Protein 9EF7 (pdb70)

Secondary structure (DSSP, 8-state):
--SSGGGSSS--TT---SSEEEEES---SS-S--SPPPPPTTEEEEE--TTSTTSHHHHHHHHHHHHHS-B-TTSSEEEE--HHHHHHHHS-TT--GGGEEEEEETTT--EEEEEEEEEEEEEETTEEEEEEEEEEEEE-GGGTTSSHHHHHHHHHHHHHHTTT---EEEEESS--S--SEEEEEEEEE--HHHHHHTTSS---TT--HHHHHHHHPPP-SS----EEE--GGGHHHHHHHHHHHHHHTBSS-HHHHTT-EEGGGTTT-TTGGGGG-EEES-GGGGTTSB-EEEE--HHHHHHHSS-BTTTEEEEEEE-TTS-EEEEEEEEEEEEEETT-SSS-EEEEEEE---B-SSS-HHHHHHHHHHHHHHTT-SEEEEES-TTHHHHHTTS--EEEEEEEEEEEETEE-----GGGEE----/--SSGGGSSS--TT----SSSBEES---SSSS--SPPPPPTTEEEEE---SSTTSHHHHHHHHHHHHHS-B-TTS-EEE---HHHHHHHHS-TT--GGGEEEEEETTT--EEEEEEEEEEEEEETTEEEEEEEEEEEEE-GGGTTSSHHHHHHHHHHHHHHTTT---EEEEESS-SS--SEEEEEEEEES-HHHHHHTTSS---TT--HHHHHHHH----SS----EEE--GGGHHHHHHHHHHHHHHTBSS-HHHHTT-EEGGGTTT-HHHHGGG-B--S-GGGGTTSB-EEEE--HHHHHHHSS-BTTTEEEEEEE-TTS-EEEEEEEEEEEEEETT-SSS-EEEEEEE---B-SSS-HHHHHHHHHHHHHHTT-SEEEEES-TTTHHHHTTSS-EEEEEEEEEEEETEE-----GGGEE----

Solvent-accessible surface area: 38436 Å² total; per-residue (Å²): 172,71,161,13,28,82,60,32,17,10,36,43,73,124,64,113,73,117,114,100,24,2,0,0,51,60,16,56,27,52,81,24,40,30,4,45,40,142,21,59,146,38,48,41,36,16,33,1,59,0,112,71,37,156,17,122,21,0,56,28,0,40,69,6,2,69,60,22,23,72,44,55,131,89,52,64,24,28,47,11,10,37,47,79,1,0,100,6,1,2,22,6,34,50,24,58,131,26,0,0,1,0,4,55,32,71,161,67,136,135,14,13,2,0,0,1,0,12,21,11,61,0,1,2,11,9,1,50,4,70,2,0,7,26,27,2,62,5,16,40,90,174,37,102,115,128,142,18,37,24,32,2,29,58,0,2,19,21,11,8,38,6,48,45,16,19,4,9,1,23,38,23,47,140,71,29,0,59,5,7,4,72,0,20,59,53,27,6,0,17,50,7,117,58,2,25,67,10,55,66,33,51,80,59,252,136,55,75,70,80,41,9,86,168,113,14,52,20,68,81,112,80,135,28,152,38,31,65,61,8,86,96,98,5,5,117,71,2,9,45,12,3,101,101,13,11,58,128,40,47,12,21,62,81,130,39,22,109,99,35,48,49,4,52,117,18,16,95,24,109,115,77,0,106,99,0,86,73,78,21,115,112,46,111,59,3,119,109,81,0,0,0,3,11,24,14,67,47,101,10,1,109,43,6,6,28,55,64,105,131,1,1,8,0,49,0,49,42,54,212,109,152,85,14,21,0,0,0,0,0,6,5,4,54,10,23,7,63,82,43,137,191,105,67,46,8,28,15,0,39,8,2,1,12,1,21,83,69,19,56,21,85,72,0,1,23,13,0,11,20,12,0,108,117,48,101,3,0,2,0,22,6,31,21,0,8,23,7,76,107,6,11,105,99,42,73,17,58,92,10,100,36,85,27,49,0,3,12,13,4,1,68,13,13,103,16,55,22,35,7,0,0,3,18,27,25,178,74,143,13,30,84,88,36,16,12,43,39,71,129,40,100,104,54,138,80,31,2,0,0,52,55,17,55,22,120,87,28,112,127,128,81,39,176,15,67,138,38,45,43,40,23,72,1,60,0,104,66,39,155,15,121,24,0,57,32,0,44,63,6,2,55,53,24,22,77,43,42,79,80,57,85,26,28,47,18,8,38,49,78,1,0,103,5,1,2,23,7,30,56,24,52,138,46,0,0,0,0,3,56,29,62,155,75,132,140,12,12,2,0,0,1,0,13,24,11,65,1,1,2,13,9,1,58,6,71,1,0,3,26,25,2,64,5,16,40,92,170,30,105,116,130,121,13,38,22,32,2,28,77,0,2,20,33,14,8,41,54,67,158,15,19,5,9,1,24,35,34,47,147,71,36,1,64,6,7,5,56,0,7,57,32,18,11,0,18,56,11,112,59,0,37,98,8,53,40,16,53,68,15,204,113,21,86,74,80,30,0,66,123,32,1,128,29,48,61,124,81,121,29,149,43,33,65,66,8,84,97,101,10,6,100,64,2,6,112,9,3,92,98,12,10,78,140,50,31,12,18,62,101,135,39,26,114,98,40,53,47,3,56,118,19,15,110,26,112,120,81,0,108,105,0,51,73,132,35,140,120,76,89,46,2,114,101,76,0,0,0,4,12,36,14,63,43,106,10,1,111,41,5,5,26,55,62,127,152,1,0,8,0,46,0,48,49,59,104,116,149,82,7,16,0,0,1,0,0,6,6,5,54,5,30,7,38,156,39,106,85,62,75,41,0,41,6,0,17,9,3,1,12,3,31,87,74,19,57,22,88,76,0,5,38,8,0,10,12,13,0,104,108,52,110,1,2,0,0,8,2,15,14,0,8,26,9,69,109,6,10,52,88,24,60,14,6,1,3,66,40,56,24,51,0,5,12,13,3,1,50,13,29,110,15,52,21,27,8,0,0,1,11,25,26

Structure (mmCIF, N/CA/C/O backbone):
data_9EF7
#
_entry.id   9EF7
#
_cell.length_a   53.812
_cell.length_b   88.162
_cell.length_c   97.985
_cell.angle_alpha   90.000
_cell.angle_beta   97.620
_cell.angle_gamma   90.000
#
_symmetry.space_group_name_H-M   'P 1 21 1'
#
loop_
_entity.id
_entity.type
_entity.pdbx_description
1 polymer 'Glycylpeptide N-tetradecanoyltransferase'
2 non-polymer TETRADECANOYL-COA
3 non-polymer (2M)-2-[5-chloro-2-(piperazin-1-yl)phenyl]-N-(5-methyl-1,3-thiazol-2-yl)-1H-1,3-benzimidazole-4-carboxamide
4 non-polymer 'CHLORIDE ION'
5 non-polymer 'PENTAETHYLENE GLYCOL'
6 non-polymer 'TETRAETHYLENE GLYCOL'
7 water water
#
loop_
_atom_site.group_PDB
_atom_site.id
_atom_site.type_symbol
_atom_site.label_atom_id
_atom_site.label_alt_id
_atom_site.label_comp_id
_atom_site.label_asym_id
_atom_site.label_entity_id
_atom_site.label_seq_id
_atom_site.pdbx_PDB_ins_code
_atom_site.Cartn_x
_atom_site.Cartn_y
_atom_site.Cartn_z
_atom_site.occupancy
_atom_site.B_iso_or_equiv
_atom_site.auth_seq_id
_atom_site.auth_comp_id
_atom_site.auth_asym_id
_atom_site.auth_atom_id
_atom_site.pdbx_PDB_model_num
ATOM 1 N N . PRO A 1 6 ? 32.90417 0.62035 50.48955 1.000 67.90708 41 PRO A N 1
ATOM 2 C CA . PRO A 1 6 ? 33.27471 -0.26292 49.37881 1.000 64.58114 41 PRO A CA 1
ATOM 3 C C . PRO A 1 6 ? 32.10629 -1.11351 48.86914 1.000 66.98201 41 PRO A C 1
ATOM 4 O O . PRO A 1 6 ? 31.53730 -1.91106 49.61299 1.000 61.44991 41 PRO A O 1
ATOM 15 N N . HIS A 1 7 ? 31.76378 -0.93954 47.59810 1.000 56.44736 42 HIS A N 1
ATOM 16 C CA . HIS A 1 7 ? 30.70288 -1.73540 46.99970 1.000 46.88365 42 HIS A CA 1
ATOM 17 C C . HIS A 1 7 ? 31.18128 -3.15468 46.72337 1.000 48.19742 42 HIS A C 1
ATOM 18 O O . HIS A 1 7 ? 32.36319 -3.40473 46.46656 1.000 53.84504 42 HIS A O 1
ATOM 33 N N . LYS A 1 8 ? 30.24468 -4.09590 46.79685 1.000 43.25999 43 LYS A N 1
ATOM 34 C CA . LYS A 1 8 ? 30.47458 -5.43988 46.29028 1.000 48.07670 43 LYS A CA 1
ATOM 35 C C . LYS A 1 8 ? 29.58931 -5.76454 45.09977 1.000 39.35629 43 LYS A C 1
ATOM 36 O O . LYS A 1 8 ? 29.89043 -6.69876 44.36018 1.000 41.97279 43 LYS A O 1
ATOM 55 N N . PHE A 1 9 ? 28.51230 -5.01946 44.90428 1.000 34.38700 44 PHE A N 1
ATOM 56 C CA . PHE A 1 9 ? 27.65342 -5.17259 43.74264 1.000 29.65683 44 PHE A CA 1
ATOM 57 C C . PHE A 1 9 ? 27.84719 -4.05502 42.73214 1.000 33.10328 44 PHE A C 1
ATOM 58 O O . PHE A 1 9 ? 28.12230 -4.32564 41.56409 1.000 32.33961 44 PHE A O 1
ATOM 75 N N . TRP A 1 10 ? 27.72134 -2.79902 43.16049 1.000 33.11584 45 TRP A N 1
ATOM 76 C CA . TRP A 1 10 ? 27.71047 -1.69352 42.21114 1.000 32.82203 45 TRP A CA 1
ATOM 77 C C . TRP A 1 10 ? 29.05291 -1.49476 41.51783 1.000 35.34220 45 TRP A C 1
ATOM 78 O O . TRP A 1 10 ? 29.08581 -0.95709 40.40646 1.000 34.83570 45 TRP A O 1
ATOM 99 N N . ASN A 1 11 ? 30.14666 -1.92489 42.12429 1.000 34.59876 46 ASN A N 1
ATOM 100 C CA . ASN A 1 11 ? 31.44423 -1.82707 41.46534 1.000 41.49878 46 ASN A CA 1
ATOM 101 C C . ASN A 1 11 ? 31.55158 -2.73621 40.24795 1.000 36.26991 46 ASN A C 1
ATOM 102 O O . ASN A 1 11 ? 32.46887 -2.55852 39.45207 1.000 37.03532 46 ASN A O 1
ATOM 113 N N . THR A 1 12 ? 30.64137 -3.68923 40.07195 1.000 34.71743 47 THR A N 1
ATOM 114 C CA . THR A 1 12 ? 30.67291 -4.56243 38.90547 1.000 34.96510 47 THR A CA 1
ATOM 115 C C . THR A 1 12 ? 29.71863 -4.10455 37.80775 1.000 33.98341 47 THR A C 1
ATOM 116 O O . THR A 1 12 ? 29.64226 -4.75656 36.75703 1.000 35.49926 47 THR A O 1
ATOM 127 N N . GLN A 1 13 ? 28.99175 -3.02963 38.02383 1.000 34.05226 48 GLN A N 1
ATOM 128 C CA . GLN A 1 13 ? 27.90835 -2.65929 37.11118 1.000 31.57441 48 GLN A CA 1
ATOM 129 C C . GLN A 1 13 ? 28.33961 -1.55100 36.15790 1.000 29.80230 48 GLN A C 1
ATOM 130 O O . GLN A 1 13 ? 29.20445 -0.71447 36.49074 1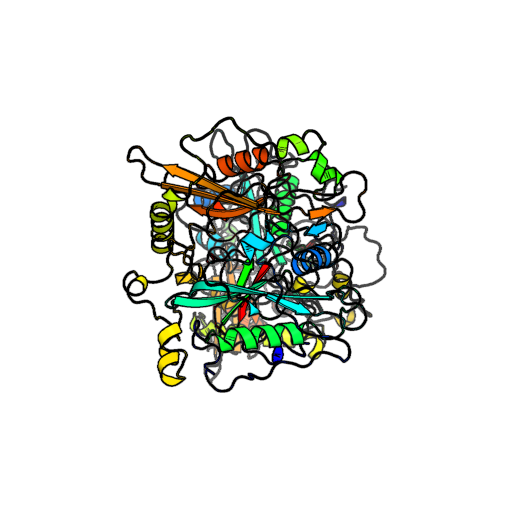.000 30.76951 48 GLN A O 1
ATOM 144 N N . PRO A 1 14 ? 27.75266 -1.52081 34.96243 1.000 32.26685 49 PRO A N 1
ATOM 145 C CA . PRO A 1 14 ? 28.07438 -0.44343 34.00700 1.000 36.76862 49 PRO A CA 1
ATOM 146 C C . PRO A 1 14 ? 27.42681 0.87807 34.38900 1.000 31.45175 49 PRO A C 1
ATOM 147 O O . PRO A 1 14 ? 26.45930 1.31812 33.76156 1.000 29.90939 49 PRO A O 1
ATOM 158 N N . VAL A 1 15 ? 27.93171 1.50942 35.45334 1.000 28.39383 50 VAL A N 1
ATOM 159 C CA . VAL A 1 15 ? 27.52437 2.85862 35.82285 1.000 32.80261 50 VAL A CA 1
ATOM 160 C C . VAL A 1 15 ? 28.79524 3.61743 36.16646 1.000 33.00032 50 VAL A C 1
ATOM 161 O O . VAL A 1 15 ? 29.83368 3.02913 36.48920 1.000 31.92586 50 VAL A O 1
ATOM 174 N N . VAL A 1 16 ? 28.72363 4.94514 36.09329 1.000 33.46819 51 VAL A N 1
ATOM 175 C CA . VAL A 1 16 ? 29.89412 5.73613 36.43213 1.000 32.60507 51 VAL A CA 1
ATOM 176 C C . VAL A 1 16 ? 30.16052 5.60218 37.92772 1.000 36.34240 51 VAL A C 1
ATOM 177 O O . VAL A 1 16 ? 29.25975 5.81038 38.75883 1.000 32.90240 51 VAL A O 1
ATOM 190 N N . GLN A 1 17 ? 31.37865 5.20915 38.27202 1.000 37.39979 52 GLN A N 1
ATOM 191 C CA . GLN A 1 17 ? 31.76354 5.00006 39.66255 1.000 38.14585 52 GLN A CA 1
ATOM 192 C C . GLN A 1 17 ? 32.16049 6.32255 40.30816 1.000 39.39323 52 GLN A C 1
ATOM 193 O O . GLN A 1 17 ? 32.59679 7.25539 39.63433 1.000 40.45843 52 GLN A O 1
ATOM 207 N N . ASN A 1 18 ? 31.99125 6.39549 41.63359 1.000 39.86930 53 ASN A N 1
ATOM 208 C CA . ASN A 1 18 ? 32.28894 7.63100 42.35060 1.000 47.48308 53 ASN A CA 1
ATOM 209 C C . ASN A 1 18 ? 33.71613 8.10406 42.10574 1.000 49.18142 53 ASN A C 1
ATOM 210 O O . ASN A 1 18 ? 33.96938 9.31364 42.08983 1.000 52.05767 53 ASN A O 1
ATOM 221 N N . ASP A 1 19 ? 34.65911 7.17510 41.91943 1.000 52.82665 54 ASP A N 1
ATOM 222 C CA . ASP A 1 19 ? 36.05561 7.51607 41.67888 1.000 60.75607 54 ASP A CA 1
ATOM 223 C C . ASP A 1 19 ? 36.38890 7.59784 40.19400 1.000 67.56802 54 ASP A C 1
ATOM 224 O O . ASP A 1 19 ? 37.56848 7.49957 39.82720 1.000 67.87479 54 ASP A O 1
ATOM 233 N N . ASP A 1 20 ? 35.38089 7.76534 39.33947 1.000 60.71883 55 ASP A N 1
ATOM 234 C CA . ASP A 1 20 ? 35.61653 7.82576 37.90429 1.000 69.56728 55 ASP A CA 1
ATOM 235 C C . ASP A 1 20 ? 36.56196 8.97264 37.58567 1.000 78.43567 55 ASP A C 1
ATOM 236 O O . ASP A 1 20 ? 36.37029 10.10016 38.05038 1.000 71.03796 55 ASP A O 1
ATOM 245 N N . SER A 1 21 ? 37.58508 8.67978 36.78996 1.000 96.76494 56 SER A N 1
ATOM 246 C CA . SER A 1 21 ? 38.63541 9.63634 36.45371 1.000 101.68295 56 SER A CA 1
ATOM 247 C C . SER A 1 21 ? 38.60037 9.87777 34.94857 1.000 103.88625 56 SER A C 1
ATOM 248 O O . SER A 1 21 ? 39.41204 9.33463 34.19730 1.000 119.56085 56 SER A O 1
ATOM 256 N N . SER A 1 22 ? 37.64467 10.69297 34.51027 1.000 88.90179 57 SER A N 1
ATOM 257 C CA . SER A 1 22 ? 37.56158 11.14219 33.12653 1.000 94.02463 57 SER A CA 1
ATOM 258 C C . SER A 1 22 ? 37.70098 12.65862 33.10962 1.000 92.58686 57 SER A C 1
ATOM 259 O O . SER A 1 22 ? 37.02672 13.35638 33.87543 1.000 89.39627 57 SER A O 1
ATOM 267 N N . SER A 1 23 ? 38.58331 13.16268 32.25173 1.000 84.34965 58 SER A N 1
ATOM 268 C CA . SER A 1 23 ? 38.81995 14.59448 32.13792 1.000 86.30548 58 SER A CA 1
ATOM 269 C C . SER A 1 23 ? 37.97111 15.24923 31.05694 1.000 91.75660 58 SER A C 1
ATOM 270 O O . SER A 1 23 ? 38.14457 16.44421 30.79263 1.000 91.57885 58 SER A O 1
ATOM 274 N N . GLU A 1 24 ? 37.06589 14.49927 30.43268 1.000 92.76882 59 GLU A N 1
ATOM 275 C CA . GLU A 1 24 ? 36.21610 14.99169 29.36029 1.000 89.60184 59 GLU A CA 1
ATOM 276 C C . GLU A 1 24 ? 34.75143 14.79628 29.73208 1.000 84.13630 59 GLU A C 1
ATOM 277 O O . GLU A 1 24 ? 34.39754 13.85944 30.45417 1.000 81.86983 59 GLU A O 1
ATOM 289 N N . TYR A 1 25 ? 33.90189 15.69750 29.24385 1.000 78.07062 60 TYR A N 1
ATOM 290 C CA . TYR A 1 25 ? 32.45629 15.54640 29.36622 1.000 65.98304 60 TYR A CA 1
ATOM 291 C C . TYR A 1 25 ? 31.94458 14.84297 28.11218 1.000 57.30019 60 TYR A C 1
ATOM 292 O O . TYR A 1 25 ? 32.16123 15.32411 26.99396 1.000 59.90760 60 TYR A O 1
ATOM 310 N N . SER A 1 26 ? 31.28198 13.70548 28.28802 1.000 48.55196 61 SER A N 1
ATOM 311 C CA . SER A 1 26 ? 30.77144 12.98495 27.13930 1.000 41.59777 61 SER A CA 1
ATOM 312 C C . SER A 1 26 ? 29.47436 12.28490 27.50388 1.000 38.96357 61 SER A C 1
ATOM 313 O O . SER A 1 26 ? 29.07730 12.18466 28.66767 1.000 37.00502 61 SER A O 1
ATOM 321 N N . PHE A 1 27 ? 28.78592 11.85012 26.46312 1.000 36.82176 62 PHE A N 1
ATOM 322 C CA . PHE A 1 27 ? 27.55304 11.10468 26.55770 1.000 32.13831 62 PHE A CA 1
ATOM 323 C C . PHE A 1 27 ? 27.70286 9.79866 25.79755 1.000 31.27620 62 PHE A C 1
ATOM 324 O O . PHE A 1 27 ? 28.54965 9.67460 24.92033 1.000 36.62447 62 PHE A O 1
ATOM 341 N N . GLY A 1 28 ? 26.85085 8.84476 26.11983 1.000 33.02943 63 GLY A N 1
ATOM 342 C CA . GLY A 1 28 ? 26.80468 7.61393 25.36620 1.000 31.90352 63 GLY A CA 1
ATOM 343 C C . GLY A 1 28 ? 26.73892 6.40244 26.26619 1.000 32.07462 63 GLY A C 1
ATOM 344 O O . GLY A 1 28 ? 26.84585 6.49760 27.48761 1.000 30.08891 63 GLY A O 1
ATOM 348 N N . PRO A 1 29 ? 26.55855 5.23477 25.66696 1.000 32.79411 64 PRO A N 1
ATOM 349 C CA . PRO A 1 29 ? 26.46418 4.01169 26.46244 1.000 32.02624 64 PRO A CA 1
ATOM 350 C C . PRO A 1 29 ? 27.80216 3.69484 27.09647 1.000 33.03493 64 PRO A C 1
ATOM 351 O O . PRO A 1 29 ? 28.85642 3.95386 26.52195 1.000 32.82958 64 PRO A O 1
ATOM 362 N N . ILE A 1 30 ? 27.75334 3.14289 28.31025 1.000 31.20315 65 ILE A N 1
ATOM 363 C CA . ILE A 1 30 ? 28.98850 2.68939 28.94571 1.000 33.19650 65 ILE A CA 1
ATOM 364 C C . ILE A 1 30 ? 29.47587 1.39202 28.32132 1.000 34.00368 65 ILE A C 1
ATOM 365 O O . ILE A 1 30 ? 30.68177 1.21952 28.07870 1.000 32.91115 65 ILE A O 1
ATOM 381 N N . GLU A 1 31 ? 28.55950 0.48269 28.01867 1.000 33.05694 66 GLU A N 1
ATOM 382 C CA . GLU A 1 31 ? 28.88860 -0.74409 27.31390 1.000 36.28794 66 GLU A CA 1
ATOM 383 C C . GLU A 1 31 ? 27.80021 -1.02455 26.28672 1.000 33.50824 66 GLU A C 1
ATOM 384 O O . GLU A 1 31 ? 26.64323 -0.62093 26.44444 1.000 30.62940 66 GLU A O 1
ATOM 396 N N . ILE A 1 32 ? 28.19002 -1.71415 25.22578 1.000 35.38612 67 ILE A N 1
ATOM 397 C CA . ILE A 1 32 ? 27.26039 -2.22355 24.22725 1.000 36.12208 67 ILE A CA 1
ATOM 398 C C . ILE A 1 32 ? 27.42855 -3.73564 24.25632 1.000 38.62685 67 ILE A C 1
ATOM 399 O O . ILE A 1 32 ? 28.38021 -4.26685 23.68973 1.000 38.58232 67 ILE A O 1
ATOM 415 N N . GLU A 1 33 ? 26.51866 -4.42251 24.94758 1.000 36.44480 68 GLU A N 1
ATOM 416 C CA . GLU A 1 33 ? 26.63282 -5.86580 25.19399 1.000 39.65251 68 GLU A CA 1
ATOM 417 C C . GLU A 1 33 ? 25.27200 -6.48435 24.94099 1.000 37.23298 68 GLU A C 1
ATOM 418 O O . GLU A 1 33 ? 24.57121 -6.91011 25.86873 1.000 37.20828 68 GLU A O 1
ATOM 430 N N . PRO A 1 34 ? 24.85838 -6.55130 23.67137 1.000 39.01362 69 PRO A N 1
ATOM 431 C CA . PRO A 1 34 ? 23.46393 -6.89102 23.37189 1.000 41.17736 69 PRO A CA 1
ATOM 432 C C . PRO A 1 34 ? 23.10240 -8.35172 23.59148 1.000 42.18610 69 PRO A C 1
ATOM 433 O O . PRO A 1 34 ? 21.90707 -8.64874 23.69497 1.000 39.35689 69 PRO A O 1
ATOM 444 N N A ASP A 1 35 ? 24.07149 -9.27158 23.65870 0.520 40.93944 70 ASP A N 1
ATOM 445 N N B ASP A 1 35 ? 24.07714 -9.25949 23.68502 0.480 40.97858 70 ASP A N 1
ATOM 446 C CA A ASP A 1 35 ? 23.75177 -10.67949 23.85310 0.520 42.19506 70 ASP A CA 1
ATOM 447 C CA B ASP A 1 35 ? 23.74572 -10.66726 23.85611 0.480 42.20844 70 ASP A CA 1
ATOM 448 C C A ASP A 1 35 ? 24.59173 -11.38478 24.90919 0.520 42.98711 70 ASP A C 1
ATOM 449 C C B ASP A 1 35 ? 24.62257 -11.38596 24.87405 0.480 42.97560 70 ASP A C 1
ATOM 450 O O A ASP A 1 35 ? 24.42772 -12.59337 25.09346 0.520 44.41094 70 ASP A O 1
ATOM 451 O O B ASP A 1 35 ? 24.52476 -12.61090 24.99050 0.480 44.46319 70 ASP A O 1
ATOM 468 N N . SER A 1 36 ? 25.46181 -10.67941 25.62376 1.000 40.60865 71 SER A N 1
ATOM 469 C CA . SER A 1 36 ? 26.35523 -11.32577 26.57101 1.000 41.31255 71 SER A CA 1
ATOM 470 C C . SER A 1 36 ? 25.82136 -11.33957 27.99774 1.000 40.82635 71 SER A C 1
ATOM 471 O O . SER A 1 36 ? 26.46996 -11.91523 28.87217 1.000 42.93936 71 SER A O 1
ATOM 479 N N . PHE A 1 37 ? 24.65107 -10.75345 28.24486 1.000 35.38784 72 PHE A N 1
ATOM 480 C CA . PHE A 1 37 ? 24.11902 -10.68364 29.60168 1.000 34.86641 72 PHE A CA 1
ATOM 481 C C . PHE A 1 37 ? 23.56068 -12.03628 30.05078 1.000 35.06255 72 PHE A C 1
ATOM 482 O O . PHE A 1 37 ? 23.20964 -12.90891 29.24286 1.000 34.29295 72 PHE A O 1
ATOM 499 N N . ARG A 1 38 ? 23.49622 -12.20501 31.36449 1.000 31.49049 73 ARG A N 1
ATOM 500 C CA . ARG A 1 38 ? 22.93934 -13.41555 31.93181 1.000 33.44976 73 ARG A CA 1
ATOM 501 C C . ARG A 1 38 ? 21.45934 -13.49663 31.61362 1.000 28.88357 73 ARG A C 1
ATOM 502 O O . ARG A 1 38 ? 20.70170 -12.55933 31.86947 1.000 29.56117 73 ARG A O 1
ATOM 523 N N . LYS A 1 39 ? 21.03903 -14.62742 31.05426 1.000 31.91592 74 LYS A N 1
ATOM 524 C CA . LYS A 1 39 ? 19.64612 -14.81549 30.69245 1.000 32.79996 74 LYS A CA 1
ATOM 525 C C . LYS A 1 39 ? 18.89587 -15.74659 31.62462 1.000 35.92435 74 LYS A C 1
ATOM 526 O O . LYS A 1 39 ? 17.66285 -15.75903 31.59030 1.000 28.51382 74 LYS A O 1
ATOM 545 N N . GLU A 1 40 ? 19.60061 -16.51983 32.45050 1.000 29.80276 75 GLU A N 1
ATOM 546 C CA . GLU A 1 40 ? 18.95214 -17.44008 33.37413 1.000 30.09015 75 GLU A CA 1
ATOM 547 C C . GLU A 1 40 ? 18.39427 -16.68574 34.57834 1.000 28.59490 75 GLU A C 1
ATOM 548 O O . GLU A 1 40 ? 19.01819 -15.76131 35.10426 1.000 27.42472 75 GLU A O 1
ATOM 560 N N . ILE A 1 41 ? 17.19776 -17.09461 35.01439 1.000 28.85992 76 ILE A N 1
ATOM 561 C CA . ILE A 1 41 ? 16.57808 -16.44653 36.17019 1.000 27.39115 76 ILE A CA 1
ATOM 562 C C . ILE A 1 41 ? 17.51800 -16.55995 37.37256 1.000 27.56039 76 ILE A C 1
ATOM 563 O O . ILE A 1 41 ? 18.15665 -17.60717 37.58412 1.000 29.61452 76 ILE A O 1
ATOM 579 N N . TYR A 1 42 ? 17.56861 -15.51092 38.17987 1.000 30.23743 77 TYR A N 1
ATOM 580 C CA . TYR A 1 42 ? 18.39735 -15.52284 39.38787 1.000 29.30001 77 TYR A CA 1
ATOM 581 C C . TYR A 1 42 ? 17.72625 -16.31849 40.50149 1.000 32.32435 77 TYR A C 1
ATOM 582 O O . TYR A 1 42 ? 16.50043 -16.31512 40.65302 1.000 31.29295 77 TYR A O 1
ATOM 600 N N . LYS A 1 43 ? 18.54586 -17.03718 41.26212 1.000 30.82022 78 LYS A N 1
ATOM 601 C CA . LYS A 1 43 ? 18.05029 -17.85530 42.35503 1.000 31.22258 78 LYS A CA 1
ATOM 602 C C . LYS A 1 43 ? 17.72780 -16.98540 43.56160 1.000 30.41345 78 LYS A C 1
ATOM 603 O O . LYS A 1 43 ? 18.49603 -16.07896 43.92394 1.000 31.36010 78 LYS A O 1
ATOM 622 N N . LEU A 1 44 ? 16.58074 -17.22337 44.15131 1.000 33.55757 79 LEU A N 1
ATOM 623 C CA . LEU A 1 44 ? 16.23894 -16.65052 45.43567 1.000 33.39616 79 LEU A CA 1
ATOM 624 C C . LEU A 1 44 ? 16.58319 -17.63157 46.53139 1.000 30.98359 79 LEU A C 1
ATOM 625 O O . LEU A 1 44 ? 16.74758 -18.82125 46.27401 1.000 33.74887 79 LEU A O 1
ATOM 641 N N . PRO A 1 45 ? 16.66334 -17.18526 47.78162 1.000 34.50267 80 PRO A N 1
ATOM 642 C CA . PRO A 1 45 ? 16.81396 -18.14344 48.88124 1.000 38.07347 80 PRO A CA 1
ATOM 643 C C . PRO A 1 45 ? 15.72886 -19.21033 48.81019 1.000 39.44420 80 PRO A C 1
ATOM 644 O O . PRO A 1 45 ? 14.60056 -18.95102 48.38965 1.000 38.76663 80 PRO A O 1
ATOM 655 N N . ASP A 1 46 ? 16.09068 -20.43106 49.18943 1.000 39.28706 81 ASP A N 1
ATOM 656 C CA . ASP A 1 46 ? 15.14220 -21.53654 49.16766 1.000 41.13659 81 ASP A CA 1
ATOM 657 C C . ASP A 1 46 ? 13.88808 -21.18468 49.95806 1.000 42.69010 81 ASP A C 1
ATOM 658 O O . ASP A 1 46 ? 13.95582 -20.59540 51.03715 1.000 42.00459 81 ASP A O 1
ATOM 667 N N . GLY A 1 47 ? 12.73284 -21.56117 49.40939 1.000 47.39179 82 GLY A N 1
ATOM 668 C CA . GLY A 1 47 ? 11.46128 -21.24665 50.01908 1.000 46.82277 82 GLY A CA 1
ATOM 669 C C . GLY A 1 47 ? 10.80577 -19.99077 49.49449 1.000 41.69331 82 GLY A C 1
ATOM 670 O O . GLY A 1 47 ? 9.65775 -19.71646 49.86224 1.000 42.37354 82 GLY A O 1
ATOM 674 N N . PHE A 1 48 ? 11.50482 -19.21412 48.67099 1.000 34.27038 83 PHE A N 1
ATOM 675 C CA . PHE A 1 48 ? 10.96662 -18.00158 48.06957 1.000 35.71371 83 PHE A CA 1
ATOM 676 C C . PHE A 1 48 ? 10.86186 -18.18701 46.56181 1.000 33.47490 83 PHE A C 1
ATOM 677 O O . PHE A 1 48 ? 11.55746 -19.00656 45.96324 1.000 38.22745 83 PHE A O 1
ATOM 694 N N A SER A 1 49 ? 9.97367 -17.41418 45.94537 0.570 34.23533 84 SER A N 1
ATOM 695 N N B SER A 1 49 ? 9.96665 -17.41169 45.95249 0.430 34.36171 84 SER A N 1
ATOM 696 C CA A SER A 1 49 ? 9.76121 -17.54244 44.51186 0.570 34.45291 84 SER A CA 1
ATOM 697 C CA B SER A 1 49 ? 9.69550 -17.53876 44.52875 0.430 34.50820 84 SER A CA 1
ATOM 698 C C A SER A 1 49 ? 9.36033 -16.19338 43.94265 0.570 33.60775 84 SER A C 1
ATOM 699 C C B SER A 1 49 ? 9.38500 -16.16511 43.95733 0.430 33.59971 84 SER A C 1
ATOM 700 O O A SER A 1 49 ? 8.74125 -15.37148 44.62392 0.570 32.21028 84 SER A O 1
ATOM 701 O O B SER A 1 49 ? 8.82967 -15.30402 44.64560 0.430 32.26125 84 SER A O 1
ATOM 716 N N . TRP A 1 50 ? 9.78495 -15.95910 42.70575 1.000 30.90942 85 TRP A N 1
ATOM 717 C CA . TRP A 1 50 ? 9.36119 -14.79355 41.95310 1.000 29.72361 85 TRP A CA 1
ATOM 718 C C . TRP A 1 50 ? 7.91230 -14.95693 41.49578 1.000 33.76086 85 TRP A C 1
ATOM 719 O O . TRP A 1 50 ? 7.44702 -16.07007 41.24836 1.000 31.68899 85 TRP A O 1
ATOM 740 N N . PHE A 1 51 ? 7.21934 -13.83896 41.32921 1.000 30.96477 86 PHE A N 1
ATOM 741 C CA . PHE A 1 51 ? 5.95189 -13.88593 40.62026 1.000 34.32707 86 PHE A CA 1
ATOM 742 C C . PHE A 1 51 ? 5.75721 -12.56398 39.90165 1.000 32.06486 86 PHE A C 1
ATOM 743 O O . PHE A 1 51 ? 6.32606 -11.54076 40.27901 1.000 30.96686 86 PHE A O 1
ATOM 760 N N . ASP A 1 52 ? 5.02102 -12.62911 38.80238 1.000 32.16962 87 ASP A N 1
ATOM 761 C CA . ASP A 1 52 ? 4.59428 -11.42484 38.10873 1.000 32.84476 87 ASP A CA 1
ATOM 762 C C . ASP A 1 52 ? 3.41339 -10.85973 38.89050 1.000 32.36620 87 ASP A C 1
ATOM 763 O O . ASP A 1 52 ? 2.37786 -11.52130 39.02157 1.000 34.47298 87 ASP A O 1
ATOM 772 N N A CYS A 1 53 ? 3.56938 -9.66369 39.41160 0.700 31.82790 88 CYS A N 1
ATOM 773 N N B CYS A 1 53 ? 3.58722 -9.66729 39.45776 0.300 31.88479 88 CYS A N 1
ATOM 774 C CA A CYS A 1 53 ? 2.56286 -9.08134 40.27949 0.700 32.11131 88 CYS A CA 1
ATOM 775 C CA B CYS A 1 53 ? 2.55187 -9.06369 40.29007 0.300 32.31563 88 CYS A CA 1
ATOM 776 C C A CYS A 1 53 ? 1.37669 -8.57765 39.46291 0.700 33.53106 88 CYS A C 1
ATOM 777 C C B CYS A 1 53 ? 1.37953 -8.61517 39.42675 0.300 33.50530 88 CYS A C 1
ATOM 778 O O A CYS A 1 53 ? 1.53217 -7.69865 38.61264 0.700 33.54644 88 CYS A O 1
ATOM 779 O O B CYS A 1 53 ? 1.55046 -7.82421 38.49419 0.300 33.51042 88 CYS A O 1
ATOM 794 N N . ASN A 1 54 ? 0.18890 -9.11901 39.73671 1.000 34.56733 89 ASN A N 1
ATOM 795 C CA . ASN A 1 54 ? -1.02108 -8.74229 39.01039 1.000 36.19507 89 ASN A CA 1
ATOM 796 C C . ASN A 1 54 ? -1.57421 -7.43688 39.57719 1.000 35.75485 89 ASN A C 1
ATOM 797 O O . ASN A 1 54 ? -2.51798 -7.40947 40.37738 1.000 39.39842 89 ASN A O 1
ATOM 808 N N . LEU A 1 55 ? -0.97876 -6.33653 39.13972 1.000 34.28431 90 LEU A N 1
ATOM 809 C CA . LEU A 1 55 ? -1.52508 -5.01240 39.40364 1.000 36.38308 90 LEU A CA 1
ATOM 810 C C . LEU A 1 55 ? -2.50989 -4.57240 38.31688 1.000 37.32814 90 LEU A C 1
ATOM 811 O O . LEU A 1 55 ? -2.89234 -3.40169 38.28699 1.000 37.85143 90 LEU A O 1
ATOM 827 N N . TRP A 1 56 ? -2.92108 -5.48738 37.43785 1.000 39.99634 91 TRP A N 1
ATOM 828 C CA . TRP A 1 56 ? -3.86264 -5.20724 36.34940 1.000 42.97156 91 TRP A CA 1
ATOM 829 C C . TRP A 1 56 ? -5.31074 -5.28489 36.80278 1.000 49.47701 91 TRP A C 1
ATOM 830 O O . TRP A 1 56 ? -6.20460 -4.89595 36.04738 1.000 46.66704 91 TRP A O 1
ATOM 851 N N A ASP A 1 57 ? -5.55873 -5.80534 37.99931 0.630 46.00212 92 ASP A N 1
ATOM 852 N N B ASP A 1 57 ? -5.55157 -5.77250 38.01572 0.370 45.87778 92 ASP A N 1
ATOM 853 C CA A ASP A 1 57 ? -6.87325 -5.78486 38.62992 0.630 44.59116 92 ASP A CA 1
ATOM 854 C CA B ASP A 1 57 ? -6.87382 -5.79846 38.63218 0.370 44.67601 92 ASP A CA 1
ATOM 855 C C A ASP A 1 57 ? -6.66440 -5.20310 40.02173 0.630 43.44727 92 ASP A C 1
ATOM 856 C C B ASP A 1 57 ? -6.70512 -5.22593 40.03547 0.370 43.30642 92 ASP A C 1
ATOM 857 O O A ASP A 1 57 ? -6.01216 -5.82756 40.87042 0.630 40.56951 92 ASP A O 1
ATOM 858 O O B ASP A 1 57 ? -6.12610 -5.88117 40.91100 0.370 40.69388 92 ASP A O 1
ATOM 875 N N . ILE A 1 58 ? -7.19647 -3.99997 40.24565 1.000 43.79452 93 ILE A N 1
ATOM 876 C CA . ILE A 1 58 ? -6.97553 -3.30060 41.51061 1.000 39.06375 93 ILE A CA 1
ATOM 877 C C . ILE A 1 58 ? -7.58709 -4.05307 42.68374 1.000 34.88906 93 ILE A C 1
ATOM 878 O O . ILE A 1 58 ? -7.21871 -3.80573 43.83462 1.000 41.05713 93 ILE A O 1
ATOM 894 N N . GLU A 1 59 ? -8.47401 -4.99551 42.42222 1.000 36.90573 94 GLU A N 1
ATOM 895 C CA . GLU A 1 59 ? -9.03344 -5.82267 43.48017 1.000 40.01732 94 GLU A CA 1
ATOM 896 C C . GLU A 1 59 ? -8.24035 -7.10743 43.72815 1.000 40.07431 94 GLU A C 1
ATOM 897 O O . GLU A 1 59 ? -8.64705 -7.90952 44.57245 1.000 42.70464 94 GLU A O 1
ATOM 909 N N . SER A 1 60 ? -7.11785 -7.31195 43.05203 1.000 39.38477 95 SER A N 1
ATOM 910 C CA . SER A 1 60 ? -6.45717 -8.61294 43.12055 1.000 40.64684 95 SER A CA 1
ATOM 911 C C . SER A 1 60 ? -5.73382 -8.80804 44.45191 1.000 42.94593 95 SER A C 1
ATOM 912 O O . SER A 1 60 ? -5.39507 -7.85813 45.17206 1.000 37.48405 95 SER A O 1
ATOM 920 N N . GLN A 1 61 ? -5.48010 -10.07510 44.77203 1.000 42.13589 96 GLN A N 1
ATOM 921 C CA . GLN A 1 61 ? -4.70339 -10.37034 45.97042 1.000 39.75303 96 GLN A CA 1
ATOM 922 C C . GLN A 1 61 ? -3.28749 -9.82735 45.85340 1.000 37.80697 96 GLN A C 1
ATOM 923 O O . GLN A 1 61 ? -2.74070 -9.29800 46.82509 1.000 41.67183 96 GLN A O 1
ATOM 937 N N . ASP A 1 62 ? -2.66096 -9.96088 44.67884 1.000 36.49909 97 ASP A N 1
ATOM 938 C CA . ASP A 1 62 ? -1.33608 -9.38803 44.49234 1.000 39.43983 97 ASP A CA 1
ATOM 939 C C . ASP A 1 62 ? -1.33547 -7.90517 44.85054 1.000 34.30549 97 ASP A C 1
ATOM 940 O O . ASP A 1 62 ? -0.46265 -7.42909 45.57245 1.000 31.99608 97 ASP A O 1
ATOM 949 N N . PHE A 1 63 ? -2.32853 -7.16240 44.36251 1.000 35.89522 98 PHE A N 1
ATOM 950 C CA . PHE A 1 63 ? -2.34984 -5.72856 44.61764 1.000 34.44298 98 PHE A CA 1
ATOM 951 C C . PHE A 1 63 ? -2.49257 -5.44332 46.10261 1.000 33.28483 98 PHE A C 1
ATOM 952 O O . PHE A 1 63 ? -1.85552 -4.52694 46.63157 1.000 31.37080 98 PHE A O 1
ATOM 969 N N . GLU A 1 64 ? -3.32632 -6.21615 46.79527 1.000 32.54773 99 GLU A N 1
ATOM 970 C CA . GLU A 1 64 ? -3.43495 -6.06668 48.24013 1.000 34.92015 99 GLU A CA 1
ATOM 971 C C . GLU A 1 64 ? -2.11065 -6.37335 48.92195 1.000 33.07976 99 GLU A C 1
ATOM 972 O O . GLU A 1 64 ? -1.65313 -5.59913 49.77540 1.000 31.24691 99 GLU A O 1
ATOM 984 N N . ASP A 1 65 ? -1.46920 -7.49757 48.55720 1.000 34.34612 100 ASP A N 1
ATOM 985 C CA . ASP A 1 65 ? -0.16822 -7.82681 49.14465 1.000 33.52524 100 ASP A CA 1
ATOM 986 C C . ASP A 1 65 ? 0.87610 -6.74420 48.86011 1.000 31.80087 100 ASP A C 1
ATOM 987 O O . ASP A 1 65 ? 1.63807 -6.35688 49.74971 1.000 28.56942 100 ASP A O 1
ATOM 996 N N . THR A 1 66 ? 0.95317 -6.26939 47.61491 1.000 27.94048 101 THR A N 1
ATOM 997 C CA . THR A 1 66 ? 1.93499 -5.23587 47.28616 1.000 28.84598 101 THR A CA 1
ATOM 998 C C . THR A 1 66 ? 1.66005 -3.95421 48.07081 1.000 28.43741 101 THR A C 1
ATOM 999 O O . THR A 1 66 ? 2.57912 -3.34822 48.63719 1.000 25.71489 101 THR A O 1
ATOM 1010 N N . TYR A 1 67 ? 0.39464 -3.50670 48.08869 1.000 27.28682 102 TYR A N 1
ATOM 1011 C CA . TYR A 1 67 ? 0.02774 -2.34545 48.89219 1.000 29.64286 102 TYR A CA 1
ATOM 1012 C C . TYR A 1 67 ? 0.46844 -2.50361 50.34375 1.000 27.84862 102 TYR A C 1
ATOM 1013 O O . TYR A 1 67 ? 0.99386 -1.54921 50.94969 1.000 27.43643 102 TYR A O 1
ATOM 1031 N N . GLN A 1 68 ? 0.24826 -3.68641 50.91992 1.000 27.81705 103 GLN A N 1
ATOM 1032 C CA . GLN A 1 68 ? 0.57484 -3.91170 52.32657 1.000 30.95211 103 GLN A CA 1
ATOM 1033 C C . GLN A 1 68 ? 2.08229 -3.95792 52.53942 1.000 29.91175 103 GLN A C 1
ATOM 1034 O O . GLN A 1 68 ? 2.59243 -3.45329 53.54802 1.000 29.98283 103 GLN A O 1
ATOM 1048 N N . LEU A 1 69 ? 2.80968 -4.57090 51.60684 1.000 27.89286 104 LEU A N 1
ATOM 1049 C CA . LEU A 1 69 ? 4.25820 -4.60742 51.72967 1.000 26.91385 104 LEU A CA 1
ATOM 1050 C C . LEU A 1 69 ? 4.81659 -3.19149 51.73490 1.000 27.65693 104 LEU A C 1
ATOM 1051 O O . LEU A 1 69 ? 5.60251 -2.83239 52.60845 1.000 26.99033 104 LEU A O 1
ATOM 1067 N N . LEU A 1 70 ? 4.40443 -2.36838 50.76904 1.000 26.70390 105 LEU A N 1
ATOM 1068 C CA . LEU A 1 70 ? 4.96300 -1.01635 50.69056 1.000 24.17505 105 LEU A CA 1
ATOM 1069 C C . LEU A 1 70 ? 4.51574 -0.16623 51.87214 1.000 27.58953 105 LEU A C 1
ATOM 1070 O O . LEU A 1 70 ? 5.29440 0.63547 52.39936 1.000 25.65400 105 LEU A O 1
ATOM 1086 N N A LYS A 1 71 ? 3.26055 -0.32577 52.30042 0.400 28.71461 106 LYS A N 1
ATOM 1087 N N B LYS A 1 71 ? 3.26254 -0.33240 52.30154 0.340 32.04916 106 LYS A N 1
ATOM 1088 N N C LYS A 1 71 ? 3.26062 -0.32936 52.29945 0.260 31.57760 106 LYS A N 1
ATOM 1089 C CA A LYS A 1 71 ? 2.74993 0.46438 53.41398 0.400 32.24943 106 LYS A CA 1
ATOM 1090 C CA B LYS A 1 71 ? 2.74296 0.45560 53.41189 0.340 29.50862 106 LYS A CA 1
ATOM 1091 C CA C LYS A 1 71 ? 2.74418 0.45748 53.41271 0.260 32.40479 106 LYS A CA 1
ATOM 1092 C C A LYS A 1 71 ? 3.58410 0.25758 54.66826 0.400 30.04726 106 LYS A C 1
ATOM 1093 C C B LYS A 1 71 ? 3.57152 0.25340 54.67071 0.340 30.98377 106 LYS A C 1
ATOM 1094 C C C LYS A 1 71 ? 3.58045 0.25641 54.66674 0.260 30.38072 106 LYS A C 1
ATOM 1095 O O A LYS A 1 71 ? 3.78978 1.19566 55.44508 0.400 29.99713 106 LYS A O 1
ATOM 1096 O O B LYS A 1 71 ? 3.76376 1.19157 55.45171 0.340 31.10854 106 LYS A O 1
ATOM 1097 O O C LYS A 1 71 ? 3.78884 1.19891 55.43896 0.260 30.96469 106 LYS A O 1
ATOM 1152 N N . ASP A 1 72 ? 4.06376 -0.96438 54.89218 1.000 28.35863 107 ASP A N 1
ATOM 1153 C CA . ASP A 1 72 ? 4.76299 -1.27866 56.12938 1.000 30.69160 107 ASP A CA 1
ATOM 1154 C C . ASP A 1 72 ? 6.28139 -1.31731 55.99969 1.000 29.11931 107 ASP A C 1
ATOM 1155 O O . ASP A 1 72 ? 6.96362 -1.28304 57.03771 1.000 29.83487 107 ASP A O 1
ATOM 1164 N N . HIS A 1 73 ? 6.82222 -1.36861 54.77788 1.000 27.25719 108 HIS A N 1
ATOM 1165 C CA . HIS A 1 73 ? 8.25178 -1.53326 54.58635 1.000 27.68555 108 HIS A CA 1
ATOM 1166 C C . HIS A 1 73 ? 8.88890 -0.66291 53.53303 1.000 24.99323 108 HIS A C 1
ATOM 1167 O O . HIS A 1 73 ? 10.06515 -0.87427 53.23477 1.000 25.35186 108 HIS A O 1
ATOM 1181 N N . TYR A 1 74 ? 8.17139 0.27115 52.92277 1.000 25.66514 109 TYR A N 1
ATOM 1182 C CA . TYR A 1 74 ? 8.80868 1.06573 51.88076 1.000 23.63435 109 TYR A CA 1
ATOM 1183 C C . TYR A 1 74 ? 9.51173 2.26460 52.52557 1.000 22.88521 109 TYR A C 1
ATOM 1184 O O . TYR A 1 74 ? 9.82884 2.24325 53.71057 1.000 25.27430 109 TYR A O 1
ATOM 1202 N N . VAL A 1 75 ? 9.75090 3.32532 51.74483 1.000 23.64789 110 VAL A N 1
ATOM 1203 C CA . VAL A 1 75 ? 10.70923 4.36119 52.14336 1.000 25.05908 110 VAL A CA 1
ATOM 1204 C C . VAL A 1 75 ? 10.24117 5.08868 53.38579 1.000 25.80684 110 VAL A C 1
ATOM 1205 O O . VAL A 1 75 ? 9.07763 5.51169 53.48597 1.000 26.39348 110 VAL A O 1
ATOM 1218 N N . GLU A 1 76 ? 11.16398 5.27473 54.34000 1.000 26.64694 111 GLU A N 1
ATOM 1219 C CA . GLU A 1 76 ? 10.94433 6.07358 55.52838 1.000 29.50477 111 GLU A CA 1
ATOM 1220 C C . GLU A 1 76 ? 11.86875 7.28183 55.46907 1.000 28.74768 111 GLU A C 1
ATOM 1221 O O . GLU A 1 76 ? 12.87685 7.28362 54.75254 1.000 28.40267 111 GLU A O 1
ATOM 1233 N N . ASP A 1 77 ? 11.50765 8.31703 56.19808 1.000 35.35873 112 ASP A N 1
ATOM 1234 C CA . ASP A 1 77 ? 12.39431 9.46881 56.25150 1.000 41.90224 112 ASP A CA 1
ATOM 1235 C C . ASP A 1 77 ? 13.57726 9.16434 57.17108 1.000 43.78723 112 ASP A C 1
ATOM 1236 O O . ASP A 1 77 ? 13.67285 8.09101 57.76956 1.000 43.06705 112 ASP A O 1
ATOM 1245 N N . ASP A 1 78 ? 14.49782 10.13345 57.26549 1.000 63.29863 113 ASP A N 1
ATOM 1246 C CA . ASP A 1 78 ? 15.76772 9.94638 57.96871 1.000 64.89342 113 ASP A CA 1
ATOM 1247 C C . ASP A 1 78 ? 15.57175 9.41413 59.38374 1.000 50.98992 113 ASP A C 1
ATOM 1248 O O . ASP A 1 78 ? 16.24481 8.46815 59.80810 1.000 55.07493 113 ASP A O 1
ATOM 1257 N N A ASP A 1 79 ? 14.65011 10.02134 60.12895 0.700 48.24419 114 ASP A N 1
ATOM 1258 N N B ASP A 1 79 ? 14.65283 10.01306 60.13505 0.300 48.08289 114 ASP A N 1
ATOM 1259 C CA A ASP A 1 79 ? 14.44026 9.70225 61.53271 0.700 44.51071 114 ASP A CA 1
ATOM 1260 C CA B ASP A 1 79 ? 14.45660 9.67477 61.53799 0.300 44.66601 114 ASP A CA 1
ATOM 1261 C C A ASP A 1 79 ? 13.28647 8.73515 61.75503 0.700 43.89249 114 ASP A C 1
ATOM 1262 C C B ASP A 1 79 ? 13.29693 8.71867 61.75949 0.300 44.13795 114 ASP A C 1
ATOM 1263 O O A ASP A 1 79 ? 12.83846 8.57026 62.89243 0.700 43.13679 114 ASP A O 1
ATOM 1264 O O B ASP A 1 79 ? 12.85452 8.54923 62.89952 0.300 43.32288 114 ASP A O 1
ATOM 1281 N N . SER A 1 80 ? 12.80119 8.08455 60.70152 1.000 45.88072 115 SER A N 1
ATOM 1282 C CA . SER A 1 80 ? 11.73915 7.09112 60.83061 1.000 43.16505 115 SER A CA 1
ATOM 1283 C C . SER A 1 80 ? 10.51718 7.63679 61.56858 1.000 40.03999 115 SER A C 1
ATOM 1284 O O . SER A 1 80 ? 9.93306 6.97930 62.42658 1.000 40.63936 115 SER A O 1
ATOM 1292 N N A GLN A 1 81 ? 10.10590 8.85225 61.22506 0.420 40.45165 116 GLN A N 1
ATOM 1293 N N B GLN A 1 81 ? 10.14475 8.87625 61.23456 0.580 40.31670 116 GLN A N 1
ATOM 1294 C CA A GLN A 1 81 ? 8.83002 9.35059 61.71864 0.420 39.63719 116 GLN A CA 1
ATOM 1295 C CA B GLN A 1 81 ? 8.88507 9.46321 61.67784 0.580 39.58654 116 GLN A CA 1
ATOM 1296 C C A GLN A 1 81 ? 7.72324 9.26232 60.67258 0.420 36.69383 116 GLN A C 1
ATOM 1297 C C B GLN A 1 81 ? 7.75492 9.21066 60.68077 0.580 36.60097 116 GLN A C 1
ATOM 1298 O O A GLN A 1 81 ? 6.54398 9.24615 61.04502 0.420 36.50189 116 GLN A O 1
ATOM 1299 O O B GLN A 1 81 ? 6.60069 9.03480 61.09283 0.580 36.40825 116 GLN A O 1
ATOM 1326 N N . PHE A 1 82 ? 8.07369 9.20253 59.39387 1.000 34.69857 117 PHE A N 1
ATOM 1327 C CA . PHE A 1 82 ? 7.10722 9.05288 58.30887 1.000 32.35158 117 PHE A CA 1
ATOM 1328 C C . PHE A 1 82 ? 7.49923 7.92748 57.37483 1.000 31.30785 117 PHE A C 1
ATOM 1329 O O . PHE A 1 82 ? 8.67439 7.68717 57.10360 1.000 33.75679 117 PHE A O 1
ATOM 1346 N N . ARG A 1 83 ? 6.47804 7.25020 56.84589 1.000 28.22767 118 ARG A N 1
ATOM 1347 C CA . ARG A 1 83 ? 6.67954 6.24159 55.83008 1.000 27.69752 118 ARG A CA 1
ATOM 1348 C C . ARG A 1 83 ? 5.61777 6.45501 54.75567 1.000 27.47847 118 ARG A C 1
ATOM 1349 O O . ARG A 1 83 ? 4.47421 6.82099 55.07124 1.000 26.79098 118 ARG A O 1
ATOM 1370 N N . PHE A 1 84 ? 6.00982 6.25742 53.51652 1.000 23.67376 119 PHE A N 1
ATOM 1371 C CA . PHE A 1 84 ? 5.07752 6.42882 52.41487 1.000 28.00906 119 PHE A CA 1
ATOM 1372 C C . PHE A 1 84 ? 3.97349 5.38923 52.48385 1.000 26.47350 119 PHE A C 1
ATOM 1373 O O . PHE A 1 84 ? 4.18342 4.24825 52.91786 1.000 26.27108 119 PHE A O 1
ATOM 1390 N N . ASN A 1 85 ? 2.77357 5.81063 52.07385 1.000 26.69280 120 ASN A N 1
ATOM 1391 C CA . ASN A 1 85 ? 1.58621 4.96241 52.05549 1.000 28.63557 120 ASN A CA 1
ATOM 1392 C C . ASN A 1 85 ? 0.93171 5.13913 50.67427 1.000 25.45731 120 ASN A C 1
ATOM 1393 O O . ASN A 1 85 ? -0.15051 5.71445 50.56379 1.000 29.58435 120 ASN A O 1
ATOM 1404 N N . TYR A 1 86 ? 1.63470 4.70834 49.62750 1.000 26.46009 121 TYR A N 1
ATOM 1405 C CA . TYR A 1 86 ? 1.09959 4.79465 48.27052 1.000 26.32990 121 TYR A CA 1
ATOM 1406 C C . TYR A 1 86 ? -0.23900 4.06872 48.19246 1.000 28.21497 121 TYR A C 1
ATOM 1407 O O . TYR A 1 86 ? -0.34893 2.93051 48.62703 1.000 27.09706 121 TYR A O 1
ATOM 1425 N N . SER A 1 87 ? -1.24551 4.71119 47.60299 1.000 26.76967 122 SER A N 1
ATOM 1426 C CA . SER A 1 87 ? -2.54853 4.06870 47.44260 1.000 27.81000 122 SER A CA 1
ATOM 1427 C C . SER A 1 87 ? -2.53375 3.10926 46.25767 1.000 26.92325 122 SER A C 1
ATOM 1428 O O . SER A 1 87 ? -1.67082 3.17444 45.37026 1.000 26.30261 122 SER A O 1
ATOM 1436 N N . LYS A 1 88 ? -3.49572 2.18211 46.25478 1.000 29.06348 123 LYS A N 1
ATOM 1437 C CA . LYS A 1 88 ? -3.62020 1.27848 45.11702 1.000 29.77046 123 LYS A CA 1
ATOM 1438 C C . LYS A 1 88 ? -3.90056 2.05651 43.84403 1.000 29.37061 123 LYS A C 1
ATOM 1439 O O . LYS A 1 88 ? -3.33449 1.76332 42.78463 1.000 29.11598 123 LYS A O 1
ATOM 1458 N N A GLU A 1 89 ? -4.73638 3.08177 43.93666 1.000 31.28881 124 GLU A N 1
ATOM 1459 C CA A GLU A 1 89 ? -5.01482 3.89621 42.75854 1.000 34.51280 124 GLU A CA 1
ATOM 1460 C C A GLU A 1 89 ? -3.74855 4.57492 42.26479 1.000 30.46663 124 GLU A C 1
ATOM 1461 O O A GLU A 1 89 ? -3.52381 4.67827 41.05523 1.000 27.23969 124 GLU A O 1
ATOM 1473 N N . PHE A 1 90 ? -2.90258 5.04654 43.18645 1.000 26.75921 125 PHE A N 1
ATOM 1474 C CA . PHE A 1 90 ? -1.65424 5.66532 42.76407 1.000 23.72368 125 PHE A CA 1
ATOM 1475 C C . PHE A 1 90 ? -0.74432 4.64176 42.07945 1.000 24.67584 125 PHE A C 1
ATOM 1476 O O . PHE A 1 90 ? -0.20143 4.89778 40.99198 1.000 24.94850 125 PHE A O 1
ATOM 1493 N N . LEU A 1 91 ? -0.56605 3.48362 42.70936 1.000 21.99663 126 LEU A N 1
ATOM 1494 C CA . LEU A 1 91 ? 0.31219 2.46699 42.15481 1.000 25.81170 126 LEU A CA 1
ATOM 1495 C C . LEU A 1 91 ? -0.16301 2.02890 40.77291 1.000 27.85736 126 LEU A C 1
ATOM 1496 O O . LEU A 1 91 ? 0.65265 1.79371 39.87232 1.000 24.51411 126 LEU A O 1
ATOM 1512 N N . ARG A 1 92 ? -1.47320 1.92162 40.59324 1.000 26.48186 127 ARG A N 1
ATOM 1513 C CA . ARG A 1 92 ? -2.00921 1.55864 39.28313 1.000 29.53979 127 ARG A CA 1
ATOM 1514 C C . ARG A 1 92 ? -1.63383 2.61737 38.26077 1.000 30.48098 127 ARG A C 1
ATOM 1515 O O . ARG A 1 92 ? -1.17062 2.29520 37.16210 1.000 30.37735 127 ARG A O 1
ATOM 1536 N N . TRP A 1 93 ? -1.80420 3.89946 38.62734 1.000 27.43890 128 TRP A N 1
ATOM 1537 C CA . TRP A 1 93 ? -1.43538 4.98648 37.72915 1.000 29.95768 128 TRP A CA 1
ATOM 1538 C C . TRP A 1 93 ? 0.06339 5.02232 37.48289 1.000 29.08117 128 TRP A C 1
ATOM 1539 O O . TRP A 1 93 ? 0.50948 5.29890 36.35932 1.000 30.13213 128 TRP A O 1
ATOM 1560 N N . ALA A 1 94 ? 0.86235 4.72786 38.51223 1.000 26.16313 129 ALA A N 1
ATOM 1561 C CA . ALA A 1 94 ? 2.30812 4.84513 38.40556 1.000 26.16588 129 ALA A CA 1
ATOM 1562 C C . ALA A 1 94 ? 2.96721 3.66246 37.71458 1.000 26.14107 129 ALA A C 1
ATOM 1563 O O . ALA A 1 94 ? 4.06790 3.81577 37.19063 1.000 25.61812 129 ALA A O 1
ATOM 1570 N N . LEU A 1 95 ? 2.34342 2.50238 37.71381 1.000 24.16738 130 LEU A N 1
ATOM 1571 C CA . LEU A 1 95 ? 2.96937 1.28681 37.22618 1.000 24.63697 130 LEU A CA 1
ATOM 1572 C C . LEU A 1 95 ? 2.26845 0.66850 36.01880 1.000 27.84104 130 LEU A C 1
ATOM 1573 O O . LEU A 1 95 ? 2.93254 0.03349 35.20254 1.000 29.11643 130 LEU A O 1
ATOM 1589 N N . CYS A 1 96 ? 0.96738 0.85729 35.87063 1.000 27.75429 131 CYS A N 1
ATOM 1590 C CA . CYS A 1 96 ? 0.24832 0.31554 34.71199 1.000 30.03511 131 CYS A CA 1
ATOM 1591 C C . CYS A 1 96 ? 0.17507 1.40969 33.64777 1.000 31.52887 131 CYS A C 1
ATOM 1592 O O . CYS A 1 96 ? -0.87749 1.95647 33.32149 1.000 33.45501 131 CYS A O 1
ATOM 1600 N N . VAL A 1 97 ? 1.34625 1.73164 33.11232 1.000 29.74596 132 VAL A N 1
ATOM 1601 C CA . VAL A 1 97 ? 1.47356 2.82482 32.15516 1.000 32.73870 132 VAL A CA 1
ATOM 1602 C C . VAL A 1 97 ? 1.40114 2.27146 30.73804 1.000 32.26364 132 VAL A C 1
ATOM 1603 O O . VAL A 1 97 ? 1.53889 1.05715 30.54042 1.000 30.23324 132 VAL A O 1
ATOM 1616 N N . PRO A 1 98 ? 1.18973 3.11263 29.73337 1.000 36.57268 133 PRO A N 1
ATOM 1617 C CA . PRO A 1 98 ? 1.13743 2.60168 28.35365 1.000 37.50776 133 PRO A CA 1
ATOM 1618 C C . PRO A 1 98 ? 2.42908 1.88011 28.01122 1.000 36.63179 133 PRO A C 1
ATOM 1619 O O . PRO A 1 98 ? 3.52133 2.38945 28.25082 1.000 35.80001 133 PRO A O 1
ATOM 1630 N N . GLY A 1 99 ? 2.29128 0.66097 27.48240 1.000 32.47881 134 GLY A N 1
ATOM 1631 C CA . GLY A 1 99 ? 3.44687 -0.11061 27.07324 1.000 35.34970 134 GLY A CA 1
ATOM 1632 C C . GLY A 1 99 ? 4.05543 -0.96405 28.16060 1.000 33.23159 134 GLY A C 1
ATOM 1633 O O . GLY A 1 99 ? 5.03977 -1.66372 27.89996 1.000 34.77610 134 GLY A O 1
ATOM 1637 N N . GLN A 1 100 ? 3.49605 -0.94017 29.36332 1.000 32.21410 135 GLN A N 1
ATOM 1638 C CA . GLN A 1 100 ? 4.02327 -1.75320 30.44730 1.000 30.81768 135 GLN A CA 1
ATOM 1639 C C . GLN A 1 100 ? 3.96428 -3.23559 30.10519 1.000 31.01065 135 GLN A C 1
ATOM 1640 O O . GLN A 1 100 ? 3.04344 -3.71439 29.43456 1.000 33.00803 135 GLN A O 1
ATOM 1654 N N . LYS A 1 101 ? 4.95403 -3.96658 30.61364 1.000 30.06084 136 LYS A N 1
ATOM 1655 C CA . LYS A 1 101 ? 5.06141 -5.41270 30.47191 1.000 32.64159 136 LYS A CA 1
ATOM 1656 C C . LYS A 1 101 ? 4.64422 -6.08627 31.77618 1.000 32.01232 136 LYS A C 1
ATOM 1657 O O . LYS A 1 101 ? 4.95788 -5.59640 32.87220 1.000 29.24347 136 LYS A O 1
ATOM 1676 N N . LYS A 1 102 ? 3.97768 -7.23297 31.64564 1.000 31.37036 137 LYS A N 1
ATOM 1677 C CA . LYS A 1 102 ? 3.51641 -7.95750 32.82384 1.000 36.46725 137 LYS A CA 1
ATOM 1678 C C . LYS A 1 102 ? 4.67959 -8.37346 33.71721 1.000 35.50670 137 LYS A C 1
ATOM 1679 O O . LYS A 1 102 ? 4.55886 -8.35661 34.94957 1.000 34.89118 137 LYS A O 1
ATOM 1698 N N . ASN A 1 103 ? 5.80962 -8.74856 33.13104 1.000 33.23292 138 ASN A N 1
ATOM 1699 C CA . ASN A 1 103 ? 6.88559 -9.27183 33.94791 1.000 32.72602 138 ASN A CA 1
ATOM 1700 C C . ASN A 1 103 ? 7.84202 -8.17207 34.44974 1.000 29.11741 138 ASN A C 1
ATOM 1701 O O . ASN A 1 103 ? 8.84621 -8.49037 35.07236 1.000 29.82608 138 ASN A O 1
ATOM 1712 N N . TRP A 1 104 ? 7.52178 -6.89331 34.23016 1.000 28.16950 139 TRP A N 1
ATOM 1713 C CA . TRP A 1 104 ? 8.29187 -5.81192 34.84046 1.000 25.04339 139 TRP A CA 1
ATOM 1714 C C . TRP A 1 104 ? 7.75114 -5.41046 36.20314 1.000 23.98348 139 TRP A C 1
ATOM 1715 O O . TRP A 1 104 ? 8.26099 -4.46870 36.82119 1.000 25.53220 139 TRP A O 1
ATOM 1736 N N . LEU A 1 105 ? 6.73769 -6.11393 36.69356 1.000 24.59665 140 LEU A N 1
ATOM 1737 C CA . LEU A 1 105 ? 6.20084 -5.91489 38.03698 1.000 27.67448 140 LEU A CA 1
ATOM 1738 C C . LEU A 1 105 ? 6.54343 -7.19237 38.79304 1.000 26.57260 140 LEU A C 1
ATOM 1739 O O . LEU A 1 105 ? 5.89312 -8.21890 38.60471 1.000 29.46736 140 LEU A O 1
ATOM 1755 N N . VAL A 1 106 ? 7.56784 -7.13183 39.63738 1.000 26.97754 141 VAL A N 1
ATOM 1756 C CA . VAL A 1 106 ? 8.20969 -8.34728 40.12976 1.000 28.74598 141 VAL A CA 1
ATOM 1757 C C . VAL A 1 106 ? 8.01571 -8.46494 41.62689 1.000 28.36049 141 VAL A C 1
ATOM 1758 O O . VAL A 1 106 ? 8.49006 -7.60428 42.38615 1.000 26.53388 141 VAL A O 1
ATOM 1771 N N . GLY A 1 107 ? 7.37090 -9.53704 42.05264 1.000 28.44793 142 GLY A N 1
ATOM 1772 C CA . GLY A 1 107 ? 7.25204 -9.79835 43.46354 1.000 27.57614 142 GLY A CA 1
ATOM 1773 C C . GLY A 1 107 ? 8.11042 -10.95308 43.92374 1.000 28.80610 142 GLY A C 1
ATOM 1774 O O . GLY A 1 107 ? 8.51105 -11.79832 43.12571 1.000 29.19796 142 GLY A O 1
ATOM 1778 N N . VAL A 1 108 ? 8.36201 -11.00746 45.22778 1.000 27.22605 143 VAL A N 1
ATOM 1779 C CA . VAL A 1 108 ? 8.94934 -12.16905 45.89125 1.000 28.76408 143 VAL A CA 1
ATOM 1780 C C . VAL A 1 108 ? 7.97962 -12.62916 46.96529 1.000 30.45438 143 VAL A C 1
ATOM 1781 O O . VAL A 1 108 ? 7.53811 -11.82317 47.78771 1.000 30.79301 143 VAL A O 1
ATOM 1794 N N A ARG A 1 109 ? 7.69152 -13.93184 46.97865 0.640 31.74747 144 ARG A N 1
ATOM 1795 N N B ARG A 1 109 ? 7.62106 -13.91031 46.95120 0.360 31.89406 144 ARG A N 1
ATOM 1796 C CA A ARG A 1 109 ? 6.70147 -14.52751 47.86741 0.640 34.51565 144 ARG A CA 1
ATOM 1797 C CA B ARG A 1 109 ? 6.71885 -14.41978 47.97207 0.360 34.55995 144 ARG A CA 1
ATOM 1798 C C A ARG A 1 109 ? 7.32292 -15.67474 48.64583 0.640 35.89519 144 ARG A C 1
ATOM 1799 C C B ARG A 1 109 ? 7.31248 -15.64150 48.65509 0.360 35.90446 144 ARG A C 1
ATOM 1800 O O A ARG A 1 109 ? 8.15063 -16.41639 48.11330 0.640 35.34423 144 ARG A O 1
ATOM 1801 O O B ARG A 1 109 ? 8.09184 -16.39574 48.06765 0.360 35.54646 144 ARG A O 1
ATOM 1842 N N . VAL A 1 110 ? 6.92515 -15.81511 49.90962 1.000 36.63936 145 VAL A N 1
ATOM 1843 C CA . VAL A 1 110 ? 7.30231 -16.98677 50.69037 1.000 38.24954 145 VAL A CA 1
ATOM 1844 C C . VAL A 1 110 ? 6.40468 -18.13390 50.26057 1.000 41.72338 145 VAL A C 1
ATOM 1845 O O . VAL A 1 110 ? 5.17518 -18.00395 50.25471 1.000 42.43281 145 VAL A O 1
ATOM 1858 N N . ASN A 1 111 ? 7.00971 -19.25908 49.88630 1.000 38.99032 146 ASN A N 1
ATOM 1859 C CA . ASN A 1 111 ? 6.22206 -20.36159 49.34460 1.000 42.53162 146 ASN A CA 1
ATOM 1860 C C . ASN A 1 111 ? 5.26416 -20.92120 50.38492 1.000 48.96828 146 ASN A C 1
ATOM 1861 O O . ASN A 1 111 ? 4.09771 -21.18904 50.07893 1.000 49.88391 146 ASN A O 1
ATOM 1872 N N . GLU A 1 112 ? 5.74232 -21.10319 51.62055 1.000 47.13689 147 GLU A N 1
ATOM 1873 C CA . GLU A 1 112 ? 4.94757 -21.79586 52.63285 1.000 54.15962 147 GLU A CA 1
ATOM 1874 C C . GLU A 1 112 ? 3.76198 -20.96643 53.10278 1.000 56.58237 147 GLU A C 1
ATOM 1875 O O . GLU A 1 112 ? 2.71605 -21.52807 53.44602 1.000 57.84821 147 GLU A O 1
ATOM 1887 N N . THR A 1 113 ? 3.90864 -19.64950 53.15598 1.000 48.58161 148 THR A N 1
ATOM 1888 C CA . THR A 1 113 ? 2.87002 -18.77124 53.66740 1.000 51.47052 148 THR A CA 1
ATOM 1889 C C . THR A 1 113 ? 2.20103 -17.91349 52.59844 1.000 46.20693 148 THR A C 1
ATOM 1890 O O . THR A 1 113 ? 1.17680 -17.29359 52.89041 1.000 44.40221 148 THR A O 1
ATOM 1901 N N A LYS A 1 114 ? 2.73852 -17.85966 51.38160 0.910 41.93325 149 LYS A N 1
ATOM 1902 C CA A LYS A 1 114 ? 2.26189 -16.98439 50.31170 0.910 41.81437 149 LYS A CA 1
ATOM 1903 C C A LYS A 1 114 ? 2.44121 -15.50443 50.63842 0.910 41.67914 149 LYS A C 1
ATOM 1904 O O A LYS A 1 114 ? 1.91322 -14.64686 49.92989 0.910 41.87638 149 LYS A O 1
ATOM 1923 N N A LYS A 1 115 ? 3.18780 -15.17736 51.68207 0.510 41.34588 150 LYS A N 1
ATOM 1924 N N B LYS A 1 115 ? 3.12952 -15.18612 51.64668 0.490 41.30990 150 LYS A N 1
ATOM 1925 C CA A LYS A 1 115 ? 3.35596 -13.78374 52.06456 0.510 42.83182 150 LYS A CA 1
ATOM 1926 C CA B LYS A 1 115 ? 3.38482 -13.80939 52.04794 0.490 42.81788 150 LYS A CA 1
ATOM 1927 C C A LYS A 1 115 ? 4.38981 -13.11591 51.16594 0.510 39.76567 150 LYS A C 1
ATOM 1928 C C B LYS A 1 115 ? 4.36746 -13.14803 51.09675 0.490 39.72954 150 LYS A C 1
ATOM 1929 O O A LYS A 1 115 ? 5.47059 -13.66061 50.92639 0.510 38.68102 150 LYS A O 1
ATOM 1930 O O B LYS A 1 115 ? 5.40119 -13.72142 50.75562 0.490 38.60691 150 LYS A O 1
ATOM 1967 N N . MET A 1 116 ? 4.03880 -11.94223 50.64954 1.000 38.95207 151 MET A N 1
ATOM 1968 C CA . MET A 1 116 ? 4.91842 -11.17676 49.78590 1.000 35.62952 151 MET A CA 1
ATOM 1969 C C . MET A 1 116 ? 5.93702 -10.43253 50.63035 1.000 37.45625 151 MET A C 1
ATOM 1970 O O . MET A 1 116 ? 5.56728 -9.71416 51.56336 1.000 37.04107 151 MET A O 1
ATOM 1984 N N . VAL A 1 117 ? 7.22198 -10.60694 50.29844 1.000 30.88643 152 VAL A N 1
ATOM 1985 C CA . VAL A 1 117 ? 8.30478 -10.03426 51.09243 1.000 32.57872 152 VAL A CA 1
ATOM 1986 C C . VAL A 1 117 ? 9.24648 -9.17658 50.26775 1.000 28.94843 152 VAL A C 1
ATOM 1987 O O . VAL A 1 117 ? 10.16550 -8.57574 50.81849 1.000 26.99791 152 VAL A O 1
ATOM 2000 N N . GLY A 1 118 ? 9.01645 -9.07349 48.96547 1.000 26.41628 153 GLY A N 1
ATOM 2001 C CA . GLY A 1 118 ? 9.86895 -8.29440 48.09501 1.000 25.77994 153 GLY A CA 1
ATOM 2002 C C . GLY A 1 118 ? 9.09154 -7.80376 46.89747 1.000 25.87784 153 GLY A C 1
ATOM 2003 O O . GLY A 1 118 ? 8.12281 -8.42884 46.44865 1.000 26.41014 153 GLY A O 1
ATOM 2007 N N . PHE A 1 119 ? 9.51717 -6.65783 46.39011 1.000 22.08211 154 PHE A N 1
ATOM 2008 C CA . PHE A 1 119 ? 8.95301 -6.07057 45.18937 1.000 25.33311 154 PHE A CA 1
ATOM 2009 C C . PHE A 1 119 ? 10.03560 -5.22961 44.53573 1.000 23.48074 154 PHE A C 1
ATOM 2010 O O . PHE A 1 119 ? 10.87909 -4.61613 45.20571 1.000 24.51043 154 PHE A O 1
ATOM 2027 N N . ILE A 1 120 ? 10.00090 -5.20729 43.21071 1.000 22.75902 155 ILE A N 1
ATOM 2028 C CA . ILE A 1 120 ? 10.73587 -4.22299 42.42907 1.000 21.66408 155 ILE A CA 1
ATOM 2029 C C . ILE A 1 120 ? 9.96617 -4.07716 41.13072 1.000 23.77239 155 ILE A C 1
ATOM 2030 O O . ILE A 1 120 ? 9.34932 -5.02994 40.65270 1.000 21.94903 155 ILE A O 1
ATOM 2046 N N . SER A 1 121 ? 9.97202 -2.86555 40.57836 1.000 23.75638 156 SER A N 1
ATOM 2047 C CA . SER A 1 121 ? 9.23336 -2.56867 39.37279 1.000 23.60641 156 SER A CA 1
ATOM 2048 C C . SER A 1 121 ? 10.11015 -1.83611 38.37674 1.000 20.50124 156 SER A C 1
ATOM 2049 O O . SER A 1 121 ? 11.04975 -1.11204 38.75508 1.000 21.52806 156 SER A O 1
ATOM 2057 N N . ALA A 1 122 ? 9.75345 -1.97558 37.10294 1.000 22.87302 157 ALA A N 1
ATOM 2058 C CA . ALA A 1 122 ? 10.25134 -1.08352 36.06646 1.000 24.91483 157 ALA A CA 1
ATOM 2059 C C . ALA A 1 122 ? 9.06917 -0.62644 35.22854 1.000 25.20562 157 ALA A C 1
ATOM 2060 O O . ALA A 1 122 ? 8.11467 -1.38871 35.03463 1.000 23.43217 157 ALA A O 1
ATOM 2067 N N . ILE A 1 123 ? 9.10730 0.61363 34.77740 1.000 25.34553 158 ILE A N 1
ATOM 2068 C CA . ILE A 1 123 ? 8.11848 1.07254 33.81297 1.000 23.34534 158 ILE A CA 1
ATOM 2069 C C . ILE A 1 123 ? 8.86763 1.50468 32.56445 1.000 26.08749 158 ILE A C 1
ATOM 2070 O O . ILE A 1 123 ? 9.99985 1.98766 32.65367 1.000 24.54498 158 ILE A O 1
ATOM 2086 N N . PRO A 1 124 ? 8.26549 1.36292 31.40004 1.000 25.55531 159 PRO A N 1
ATOM 2087 C CA . PRO A 1 124 ? 8.88589 1.88719 30.18544 1.000 28.06646 159 PRO A CA 1
ATOM 2088 C C . PRO A 1 124 ? 8.65533 3.37774 30.07359 1.000 28.04937 159 PRO A C 1
ATOM 2089 O O . PRO A 1 124 ? 7.58190 3.88987 30.39457 1.000 29.66705 159 PRO A O 1
ATOM 2100 N N . ILE A 1 125 ? 9.68712 4.09215 29.63238 1.000 26.23166 160 ILE A N 1
ATOM 2101 C CA . ILE A 1 125 ? 9.52874 5.49017 29.26594 1.000 28.54719 160 ILE A CA 1
ATOM 2102 C C . ILE A 1 125 ? 10.40578 5.75628 28.05374 1.000 31.27275 160 ILE A C 1
ATOM 2103 O O . ILE A 1 125 ? 11.30993 4.98408 27.73370 1.000 31.47635 160 ILE A O 1
ATOM 2119 N N . LYS A 1 126 ? 10.13180 6.87285 27.39438 1.000 27.86173 161 LYS A N 1
ATOM 2120 C CA . LYS A 1 126 ? 10.95992 7.39432 26.32788 1.000 28.82406 161 LYS A CA 1
ATOM 2121 C C . LYS A 1 126 ? 11.71289 8.59353 26.87725 1.000 29.84136 161 LYS A C 1
ATOM 2122 O O . LYS A 1 126 ? 11.13038 9.42831 27.57550 1.000 30.82521 161 LYS A O 1
ATOM 2141 N N A VAL A 1 127 ? 13.00550 8.67644 26.57624 0.690 30.68300 162 VAL A N 1
ATOM 2142 N N B VAL A 1 127 ? 12.99949 8.69043 26.56280 0.310 30.62542 162 VAL A N 1
ATOM 2143 C CA A VAL A 1 127 ? 13.83073 9.77813 27.06535 0.690 29.64980 162 VAL A CA 1
ATOM 2144 C CA B VAL A 1 127 ? 13.83019 9.77511 27.07377 0.310 29.79772 162 VAL A CA 1
ATOM 2145 C C A VAL A 1 127 ? 14.70750 10.29115 25.93622 0.690 30.47210 162 VAL A C 1
ATOM 2146 C C B VAL A 1 127 ? 14.72990 10.28422 25.95977 0.310 30.46461 162 VAL A C 1
ATOM 2147 O O A VAL A 1 127 ? 15.14799 9.52547 25.07185 0.690 30.53548 162 VAL A O 1
ATOM 2148 O O B VAL A 1 127 ? 15.21441 9.51002 25.12807 0.310 30.82812 162 VAL A O 1
ATOM 2173 N N . ARG A 1 128 ? 14.93756 11.59378 25.94438 1.000 29.31261 163 ARG A N 1
ATOM 2174 C CA . ARG A 1 128 ? 15.98042 12.22202 25.15890 1.000 29.38698 163 ARG A CA 1
ATOM 2175 C C . ARG A 1 128 ? 17.13919 12.43802 26.12756 1.000 28.81620 163 ARG A C 1
ATOM 2176 O O . ARG A 1 128 ? 16.93837 12.93300 27.24305 1.000 28.30405 163 ARG A O 1
ATOM 2197 N N . ILE A 1 129 ? 18.33026 12.04907 25.71269 1.000 30.30579 164 ILE A N 1
ATOM 2198 C CA . ILE A 1 129 ? 19.55065 12.34048 26.45164 1.000 28.86448 164 ILE A CA 1
ATOM 2199 C C . ILE A 1 129 ? 20.43777 13.03795 25.43864 1.000 29.41480 164 ILE A C 1
ATOM 2200 O O . ILE A 1 129 ? 21.01772 12.37820 24.57134 1.000 31.06658 164 ILE A O 1
ATOM 2216 N N . HIS A 1 130 ? 20.51673 14.37065 25.52660 1.000 29.76679 165 HIS A N 1
ATOM 2217 C CA . HIS A 1 130 ? 21.31740 15.16968 24.61742 1.000 31.90661 165 HIS A CA 1
ATOM 2218 C C . HIS A 1 130 ? 20.87741 14.84162 23.18327 1.000 34.71959 165 HIS A C 1
ATOM 2219 O O . HIS A 1 130 ? 19.70233 15.01693 22.85965 1.000 33.42373 165 HIS A O 1
ATOM 2233 N N . ASN A 1 131 ? 21.78462 14.36796 22.32941 1.000 34.02451 166 ASN A N 1
ATOM 2234 C CA . ASN A 1 131 ? 21.46856 14.15038 20.92048 1.000 35.44867 166 ASN A CA 1
ATOM 2235 C C . ASN A 1 131 ? 20.86268 12.78100 20.64438 1.000 37.90093 166 ASN A C 1
ATOM 2236 O O . ASN A 1 131 ? 20.65739 12.43639 19.47208 1.000 38.98352 166 ASN A O 1
ATOM 2247 N N A CYS A 1 132 ? 20.58625 11.98835 21.68049 0.780 34.43686 167 CYS A N 1
ATOM 2248 N N B CYS A 1 132 ? 20.53956 12.02086 21.68278 0.220 34.50831 167 CYS A N 1
ATOM 2249 C CA A CYS A 1 132 ? 20.03768 10.65471 21.51158 0.780 33.33096 167 CYS A CA 1
ATOM 2250 C CA B CYS A 1 132 ? 20.05572 10.66141 21.53697 0.220 33.90990 167 CYS A CA 1
ATOM 2251 C C A CYS A 1 132 ? 18.62977 10.56712 22.08556 0.780 34.06097 167 CYS A C 1
ATOM 2252 C C B CYS A 1 132 ? 18.66106 10.53044 22.12977 0.220 33.84032 167 CYS A C 1
ATOM 2253 O O A CYS A 1 132 ? 18.24429 11.29914 22.99961 0.780 32.44237 167 CYS A O 1
ATOM 2254 O O B CYS A 1 132 ? 18.29954 11.22649 23.08080 0.220 32.84621 167 CYS A O 1
ATOM 2269 N N . ILE A 1 133 ? 17.88692 9.61179 21.57176 1.000 32.51359 168 ILE A N 1
ATOM 2270 C CA . ILE A 1 133 ? 16.55944 9.29946 22.06979 1.000 34.19727 168 ILE A CA 1
ATOM 2271 C C . ILE A 1 133 ? 16.49136 7.78427 22.16648 1.000 35.14992 168 ILE A C 1
ATOM 2272 O O . ILE A 1 133 ? 17.09691 7.07056 21.36285 1.000 35.12929 168 ILE A O 1
ATOM 2288 N N . MET A 1 134 ? 15.76369 7.28960 23.16070 1.000 31.40136 169 MET A N 1
ATOM 2289 C CA . MET A 1 134 ? 15.71517 5.85123 23.34357 1.000 33.16301 169 MET A CA 1
ATOM 2290 C C . MET A 1 134 ? 14.48738 5.47054 24.15768 1.000 31.51026 169 MET A C 1
ATOM 2291 O O . MET A 1 134 ? 13.95347 6.27926 24.92661 1.000 31.32820 169 MET A O 1
ATOM 2305 N N . ASN A 1 135 ? 14.03453 4.24072 23.95927 1.000 34.43272 170 ASN A N 1
ATOM 2306 C CA . ASN A 1 135 ? 13.16031 3.58314 24.92342 1.000 33.85849 170 ASN A CA 1
ATOM 2307 C C . ASN A 1 135 ? 14.02644 3.10553 26.07657 1.000 32.54919 170 ASN A C 1
ATOM 2308 O O . ASN A 1 135 ? 15.11762 2.55701 25.87079 1.000 34.28490 170 ASN A O 1
ATOM 2319 N N . THR A 1 136 ? 13.58814 3.38404 27.29128 1.000 29.58875 171 THR A N 1
ATOM 2320 C CA . THR A 1 136 ? 14.37486 3.01111 28.44124 1.000 27.88179 171 THR A CA 1
ATOM 2321 C C . THR A 1 136 ? 13.40035 2.55632 29.51268 1.000 28.45442 171 THR A C 1
ATOM 2322 O O . THR A 1 136 ? 12.22128 2.27071 29.23644 1.000 27.70098 171 THR A O 1
ATOM 2333 N N . SER A 1 137 ? 13.93159 2.44097 30.71341 1.000 26.74399 172 SER A N 1
ATOM 2334 C CA . SER A 1 137 ? 13.20251 1.95023 31.86611 1.000 28.00547 172 SER A CA 1
ATOM 2335 C C . SER A 1 137 ? 13.48008 2.86543 33.05014 1.000 26.18252 172 SER A C 1
ATOM 2336 O O . SER A 1 137 ? 14.51876 3.52853 33.13342 1.000 24.29017 172 SER A O 1
ATOM 2344 N N . VAL A 1 138 ? 12.51893 2.89394 33.96756 1.000 23.77650 173 VAL A N 1
ATOM 2345 C CA . VAL A 1 138 ? 12.67268 3.51454 35.27415 1.000 23.98008 173 VAL A CA 1
ATOM 2346 C C . VAL A 1 138 ? 12.43316 2.43572 36.30811 1.000 25.04309 173 VAL A C 1
ATOM 2347 O O . VAL A 1 138 ? 11.36552 1.81871 36.31460 1.000 23.88860 173 VAL A O 1
ATOM 2360 N N . VAL A 1 139 ? 13.39730 2.20578 37.16957 1.000 21.95354 174 VAL A N 1
ATOM 2361 C CA . VAL A 1 139 ? 13.22890 1.21870 38.23357 1.000 23.01862 174 VAL A CA 1
ATOM 2362 C C . VAL A 1 139 ? 12.80332 1.95947 39.47969 1.000 21.13677 174 VAL A C 1
ATOM 2363 O O . VAL A 1 139 ? 13.37902 3.00540 39.82568 1.000 21.90836 174 VAL A O 1
ATOM 2376 N N . ASN A 1 140 ? 11.82579 1.40851 40.18091 1.000 23.15281 175 ASN A N 1
ATOM 2377 C CA . ASN A 1 140 ? 11.23310 2.10476 41.31949 1.000 20.80066 175 ASN A CA 1
ATOM 2378 C C . ASN A 1 140 ? 10.55334 1.07153 42.19399 1.000 20.82531 175 ASN A C 1
ATOM 2379 O O . ASN A 1 140 ? 10.34099 -0.06708 41.78966 1.000 20.53432 175 ASN A O 1
ATOM 2390 N N . PHE A 1 141 ? 10.23377 1.48642 43.41650 1.000 20.12767 176 PHE A N 1
ATOM 2391 C CA . PHE A 1 141 ? 9.49445 0.65942 44.37435 1.000 22.96871 176 PHE A CA 1
ATOM 2392 C C . PHE A 1 141 ? 10.25153 -0.60621 44.75212 1.000 24.62329 176 PHE A C 1
ATOM 2393 O O . PHE A 1 141 ? 9.65355 -1.61111 45.10612 1.000 22.95138 176 PHE A O 1
ATOM 2410 N N . LEU A 1 142 ? 11.57972 -0.55078 44.71487 1.000 22.96205 177 LEU A N 1
ATOM 2411 C CA . LEU A 1 142 ? 12.38325 -1.60791 45.31374 1.000 23.27195 177 LEU A CA 1
ATOM 2412 C C . LEU A 1 142 ? 12.08531 -1.68594 46.80907 1.000 22.05295 177 LEU A C 1
ATOM 2413 O O . LEU A 1 142 ? 12.19186 -0.69735 47.53224 1.000 22.05156 177 LEU A O 1
ATOM 2429 N N . CYS A 1 143 ? 11.68230 -2.86076 47.27915 1.000 22.12706 178 CYS A N 1
ATOM 2430 C CA . CYS A 1 143 ? 11.29307 -2.96393 48.67174 1.000 22.08186 178 CYS A CA 1
ATOM 2431 C C . CYS A 1 143 ? 11.52552 -4.38540 49.14775 1.000 24.49280 178 CYS A C 1
ATOM 2432 O O . CYS A 1 143 ? 11.11603 -5.32853 48.47429 1.000 23.83710 178 CYS A O 1
ATOM 2440 N N . VAL A 1 144 ? 12.19658 -4.52239 50.28318 1.000 24.77074 179 VAL A N 1
ATOM 2441 C CA . VAL A 1 144 ? 12.37212 -5.80151 50.95516 1.000 26.59137 179 VAL A CA 1
ATOM 2442 C C . VAL A 1 144 ? 11.79238 -5.67471 52.35064 1.000 27.68269 179 VAL A C 1
ATOM 2443 O O . VAL A 1 144 ? 12.02807 -4.68096 53.04641 1.000 24.85175 179 VAL A O 1
ATOM 2456 N N . HIS A 1 145 ? 11.04070 -6.69804 52.75503 1.000 26.33323 180 HIS A N 1
ATOM 2457 C CA . HIS A 1 145 ? 10.50531 -6.79624 54.09642 1.000 28.78455 180 HIS A CA 1
ATOM 2458 C C . HIS A 1 145 ? 11.59502 -6.54076 55.12073 1.000 30.75029 180 HIS A C 1
ATOM 2459 O O . HIS A 1 145 ? 12.70717 -7.04813 55.00238 1.000 29.40725 180 HIS A O 1
ATOM 2473 N N . LYS A 1 146 ? 11.24753 -5.76861 56.16049 1.000 29.59278 181 LYS A N 1
ATOM 2474 C CA . LYS A 1 146 ? 12.23563 -5.36796 57.16037 1.000 31.22665 181 LYS A CA 1
ATOM 2475 C C . LYS A 1 146 ? 12.93535 -6.56458 57.79949 1.000 32.82016 181 LYS A C 1
ATOM 2476 O O . LYS A 1 146 ? 14.12680 -6.49345 58.12540 1.000 35.69930 181 LYS A O 1
ATOM 2495 N N . LYS A 1 147 ? 12.21146 -7.65430 58.01849 1.000 33.01668 182 LYS A N 1
ATOM 2496 C CA . LYS A 1 147 ? 12.85133 -8.82446 58.60954 1.000 35.96609 182 LYS A CA 1
ATOM 2497 C C . LYS A 1 147 ? 13.88748 -9.47244 57.69801 1.000 37.42832 182 LYS A C 1
ATOM 2498 O O . LYS A 1 147 ? 14.65978 -10.31509 58.17425 1.000 36.99301 182 LYS A O 1
ATOM 2517 N N . LEU A 1 148 ? 13.92704 -9.12657 56.41596 1.000 34.49505 183 LEU A N 1
ATOM 2518 C CA . LEU A 1 148 ? 14.88927 -9.70969 55.49023 1.000 37.18943 183 LEU A CA 1
ATOM 2519 C C . LEU A 1 148 ? 15.97503 -8.73271 55.06282 1.000 33.64305 183 LEU A C 1
ATOM 2520 O O . LEU A 1 148 ? 16.71390 -9.02104 54.11051 1.000 34.33319 183 LEU A O 1
ATOM 2536 N N . ARG A 1 149 ? 16.10575 -7.60821 55.74868 1.000 34.84261 184 ARG A N 1
ATOM 2537 C CA . ARG A 1 149 ? 17.09093 -6.60534 55.38055 1.000 35.96235 184 ARG A CA 1
ATOM 2538 C C . ARG A 1 149 ? 18.50088 -7.08048 55.73554 1.000 30.63678 184 ARG A C 1
ATOM 2539 O O . ARG A 1 149 ? 18.69014 -7.93232 56.58479 1.000 32.89150 184 ARG A O 1
ATOM 2560 N N . SER A 1 150 ? 19.48031 -6.51537 55.02796 1.000 28.98169 185 SER A N 1
ATOM 2561 C CA . SER A 1 150 ? 20.90298 -6.76493 55.25889 1.000 34.63895 185 SER A CA 1
ATOM 2562 C C . SER A 1 150 ? 21.29041 -8.20371 54.95400 1.000 36.57454 185 SER A C 1
ATOM 2563 O O . SER A 1 150 ? 22.27334 -8.71205 55.49117 1.000 36.63329 185 SER A O 1
ATOM 2571 N N A LYS A 1 151 ? 20.51759 -8.86684 54.09207 0.410 35.95595 186 LYS A N 1
ATOM 2572 N N B LYS A 1 151 ? 20.52817 -8.87111 54.08852 0.590 36.02509 186 LYS A N 1
ATOM 2573 C CA A LYS A 1 151 ? 20.80907 -10.22361 53.64797 0.410 37.76368 186 LYS A CA 1
ATOM 2574 C CA B LYS A 1 151 ? 20.85021 -10.22540 53.65243 0.590 37.77940 186 LYS A CA 1
ATOM 2575 C C A LYS A 1 151 ? 21.21759 -10.26562 52.18289 0.410 36.59658 186 LYS A C 1
ATOM 2576 C C B LYS A 1 151 ? 21.19886 -10.26681 52.17253 0.590 36.60932 186 LYS A C 1
ATOM 2577 O O A LYS A 1 151 ? 21.28372 -11.34947 51.59844 0.410 35.62920 186 LYS A O 1
ATOM 2578 O O B LYS A 1 151 ? 21.21178 -11.34256 51.57219 0.590 35.65007 186 LYS A O 1
ATOM 2615 N N . ARG A 1 152 ? 21.49421 -9.11210 51.58264 1.000 33.58365 187 ARG A N 1
ATOM 2616 C CA . ARG A 1 152 ? 21.91440 -9.02403 50.18464 1.000 34.40210 187 ARG A CA 1
ATOM 2617 C C . ARG A 1 152 ? 20.84405 -9.54987 49.23686 1.000 31.78993 187 ARG A C 1
ATOM 2618 O O . ARG A 1 152 ? 21.15242 -10.11804 48.18698 1.000 34.83768 187 ARG A O 1
ATOM 2639 N N . LEU A 1 153 ? 19.57038 -9.36664 49.58347 1.000 31.56725 188 LEU A N 1
ATOM 2640 C CA . LEU A 1 153 ? 18.51992 -9.68754 48.62368 1.000 31.39491 188 LEU A CA 1
ATOM 2641 C C . LEU A 1 153 ? 18.36326 -8.59570 47.57773 1.000 30.66584 188 LEU A C 1
ATOM 2642 O O . LEU A 1 153 ? 17.98034 -8.88934 46.44300 1.000 29.27829 188 LEU A O 1
ATOM 2658 N N . ALA A 1 154 ? 18.64374 -7.34332 47.94260 1.000 28.69237 189 ALA A N 1
ATOM 2659 C CA . ALA A 1 154 ? 18.43974 -6.25023 47.00513 1.000 28.26906 189 ALA A CA 1
ATOM 2660 C C . ALA A 1 154 ? 19.23702 -6.42720 45.72487 1.000 26.21776 189 ALA A C 1
ATOM 2661 O O . ALA A 1 154 ? 18.65993 -6.19629 44.64953 1.000 26.00445 189 ALA A O 1
ATOM 2668 N N . PRO A 1 155 ? 20.51109 -6.81701 45.74628 1.000 28.12062 190 PRO A N 1
ATOM 2669 C CA . PRO A 1 155 ? 21.19029 -7.07421 44.47080 1.000 28.05453 190 PRO A CA 1
ATOM 2670 C C . PRO A 1 155 ? 20.50117 -8.15380 43.66778 1.000 25.34594 190 PRO A C 1
ATOM 2671 O O . PRO A 1 155 ? 20.48784 -8.07716 42.43915 1.000 26.01893 190 PRO A O 1
ATOM 2682 N N . VAL A 1 156 ? 19.88613 -9.13578 44.33542 1.000 26.56077 191 VAL A N 1
ATOM 2683 C CA . VAL A 1 156 ? 19.18896 -10.18805 43.60186 1.000 26.97541 191 VAL A CA 1
ATOM 2684 C C . VAL A 1 156 ? 18.00051 -9.59581 42.85378 1.000 27.35543 191 VAL A C 1
ATOM 2685 O O . VAL A 1 156 ? 17.80781 -9.83757 41.65494 1.000 25.05670 191 VAL A O 1
ATOM 2698 N N . LEU A 1 157 ? 17.18706 -8.79951 43.55113 1.000 25.71986 192 LEU A N 1
ATOM 2699 C CA . LEU A 1 157 ? 16.06817 -8.13932 42.88525 1.000 24.11976 192 LEU A CA 1
ATOM 2700 C C . LEU A 1 157 ? 16.53810 -7.22038 41.76226 1.000 26.23919 192 LEU A C 1
ATOM 2701 O O . LEU A 1 157 ? 15.90335 -7.14938 40.69999 1.000 22.46786 192 LEU A O 1
ATOM 2717 N N . ILE A 1 158 ? 17.63273 -6.49517 41.98828 1.000 22.74462 193 ILE A N 1
ATOM 2718 C CA . ILE A 1 158 ? 18.12097 -5.56222 40.96883 1.000 23.83311 193 ILE A CA 1
ATOM 2719 C C . ILE A 1 158 ? 18.61632 -6.32255 39.74732 1.000 23.63934 193 ILE A C 1
ATOM 2720 O O . ILE A 1 158 ? 18.31314 -5.95686 38.60994 1.000 23.92657 193 ILE A O 1
ATOM 2736 N N . LYS A 1 159 ? 19.36474 -7.39692 39.96525 1.000 24.70748 194 LYS A N 1
ATOM 2737 C CA . LYS A 1 159 ? 19.83214 -8.18459 38.83068 1.000 25.07544 194 LYS A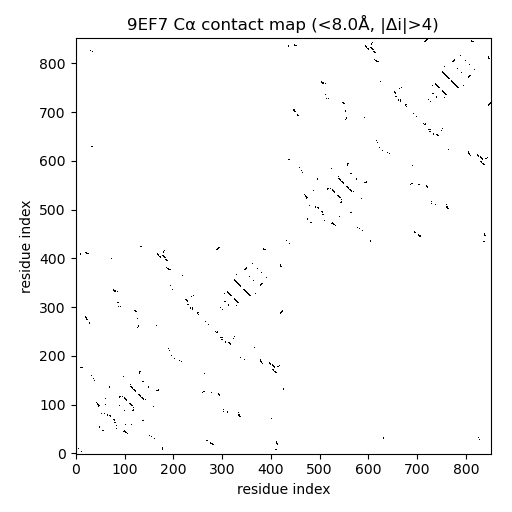 CA 1
ATOM 2738 C C . LYS A 1 159 ? 18.67249 -8.80253 38.06547 1.000 22.63668 194 LYS A C 1
ATOM 2739 O O . LYS A 1 159 ? 18.73643 -8.92868 36.84295 1.000 22.94711 194 LYS A O 1
ATOM 2758 N N . GLU A 1 160 ? 17.62862 -9.23939 38.77929 1.000 22.01902 195 GLU A N 1
ATOM 2759 C CA . GLU A 1 160 ? 16.51523 -9.90632 38.11024 1.000 24.32551 195 GLU A CA 1
ATOM 2760 C C . GLU A 1 160 ? 15.68288 -8.90877 37.31536 1.000 24.75062 195 GLU A C 1
ATOM 2761 O O . GLU A 1 160 ? 15.25212 -9.21969 36.19409 1.000 25.01769 195 GLU A O 1
ATOM 2773 N N . ILE A 1 161 ? 15.47448 -7.70021 37.83539 1.000 22.29077 196 ILE A N 1
ATOM 2774 C CA . ILE A 1 161 ? 14.76536 -6.70330 37.03259 1.000 23.95688 196 ILE A CA 1
ATOM 2775 C C . ILE A 1 161 ? 15.63047 -6.29789 35.83993 1.000 24.99784 196 ILE A C 1
ATOM 2776 O O . ILE A 1 161 ? 15.12621 -6.11096 34.72914 1.000 21.81310 196 ILE A O 1
ATOM 2792 N N . THR A 1 162 ? 16.94835 -6.23772 36.03190 1.000 21.18418 197 THR A N 1
ATOM 2793 C CA . THR A 1 162 ? 17.85473 -5.93655 34.92601 1.000 23.92463 197 THR A CA 1
ATOM 2794 C C . THR A 1 162 ? 17.71301 -6.97958 33.82685 1.000 24.01233 197 THR A C 1
ATOM 2795 O O . THR A 1 162 ? 17.60843 -6.64653 32.64567 1.000 24.43703 197 THR A O 1
ATOM 2806 N N . ARG A 1 163 ? 17.69369 -8.25523 34.21156 1.000 23.68454 198 ARG A N 1
ATOM 2807 C CA . ARG A 1 163 ? 17.52659 -9.32495 33.23720 1.000 25.86762 198 ARG A CA 1
ATOM 2808 C C . ARG A 1 163 ? 16.21002 -9.18355 32.49219 1.000 26.07129 198 ARG A C 1
ATOM 2809 O O . ARG A 1 163 ? 16.15421 -9.34755 31.27507 1.000 25.55749 198 ARG A O 1
ATOM 2830 N N . ARG A 1 164 ? 15.14957 -8.84149 33.20773 1.000 25.01163 199 ARG A N 1
ATOM 2831 C CA . ARG A 1 164 ? 13.84245 -8.73041 32.58088 1.000 26.19309 199 ARG A CA 1
ATOM 2832 C C . ARG A 1 164 ? 13.76074 -7.53350 31.64192 1.000 26.50652 199 ARG A C 1
ATOM 2833 O O . ARG A 1 164 ? 13.06620 -7.60024 30.61428 1.000 23.62976 199 ARG A O 1
ATOM 2854 N N . ILE A 1 165 ? 14.45082 -6.45355 31.97473 1.000 23.26208 200 ILE A N 1
ATOM 2855 C CA . ILE A 1 165 ? 14.49702 -5.28271 31.09914 1.000 24.22475 200 ILE A CA 1
ATOM 2856 C C . ILE A 1 165 ? 15.32416 -5.57612 29.85126 1.000 27.88106 200 ILE A C 1
ATOM 2857 O O . ILE A 1 165 ? 14.91956 -5.25144 28.73224 1.000 26.92169 200 ILE A O 1
ATOM 2873 N N . ARG A 1 166 ? 16.46395 -6.24234 30.02084 1.000 24.67607 201 ARG A N 1
ATOM 2874 C CA . ARG A 1 166 ? 17.29910 -6.58464 28.87910 1.000 27.44464 201 ARG A CA 1
ATOM 2875 C C . ARG A 1 166 ? 16.61092 -7.56434 27.94123 1.000 26.93246 201 ARG A C 1
ATOM 2876 O O . ARG A 1 166 ? 16.85298 -7.53548 26.73252 1.000 30.88764 201 ARG A O 1
ATOM 2897 N N . CYS A 1 167 ? 15.78200 -8.46061 28.47473 1.000 29.16513 202 CYS A N 1
ATOM 2898 C CA . CYS A 1 167 ? 15.02856 -9.36772 27.60626 1.000 27.42806 202 CYS A CA 1
ATOM 2899 C C . CYS A 1 167 ? 14.07313 -8.61934 26.69740 1.000 32.05696 202 CYS A C 1
ATOM 2900 O O . CYS A 1 167 ? 13.56153 -9.20257 25.73745 1.000 32.31026 202 CYS A O 1
ATOM 2908 N N . GLU A 1 168 ? 13.80066 -7.35657 26.99516 1.000 31.62243 203 GLU A N 1
ATOM 2909 C CA . GLU A 1 168 ? 12.99843 -6.49323 26.14689 1.000 33.94777 203 GLU A CA 1
ATOM 2910 C C . GLU A 1 168 ? 13.86160 -5.59027 25.26923 1.000 32.26070 203 GLU A C 1
ATOM 2911 O O . GLU A 1 168 ? 13.36273 -4.60024 24.72584 1.000 33.49094 203 GLU A O 1
ATOM 2923 N N A LYS A 1 169 ? 15.14318 -5.91275 25.11657 0.900 31.60742 204 LYS A N 1
ATOM 2924 C CA A LYS A 1 169 ? 16.07365 -5.19230 24.25212 0.900 31.63861 204 LYS A CA 1
ATOM 2925 C C A LYS A 1 169 ? 16.37109 -3.79594 24.75789 0.900 31.13063 204 LYS A C 1
ATOM 2926 O O A LYS A 1 169 ? 16.73292 -2.90787 23.97780 0.900 30.19714 204 LYS A O 1
ATOM 2944 N N . ILE A 1 170 ? 16.21016 -3.57615 26.05481 1.000 31.79546 205 ILE A N 1
ATOM 2945 C CA . ILE A 1 170 ? 16.46231 -2.29160 26.70156 1.000 27.67997 205 ILE A CA 1
ATOM 2946 C C . ILE A 1 170 ? 17.64750 -2.46417 27.64539 1.000 30.22413 205 ILE A C 1
ATOM 2947 O O . ILE A 1 170 ? 17.64684 -3.35455 28.49928 1.000 26.55189 205 ILE A O 1
ATOM 2963 N N . PHE A 1 171 ? 18.65943 -1.60455 27.49505 1.000 27.50012 206 PHE A N 1
ATOM 2964 C CA . PHE A 1 171 ? 19.92513 -1.79254 28.19637 1.000 23.17596 206 PHE A CA 1
ATOM 2965 C C . PHE A 1 171 ? 20.30214 -0.61631 29.07154 1.000 27.52216 206 PHE A C 1
ATOM 2966 O O . PHE A 1 171 ? 21.40674 -0.59133 29.62224 1.000 25.91683 206 PHE A O 1
ATOM 2983 N N . GLN A 1 172 ? 19.40594 0.34267 29.22276 1.000 24.96075 207 GLN A N 1
ATOM 2984 C CA . GLN A 1 172 ? 19.59802 1.46420 30.10158 1.000 23.94939 207 GLN A CA 1
ATOM 2985 C C . GLN A 1 172 ? 18.42190 1.54087 31.07264 1.000 22.76496 207 GLN A C 1
ATOM 2986 O O . GLN A 1 172 ? 17.34393 0.94832 30.85469 1.000 23.40466 207 GLN A O 1
ATOM 3000 N N . SER A 1 173 ? 18.64359 2.28631 32.14411 1.000 23.80975 208 SER A N 1
ATOM 3001 C CA . SER A 1 173 ? 17.60646 2.53278 33.12024 1.000 23.83036 208 SER A CA 1
ATOM 3002 C C . SER A 1 173 ? 17.88603 3.85180 33.82039 1.000 24.76005 208 SER A C 1
ATOM 3003 O O . SER A 1 173 ? 19.02557 4.31908 33.88976 1.000 24.42909 208 SER A O 1
ATOM 3011 N N . ILE A 1 174 ? 16.83509 4.42069 34.37862 1.000 24.94272 209 ILE A N 1
ATOM 3012 C CA . ILE A 1 174 ? 16.97179 5.59137 35.23139 1.000 23.42735 209 ILE A CA 1
ATOM 3013 C C . ILE A 1 174 ? 16.38525 5.25675 36.58844 1.000 21.29329 209 ILE A C 1
ATOM 3014 O O . ILE A 1 174 ? 15.37541 4.55354 36.68779 1.000 23.63102 209 ILE A O 1
ATOM 3030 N N . TYR A 1 175 ? 17.04514 5.72328 37.63429 1.000 22.89942 210 TYR A N 1
ATOM 3031 C CA . TYR A 1 175 ? 16.56842 5.46905 38.98726 1.000 22.50639 210 TYR A CA 1
ATOM 3032 C C . TYR A 1 175 ? 17.11844 6.56501 39.87226 1.000 24.91672 210 TYR A C 1
ATOM 3033 O O . TYR A 1 175 ? 18.13683 7.18731 39.55556 1.000 22.65372 210 TYR A O 1
ATOM 3051 N N . THR A 1 176 ? 16.42821 6.79273 40.98549 1.000 23.11391 211 THR A N 1
ATOM 3052 C CA . THR A 1 176 ? 16.88637 7.72715 41.98972 1.000 26.60340 211 THR A CA 1
ATOM 3053 C C . THR A 1 176 ? 17.04216 7.01388 43.32300 1.000 26.79460 211 THR A C 1
ATOM 3054 O O . THR A 1 176 ? 16.47181 5.94478 43.56339 1.000 29.40168 211 THR A O 1
ATOM 3065 N N A CYS A 1 177 ? 17.80586 7.64264 44.20922 0.760 27.55221 212 CYS A N 1
ATOM 3066 N N B CYS A 1 177 ? 17.81300 7.63582 44.20752 0.240 27.54328 212 CYS A N 1
ATOM 3067 C CA A CYS A 1 177 ? 18.04511 7.10069 45.53513 0.760 28.61391 212 CYS A CA 1
ATOM 3068 C CA B CYS A 1 177 ? 18.02579 7.09702 45.54095 0.240 28.73585 212 CYS A CA 1
ATOM 3069 C C A CYS A 1 177 ? 18.29904 8.27162 46.46737 0.760 29.37789 212 CYS A C 1
ATOM 3070 C C B CYS A 1 177 ? 18.32250 8.25478 46.47861 0.240 29.24537 212 CYS A C 1
ATOM 3071 O O A CYS A 1 177 ? 18.90948 9.26598 46.06738 0.760 26.94316 212 CYS A O 1
ATOM 3072 O O B CYS A 1 177 ? 18.99085 9.21869 46.09395 0.240 27.33379 212 CYS A O 1
ATOM 3087 N N . GLY A 1 178 ? 17.81750 8.15214 47.70950 1.000 28.43351 213 GLY A N 1
ATOM 3088 C CA . GLY A 1 178 ? 17.99970 9.17661 48.70060 1.000 30.89937 213 GLY A CA 1
ATOM 3089 C C . GLY A 1 178 ? 19.35326 9.17005 49.34364 1.000 32.42221 213 GLY A C 1
ATOM 3090 O O . GLY A 1 178 ? 19.59735 9.93395 50.28430 1.000 34.01416 213 GLY A O 1
ATOM 3094 N N . LYS A 1 179 ? 20.25472 8.31687 48.86261 1.000 35.16888 214 LYS A N 1
ATOM 3095 C CA . LYS A 1 179 ? 21.62495 8.24986 49.34912 1.000 40.91081 214 LYS A CA 1
ATOM 3096 C C . LYS A 1 179 ? 22.56261 8.06992 48.16179 1.000 36.51313 214 LYS A C 1
ATOM 3097 O O . LYS A 1 179 ? 22.15126 7.68159 47.06226 1.000 33.64849 214 LYS A O 1
ATOM 3116 N N . ASN A 1 180 ? 23.82717 8.39124 48.38347 1.000 37.45146 215 ASN A N 1
ATOM 3117 C CA . ASN A 1 180 ? 24.83464 8.18346 47.35347 1.000 37.77040 215 ASN A CA 1
ATOM 3118 C C . ASN A 1 180 ? 25.15371 6.69817 47.23433 1.000 41.64829 215 ASN A C 1
ATOM 3119 O O . ASN A 1 180 ? 25.40534 6.02422 48.23502 1.000 37.00712 215 ASN A O 1
ATOM 3130 N N . ILE A 1 181 ? 25.11554 6.18886 46.00986 1.000 37.01721 216 ILE A N 1
ATOM 3131 C CA . ILE A 1 181 ? 25.51676 4.81390 45.72315 1.000 36.05076 216 ILE A CA 1
ATOM 3132 C C . ILE A 1 181 ? 26.79332 4.86468 44.90157 1.000 35.78604 216 ILE A C 1
ATOM 3133 O O . ILE A 1 181 ? 27.89645 4.71870 45.44106 1.000 39.60361 216 ILE A O 1
ATOM 3149 N N . THR A 1 182 ? 26.64766 5.10280 43.60511 1.000 33.70342 217 THR A N 1
ATOM 3150 C CA . THR A 1 182 ? 27.74181 5.38958 42.68692 1.000 32.80827 217 THR A CA 1
ATOM 3151 C C . THR A 1 182 ? 27.70955 6.89427 42.37966 1.000 35.27372 217 THR A C 1
ATOM 3152 O O . THR A 1 182 ? 27.15244 7.68075 43.14858 1.000 32.41395 217 THR A O 1
ATOM 3163 N N . LYS A 1 183 ? 28.30486 7.31421 41.26510 1.000 36.02272 218 LYS A N 1
ATOM 3164 C CA . LYS A 1 183 ? 28.34338 8.74655 40.97185 1.000 34.80331 218 LYS A CA 1
ATOM 3165 C C . LYS A 1 183 ? 27.02092 9.18335 40.34238 1.000 30.89749 218 LYS A C 1
ATOM 3166 O O . LYS A 1 183 ? 26.65492 8.68200 39.26685 1.000 32.37588 218 LYS A O 1
ATOM 3185 N N . PRO A 1 184 ? 26.26302 10.07399 40.98046 1.000 29.07475 219 PRO A N 1
ATOM 3186 C CA . PRO A 1 184 ? 25.00166 10.52987 40.38687 1.000 26.46858 219 PRO A CA 1
ATOM 3187 C C . PRO A 1 184 ? 25.27380 11.54772 39.30229 1.000 26.89140 219 PRO A C 1
ATOM 3188 O O . PRO A 1 184 ? 26.25620 12.27717 39.36174 1.000 28.18069 219 PRO A O 1
ATOM 3199 N N . PHE A 1 185 ? 24.41238 11.56913 38.27252 1.000 27.49117 220 PHE A N 1
ATOM 3200 C CA . PHE A 1 185 ? 24.57150 12.59846 37.25549 1.000 27.81524 220 PHE A CA 1
ATOM 3201 C C . PHE A 1 185 ? 23.92819 13.92154 37.65877 1.000 25.59562 220 PHE A C 1
ATOM 3202 O O . PHE A 1 185 ? 24.33622 14.96827 37.14596 1.000 30.33961 220 PHE A O 1
ATOM 3219 N N . THR A 1 186 ? 22.99300 13.91062 38.59882 1.000 22.99263 221 THR A N 1
ATOM 3220 C CA . THR A 1 186 ? 22.56045 15.14366 39.23415 1.000 23.84256 221 THR A CA 1
ATOM 3221 C C . THR A 1 186 ? 22.07009 14.83673 40.63512 1.000 26.15094 221 THR A C 1
ATOM 3222 O O . THR A 1 186 ? 21.79042 13.69055 41.00525 1.000 24.31807 221 THR A O 1
ATOM 3233 N N . ILE A 1 187 ? 21.96832 15.89391 41.42063 1.000 25.40125 222 ILE A N 1
ATOM 3234 C CA . ILE A 1 187 ? 21.47918 15.79194 42.78598 1.000 28.28293 222 ILE A CA 1
ATOM 3235 C C . ILE A 1 187 ? 20.34475 16.78174 42.92452 1.000 25.50594 222 ILE A C 1
ATOM 3236 O O . ILE A 1 187 ? 20.50439 17.96579 42.61687 1.000 28.75149 222 ILE A O 1
ATOM 3252 N N . GLY A 1 188 ? 19.19540 16.28549 43.37508 1.000 25.33071 223 GLY A N 1
ATOM 3253 C CA . GLY A 1 188 ? 18.03122 17.11111 43.59085 1.000 25.37772 223 GLY A CA 1
ATOM 3254 C C . GLY A 1 188 ? 17.92903 17.47006 45.06638 1.000 27.19958 223 GLY A C 1
ATOM 3255 O O . GLY A 1 188 ? 18.26412 16.66496 45.93446 1.000 25.98680 223 GLY A O 1
ATOM 3259 N N . THR A 1 189 ? 17.46708 18.67949 45.32467 1.000 24.52940 224 THR A N 1
ATOM 3260 C CA . THR A 1 189 ? 17.16607 19.14487 46.67261 1.000 25.06821 224 THR A CA 1
ATOM 3261 C C . THR A 1 189 ? 15.65475 19.19103 46.89542 1.000 25.60529 224 THR A C 1
ATOM 3262 O O . THR A 1 189 ? 14.89724 19.64998 46.02275 1.000 24.02303 224 THR A O 1
ATOM 3273 N N . TYR A 1 190 ? 15.23610 18.67940 48.05495 1.000 22.98749 225 TYR A N 1
ATOM 3274 C CA . TYR A 1 190 ? 13.85090 18.67197 48.48465 1.000 23.10157 225 TYR A CA 1
ATOM 3275 C C . TYR A 1 190 ? 13.46247 20.02520 49.05933 1.000 24.71398 225 TYR A C 1
ATOM 3276 O O . TYR A 1 190 ? 14.20469 20.61099 49.86053 1.000 25.12564 225 TYR A O 1
ATOM 3294 N N . TRP A 1 191 ? 12.29408 20.51306 48.65712 1.000 23.56325 226 TRP A N 1
ATOM 3295 C CA . TRP A 1 191 ? 11.74283 21.77805 49.14279 1.000 22.75604 226 TRP A CA 1
ATOM 3296 C C . TRP A 1 191 ? 10.27447 21.55107 49.48143 1.000 24.19430 226 TRP A C 1
ATOM 3297 O O . TRP A 1 191 ? 9.54650 20.93948 48.70396 1.000 24.23786 226 TRP A O 1
ATOM 3318 N N . HIS A 1 192 ? 9.86577 22.00446 50.65456 1.000 22.69954 227 HIS A N 1
ATOM 3319 C CA . HIS A 1 192 ? 8.55622 21.73671 51.21026 1.000 23.66492 227 HIS A CA 1
ATOM 3320 C C . HIS A 1 192 ? 7.81066 23.05239 51.37898 1.000 23.27566 227 HIS A C 1
ATOM 3321 O O . HIS A 1 192 ? 8.32335 23.97169 52.01742 1.000 25.94545 227 HIS A O 1
ATOM 3335 N N . ARG A 1 193 ? 6.58884 23.13340 50.87440 1.000 25.13732 228 ARG A N 1
ATOM 3336 C CA . ARG A 1 193 ? 5.71882 24.27763 51.11660 1.000 24.09927 228 ARG A CA 1
ATOM 3337 C C . ARG A 1 193 ? 4.64592 23.82711 52.10565 1.000 25.70673 228 ARG A C 1
ATOM 3338 O O . ARG A 1 193 ? 3.88073 22.89956 51.82824 1.000 24.91401 228 ARG A O 1
ATOM 3359 N N . ILE A 1 194 ? 4.64093 24.44470 53.28602 1.000 26.68716 229 ILE A N 1
ATOM 3360 C CA . ILE A 1 194 ? 3.72003 24.06402 54.35009 1.000 28.85282 229 ILE A CA 1
ATOM 3361 C C . ILE A 1 194 ? 2.34742 24.60880 54.01692 1.000 29.28380 229 ILE A C 1
ATOM 3362 O O . ILE A 1 194 ? 2.18617 25.81905 53.82242 1.000 30.21253 229 ILE A O 1
ATOM 3378 N N . ILE A 1 195 ? 1.34369 23.73382 53.97937 1.000 28.50995 230 ILE A N 1
ATOM 3379 C CA . ILE A 1 195 ? -0.03594 24.13782 53.67730 1.000 27.96991 230 ILE A CA 1
ATOM 3380 C C . ILE A 1 195 ? -0.94148 24.08222 54.91646 1.000 30.68111 230 ILE A C 1
ATOM 3381 O O . ILE A 1 195 ? -1.55942 25.07389 55.28072 1.000 30.36194 230 ILE A O 1
ATOM 3397 N N A ASN A 1 196 ? -1.03745 22.92053 55.54698 0.620 28.71842 231 ASN A N 1
ATOM 3398 N N B ASN A 1 196 ? -1.06077 22.91369 55.53244 0.380 29.11422 231 ASN A N 1
ATOM 3399 C CA A ASN A 1 196 ? -1.86516 22.72621 56.73869 0.620 30.18072 231 ASN A CA 1
ATOM 3400 C CA B ASN A 1 196 ? -1.87792 22.74798 56.73571 0.380 30.29433 231 ASN A CA 1
ATOM 3401 C C A ASN A 1 196 ? -0.92994 22.70933 57.94681 0.620 31.07760 231 ASN A C 1
ATOM 3402 C C B ASN A 1 196 ? -0.92979 22.71696 57.93457 0.380 31.08834 231 ASN A C 1
ATOM 3403 O O A ASN A 1 196 ? -0.33508 21.67971 58.27391 0.620 30.81520 231 ASN A O 1
ATOM 3404 O O B ASN A 1 196 ? -0.32879 21.68467 58.24277 0.380 31.01567 231 ASN A O 1
ATOM 3425 N N . VAL A 1 197 ? -0.79769 23.86452 58.60509 1.000 30.83378 232 VAL A N 1
ATOM 3426 C CA . VAL A 1 197 ? 0.17993 23.99948 59.68063 1.000 29.99213 232 VAL A CA 1
ATOM 3427 C C . VAL A 1 197 ? -0.18247 23.13071 60.88263 1.000 31.49522 232 VAL A C 1
ATOM 3428 O O . VAL A 1 197 ? 0.65501 22.37309 61.38802 1.000 30.79377 232 VAL A O 1
ATOM 3441 N N A LYS A 1 198 ? -1.41955 23.23490 61.36311 0.600 34.72690 233 LYS A N 1
ATOM 3442 N N B LYS A 1 198 ? -1.42264 23.23411 61.36124 0.400 34.69652 233 LYS A N 1
ATOM 3443 C CA A LYS A 1 198 ? -1.81640 22.48408 62.55241 0.600 36.09517 233 LYS A CA 1
ATOM 3444 C CA B LYS A 1 198 ? -1.82325 22.48201 62.54757 0.400 36.12021 233 LYS A CA 1
ATOM 3445 C C A LYS A 1 198 ? -1.60834 20.98402 62.35990 0.600 36.97508 233 LYS A C 1
ATOM 3446 C C B LYS A 1 198 ? -1.59117 20.98662 62.35361 0.400 37.06207 233 LYS A C 1
ATOM 3447 O O A LYS A 1 198 ? -1.09592 20.30258 63.25473 0.600 36.99335 233 LYS A O 1
ATOM 3448 O O B LYS A 1 198 ? -1.05132 20.30990 63.23580 0.400 37.22749 233 LYS A O 1
ATOM 3485 N N . LYS A 1 199 ? -1.98913 20.45402 61.19780 1.000 35.68418 234 LYS A N 1
ATOM 3486 C CA . LYS A 1 199 ? -1.82065 19.02666 60.95608 1.000 37.49769 234 LYS A CA 1
ATOM 3487 C C . LYS A 1 199 ? -0.34418 18.64312 60.95529 1.000 34.08928 234 LYS A C 1
ATOM 3488 O O . LYS A 1 199 ? 0.03574 17.61170 61.52258 1.000 33.35181 234 LYS A O 1
ATOM 3507 N N . LEU A 1 200 ? 0.51078 19.46947 60.33253 1.000 31.25624 235 LEU A N 1
ATOM 3508 C CA . LEU A 1 200 ? 1.92117 19.12516 60.24946 1.000 28.61262 235 LEU A CA 1
ATOM 3509 C C . LEU A 1 200 ? 2.63563 19.33235 61.58078 1.000 31.00134 235 LEU A C 1
ATOM 3510 O O . LEU A 1 200 ? 3.62961 18.65651 61.85322 1.000 30.22084 235 LEU A O 1
ATOM 3526 N N . LEU A 1 201 ? 2.15299 20.25250 62.42628 1.000 28.66808 236 LEU A N 1
ATOM 3527 C CA . LEU A 1 201 ? 2.66444 20.32447 63.79206 1.000 30.06872 236 LEU A CA 1
ATOM 3528 C C . LEU A 1 201 ? 2.27659 19.07486 64.58091 1.000 33.87918 236 LEU A C 1
ATOM 3529 O O . LEU A 1 201 ? 3.09585 18.51977 65.31766 1.000 36.21707 236 LEU A O 1
ATOM 3545 N N . GLU A 1 202 ? 1.02678 18.63359 64.44556 1.000 34.67866 237 GLU A N 1
ATOM 3546 C CA . GLU A 1 202 ? 0.55605 17.49484 65.22499 1.000 37.88445 237 GLU A CA 1
ATOM 3547 C C . GLU A 1 202 ? 1.24295 16.21140 64.78629 1.000 38.58812 237 GLU A C 1
ATOM 3548 O O . GLU A 1 202 ? 1.38748 15.28167 65.58087 1.000 40.96823 237 GLU A O 1
ATOM 3560 N N . ALA A 1 203 ? 1.66828 16.15420 63.53149 1.000 34.98303 238 ALA A N 1
ATOM 3561 C CA . ALA A 1 203 ? 2.41580 15.02614 62.99998 1.000 38.53380 238 ALA A CA 1
ATOM 3562 C C . ALA A 1 203 ? 3.89322 15.05933 63.35256 1.000 37.98151 238 ALA A C 1
ATOM 3563 O O . ALA A 1 203 ? 4.57702 14.05637 63.13392 1.000 34.70392 238 ALA A O 1
ATOM 3570 N N . GLY A 1 204 ? 4.40096 16.18666 63.84032 1.000 30.89300 239 GLY A N 1
ATOM 3571 C CA . GLY A 1 204 ? 5.81870 16.29968 64.13903 1.000 32.35248 239 GLY A CA 1
ATOM 3572 C C . GLY A 1 204 ? 6.71811 16.60375 62.97372 1.000 27.98026 239 GLY A C 1
ATOM 3573 O O . GLY A 1 204 ? 7.92646 16.44950 63.08327 1.000 26.06159 239 GLY A O 1
ATOM 3577 N N . PHE A 1 205 ? 6.16319 17.05398 61.84392 1.000 27.59055 240 PHE A N 1
ATOM 3578 C CA . PHE A 1 205 ? 6.99474 17.37551 60.69449 1.000 23.69958 240 PHE A CA 1
ATOM 3579 C C . PHE A 1 205 ? 7.73626 18.68353 60.91058 1.000 25.12897 240 PHE A C 1
ATOM 3580 O O . PHE A 1 205 ? 8.91107 18.82246 60.52848 1.000 24.99260 240 PHE A O 1
ATOM 3597 N N . ILE A 1 206 ? 7.05445 19.66510 61.49786 1.000 27.87423 241 ILE A N 1
ATOM 3598 C CA . ILE A 1 206 ? 7.65291 20.91447 61.93482 1.000 27.80573 241 ILE A CA 1
ATOM 3599 C C . ILE A 1 206 ? 7.30459 21.11254 63.40088 1.000 27.26447 241 ILE A C 1
ATOM 3600 O O . ILE A 1 206 ? 6.52685 20.36232 63.98623 1.000 27.96980 241 ILE A O 1
ATOM 3616 N N . GLY A 1 207 ? 7.92225 22.13374 64.01012 1.000 29.81299 242 GLY A N 1
ATOM 3617 C CA . GLY A 1 207 ? 7.57196 22.54777 65.34620 1.000 30.87396 242 GLY A CA 1
ATOM 3618 C C . GLY A 1 207 ? 7.32020 24.04282 65.37351 1.000 32.85911 242 GLY A C 1
ATOM 3619 O O . GLY A 1 207 ? 7.55426 24.74029 64.39593 1.000 35.74621 242 GLY A O 1
ATOM 3623 N N . ILE A 1 208 ? 6.81841 24.52760 66.50738 1.000 34.07622 243 ILE A N 1
ATOM 3624 C CA . ILE A 1 208 ? 6.49178 25.93416 66.68619 1.000 36.39495 243 ILE A CA 1
ATOM 3625 C C . ILE A 1 208 ? 7.75036 26.65614 67.17641 1.000 38.21865 243 ILE A C 1
ATOM 3626 O O . ILE A 1 208 ? 8.16013 26.42786 68.32536 1.000 35.50422 243 ILE A O 1
ATOM 3642 N N . PRO A 1 209 ? 8.34694 27.54328 66.38653 1.000 40.05457 244 PRO A N 1
ATOM 3643 C CA . PRO A 1 209 ? 9.53701 28.26246 66.86966 1.000 38.31217 244 PRO A CA 1
ATOM 3644 C C . PRO A 1 209 ? 9.25245 29.10152 68.10333 1.000 41.69088 244 PRO A C 1
ATOM 3645 O O . PRO A 1 209 ? 8.14354 29.59180 68.31565 1.000 44.25271 244 PRO A O 1
ATOM 3656 N N . ARG A 1 210 ? 10.29491 29.28602 68.92151 1.000 45.06974 245 ARG A N 1
ATOM 3657 C CA . ARG A 1 210 ? 10.11600 30.02240 70.17035 1.000 50.83927 245 ARG A CA 1
ATOM 3658 C C . ARG A 1 210 ? 9.70079 31.46650 69.92507 1.000 50.41122 245 ARG A C 1
ATOM 3659 O O . ARG A 1 210 ? 9.05205 32.07558 70.77878 1.000 51.80940 245 ARG A O 1
ATOM 3680 N N . ASN A 1 211 ? 10.08439 32.03687 68.78233 1.000 49.82962 246 ASN A N 1
ATOM 3681 C CA . ASN A 1 211 ? 9.70865 33.40497 68.44603 1.000 64.23929 246 ASN A CA 1
ATOM 3682 C C . ASN A 1 211 ? 8.40332 33.46972 67.65906 1.000 67.33565 246 ASN A C 1
ATOM 3683 O O . ASN A 1 211 ? 8.07543 34.53011 67.11293 1.000 68.25896 246 ASN A O 1
ATOM 3694 N N . MET A 1 212 ? 7.64788 32.37142 67.60559 1.000 63.17988 247 MET A N 1
ATOM 3695 C CA . MET A 1 212 ? 6.39205 32.32096 66.87897 1.000 56.39027 247 MET A CA 1
ATOM 3696 C C . MET A 1 212 ? 5.29159 31.78043 67.78722 1.000 58.88116 247 MET A C 1
ATOM 3697 O O . MET A 1 212 ? 5.50149 31.48497 68.97000 1.000 54.57018 247 MET A O 1
ATOM 3711 N N . THR A 1 213 ? 4.10121 31.66836 67.20473 1.000 62.45743 248 THR A N 1
ATOM 3712 C CA . THR A 1 213 ? 2.95714 31.00812 67.80921 1.000 58.81533 248 THR A CA 1
ATOM 3713 C C . THR A 1 213 ? 2.27220 30.21107 66.71181 1.000 58.21622 248 THR A C 1
ATOM 3714 O O . THR A 1 213 ? 2.59851 30.34695 65.52783 1.000 49.92161 248 THR A O 1
ATOM 3725 N N . MET A 1 214 ? 1.30334 29.38038 67.09280 1.000 49.78371 249 MET A N 1
ATOM 3726 C CA . MET A 1 214 ? 0.61028 28.61634 66.06671 1.000 54.84674 249 MET A CA 1
ATOM 3727 C C . MET A 1 214 ? -0.13418 29.56110 65.12907 1.000 51.36483 249 MET A C 1
ATOM 3728 O O . MET A 1 214 ? -0.18625 29.33524 63.91673 1.000 48.86925 249 MET A O 1
ATOM 3742 N N . SER A 1 215 ? -0.68200 30.65623 65.67409 1.000 50.67172 250 SER A N 1
ATOM 3743 C CA . SER A 1 215 ? -1.41491 31.60713 64.84374 1.000 49.43712 250 SER A CA 1
ATOM 3744 C C . SER A 1 215 ? -0.47965 32.36623 63.90919 1.000 51.52372 250 SER A C 1
ATOM 3745 O O . SER A 1 215 ? -0.80772 32.58086 62.73705 1.000 47.91534 250 SER A O 1
ATOM 3753 N N . SER A 1 216 ? 0.68622 32.78821 64.40515 1.000 49.10926 251 SER A N 1
ATOM 3754 C CA . SER A 1 216 ? 1.63107 33.47637 63.53159 1.000 49.48049 251 SER A CA 1
ATOM 3755 C C . SER A 1 216 ? 2.25591 32.51011 62.52898 1.000 44.36114 251 SER A C 1
ATOM 3756 O O . SER A 1 216 ? 2.53131 32.89457 61.38688 1.000 43.54105 251 SER A O 1
ATOM 3764 N N . LEU A 1 217 ? 2.45804 31.24839 62.91719 1.000 47.85712 252 LEU A N 1
ATOM 3765 C CA . LEU A 1 217 ? 2.90898 30.25026 61.95571 1.000 44.35941 252 LEU A CA 1
ATOM 3766 C C . LEU A 1 217 ? 1.87830 30.06741 60.84889 1.000 43.39614 252 LEU A C 1
ATOM 3767 O O . LEU A 1 217 ? 2.21257 30.01629 59.65992 1.000 39.47624 252 LEU A O 1
ATOM 3783 N N . ILE A 1 218 ? 0.61280 29.92678 61.22635 1.000 40.90711 253 ILE A N 1
ATOM 3784 C CA . ILE A 1 218 ? -0.43875 29.82901 60.22426 1.000 39.78348 253 ILE A CA 1
ATOM 3785 C C . ILE A 1 218 ? -0.38175 31.04384 59.30452 1.000 40.28309 253 ILE A C 1
ATOM 3786 O O . ILE A 1 218 ? -0.44939 30.92079 58.07406 1.000 41.85871 253 ILE A O 1
ATOM 3802 N N A LYS A 1 219 ? -0.23028 32.23519 59.88711 0.570 42.68180 254 LYS A N 1
ATOM 3803 N N B LYS A 1 219 ? -0.25152 32.23738 59.89171 0.430 42.69444 254 LYS A N 1
ATOM 3804 C CA A LYS A 1 219 ? -0.20245 33.44500 59.07299 0.570 43.34881 254 LYS A CA 1
ATOM 3805 C CA B LYS A 1 219 ? -0.19606 33.45264 59.08389 0.430 43.36954 254 LYS A CA 1
ATOM 3806 C C A LYS A 1 219 ? 0.98978 33.44130 58.12265 0.570 44.40396 254 LYS A C 1
ATOM 3807 C C B LYS A 1 219 ? 0.98170 33.41117 58.11495 0.430 44.35916 254 LYS A C 1
ATOM 3808 O O A LYS A 1 219 ? 0.84965 33.77301 56.93886 0.570 45.86010 254 LYS A O 1
ATOM 3809 O O B LYS A 1 219 ? 0.82874 33.68921 56.91900 0.430 45.79566 254 LYS A O 1
ATOM 3846 N N . TYR A 1 220 ? 2.16151 33.02675 58.60383 1.000 42.74943 255 TYR A N 1
ATOM 3847 C CA . TYR A 1 220 ? 3.34217 33.09807 57.75467 1.000 45.39462 255 TYR A CA 1
ATOM 3848 C C . TYR A 1 220 ? 3.28709 32.10068 56.60018 1.000 44.10558 255 TYR A C 1
ATOM 3849 O O . TYR A 1 220 ? 3.75196 32.41061 55.49586 1.000 41.43891 255 TYR A O 1
ATOM 3867 N N . HIS A 1 221 ? 2.75958 30.89207 56.83307 1.000 38.99529 256 HIS A N 1
ATOM 3868 C CA . HIS A 1 221 ? 2.75963 29.84392 55.82544 1.000 38.16587 256 HIS A CA 1
ATOM 3869 C C . HIS A 1 221 ? 1.56612 29.90444 54.88746 1.000 37.32313 256 HIS A C 1
ATOM 3870 O O . HIS A 1 221 ? 1.45710 29.05431 53.99484 1.000 36.26467 256 HIS A O 1
ATOM 3884 N N A ARG A 1 222 ? 0.68071 30.88301 55.05697 0.350 39.11463 257 ARG A N 1
ATOM 3885 N N B ARG A 1 222 ? 0.68805 30.89013 55.05506 0.650 38.89671 257 ARG A N 1
ATOM 3886 C CA A ARG A 1 222 ? -0.52756 30.94116 54.24716 0.350 39.90620 257 ARG A CA 1
ATOM 3887 C CA B ARG A 1 222 ? -0.51191 30.96656 54.23587 0.650 39.64444 257 ARG A CA 1
ATOM 3888 C C A ARG A 1 222 ? -0.18067 31.01797 52.76734 0.350 40.34588 257 ARG A C 1
ATOM 3889 C C B ARG A 1 222 ? -0.15519 31.00002 52.75880 0.650 40.27524 257 ARG A C 1
ATOM 3890 O O A ARG A 1 222 ? 0.77792 31.68551 52.36929 0.350 40.25534 257 ARG A O 1
ATOM 3891 O O B ARG A 1 222 ? 0.83310 31.62045 52.35432 0.650 40.27752 257 ARG A O 1
ATOM 3915 N N . ILE A 1 223 ? -0.96911 30.32290 51.95253 1.000 40.47991 258 ILE A N 1
ATOM 3916 C CA . ILE A 1 223 ? -0.84969 30.39730 50.49912 1.000 43.54331 258 ILE A CA 1
ATOM 3917 C C . ILE A 1 223 ? -1.39037 31.77214 50.11965 1.000 46.79425 258 ILE A C 1
ATOM 3918 O O . ILE A 1 223 ? -2.51963 32.10709 50.49859 1.000 43.66165 258 ILE A O 1
ATOM 3934 N N . PRO A 1 224 ? -0.63502 32.60746 49.41225 1.000 48.17648 259 PRO A N 1
ATOM 3935 C CA . PRO A 1 224 ? -1.14700 33.94320 49.09599 1.000 48.66949 259 PRO A CA 1
ATOM 3936 C C . PRO A 1 224 ? -2.42665 33.83475 48.28434 1.000 57.36080 259 PRO A C 1
ATOM 3937 O O . PRO A 1 224 ? -2.56670 32.96037 47.42138 1.000 49.27998 259 PRO A O 1
ATOM 3948 N N . ALA A 1 225 ? -3.36978 34.71427 48.59392 1.000 55.02555 260 ALA A N 1
ATOM 3949 C CA . ALA A 1 225 ? -4.71137 34.65664 48.03648 1.000 62.49059 260 ALA A CA 1
ATOM 3950 C C . ALA A 1 225 ? -4.87719 35.54248 46.80924 1.000 67.30133 260 ALA A C 1
ATOM 3951 O O . ALA A 1 225 ? -5.53692 35.14547 45.84175 1.000 68.17141 260 ALA A O 1
ATOM 3958 N N . ASP A 1 226 ? -4.30571 36.73896 46.83369 1.000 76.89026 261 ASP A N 1
ATOM 3959 C CA . ASP A 1 226 ? -4.51808 37.69430 45.76023 1.000 84.89201 261 ASP A CA 1
ATOM 3960 C C . ASP A 1 226 ? -3.70424 37.30791 44.52639 1.000 99.24093 261 ASP A C 1
ATOM 3961 O O . ASP A 1 226 ? -2.91114 36.36160 44.53618 1.000 101.03671 261 ASP A O 1
ATOM 3970 N N . LYS A 1 227 ? -3.91850 38.06092 43.44564 1.000 98.29059 262 LYS A N 1
ATOM 3971 C CA . LYS A 1 227 ? -3.16679 37.89372 42.20154 1.000 103.28059 262 LYS A CA 1
ATOM 3972 C C . LYS A 1 227 ? -3.49544 36.56569 41.52165 1.000 101.42730 262 LYS A C 1
ATOM 3973 O O . LYS A 1 227 ? -2.61567 35.89715 40.97707 1.000 98.31075 262 LYS A O 1
ATOM 3977 N N . ARG A 1 228 ? -4.76826 36.18209 41.54802 1.000 98.70844 263 ARG A N 1
ATOM 3978 C CA . ARG A 1 228 ? -5.20380 34.97589 40.86156 1.000 93.26966 263 ARG A CA 1
ATOM 3979 C C . ARG A 1 228 ? -5.26804 35.21844 39.36040 1.000 94.66551 263 ARG A C 1
ATOM 3980 O O . ARG A 1 228 ? -5.68443 36.28826 38.90454 1.000 92.35747 263 ARG A O 1
ATOM 4001 N N . ILE A 1 229 ? -4.85463 34.21422 38.59359 1.000 88.55907 264 ILE A N 1
ATOM 4002 C CA . ILE A 1 229 ? -4.90827 34.25512 37.13781 1.000 93.40069 264 ILE A CA 1
ATOM 4003 C C . ILE A 1 229 ? -5.93988 33.23374 36.68347 1.000 70.17046 264 ILE A C 1
ATOM 4004 O O . ILE A 1 229 ? -5.83942 32.04584 37.01320 1.000 79.14643 264 ILE A O 1
ATOM 4020 N N . GLU A 1 230 ? -6.93425 33.70164 35.93784 1.000 75.71125 265 GLU A N 1
ATOM 4021 C CA . GLU A 1 230 ? -8.05327 32.87968 35.51508 1.000 83.94496 265 GLU A CA 1
ATOM 4022 C C . GLU A 1 230 ? -7.70695 32.14170 34.22285 1.000 71.15571 265 GLU A C 1
ATOM 4023 O O . GLU A 1 230 ? -6.62709 32.30499 33.64822 1.000 66.04520 265 GLU A O 1
ATOM 4035 N N . GLY A 1 231 ? -8.64023 31.31249 33.76207 1.000 62.22420 266 GLY A N 1
ATOM 4036 C CA . GLY A 1 231 ? -8.44735 30.51488 32.57777 1.000 57.61205 266 GLY A CA 1
ATOM 4037 C C . GLY A 1 231 ? -7.94047 29.11510 32.83544 1.000 51.59398 266 GLY A C 1
ATOM 4038 O O . GLY A 1 231 ? -7.82336 28.33152 31.88447 1.000 48.89486 266 GLY A O 1
ATOM 4042 N N . PHE A 1 232 ? -7.61801 28.77946 34.08363 1.000 48.37339 267 PHE A N 1
ATOM 4043 C CA . PHE A 1 232 ? -7.18779 27.43833 34.43166 1.000 46.37543 267 PHE A CA 1
ATOM 4044 C C . PHE A 1 232 ? -8.38303 26.52847 34.66217 1.000 49.01276 267 PHE A C 1
ATOM 4045 O O . PHE A 1 232 ? -9.44904 26.95867 35.10744 1.000 52.49759 267 PHE A O 1
ATOM 4062 N N . ARG A 1 233 ? -8.19736 25.25638 34.32569 1.000 45.62884 268 ARG A N 1
ATOM 4063 C CA . ARG A 1 233 ? -9.24210 24.25188 34.47453 1.000 44.15014 268 ARG A CA 1
ATOM 4064 C C . ARG A 1 233 ? -8.58485 22.89010 34.43223 1.000 44.50436 268 ARG A C 1
ATOM 4065 O O . ARG A 1 233 ? -7.50497 22.74297 33.85196 1.000 39.65097 268 ARG A O 1
ATOM 4086 N N . PRO A 1 234 ? -9.21651 21.87392 35.00753 1.000 41.82633 269 PRO A N 1
ATOM 4087 C CA . PRO A 1 234 ? -8.63088 20.53255 34.93332 1.000 43.02375 269 PRO A CA 1
ATOM 4088 C C . PRO A 1 234 ? -8.54186 20.11884 33.47356 1.000 41.89703 269 PRO A C 1
ATOM 4089 O O . PRO A 1 234 ? -9.36190 20.51562 32.64696 1.000 41.25845 269 PRO A O 1
ATOM 4100 N N . SER A 1 235 ? -7.49472 19.35946 33.15157 1.000 41.03947 270 SER A N 1
ATOM 4101 C CA . SER A 1 235 ? -7.42267 18.77901 31.81677 1.000 39.55931 270 SER A CA 1
ATOM 4102 C C . SER A 1 235 ? -8.46438 17.67279 31.68331 1.000 45.44076 270 SER A C 1
ATOM 4103 O O . SER A 1 235 ? -8.97065 17.13618 32.67070 1.000 41.27800 270 SER A O 1
ATOM 4111 N N . VAL A 1 236 ? -8.78907 17.35417 30.43239 1.000 45.02600 271 VAL A N 1
ATOM 4112 C CA . VAL A 1 236 ? -9.67293 16.25372 30.08091 1.000 49.37440 271 VAL A CA 1
ATOM 4113 C C . VAL A 1 236 ? -9.01238 15.48272 28.94613 1.000 53.34105 271 VAL A C 1
ATOM 4114 O O . VAL A 1 236 ? -8.00545 15.91254 28.37828 1.000 48.73005 271 VAL A O 1
ATOM 4127 N N . ASP A 1 237 ? -9.59712 14.32662 28.62178 1.000 55.87775 272 ASP A N 1
ATOM 4128 C CA . ASP A 1 237 ? -8.98490 13.43226 27.64379 1.000 63.12159 272 ASP A CA 1
ATOM 4129 C C . ASP A 1 237 ? -8.72583 14.14007 26.31933 1.000 55.29673 272 ASP A C 1
ATOM 4130 O O . ASP A 1 237 ? -7.66246 13.96210 25.71188 1.000 55.66153 272 ASP A O 1
ATOM 4139 N N . SER A 1 238 ? -9.67603 14.95788 25.86234 1.000 47.90189 273 SER A N 1
ATOM 4140 C CA . SER A 1 238 ? -9.57107 15.59208 24.55217 1.000 51.50375 273 SER A CA 1
ATOM 4141 C C . SER A 1 238 ? -8.45460 16.62210 24.47555 1.000 49.92866 273 SER A C 1
ATOM 4142 O O . SER A 1 238 ? -8.12607 17.07559 23.36880 1.000 48.31665 273 SER A O 1
ATOM 4150 N N . ASP A 1 239 ? -7.87648 17.00270 25.61902 1.000 47.85004 274 ASP A N 1
ATOM 4151 C CA . ASP A 1 239 ? -6.73088 17.90047 25.64657 1.000 49.48031 274 ASP A CA 1
ATOM 4152 C C . ASP A 1 239 ? -5.44094 17.22231 25.20861 1.000 46.98591 274 ASP A C 1
ATOM 4153 O O . ASP A 1 239 ? -4.45058 17.92309 24.99433 1.000 47.09547 274 ASP A O 1
ATOM 4162 N N . ALA A 1 240 ? -5.42383 15.89410 25.07379 1.000 44.63410 275 ALA A N 1
ATOM 4163 C CA . ALA A 1 240 ? -4.15212 15.17880 24.97742 1.000 41.99588 275 ALA A CA 1
ATOM 4164 C C . ALA A 1 240 ? -3.28878 15.70974 23.83719 1.000 44.24535 275 ALA A C 1
ATOM 4165 O O . ALA A 1 240 ? -2.08930 15.94408 24.01508 1.000 45.23963 275 ALA A O 1
ATOM 4172 N N A GLU A 1 241 ? -3.88447 15.91734 22.66112 1.000 48.89682 276 GLU A N 1
ATOM 4173 C CA A GLU A 1 241 ? -3.10935 16.38965 21.51650 1.000 51.51011 276 GLU A CA 1
ATOM 4174 C C A GLU A 1 241 ? -2.49362 17.76009 21.79372 1.000 50.54499 276 GLU A C 1
ATOM 4175 O O A GLU A 1 241 ? -1.31642 18.00001 21.48735 1.000 43.59018 276 GLU A O 1
ATOM 4187 N N . GLN A 1 242 ? -3.27428 18.67060 22.37736 1.000 46.01655 277 GLN A N 1
ATOM 4188 C CA . GLN A 1 242 ? -2.76196 20.00216 22.67377 1.000 47.57516 277 GLN A CA 1
ATOM 4189 C C . GLN A 1 242 ? -1.68370 19.95957 23.74479 1.000 44.88681 277 GLN A C 1
ATOM 4190 O O . GLN A 1 242 ? -0.70356 20.71488 23.68700 1.000 44.16000 277 GLN A O 1
ATOM 4204 N N . ILE A 1 243 ? -1.87075 19.11010 24.75350 1.000 39.80079 278 ILE A N 1
ATOM 4205 C CA . ILE A 1 243 ? -0.87706 18.94776 25.79877 1.000 40.28830 278 ILE A CA 1
ATOM 4206 C C . ILE A 1 243 ? 0.39264 18.35367 25.22020 1.000 42.02806 278 ILE A C 1
ATOM 4207 O O . ILE A 1 243 ? 1.49763 18.82356 25.50406 1.000 39.17793 278 ILE A O 1
ATOM 4223 N N . CYS A 1 244 ? 0.25941 17.32871 24.37527 1.000 41.25958 279 CYS A N 1
ATOM 4224 C CA . CYS A 1 244 ? 1.43688 16.73090 23.75132 1.000 41.27007 279 CYS A CA 1
ATOM 4225 C C . CYS A 1 244 ? 2.23381 17.79021 22.99575 1.000 44.45110 279 CYS A C 1
ATOM 4226 O O . CYS A 1 244 ? 3.45675 17.88956 23.14500 1.000 41.69390 279 CYS A O 1
ATOM 4234 N N . LYS A 1 245 ? 1.54296 18.62855 22.21903 1.000 42.06555 280 LYS A N 1
ATOM 4235 C CA . LYS A 1 245 ? 2.21276 19.72473 21.51581 1.000 44.95276 280 LYS A CA 1
ATOM 4236 C C . LYS A 1 245 ? 2.83252 20.71241 22.50617 1.000 43.88416 280 LYS A C 1
ATOM 4237 O O . LYS A 1 245 ? 3.94611 21.19893 22.29089 1.000 41.66320 280 LYS A O 1
ATOM 4241 N N . LEU A 1 246 ? 2.12731 21.01942 23.59890 1.000 41.17313 281 LEU A N 1
ATOM 4242 C CA . LEU A 1 246 ? 2.66806 21.94405 24.58937 1.000 40.45223 281 LEU A CA 1
ATOM 4243 C C . LEU A 1 246 ? 4.02415 21.45924 25.10000 1.000 41.00132 281 LEU A C 1
ATOM 4244 O O . LEU A 1 246 ? 4.97824 22.23852 25.22019 1.000 38.21529 281 LEU A O 1
ATOM 4260 N N . PHE A 1 247 ? 4.12159 20.17102 25.42707 1.000 37.51627 282 PHE A N 1
ATOM 4261 C CA . PHE A 1 247 ? 5.38178 19.62020 25.92102 1.000 36.13357 282 PHE A CA 1
ATOM 4262 C C . PHE A 1 247 ? 6.46333 19.65095 24.84694 1.000 37.07954 282 PHE A C 1
ATOM 4263 O O . PHE A 1 247 ? 7.63093 19.93637 25.14897 1.000 40.00833 282 PHE A O 1
ATOM 4280 N N . GLU A 1 248 ? 6.10957 19.35016 23.60079 1.000 35.62711 283 GLU A N 1
ATOM 4281 C CA . GLU A 1 248 ? 7.09303 19.40412 22.53043 1.000 39.32455 283 GLU A CA 1
ATOM 4282 C C . GLU A 1 248 ? 7.71671 20.79154 22.43924 1.000 40.43629 283 GLU A C 1
ATOM 4283 O O . GLU A 1 248 ? 8.94223 20.92799 22.36777 1.000 43.55859 283 GLU A O 1
ATOM 4295 N N . ASN A 1 249 ? 6.88075 21.83488 22.43400 1.000 41.19116 284 ASN A N 1
ATOM 4296 C CA . ASN A 1 249 ? 7.39426 23.19849 22.35503 1.000 41.72060 284 ASN A CA 1
ATOM 4297 C C . ASN A 1 249 ? 8.22429 23.54865 23.58364 1.000 41.39210 284 ASN A C 1
ATOM 4298 O O . ASN A 1 249 ? 9.23057 24.26316 23.47822 1.000 40.59086 284 ASN A O 1
ATOM 4309 N N . TYR A 1 250 ? 7.81128 23.05194 24.75392 1.000 39.99908 285 TYR A N 1
ATOM 4310 C CA . TYR A 1 250 ? 8.55258 23.28630 25.98719 1.000 38.94870 285 TYR A CA 1
ATOM 4311 C C . TYR A 1 250 ? 9.94331 22.68122 25.91436 1.000 37.38071 285 TYR A C 1
ATOM 4312 O O . TYR A 1 250 ? 10.93851 23.35399 26.20803 1.000 39.10337 285 TYR A O 1
ATOM 4330 N N . PHE A 1 251 ? 10.03445 21.40184 25.53992 1.000 36.53662 286 PHE A N 1
ATOM 4331 C CA . PHE A 1 251 ? 11.34026 20.76442 25.41784 1.000 39.37149 286 PHE A CA 1
ATOM 4332 C C . PHE A 1 251 ? 12.14024 21.36430 24.26353 1.000 39.29973 286 PHE A C 1
ATOM 4333 O O . PHE A 1 251 ? 13.36369 21.50445 24.37057 1.000 39.01235 286 PHE A O 1
ATOM 4350 N N . MET A 1 252 ? 11.47027 21.75678 23.17002 1.000 40.89080 287 MET A N 1
ATOM 4351 C CA . MET A 1 252 ? 12.15613 22.47730 22.10739 1.000 41.47458 287 MET A CA 1
ATOM 4352 C C . MET A 1 252 ? 12.70879 23.81020 22.61409 1.000 42.55016 287 MET A C 1
ATOM 4353 O O . MET A 1 252 ? 13.81434 24.22063 22.24113 1.000 45.57456 287 MET A O 1
ATOM 4367 N N . LYS A 1 253 ? 11.95180 24.50286 23.45794 1.000 40.54260 288 LYS A N 1
ATOM 4368 C CA . LYS A 1 253 ? 12.41147 25.77302 24.00325 1.000 44.72908 288 LYS A CA 1
ATOM 4369 C C . LYS A 1 253 ? 13.69843 25.60650 24.80917 1.000 39.66779 288 LYS A C 1
ATOM 4370 O O . LYS A 1 253 ? 14.60121 26.45525 24.72968 1.000 40.89986 288 LYS A O 1
ATOM 4389 N N . TYR A 1 254 ? 13.80093 24.52384 25.58413 1.000 37.70609 289 TYR A N 1
ATOM 4390 C CA . TYR A 1 254 ? 14.89739 24.32762 26.52381 1.000 37.44862 289 TYR A CA 1
ATOM 4391 C C . TYR A 1 254 ? 15.91955 23.31525 26.02850 1.000 39.29401 289 TYR A C 1
ATOM 4392 O O . TYR A 1 254 ? 16.78223 22.89515 26.80332 1.000 37.41542 289 TYR A O 1
ATOM 4410 N N . LYS A 1 255 ? 15.87690 22.95905 24.75227 1.000 38.44085 290 LYS A N 1
ATOM 4411 C CA . LYS A 1 255 ? 16.78998 21.96451 24.21573 1.000 44.14176 290 LYS A CA 1
ATOM 4412 C C . LYS A 1 255 ? 18.23578 22.39683 24.42534 1.000 39.86867 290 LYS A C 1
ATOM 4413 O O . LYS A 1 255 ? 18.56206 23.58445 24.41549 1.000 42.00925 290 LYS A O 1
ATOM 4432 N N . ASP A 1 256 ? 19.10802 21.40717 24.61832 1.000 39.21097 291 ASP A N 1
ATOM 4433 C CA . ASP A 1 256 ? 20.54903 21.61811 24.71654 1.000 41.48615 291 ASP A CA 1
ATOM 4434 C C . ASP A 1 256 ? 21.26087 21.15831 23.45391 1.000 44.29691 291 ASP A C 1
ATOM 4435 O O . ASP A 1 256 ? 22.47607 20.93124 23.47437 1.000 41.89746 291 ASP A O 1
ATOM 4444 N N . VAL A 1 257 ? 20.51601 20.98749 22.36006 1.000 46.00996 292 VAL A N 1
ATOM 4445 C CA . VAL A 1 257 ? 21.06646 20.65843 21.05372 1.000 41.40066 292 VAL A CA 1
ATOM 4446 C C . VAL A 1 257 ? 20.38580 21.55190 20.02523 1.000 42.89499 292 VAL A C 1
ATOM 4447 O O . VAL A 1 257 ? 19.38183 22.20189 20.30166 1.000 42.77741 292 VAL A O 1
ATOM 4460 N N . SER A 1 258 ? 20.94440 21.55917 18.82106 1.000 45.14460 293 SER A N 1
ATOM 4461 C CA . SER A 1 258 ? 20.40101 22.37647 17.74468 1.000 47.71626 293 SER A CA 1
ATOM 4462 C C . SER A 1 258 ? 18.99244 21.92363 17.35616 1.000 48.06730 293 SER A C 1
ATOM 4463 O O . SER A 1 258 ? 18.55457 20.81175 17.66028 1.000 45.40615 293 SER A O 1
ATOM 4471 N N . ASN A 1 259 ? 18.28681 22.80349 16.64172 1.000 51.54185 294 ASN A N 1
ATOM 4472 C CA . ASN A 1 259 ? 16.96900 22.45170 16.12098 1.000 56.80321 294 ASN A CA 1
ATOM 4473 C C . ASN A 1 259 ? 17.04326 21.22832 15.21580 1.000 55.85334 294 ASN A C 1
ATOM 4474 O O . ASN A 1 259 ? 16.21248 20.31647 15.31137 1.000 54.33077 294 ASN A O 1
ATOM 4485 N N . GLU A 1 260 ? 18.02968 21.20049 14.32298 1.000 51.93085 295 GLU A N 1
ATOM 4486 C CA . GLU A 1 260 ? 18.18063 20.07205 13.41259 1.000 53.07823 295 GLU A CA 1
ATOM 4487 C C . GLU A 1 260 ? 18.47444 18.78776 14.17126 1.000 49.75071 295 GLU A C 1
ATOM 4488 O O . GLU A 1 260 ? 17.96183 17.71864 13.82112 1.000 49.41653 295 GLU A O 1
ATOM 4500 N N . THR A 1 261 ? 19.30081 18.86925 15.21069 1.000 48.07512 296 THR A N 1
ATOM 4501 C CA . THR A 1 261 ? 19.56550 17.68946 16.02542 1.000 45.50590 296 THR A CA 1
ATOM 4502 C C . THR A 1 261 ? 18.30006 17.21845 16.72346 1.000 44.66107 296 THR A C 1
ATOM 4503 O O . THR A 1 261 ? 18.03180 16.01545 16.79059 1.000 46.09036 296 THR A O 1
ATOM 4514 N N . MET A 1 262 ? 17.51360 18.15427 17.26839 1.000 43.44767 297 MET A N 1
ATOM 4515 C CA . MET A 1 262 ? 16.29411 17.77500 17.97287 1.000 44.97641 297 MET A CA 1
ATOM 4516 C C . MET A 1 262 ? 15.30898 17.06585 17.04365 1.000 50.39531 297 MET A C 1
ATOM 4517 O O . MET A 1 262 ? 14.56105 16.18881 17.48969 1.000 52.83037 297 MET A O 1
ATOM 4531 N N . ASN A 1 263 ? 15.28834 17.43484 15.76588 1.000 51.68769 298 ASN A N 1
ATOM 4532 C CA . ASN A 1 263 ? 14.45394 16.77623 14.76972 1.000 52.75895 298 ASN A CA 1
ATOM 4533 C C . ASN A 1 263 ? 15.11922 15.54813 14.16390 1.000 53.50112 298 ASN A C 1
ATOM 4534 O O . ASN A 1 263 ? 14.52257 14.90242 13.29375 1.000 54.64709 298 ASN A O 1
ATOM 4545 N N . ASN A 1 264 ? 16.34072 15.22628 14.57632 1.000 51.43947 299 ASN A N 1
ATOM 4546 C CA . ASN A 1 264 ? 17.08259 14.10788 14.00342 1.000 47.55740 299 ASN A CA 1
ATOM 4547 C C . ASN A 1 264 ? 17.88750 13.39129 15.08594 1.000 43.80409 299 ASN A C 1
ATOM 4548 O O . ASN A 1 264 ? 19.05012 13.05432 14.90404 1.000 46.72916 299 ASN A O 1
ATOM 4559 N N . LEU A 1 265 ? 17.24769 13.14424 16.22144 1.000 42.78877 300 LEU A N 1
ATOM 4560 C CA . LEU A 1 265 ? 17.93562 12.51227 17.33928 1.000 40.12935 300 LEU A CA 1
ATOM 4561 C C . LEU A 1 265 ? 18.40724 11.12432 16.92337 1.000 42.67606 300 LEU A C 1
ATOM 4562 O O . LEU A 1 265 ? 17.81933 10.47994 16.05346 1.000 43.59379 300 LEU A O 1
ATOM 4578 N N . ILE A 1 266 ? 19.51265 10.68443 17.51282 1.000 39.77593 301 ILE A N 1
ATOM 4579 C CA . ILE A 1 266 ? 19.97504 9.32169 17.27449 1.000 43.20402 301 ILE A CA 1
ATOM 4580 C C . ILE A 1 266 ? 19.06464 8.37937 18.04811 1.000 40.53863 301 ILE A C 1
ATOM 4581 O O . ILE A 1 266 ? 18.95944 8.47323 19.27107 1.000 36.96004 301 ILE A O 1
ATOM 4597 N N . ASN A 1 267 ? 18.37940 7.48982 17.33459 1.000 44.27796 302 ASN A N 1
ATOM 4598 C CA . ASN A 1 267 ? 17.46081 6.55656 17.97846 1.000 42.34256 302 ASN A CA 1
ATOM 4599 C C . ASN A 1 267 ? 18.25840 5.35203 18.45333 1.000 36.99788 302 ASN A C 1
ATOM 4600 O O . ASN A 1 267 ? 18.58939 4.46555 17.66075 1.000 42.37693 302 ASN A O 1
ATOM 4611 N N . TYR A 1 268 ? 18.58110 5.31216 19.74367 1.000 36.25727 303 TYR A N 1
ATOM 4612 C CA . TYR A 1 268 ? 19.45927 4.24893 20.22328 1.000 34.68235 303 TYR A CA 1
ATOM 4613 C C . TYR A 1 268 ? 18.80122 2.87537 20.07503 1.000 38.18505 303 TYR A C 1
ATOM 4614 O O . TYR A 1 268 ? 19.50091 1.87393 19.90186 1.000 38.81840 303 TYR A O 1
ATOM 4632 N N . ASP A 1 269 ? 17.46761 2.80946 20.12517 1.000 37.49304 304 ASP A N 1
ATOM 4633 C CA . ASP A 1 269 ? 16.78076 1.53433 19.88262 1.000 43.55688 304 ASP A CA 1
ATOM 4634 C C . ASP A 1 269 ? 17.23803 0.86541 18.58529 1.000 44.89350 304 ASP A C 1
ATOM 4635 O O . ASP A 1 269 ? 17.28925 -0.36411 18.49607 1.000 43.58638 304 ASP A O 1
ATOM 4644 N N . GLU A 1 270 ? 17.53064 1.65561 17.55553 1.000 43.30481 305 GLU A N 1
ATOM 4645 C CA . GLU A 1 270 ? 17.85210 1.08559 16.25342 1.000 50.28099 305 GLU A CA 1
ATOM 4646 C C . GLU A 1 270 ? 19.30005 0.62491 16.12892 1.000 47.56364 305 GLU A C 1
ATOM 4647 O O . GLU A 1 270 ? 19.62423 -0.06873 15.16083 1.000 48.21737 305 GLU A O 1
ATOM 4659 N N . ILE A 1 271 ? 20.17692 0.96752 17.07162 1.000 42.86991 306 ILE A N 1
ATOM 4660 C CA . ILE A 1 271 ? 21.59124 0.63776 16.95440 1.000 40.40771 306 ILE A CA 1
ATOM 4661 C C . ILE A 1 271 ? 22.13450 -0.09902 18.17141 1.000 42.47171 306 ILE A C 1
ATOM 4662 O O . ILE A 1 271 ? 23.29766 -0.49960 18.16454 1.000 46.94219 306 ILE A O 1
ATOM 4678 N N . ASN A 1 272 ? 21.33586 -0.30938 19.21875 1.000 38.93414 307 ASN A N 1
ATOM 4679 C CA . ASN A 1 272 ? 21.90230 -0.92396 20.41680 1.000 37.67861 307 ASN A CA 1
ATOM 4680 C C . ASN A 1 272 ? 22.18576 -2.42270 20.25504 1.000 42.81920 307 ASN A C 1
ATOM 4681 O O . ASN A 1 272 ? 22.70075 -3.04748 21.19542 1.000 38.91835 307 ASN A O 1
ATOM 4692 N N . HIS A 1 273 ? 21.88592 -3.00235 19.10219 1.000 41.36992 308 HIS A N 1
ATOM 4693 C CA . HIS A 1 273 ? 22.11445 -4.41812 18.84344 1.000 44.22705 308 HIS A CA 1
ATOM 4694 C C . HIS A 1 273 ? 23.49815 -4.70291 18.29515 1.000 44.72716 308 HIS A C 1
ATOM 4695 O O . HIS A 1 273 ? 23.82732 -5.87321 18.06411 1.000 47.59197 308 HIS A O 1
ATOM 4710 N N . SER A 1 274 ? 24.30438 -3.66902 18.05634 1.000 47.86609 309 SER A N 1
ATOM 4711 C CA . SER A 1 274 ? 25.59146 -3.81335 17.38006 1.000 51.01776 309 SER A CA 1
ATOM 4712 C C . SER A 1 274 ? 26.63548 -2.96549 18.08627 1.000 50.12734 309 SER A C 1
ATOM 4713 O O . SER A 1 274 ? 26.45995 -1.75012 18.22278 1.000 45.73342 309 SER A O 1
ATOM 4721 N N . LYS A 1 275 ? 27.73464 -3.60170 18.49693 1.000 51.03824 310 LYS A N 1
ATOM 4722 C CA . LYS A 1 275 ? 28.84631 -2.87159 19.08663 1.000 53.03758 310 LYS A CA 1
ATOM 4723 C C . LYS A 1 275 ? 29.40867 -1.81656 18.14428 1.000 56.31171 310 LYS A C 1
ATOM 4724 O O . LYS A 1 275 ? 30.03651 -0.85905 18.60937 1.000 55.10109 310 LYS A O 1
ATOM 4743 N N . GLU A 1 276 ? 29.19317 -1.95985 16.83664 1.000 50.51853 311 GLU A N 1
ATOM 4744 C CA . GLU A 1 276 ? 29.73440 -1.01180 15.87311 1.000 51.95028 311 GLU A CA 1
ATOM 4745 C C . GLU A 1 276 ? 28.79173 0.16386 15.64201 1.000 52.91859 311 GLU A C 1
ATOM 4746 O O . GLU A 1 276 ? 29.20575 1.32127 15.74269 1.000 59.99189 311 GLU A O 1
ATOM 4758 N N . LEU A 1 277 ? 27.52114 -0.11153 15.34260 1.000 51.17944 312 LEU A N 1
ATOM 4759 C CA . LEU A 1 277 ? 26.57863 0.97478 15.09700 1.000 53.34434 312 LEU A CA 1
ATOM 4760 C C . LEU A 1 277 ? 26.28995 1.76139 16.36852 1.000 48.69074 312 LEU A C 1
ATOM 4761 O O . LEU A 1 277 ? 26.09942 2.98066 16.31845 1.000 46.86101 312 LEU A O 1
ATOM 4777 N N . GLY A 1 278 ? 26.24550 1.07977 17.52503 1.000 45.55425 313 GLY A N 1
ATOM 4778 C CA . GLY A 1 278 ? 25.96366 1.76435 18.77079 1.000 43.91285 313 GLY A CA 1
ATOM 4779 C C . GLY A 1 278 ? 26.98419 2.82896 19.11540 1.000 46.18187 313 GLY A C 1
ATOM 4780 O O . GLY A 1 278 ? 26.66641 3.77716 19.83455 1.000 41.71198 313 GLY A O 1
ATOM 4784 N N . LYS A 1 279 ? 28.21355 2.69139 18.60771 1.000 47.91574 314 LYS A N 1
ATOM 4785 C CA . LYS A 1 279 ? 29.23749 3.71171 18.82213 1.000 48.29691 314 LYS A CA 1
ATOM 4786 C C . LYS A 1 279 ? 28.77708 5.07977 18.33793 1.000 48.78052 314 LYS A C 1
ATOM 4787 O O . LYS A 1 279 ? 29.28144 6.10458 18.80703 1.000 47.35035 314 LYS A O 1
ATOM 4806 N N . GLN A 1 280 ? 27.84721 5.11795 17.38242 1.000 46.75354 315 GLN A N 1
ATOM 4807 C CA . GLN A 1 280 ? 27.34020 6.39455 16.89430 1.000 48.23790 315 GLN A CA 1
ATOM 4808 C C . GLN A 1 280 ? 26.72002 7.23537 17.99933 1.000 43.87463 315 GLN A C 1
ATOM 4809 O O . GLN A 1 280 ? 26.59831 8.45398 17.83375 1.000 41.69520 315 GLN A O 1
ATOM 4823 N N . ALA A 1 281 ? 26.34435 6.62310 19.11862 1.000 41.48539 316 ALA A N 1
ATOM 4824 C CA . ALA A 1 281 ? 25.72935 7.35003 20.22237 1.000 37.95064 316 ALA A CA 1
ATOM 4825 C C . ALA A 1 281 ? 26.73321 8.12846 21.07187 1.000 37.35331 316 ALA A C 1
ATOM 4826 O O . ALA A 1 281 ? 26.31352 8.93078 21.91338 1.000 39.02362 316 ALA A O 1
ATOM 4833 N N A TYR A 1 282 ? 28.03565 7.91393 20.89190 0.570 39.92928 317 TYR A N 1
ATOM 4834 N N B TYR A 1 282 ? 28.03415 7.91164 20.88003 0.430 39.85948 317 TYR A N 1
ATOM 4835 C CA A TYR A 1 282 ? 29.01454 8.63342 21.70076 0.570 40.56838 317 TYR A CA 1
ATOM 4836 C CA B TYR A 1 282 ? 29.03897 8.63630 21.65097 0.430 40.52464 317 TYR A CA 1
ATOM 4837 C C A TYR A 1 282 ? 29.11177 10.07644 21.22027 0.570 39.94675 317 TYR A C 1
ATOM 4838 C C B TYR A 1 282 ? 29.08452 10.09138 21.20239 0.430 40.04442 317 TYR A C 1
ATOM 4839 O O A TYR A 1 282 ? 29.18195 10.33908 20.01279 0.570 39.33969 317 TYR A O 1
ATOM 4840 O O B TYR A 1 282 ? 29.09361 10.37889 19.99946 0.430 39.30367 317 TYR A O 1
ATOM 4875 N N . MET A 1 283 ? 29.09487 11.01763 22.16075 1.000 41.78857 318 MET A N 1
ATOM 4876 C CA . MET A 1 283 ? 29.17090 12.43802 21.84214 1.000 43.89659 318 MET A CA 1
ATOM 4877 C C . MET A 1 283 ? 30.05721 13.11736 22.86968 1.000 42.74568 318 MET A C 1
ATOM 4878 O O . MET A 1 283 ? 29.78246 13.05753 24.07080 1.000 40.04280 318 MET A O 1
ATOM 4892 N N . LYS A 1 284 ? 31.12507 13.73639 22.38866 1.000 44.10625 319 LYS A N 1
ATOM 4893 C CA . LYS A 1 284 ? 32.00781 14.53851 23.22038 1.000 47.83767 319 LYS A CA 1
ATOM 4894 C C . LYS A 1 284 ? 31.44336 15.94957 23.30460 1.000 48.79405 319 LYS A C 1
ATOM 4895 O O . LYS A 1 284 ? 31.11082 16.55623 22.28256 1.000 57.91832 319 LYS A O 1
ATOM 4899 N N . LEU A 1 285 ? 31.34686 16.47182 24.51449 1.000 45.83371 320 LEU A N 1
ATOM 4900 C CA . LEU A 1 285 ? 30.87390 17.83109 24.73516 1.000 52.56684 320 LEU A CA 1
ATOM 4901 C C . LEU A 1 285 ? 32.07635 18.74267 24.92894 1.000 62.81151 320 LEU A C 1
ATOM 4902 O O . LEU A 1 285 ? 32.89423 18.51518 25.82575 1.000 62.15343 320 LEU A O 1
ATOM 4918 N N . ASP A 1 286 ? 32.18070 19.76976 24.08320 1.000 65.01833 321 ASP A N 1
ATOM 4919 C CA . ASP A 1 286 ? 33.31400 20.68372 24.15243 1.000 73.67900 321 ASP A CA 1
ATOM 4920 C C . ASP A 1 286 ? 33.35791 21.39443 25.49966 1.000 71.27614 321 ASP A C 1
ATOM 4921 O O . ASP A 1 286 ? 34.35711 21.32153 26.22606 1.000 72.56987 321 ASP A O 1
ATOM 4930 N N . LYS A 1 287 ? 32.27395 22.07863 25.85728 1.000 58.01588 322 LYS A N 1
ATOM 4931 C CA . LYS A 1 287 ? 32.21559 22.84851 27.09055 1.000 61.75351 322 LYS A CA 1
ATOM 4932 C C . LYS A 1 287 ? 30.94874 22.49983 27.84634 1.000 58.87448 322 LYS A C 1
ATOM 4933 O O . LYS A 1 287 ? 29.87296 22.39457 27.25171 1.000 59.96051 322 LYS A O 1
ATOM 4952 N N . ILE A 1 288 ? 31.08040 22.31850 29.16293 1.000 59.68848 323 ILE A N 1
ATOM 4953 C CA . ILE A 1 288 ? 29.91326 22.07936 30.00072 1.000 67.20776 323 ILE A CA 1
ATOM 4954 C C . ILE A 1 288 ? 28.99330 23.29215 30.01979 1.000 55.32294 323 ILE A C 1
ATOM 4955 O O . ILE A 1 288 ? 27.79072 23.15251 30.26952 1.000 49.00819 323 ILE A O 1
ATOM 4971 N N . GLU A 1 289 ? 29.53048 24.48493 29.75842 1.000 55.71008 324 GLU A N 1
ATOM 4972 C CA . GLU A 1 289 ? 28.70070 25.68244 29.71910 1.000 57.63181 324 GLU A CA 1
ATOM 4973 C C . GLU A 1 289 ? 27.70711 25.64877 28.56636 1.000 53.17010 324 GLU A C 1
ATOM 4974 O O . GLU A 1 289 ? 26.69811 26.36027 28.61352 1.000 52.84565 324 GLU A O 1
ATOM 4986 N N . ASP A 1 290 ? 27.95887 24.82930 27.54341 1.000 51.05027 325 ASP A N 1
ATOM 4987 C CA . ASP A 1 290 ? 26.99645 24.69526 26.45844 1.000 56.74143 325 ASP A CA 1
ATOM 4988 C C . ASP A 1 290 ? 25.65350 24.16553 26.94660 1.000 48.98654 325 ASP A C 1
ATOM 4989 O O . ASP A 1 290 ? 24.65877 24.27622 26.22226 1.000 51.78563 325 ASP A O 1
ATOM 4998 N N . LEU A 1 291 ? 25.59411 23.59919 28.15217 1.000 43.97023 326 LEU A N 1
ATOM 4999 C CA . LEU A 1 291 ? 24.35830 23.05928 28.68326 1.000 40.84096 326 LEU A CA 1
ATOM 5000 C C . LEU A 1 291 ? 23.66352 23.99160 29.66734 1.000 39.34941 326 LEU A C 1
ATOM 5001 O O . LEU A 1 291 ? 22.57069 23.66011 30.14079 1.000 41.22817 326 LEU A O 1
ATOM 5017 N N . GLN A 1 292 ? 24.25599 25.13867 29.98192 1.000 46.40039 327 GLN A N 1
ATOM 5018 C CA . GLN A 1 292 ? 23.72948 25.96967 31.06006 1.000 50.73848 327 GLN A CA 1
ATOM 5019 C C . GLN A 1 292 ? 22.33542 26.48641 30.72142 1.000 49.62522 327 GLN A C 1
ATOM 5020 O O . GLN A 1 292 ? 22.09788 26.99912 29.62029 1.000 52.15315 327 GLN A O 1
ATOM 5034 N N . ASP A 1 293 ? 21.41379 26.33027 31.67118 1.000 47.73981 328 ASP A N 1
ATOM 5035 C CA . ASP A 1 293 ? 20.03818 26.81527 31.61680 1.000 51.60093 328 ASP A CA 1
ATOM 5036 C C . ASP A 1 293 ? 19.16961 26.06032 30.61925 1.000 48.39561 328 ASP A C 1
ATOM 5037 O O . ASP A 1 293 ? 18.03966 26.48096 30.34773 1.000 49.42483 328 ASP A O 1
ATOM 5046 N N . LYS A 1 294 ? 19.65617 24.95419 30.08228 1.000 39.13365 329 LYS A N 1
ATOM 5047 C CA . LYS A 1 294 ? 18.91962 24.12322 29.13609 1.000 34.80501 329 LYS A CA 1
ATOM 5048 C C . LYS A 1 294 ? 18.62756 22.77790 29.77890 1.000 36.47542 329 LYS A C 1
ATOM 5049 O O . LYS A 1 294 ? 19.14648 22.44609 30.84534 1.000 37.10034 329 LYS A O 1
ATOM 5068 N N . ILE A 1 295 ? 17.78401 22.00265 29.11653 1.000 33.21647 330 ILE A N 1
ATOM 5069 C CA . ILE A 1 295 ? 17.44063 20.65841 29.56260 1.000 32.69272 330 ILE A CA 1
ATOM 5070 C C . ILE A 1 295 ? 18.22764 19.66723 28.72519 1.000 32.73235 330 ILE A C 1
ATOM 5071 O O . ILE A 1 295 ? 18.23607 19.75169 27.49853 1.000 31.98132 330 ILE A O 1
ATOM 5087 N N . THR A 1 296 ? 18.87886 18.71959 29.40233 1.000 32.49475 331 THR A N 1
ATOM 5088 C CA . THR A 1 296 ? 19.75282 17.74674 28.76919 1.000 32.69993 331 THR A CA 1
ATOM 5089 C C . THR A 1 296 ? 19.17033 16.34513 28.71705 1.000 31.79281 331 THR A C 1
ATOM 5090 O O . THR A 1 296 ? 19.48538 15.59112 27.78971 1.000 31.23043 331 THR A O 1
ATOM 5101 N N . ILE A 1 297 ? 18.36479 15.98067 29.69778 1.000 28.62108 332 ILE A N 1
ATOM 5102 C CA . ILE A 1 297 ? 17.72352 14.67524 29.76265 1.000 28.61287 332 ILE A CA 1
ATOM 5103 C C . ILE A 1 297 ? 16.30399 14.88872 30.25717 1.000 27.31573 332 ILE A C 1
ATOM 5104 O O . ILE A 1 297 ? 16.09293 15.57489 31.25419 1.000 28.22273 332 ILE A O 1
ATOM 5120 N N . HIS A 1 298 ? 15.33044 14.32901 29.53935 1.000 29.53438 333 HIS A N 1
ATOM 5121 C CA . HIS A 1 298 ? 13.93986 14.48983 29.93006 1.000 27.64009 333 HIS A CA 1
ATOM 5122 C C . HIS A 1 298 ? 13.11117 13.38561 29.30688 1.000 28.14101 333 HIS A C 1
ATOM 5123 O O . HIS A 1 298 ? 13.46931 12.80575 28.28834 1.000 27.59683 333 HIS A O 1
ATOM 5137 N N . GLN A 1 299 ? 11.98975 13.11538 29.94306 1.000 28.07531 334 GLN A N 1
ATOM 5138 C CA . GLN A 1 299 ? 11.03410 12.18502 29.39280 1.000 28.19450 334 GLN A CA 1
ATOM 5139 C C . GLN A 1 299 ? 10.33864 12.79740 28.18658 1.000 29.13099 334 GLN A C 1
ATOM 5140 O O . GLN A 1 299 ? 10.11515 14.01235 28.09962 1.000 30.60483 334 GLN A O 1
ATOM 5154 N N . CYS A 1 300 ? 9.99618 11.93594 27.24446 1.000 29.87496 335 CYS A N 1
ATOM 5155 C CA . CYS A 1 300 ? 9.24086 12.29655 26.05629 1.000 30.56717 335 CYS A CA 1
ATOM 5156 C C . CYS A 1 300 ? 7.86784 11.64911 26.10833 1.000 35.94193 335 CYS A C 1
ATOM 5157 O O . CYS A 1 300 ? 7.74314 10.47578 26.44310 1.000 35.58481 335 CYS A O 1
ATOM 5165 N N . PHE A 1 301 ? 6.83995 12.41336 25.76452 1.000 34.86612 336 PHE A N 1
ATOM 5166 C CA . PHE A 1 301 ? 5.46809 11.95420 25.88202 1.000 35.79752 336 PHE A CA 1
ATOM 5167 C C . PHE A 1 301 ? 4.81529 11.98713 24.51067 1.000 35.42025 336 PHE A C 1
ATOM 5168 O O . PHE A 1 301 ? 4.83444 13.02431 23.83794 1.000 39.37868 336 PHE A O 1
ATOM 5185 N N . ASN A 1 302 ? 4.27142 10.85989 24.07912 1.000 40.95649 337 ASN A N 1
ATOM 5186 C CA . ASN A 1 302 ? 3.36411 10.87450 22.93513 1.000 41.51266 337 ASN A CA 1
ATOM 5187 C C . ASN A 1 302 ? 1.94567 11.09357 23.46349 1.000 39.39664 337 ASN A C 1
ATOM 5188 O O . ASN A 1 302 ? 1.72729 11.24827 24.66844 1.000 38.39265 337 ASN A O 1
ATOM 5199 N N . VAL A 1 303 ? 0.96752 11.10958 22.55637 1.000 39.77318 338 VAL A N 1
ATOM 5200 C CA . VAL A 1 303 ? -0.40153 11.43067 22.95271 1.000 43.62547 338 VAL A CA 1
ATOM 5201 C C . VAL A 1 303 ? -0.93291 10.39335 23.93389 1.000 40.99648 338 VAL A C 1
ATOM 5202 O O . VAL A 1 303 ? -1.61070 10.73121 24.91726 1.000 38.45880 338 VAL A O 1
ATOM 5215 N N . GLU A 1 304 ? -0.64094 9.11692 23.68491 1.000 42.25023 339 GLU A N 1
ATOM 5216 C CA . GLU A 1 304 ? -1.06726 8.07652 24.61632 1.000 42.15256 339 GLU A CA 1
ATOM 5217 C C . GLU A 1 304 ? -0.47039 8.30451 25.99951 1.000 39.47383 339 GLU A C 1
ATOM 5218 O O . GLU A 1 304 ? -1.15914 8.17273 27.01853 1.000 36.21915 339 GLU A O 1
ATOM 5230 N N . ASP A 1 305 ? 0.80926 8.65347 26.05743 1.000 36.89469 340 ASP A N 1
ATOM 5231 C CA . ASP A 1 305 ? 1.43412 8.94698 27.34199 1.000 37.34244 340 ASP A CA 1
ATOM 5232 C C . ASP A 1 305 ? 0.76402 10.13497 28.01325 1.000 36.60458 340 ASP A C 1
ATOM 5233 O O . ASP A 1 305 ? 0.49924 10.11525 29.21347 1.000 33.44614 340 ASP A O 1
ATOM 5242 N N . VAL A 1 306 ? 0.52619 11.20417 27.25616 1.000 37.60188 341 VAL A N 1
ATOM 5243 C CA . VAL A 1 306 ? -0.09375 12.39065 27.84181 1.000 35.92032 341 VAL A CA 1
ATOM 5244 C C . VAL A 1 306 ? -1.44370 12.02516 28.44932 1.000 34.32806 341 VAL A C 1
ATOM 5245 O O . VAL A 1 306 ? -1.76744 12.42181 29.57233 1.000 34.11806 341 VAL A O 1
ATOM 5258 N N . LYS A 1 307 ? -2.25324 11.25273 27.71214 1.000 40.17923 342 LYS A N 1
ATOM 5259 C CA . LYS A 1 307 ? -3.56965 10.89102 28.21747 1.000 46.10348 342 LYS A CA 1
ATOM 5260 C C . LYS A 1 307 ? -3.47142 10.15415 29.54597 1.000 42.05470 342 LYS A C 1
ATOM 5261 O O . LYS A 1 307 ? -4.32417 10.33829 30.42504 1.000 42.29638 342 LYS A O 1
ATOM 5280 N N . HIS A 1 308 ? -2.43097 9.34330 29.72313 1.000 39.35405 343 HIS A N 1
ATOM 5281 C CA . HIS A 1 308 ? -2.31663 8.57649 30.94970 1.000 35.65802 343 HIS A CA 1
ATOM 5282 C C . HIS A 1 308 ? -1.76625 9.42596 32.09330 1.000 32.96336 343 HIS A C 1
ATOM 5283 O O . HIS A 1 308 ? -2.31938 9.43126 33.19566 1.000 35.47801 343 HIS A O 1
ATOM 5297 N N . TYR A 1 309 ? -0.67533 10.15099 31.84555 1.000 31.77151 344 TYR A N 1
ATOM 5298 C CA . TYR A 1 309 ? 0.01711 10.80783 32.93982 1.000 31.57987 344 TYR A CA 1
ATOM 5299 C C . TYR A 1 309 ? -0.62479 12.13250 33.32719 1.000 34.30715 344 TYR A C 1
ATOM 5300 O O . TYR A 1 309 ? -0.70667 12.46497 34.50744 1.000 31.55947 344 TYR A O 1
ATOM 5318 N N . PHE A 1 310 ? -1.04588 12.92751 32.35308 1.000 32.48412 345 PHE A N 1
ATOM 5319 C CA . PHE A 1 310 ? -1.49152 14.29326 32.65499 1.000 30.99440 345 PHE A CA 1
ATOM 5320 C C . PHE A 1 310 ? -3.00927 14.35021 32.71480 1.000 35.49604 345 PHE A C 1
ATOM 5321 O O . PHE A 1 310 ? -3.69613 15.07928 31.99931 1.000 35.21865 345 PHE A O 1
ATOM 5338 N N . THR A 1 311 ? -3.51425 13.55723 33.64298 1.000 32.69764 346 THR A N 1
ATOM 5339 C CA . THR A 1 311 ? -4.93757 13.35538 33.83476 1.000 34.94872 346 THR A CA 1
ATOM 5340 C C . THR A 1 311 ? -5.31524 13.85239 35.22329 1.000 33.87513 346 THR A C 1
ATOM 5341 O O . THR A 1 311 ? -4.53448 14.53799 35.91285 1.000 30.28888 346 THR A O 1
ATOM 5352 N N . ASN A 1 312 ? -6.52239 13.49847 35.64252 1.000 33.54573 347 ASN A N 1
ATOM 5353 C CA . ASN A 1 312 ? -7.04197 13.90304 36.94387 1.000 33.50933 347 ASN A CA 1
ATOM 5354 C C . ASN A 1 312 ? -7.73031 12.70039 37.56042 1.000 36.28105 347 ASN A C 1
ATOM 5355 O O . ASN A 1 312 ? -8.79325 12.29160 37.09047 1.000 33.18835 347 ASN A O 1
ATOM 5366 N N . ILE A 1 313 ? -7.09537 12.12426 38.57556 1.000 36.02479 348 ILE A N 1
ATOM 5367 C CA . ILE A 1 313 ? -7.63347 11.02636 39.36512 1.000 37.43979 348 ILE A CA 1
ATOM 5368 C C . ILE A 1 313 ? -7.62053 11.49292 40.81402 1.000 36.92588 348 ILE A C 1
ATOM 5369 O O . ILE A 1 313 ? -6.56218 11.86002 41.34236 1.000 37.76298 348 ILE A O 1
ATOM 5385 N N . ASP A 1 314 ? -8.78177 11.46196 41.45739 1.000 39.64060 349 ASP A N 1
ATOM 5386 C CA . ASP A 1 314 ? -8.89774 11.96462 42.82148 1.000 43.56024 349 ASP A CA 1
ATOM 5387 C C . ASP A 1 314 ? -7.86228 11.35529 43.75696 1.000 41.76722 349 ASP A C 1
ATOM 5388 O O . ASP A 1 314 ? -7.69853 10.12931 43.81504 1.000 40.75411 349 ASP A O 1
ATOM 5397 N N A LYS A 1 315 ? -7.15001 12.21482 44.48686 0.440 42.02229 350 LYS A N 1
ATOM 5398 N N B LYS A 1 315 ? -7.15170 12.22301 44.48403 0.350 42.05823 350 LYS A N 1
ATOM 5399 N N C LYS A 1 315 ? -7.15371 12.22727 44.48250 0.210 42.07993 350 LYS A N 1
ATOM 5400 C CA A LYS A 1 315 ? -6.16080 11.80121 45.47701 0.440 41.50196 350 LYS A CA 1
ATOM 5401 C CA B LYS A 1 315 ? -6.14607 11.83787 45.47078 0.350 41.53405 350 LYS A CA 1
ATOM 5402 C CA C LYS A 1 315 ? -6.14789 11.83441 45.47185 0.210 41.57871 350 LYS A CA 1
ATOM 5403 C C A LYS A 1 315 ? -4.95489 11.10678 44.85429 0.440 37.94775 350 LYS A C 1
ATOM 5404 C C B LYS A 1 315 ? -4.97478 11.08497 44.84495 0.350 37.91424 350 LYS A C 1
ATOM 5405 C C C LYS A 1 315 ? -4.98687 11.06464 44.84190 0.210 37.86519 350 LYS A C 1
ATOM 5406 O O A LYS A 1 315 ? -4.20164 10.42280 45.55507 0.440 36.61076 350 LYS A O 1
ATOM 5407 O O B LYS A 1 315 ? -4.27021 10.33554 45.53260 0.350 36.78460 350 LYS A O 1
ATOM 5408 O O C LYS A 1 315 ? -4.31262 10.27967 45.51187 0.210 36.90184 350 LYS A O 1
ATOM 5463 N N . VAL A 1 316 ? -4.73707 11.28217 43.55042 1.000 33.92305 351 VAL A N 1
ATOM 5464 C CA . VAL A 1 316 ? -3.61266 10.65508 42.87079 1.000 32.70942 351 VAL A CA 1
ATOM 5465 C C . VAL A 1 316 ? -2.86320 11.64850 41.98735 1.000 27.70907 351 VAL A C 1
ATOM 5466 O O . VAL A 1 316 ? -1.65520 11.86241 42.17111 1.000 26.73990 351 VAL A O 1
ATOM 5479 N N . ILE A 1 317 ? -3.56673 12.24897 41.02299 1.000 27.19699 352 ILE A N 1
ATOM 5480 C CA . ILE A 1 317 ? -2.91730 13.12870 40.05939 1.000 26.04574 352 ILE A CA 1
ATOM 5481 C C . ILE A 1 317 ? -3.90211 14.23283 39.68625 1.000 26.04353 352 ILE A C 1
ATOM 5482 O O . ILE A 1 317 ? -5.08888 13.99550 39.44449 1.000 29.85850 352 ILE A O 1
ATOM 5498 N N . VAL A 1 318 ? -3.36779 15.43694 39.64524 1.000 26.43642 353 VAL A N 1
ATOM 5499 C CA . VAL A 1 318 ? -4.10467 16.65333 39.34367 1.000 28.56626 353 VAL A CA 1
ATOM 5500 C C . VAL A 1 318 ? -3.37390 17.35767 38.21829 1.000 29.76223 353 VAL A C 1
ATOM 5501 O O . VAL A 1 318 ? -2.17250 17.65270 38.33867 1.000 26.03475 353 VAL A O 1
ATOM 5514 N N . THR A 1 319 ? -4.09591 17.66060 37.14426 1.000 29.92302 354 THR A N 1
ATOM 5515 C CA . THR A 1 319 ? -3.51888 18.32909 35.98496 1.000 33.50990 354 THR A CA 1
ATOM 5516 C C . THR A 1 319 ? -4.47155 19.43711 35.57125 1.000 31.02476 354 THR A C 1
ATOM 5517 O O . THR A 1 319 ? -5.62011 19.16073 35.21297 1.000 32.43509 354 THR A O 1
ATOM 5528 N N . TYR A 1 320 ? -3.99755 20.68565 35.61149 1.000 31.23704 355 TYR A N 1
ATOM 5529 C CA . TYR A 1 320 ? -4.79263 21.79797 35.08061 1.000 33.71825 355 TYR A CA 1
ATOM 5530 C C . TYR A 1 320 ? -4.08262 22.42033 33.88643 1.000 36.65414 355 TYR A C 1
ATOM 5531 O O . TYR A 1 320 ? -2.84515 22.41480 33.79265 1.000 32.76613 355 TYR A O 1
ATOM 5549 N N . VAL A 1 321 ? -4.86349 22.98018 32.99324 1.000 36.00615 356 VAL A N 1
ATOM 5550 C CA . VAL A 1 321 ? -4.32873 23.68966 31.84095 1.000 37.83868 356 VAL A CA 1
ATOM 5551 C C . VAL A 1 321 ? -4.94005 25.07761 31.82284 1.000 40.18829 356 VAL A C 1
ATOM 5552 O O . VAL A 1 321 ? -6.05839 25.28700 32.30255 1.000 41.75305 356 VAL A O 1
ATOM 5565 N N . ARG A 1 322 ? -4.19571 26.02805 31.26525 1.000 42.65046 357 ARG A N 1
ATOM 5566 C CA . ARG A 1 322 ? -4.71275 27.36008 31.00786 1.000 41.98604 357 ARG A CA 1
ATOM 5567 C C . ARG A 1 322 ? -5.01871 27.47871 29.52780 1.000 44.68621 357 ARG A C 1
ATOM 5568 O O . ARG A 1 322 ? -4.19994 27.07727 28.69101 1.000 43.88089 357 ARG A O 1
ATOM 5589 N N . GLU A 1 323 ? -6.18552 28.01420 29.21994 1.000 46.41283 358 GLU A N 1
ATOM 5590 C CA . GLU A 1 323 ? -6.57716 28.35741 27.85820 1.000 49.92558 358 GLU A CA 1
ATOM 5591 C C . GLU A 1 323 ? -6.42632 29.86023 27.65638 1.000 50.90566 358 GLU A C 1
ATOM 5592 O O . GLU A 1 323 ? -6.48591 30.64252 28.60497 1.000 50.70272 358 GLU A O 1
ATOM 5604 N N . ASN A 1 324 ? -6.16925 30.25593 26.42696 1.000 52.83214 359 ASN A N 1
ATOM 5605 C CA . ASN A 1 324 ? -6.13932 31.66837 26.08770 1.000 55.17747 359 ASN A CA 1
ATOM 5606 C C . ASN A 1 324 ? -7.50510 32.07465 25.53805 1.000 58.13971 359 ASN A C 1
ATOM 5607 O O . ASN A 1 324 ? -8.46937 31.30739 25.58832 1.000 58.20062 359 ASN A O 1
ATOM 5618 N N . LYS A 1 325 ? -7.58853 33.29429 24.99375 1.000 60.82819 360 LYS A N 1
ATOM 5619 C CA . LYS A 1 325 ? -8.85891 33.77905 24.46818 1.000 63.94578 360 LYS A CA 1
ATOM 5620 C C . LYS A 1 325 ? -9.31059 33.00064 23.23797 1.000 65.40030 360 LYS A C 1
ATOM 5621 O O . LYS A 1 325 ? -10.49896 33.03812 22.90339 1.000 67.62313 360 LYS A O 1
ATOM 5640 N N . ASN A 1 326 ? -8.39362 32.31538 22.55582 1.000 64.38307 361 ASN A N 1
ATOM 5641 C CA . ASN A 1 326 ? -8.72606 31.44051 21.44011 1.000 65.50863 361 ASN A CA 1
ATOM 5642 C C . ASN A 1 326 ? -9.06609 30.03066 21.89472 1.000 63.25830 361 ASN A C 1
ATOM 5643 O O . ASN A 1 326 ? -9.23443 29.13965 21.05757 1.000 63.80316 361 ASN A O 1
ATOM 5654 N N . LYS A 1 327 ? -9.15183 29.80705 23.20703 1.000 60.87593 362 LYS A N 1
ATOM 5655 C CA . LYS A 1 327 ? -9.44302 28.48768 23.74643 1.000 58.77251 362 LYS A CA 1
ATOM 5656 C C . LYS A 1 327 ? -8.33751 27.49587 23.39595 1.000 59.42877 362 LYS A C 1
ATOM 5657 O O . LYS A 1 327 ? -8.58902 26.29947 23.23020 1.000 60.43432 362 LYS A O 1
ATOM 5676 N N . GLU A 1 328 ? -7.10516 27.99147 23.26488 1.000 55.93535 363 GLU A N 1
ATOM 5677 C CA . GLU A 1 328 ? -5.93033 27.15456 23.05187 1.000 53.90260 363 GLU A CA 1
ATOM 5678 C C . GLU A 1 328 ? -5.19911 26.96107 24.37529 1.000 50.78730 363 GLU A C 1
ATOM 5679 O O . GLU A 1 328 ? -5.02649 27.91127 25.13546 1.000 50.55598 363 GLU A O 1
ATOM 5691 N N . ILE A 1 329 ? -4.76030 25.72919 24.63614 1.000 48.56369 364 ILE A N 1
ATOM 5692 C CA . ILE A 1 329 ? -4.01144 25.45946 25.86598 1.000 45.79637 364 ILE A CA 1
ATOM 5693 C C . ILE A 1 329 ? -2.62278 26.06124 25.74959 1.000 45.12872 364 ILE A C 1
ATOM 5694 O O . ILE A 1 329 ? -1.89672 25.81440 24.77275 1.000 47.42533 364 ILE A O 1
ATOM 5710 N N . THR A 1 330 ? -2.25833 26.87778 26.72992 1.000 44.33523 365 THR A N 1
ATOM 5711 C CA . THR A 1 330 ? -1.01675 27.62704 26.68268 1.000 44.18509 365 THR A CA 1
ATOM 5712 C C . THR A 1 330 ? -0.13900 27.39769 27.88980 1.000 41.97644 365 THR A C 1
ATOM 5713 O O . THR A 1 330 ? 1.02679 27.80396 27.85266 1.000 41.96558 365 THR A O 1
ATOM 5724 N N . ASP A 1 331 ? -0.66960 26.81296 28.96624 1.000 40.02069 366 ASP A N 1
ATOM 5725 C CA . ASP A 1 331 ? 0.05703 26.58214 30.20328 1.000 39.70257 366 ASP A CA 1
ATOM 5726 C C . ASP A 1 331 ? -0.46279 25.29316 30.82344 1.000 39.04634 366 ASP A C 1
ATOM 5727 O O . ASP A 1 331 ? -1.57235 24.83831 30.52505 1.000 39.31752 366 ASP A O 1
ATOM 5736 N N . LEU A 1 332 ? 0.35078 24.70371 31.68372 1.000 36.13100 367 LEU A N 1
ATOM 5737 C CA . LEU A 1 332 ? -0.04380 23.48132 32.36855 1.000 32.50316 367 LEU A CA 1
ATOM 5738 C C . LEU A 1 332 ? 0.69639 23.38065 33.68570 1.000 32.57900 367 LEU A C 1
ATOM 5739 O O . LEU A 1 332 ? 1.90120 23.63255 33.74572 1.000 30.77095 367 LEU A O 1
ATOM 5755 N N . PHE A 1 333 ? -0.02767 23.00358 34.73257 1.000 29.99116 368 PHE A N 1
ATOM 5756 C CA . PHE A 1 333 ? 0.59014 22.59861 35.98226 1.000 28.67075 368 PHE A CA 1
ATOM 5757 C C . PHE A 1 333 ? 0.05101 21.22815 36.38630 1.000 29.63720 368 PHE A C 1
ATOM 5758 O O . PHE A 1 333 ? -1.09520 20.87861 36.08665 1.000 29.66334 368 PHE A O 1
ATOM 5775 N N . SER A 1 334 ? 0.89078 20.44810 37.05385 1.000 28.89603 369 SER A N 1
ATOM 5776 C CA . SER A 1 334 ? 0.46124 19.11638 37.46182 1.000 24.99461 369 SER A CA 1
ATOM 5777 C C . SER A 1 334 ? 1.21589 18.70948 38.71844 1.000 27.81185 369 SER A C 1
ATOM 5778 O O . SER A 1 334 ? 2.37649 19.09075 38.93039 1.000 25.31715 369 SER A O 1
ATOM 5786 N N . PHE A 1 335 ? 0.53960 17.94885 39.57102 1.000 23.93863 370 PHE A N 1
ATOM 5787 C CA . PHE A 1 335 ? 1.18386 17.39720 40.75539 1.000 23.07930 370 PHE A CA 1
ATOM 5788 C C . PHE A 1 335 ? 0.50066 16.09651 41.10382 1.000 22.66278 370 PHE A C 1
ATOM 5789 O O . PHE A 1 335 ? -0.70304 15.94023 40.87223 1.000 23.71922 370 PHE A O 1
ATOM 5806 N N . PHE A 1 336 ? 1.26959 15.14974 41.65316 1.000 24.28328 371 PHE A N 1
ATOM 5807 C CA . PHE A 1 336 ? 0.65983 13.93321 42.16990 1.000 24.39809 371 PHE A CA 1
ATOM 5808 C C . PHE A 1 336 ? 0.61576 13.98069 43.69513 1.000 25.15440 371 PHE A C 1
ATOM 5809 O O . PHE A 1 336 ? 1.19788 14.85328 44.34754 1.000 24.05954 371 PHE A O 1
ATOM 5826 N N . ILE A 1 337 ? -0.14484 13.05149 44.25557 1.000 26.42792 372 ILE A N 1
ATOM 5827 C CA . ILE A 1 337 ? -0.49895 13.06668 45.66845 1.000 25.65196 372 ILE A CA 1
ATOM 5828 C C . ILE A 1 337 ? -0.13671 11.70416 46.25256 1.000 26.02299 372 ILE A C 1
ATOM 5829 O O . ILE A 1 337 ? -0.56279 10.67222 45.72920 1.000 26.28513 372 ILE A O 1
ATOM 5845 N N . ILE A 1 338 ? 0.64649 11.70928 47.33308 1.000 24.64654 373 ILE A N 1
ATOM 5846 C CA . ILE A 1 338 ? 0.98717 10.48819 48.05106 1.000 24.86584 373 ILE A CA 1
ATOM 5847 C C . ILE A 1 338 ? 0.71366 10.71782 49.52827 1.000 27.56242 373 ILE A C 1
ATOM 5848 O O . ILE A 1 338 ? 1.12076 11.74468 50.09430 1.000 25.14688 373 ILE A O 1
ATOM 5864 N N . GLU A 1 339 ? 0.03532 9.76929 50.15233 1.000 28.42681 374 GLU A N 1
ATOM 5865 C CA . GLU A 1 339 ? -0.13059 9.78611 51.58852 1.000 29.42916 374 GLU A CA 1
ATOM 5866 C C . GLU A 1 339 ? 1.10479 9.22129 52.26940 1.000 29.13118 374 GLU A C 1
ATOM 5867 O O . GLU A 1 339 ? 1.76151 8.32488 51.75568 1.000 24.99897 374 GLU A O 1
ATOM 5879 N N . SER A 1 340 ? 1.40919 9.76250 53.43741 1.000 28.67237 375 SER A N 1
ATOM 5880 C CA . SER A 1 340 ? 2.44478 9.23493 54.30283 1.000 25.89833 375 SER A CA 1
ATOM 5881 C C . SER A 1 340 ? 1.84100 8.89250 55.65224 1.000 30.66945 375 SER A C 1
ATOM 5882 O O . SER A 1 340 ? 0.97247 9.61227 56.14794 1.000 32.64870 375 SER A O 1
ATOM 5890 N N . THR A 1 341 ? 2.29631 7.77099 56.22478 1.000 29.28063 376 THR A N 1
ATOM 5891 C CA . THR A 1 341 ? 1.93102 7.38327 57.57419 1.000 34.83961 376 THR A CA 1
ATOM 5892 C C . THR A 1 341 ? 2.83245 8.08533 58.58165 1.000 30.09207 376 THR A C 1
ATOM 5893 O O . THR A 1 341 ? 4.03084 8.23046 58.34607 1.000 30.78326 376 THR A O 1
ATOM 5904 N N . VAL A 1 342 ? 2.25689 8.50100 59.70450 1.000 32.22207 377 VAL A N 1
ATOM 5905 C CA . VAL A 1 342 ? 3.02391 8.90745 60.87798 1.000 33.85693 377 VAL A CA 1
ATOM 5906 C C . VAL A 1 342 ? 3.32246 7.64615 61.67555 1.000 37.22054 377 VAL A C 1
ATOM 5907 O O . VAL A 1 342 ? 2.42748 7.05923 62.29085 1.000 40.78721 377 VAL A O 1
ATOM 5920 N N A ILE A 1 343 ? 4.58836 7.22115 61.64990 0.650 37.25418 378 ILE A N 1
ATOM 5921 N N B ILE A 1 343 ? 4.58959 7.22351 61.66631 0.350 37.61491 378 ILE A N 1
ATOM 5922 C CA A ILE A 1 343 ? 4.96653 5.94469 62.24067 0.650 39.05066 378 ILE A CA 1
ATOM 5923 C CA B ILE A 1 343 ? 4.94055 5.87761 62.11179 0.350 39.32599 378 ILE A CA 1
ATOM 5924 C C A ILE A 1 343 ? 4.69990 5.94833 63.73578 0.650 44.40772 378 ILE A C 1
ATOM 5925 C C B ILE A 1 343 ? 4.51117 5.64815 63.55460 0.350 44.13484 378 ILE A C 1
ATOM 5926 O O A ILE A 1 343 ? 4.15240 4.98777 64.28662 0.650 44.61144 378 ILE A O 1
ATOM 5927 O O B ILE A 1 343 ? 3.92745 4.61084 63.88615 0.350 43.85802 378 ILE A O 1
ATOM 5958 N N A ASN A 1 344 ? 5.11395 7.01543 64.41685 0.650 45.23218 379 ASN A N 1
ATOM 5959 N N B ASN A 1 344 ? 4.80716 6.59955 64.43456 0.350 45.94096 379 ASN A N 1
ATOM 5960 C CA A ASN A 1 344 ? 5.00999 7.10545 65.87583 0.650 55.38422 379 ASN A CA 1
ATOM 5961 C CA B ASN A 1 344 ? 4.61439 6.40806 65.86689 0.350 54.04039 379 ASN A CA 1
ATOM 5962 C C A ASN A 1 344 ? 3.71430 7.76424 66.32606 0.650 58.86418 379 ASN A C 1
ATOM 5963 C C B ASN A 1 344 ? 3.20093 6.73924 66.33571 0.350 56.66323 379 ASN A C 1
ATOM 5964 O O A ASN A 1 344 ? 3.71406 8.57513 67.25989 0.650 63.02295 379 ASN A O 1
ATOM 5965 O O B ASN A 1 344 ? 2.96833 6.81706 67.54769 0.350 57.08103 379 ASN A O 1
ATOM 5972 N N A ASN A 1 345 ? 2.59201 7.42865 65.68873 0.650 55.49226 380 ASN A N 1
ATOM 5973 N N B ASN A 1 345 ? 2.24942 6.92715 65.41013 0.350 54.85709 380 ASN A N 1
ATOM 5974 C CA A ASN A 1 345 ? 1.32021 8.05751 66.01925 0.650 56.32966 380 ASN A CA 1
ATOM 5975 C CA B ASN A 1 345 ? 0.88472 7.29779 65.78804 0.350 56.76995 380 ASN A CA 1
ATOM 5976 C C A ASN A 1 345 ? 0.18792 7.11624 65.63859 0.650 57.90474 380 ASN A C 1
ATOM 5977 C C B ASN A 1 345 ? -0.08005 6.69208 64.76239 0.350 56.48638 380 ASN A C 1
ATOM 5978 O O A ASN A 1 345 ? 0.12242 6.64768 64.49688 0.650 56.27715 380 ASN A O 1
ATOM 5979 O O B ASN A 1 345 ? -0.55259 7.35281 63.83395 0.350 53.63718 380 ASN A O 1
ATOM 6000 N N A GLU A 1 346 ? -0.70329 6.84893 66.59039 0.650 60.18870 381 GLU A N 1
ATOM 6001 N N B GLU A 1 346 ? -0.39155 5.40830 64.95583 0.350 55.47663 381 GLU A N 1
ATOM 6002 C CA A GLU A 1 346 ? -1.83110 5.96049 66.34905 0.650 57.45821 381 GLU A CA 1
ATOM 6003 C CA B GLU A 1 346 ? -1.34476 4.72575 64.08904 0.350 53.65744 381 GLU A CA 1
ATOM 6004 C C A GLU A 1 346 ? -3.12266 6.70481 66.04149 0.650 57.71304 381 GLU A C 1
ATOM 6005 C C B GLU A 1 346 ? -2.72428 5.36915 64.12077 0.350 55.95967 381 GLU A C 1
ATOM 6006 O O A GLU A 1 346 ? -3.95763 6.18844 65.28945 0.650 57.82008 381 GLU A O 1
ATOM 6007 O O B GLU A 1 346 ? -3.54099 5.10862 63.23147 0.350 51.95768 381 GLU A O 1
ATOM 6030 N N A ARG A 1 347 ? -3.29575 7.91712 66.57101 0.650 58.26114 382 ARG A N 1
ATOM 6031 N N B ARG A 1 347 ? -3.00245 6.19763 65.12376 0.350 57.19298 382 ARG A N 1
ATOM 6032 C CA A ARG A 1 347 ? -4.55232 8.64375 66.41849 0.650 56.76426 382 ARG A CA 1
ATOM 6033 C CA B ARG A 1 347 ? -4.29368 6.85203 65.27306 0.350 56.53022 382 ARG A CA 1
ATOM 6034 C C A ARG A 1 347 ? -4.56620 9.54906 65.19272 0.650 54.89875 382 ARG A C 1
ATOM 6035 C C B ARG A 1 347 ? -4.37206 8.18896 64.55002 0.350 54.80128 382 ARG A C 1
ATOM 6036 O O A ARG A 1 347 ? -5.61189 9.69419 64.55010 0.650 50.56770 382 ARG A O 1
ATOM 6037 O O B ARG A 1 347 ? -5.45815 8.77404 64.48222 0.350 52.56326 382 ARG A O 1
ATOM 6078 N N A PHE A 1 348 ? -3.42925 10.17042 64.85991 0.650 56.84072 383 PHE A N 1
ATOM 6079 N N B PHE A 1 348 ? -3.25962 8.68084 64.01674 0.350 53.45688 383 PHE A N 1
ATOM 6080 C CA A PHE A 1 348 ? -3.27915 10.94771 63.63368 0.650 52.33956 383 PHE A CA 1
ATOM 6081 C CA B PHE A 1 348 ? -3.23772 10.01579 63.43724 0.350 52.37918 383 PHE A CA 1
ATOM 6082 C C A PHE A 1 348 ? -2.37942 10.16858 62.67911 0.650 50.86487 383 PHE A C 1
ATOM 6083 C C B PHE A 1 348 ? -4.07495 10.04975 62.16186 0.350 48.79729 383 PHE A C 1
ATOM 6084 O O A PHE A 1 348 ? -1.18252 10.45875 62.58413 0.650 51.03939 383 PHE A O 1
ATOM 6085 O O B PHE A 1 348 ? -4.05479 9.09370 61.38176 0.350 47.22056 383 PHE A O 1
ATOM 6118 N N A PRO A 1 349 ? -2.91430 9.19133 61.94469 0.650 48.73598 384 PRO A N 1
ATOM 6119 N N B PRO A 1 349 ? -4.81355 11.13848 61.91292 0.350 45.33900 384 PRO A N 1
ATOM 6120 C CA A PRO A 1 349 ? -2.04401 8.19617 61.30791 0.650 48.27469 384 PRO A CA 1
ATOM 6121 C CA B PRO A 1 349 ? -5.55682 11.23330 60.64906 0.350 43.86599 384 PRO A CA 1
ATOM 6122 C C A PRO A 1 349 ? -1.42329 8.61862 59.98273 0.650 41.66586 384 PRO A C 1
ATOM 6123 C C B PRO A 1 349 ? -4.63902 11.14198 59.44298 0.350 41.26506 384 PRO A C 1
ATOM 6124 O O A PRO A 1 349 ? -0.29047 8.21403 59.71004 0.650 42.28979 384 PRO A O 1
ATOM 6125 O O B PRO A 1 349 ? -3.41731 11.04180 59.58585 0.350 41.73510 384 PRO A O 1
ATOM 6146 N N A THR A 1 350 ? -2.11174 9.40754 59.15502 0.650 40.42878 385 THR A N 1
ATOM 6147 N N B THR A 1 350 ? -5.22263 11.18759 58.25002 0.350 39.88659 385 THR A N 1
ATOM 6148 C CA A THR A 1 350 ? -1.60085 9.71862 57.82231 0.650 40.15697 385 THR A CA 1
ATOM 6149 C CA B THR A 1 350 ? -4.46532 11.00965 57.02113 0.350 40.85612 385 THR A CA 1
ATOM 6150 C C A THR A 1 350 ? -1.71890 11.20544 57.50386 0.650 39.71395 385 THR A C 1
ATOM 6151 C C B THR A 1 350 ? -3.67928 12.27316 56.68801 0.350 40.05868 385 THR A C 1
ATOM 6152 O O A THR A 1 350 ? -2.33946 11.98766 58.23304 0.650 41.48760 385 THR A O 1
ATOM 6153 O O B THR A 1 350 ? -4.21445 13.38681 56.75594 0.350 41.04526 385 THR A O 1
ATOM 6174 N N A ILE A 1 351 ? -1.08849 11.58805 56.39013 0.650 38.40153 386 ILE A N 1
ATOM 6175 N N B ILE A 1 351 ? -2.40484 12.10042 56.33521 0.350 38.41651 386 ILE A N 1
ATOM 6176 C CA A ILE A 1 351 ? -1.12796 12.95222 55.88348 0.650 37.24763 386 ILE A CA 1
ATOM 6177 C CA B ILE A 1 351 ? -1.58485 13.17871 55.79009 0.350 37.61017 386 ILE A CA 1
ATOM 6178 C C A ILE A 1 351 ? -0.99430 12.90132 54.36446 0.650 36.02963 386 ILE A C 1
ATOM 6179 C C B ILE A 1 351 ? -1.45521 12.96087 54.28891 0.350 36.12981 386 ILE A C 1
ATOM 6180 O O A ILE A 1 351 ? -0.29584 12.04719 53.81483 0.650 34.52658 386 ILE A O 1
ATOM 6181 O O B ILE A 1 351 ? -1.03744 11.88448 53.84543 0.350 36.23632 386 ILE A O 1
ATOM 6212 N N A ASN A 1 352 ? -1.64272 13.84446 53.68587 0.650 35.64611 387 ASN A N 1
ATOM 6213 N N B ASN A 1 352 ? -1.81085 13.97921 53.50906 0.350 35.41672 387 ASN A N 1
ATOM 6214 C CA A ASN A 1 352 ? -1.66763 13.89420 52.22774 0.650 33.41246 387 ASN A CA 1
ATOM 6215 C CA B ASN A 1 352 ? -1.77097 13.92575 52.05336 0.350 33.74717 387 ASN A CA 1
ATOM 6216 C C A ASN A 1 352 ? -0.64995 14.91356 51.73836 0.650 30.54337 387 ASN A C 1
ATOM 6217 C C B ASN A 1 352 ? -0.77286 14.95723 51.55239 0.350 30.87892 387 ASN A C 1
ATOM 6218 O O A ASN A 1 352 ? -0.71272 16.08175 52.12863 0.650 29.83056 387 ASN A O 1
ATOM 6219 O O B ASN A 1 352 ? -0.96895 16.15805 51.76081 0.350 29.89795 387 ASN A O 1
ATOM 6240 N N A ILE A 1 353 ? 0.26262 14.48645 50.87010 0.650 28.23989 388 ILE A N 1
ATOM 6241 N N B ILE A 1 353 ? 0.27450 14.49995 50.87190 0.350 28.47127 388 ILE A N 1
ATOM 6242 C CA A ILE A 1 353 ? 1.33183 15.35782 50.39691 0.650 26.94461 388 ILE A CA 1
ATOM 6243 C CA B ILE A 1 353 ? 1.34216 15.37887 50.40786 0.350 26.58312 388 ILE A CA 1
ATOM 6244 C C A ILE A 1 353 ? 1.27382 15.46267 48.87748 0.650 24.93672 388 ILE A C 1
ATOM 6245 C C B ILE A 1 353 ? 1.29589 15.46693 48.88776 0.350 25.58723 388 ILE A C 1
ATOM 6246 O O A ILE A 1 353 ? 1.25664 14.44339 48.17872 0.650 25.42802 388 ILE A O 1
ATOM 6247 O O B ILE A 1 353 ? 1.29068 14.43990 48.19875 0.350 25.17444 388 ILE A O 1
ATOM 6278 N N . ALA A 1 354 ? 1.28916 16.69328 48.36620 1.000 24.38360 389 ALA A N 1
ATOM 6279 C CA . ALA A 1 354 ? 1.37727 16.91796 46.93687 1.000 22.68449 389 ALA A CA 1
ATOM 6280 C C . ALA A 1 354 ? 2.84037 17.01716 46.51064 1.000 22.25590 389 ALA A C 1
ATOM 6281 O O . ALA A 1 354 ? 3.69264 17.53918 47.24952 1.000 23.82863 389 ALA A O 1
ATOM 6288 N N . TYR A 1 355 ? 3.11245 16.56882 45.29115 1.000 20.41376 390 TYR A N 1
ATOM 6289 C CA . TYR A 1 355 ? 4.45735 16.52193 44.72819 1.000 21.87879 390 TYR A CA 1
ATOM 6290 C C . TYR A 1 355 ? 4.41162 17.12140 43.33041 1.000 24.36434 390 TYR A C 1
ATOM 6291 O O . TYR A 1 355 ? 3.69397 16.61756 42.46650 1.000 24.75437 390 TYR A O 1
ATOM 6309 N N A SER A 1 356 ? 5.20941 18.15944 43.10164 0.680 23.88557 391 SER A N 1
ATOM 6310 N N B SER A 1 356 ? 5.20619 18.16655 43.10292 0.320 24.21885 391 SER A N 1
ATOM 6311 C CA A SER A 1 356 ? 5.25420 18.79066 41.79313 0.680 26.00021 391 SER A CA 1
ATOM 6312 C CA B SER A 1 356 ? 5.25565 18.79771 41.79193 0.320 25.86745 391 SER A CA 1
ATOM 6313 C C A SER A 1 356 ? 5.64323 17.78188 40.72573 0.680 25.49175 391 SER A C 1
ATOM 6314 C C B SER A 1 356 ? 5.64164 17.78224 40.72644 0.320 25.95713 391 SER A C 1
ATOM 6315 O O A SER A 1 356 ? 6.54928 16.96532 40.91142 0.680 25.84035 391 SER A O 1
ATOM 6316 O O B SER A 1 356 ? 6.54979 16.96878 40.91357 0.320 25.70639 391 SER A O 1
ATOM 6331 N N . TYR A 1 357 ? 4.93716 17.82859 39.60079 1.000 24.67827 392 TYR A N 1
ATOM 6332 C CA . TYR A 1 357 ? 5.18821 16.90781 38.49609 1.000 24.40165 392 TYR A CA 1
ATOM 6333 C C . TYR A 1 357 ? 5.79356 17.69368 37.33821 1.000 27.67782 392 TYR A C 1
ATOM 6334 O O . TYR A 1 357 ? 6.95388 18.11146 37.42866 1.000 30.05344 392 TYR A O 1
ATOM 6352 N N . PHE A 1 358 ? 5.05688 17.91096 36.24619 1.000 26.34203 393 PHE A N 1
ATOM 6353 C CA . PHE A 1 358 ? 5.57137 18.70783 35.14620 1.000 25.77544 393 PHE A CA 1
ATOM 6354 C C . PHE A 1 358 ? 4.76005 19.98519 35.04037 1.000 29.89615 393 PHE A C 1
ATOM 6355 O O . PHE A 1 358 ? 3.53446 19.97529 35.18551 1.000 28.75280 393 PHE A O 1
ATOM 6372 N N . ASN A 1 359 ? 5.45015 21.09108 34.80273 1.000 29.33732 394 ASN A N 1
ATOM 6373 C CA . ASN A 1 359 ? 4.82120 22.40220 34.79181 1.000 29.04950 394 ASN A CA 1
ATOM 6374 C C . ASN A 1 359 ? 5.37377 23.22282 33.64989 1.000 31.09467 394 ASN A C 1
ATOM 6375 O O . ASN A 1 359 ? 6.58746 23.31241 33.48187 1.000 28.84391 394 ASN A O 1
ATOM 6386 N N . ILE A 1 360 ? 4.47247 23.81529 32.86301 1.000 30.05674 395 ILE A N 1
ATOM 6387 C CA . ILE A 1 360 ? 4.83480 24.60785 31.69847 1.000 33.68047 395 ILE A CA 1
ATOM 6388 C C . ILE A 1 360 ? 4.13586 25.95073 31.82286 1.000 36.25088 395 ILE A C 1
ATOM 6389 O O . ILE A 1 360 ? 2.90310 26.00593 31.88637 1.000 35.58524 395 ILE A O 1
ATOM 6405 N N . ALA A 1 361 ? 4.92224 27.02846 31.86561 1.000 37.56737 396 ALA A N 1
ATOM 6406 C CA . ALA A 1 361 ? 4.40728 28.39458 31.92682 1.000 39.42879 396 ALA A CA 1
ATOM 6407 C C . ALA A 1 361 ? 4.81849 29.12926 30.66303 1.000 42.07749 396 ALA A C 1
ATOM 6408 O O . ALA A 1 361 ? 6.01150 29.24949 30.37293 1.000 44.44767 396 ALA A O 1
ATOM 6415 N N . ASN A 1 362 ? 3.83870 29.62047 29.91584 1.000 44.12584 397 ASN A N 1
ATOM 6416 C CA . ASN A 1 362 ? 4.10393 30.40929 28.72596 1.000 41.74766 397 ASN A CA 1
ATOM 6417 C C . ASN A 1 362 ? 3.44355 31.77836 28.75215 1.000 47.69757 397 ASN A C 1
ATOM 6418 O O . ASN A 1 362 ? 4.00593 32.74367 28.21271 1.000 49.54472 397 ASN A O 1
ATOM 6429 N N . THR A 1 363 ? 2.24867 31.88654 29.33317 1.000 44.95928 398 THR A N 1
ATOM 6430 C CA . THR A 1 363 ? 1.52387 33.14973 29.37130 1.000 46.26152 398 THR A CA 1
ATOM 6431 C C . THR A 1 363 ? 1.58573 33.80339 30.74380 1.000 48.50226 398 THR A C 1
ATOM 6432 O O . THR A 1 363 ? 1.09589 34.92667 30.90819 1.000 47.49337 398 THR A O 1
ATOM 6443 N N . CYS A 1 364 ? 2.15622 33.12211 31.72606 1.000 46.36483 399 CYS A N 1
ATOM 6444 C CA . CYS A 1 364 ? 2.35729 33.67280 33.05917 1.000 44.21532 399 CYS A CA 1
ATOM 6445 C C . CYS A 1 364 ? 3.74512 33.27149 33.52518 1.000 42.87905 399 CYS A C 1
ATOM 6446 O O . CYS A 1 364 ? 4.43053 32.47100 32.88812 1.000 45.00184 399 CYS A O 1
ATOM 6454 N N . SER A 1 365 ? 4.16416 33.84245 34.64019 1.000 45.68903 400 SER A N 1
ATOM 6455 C CA . SER A 1 365 ? 5.42909 33.44172 35.22251 1.000 41.61710 400 SER A CA 1
ATOM 6456 C C . SER A 1 365 ? 5.28566 32.08764 35.89930 1.000 39.92287 400 SER A C 1
ATOM 6457 O O . SER A 1 365 ? 4.19678 31.68065 36.30764 1.000 38.87676 400 SER A O 1
ATOM 6465 N N . LEU A 1 366 ? 6.41486 31.40407 36.05393 1.000 38.78690 401 LEU A N 1
ATOM 6466 C CA . LEU A 1 366 ? 6.38983 30.13533 36.76462 1.000 39.27353 401 LEU A CA 1
ATOM 6467 C C . LEU A 1 366 ? 5.94015 30.34309 38.20131 1.000 37.87609 401 LEU A C 1
ATOM 6468 O O . LEU A 1 366 ? 5.25895 29.48882 38.76023 1.000 33.93768 401 LEU A O 1
ATOM 6484 N N . LYS A 1 367 ? 6.29200 31.48369 38.80294 1.000 38.91642 402 LYS A N 1
ATOM 6485 C CA . LYS A 1 367 ? 5.82040 31.79560 40.14851 1.000 39.96361 402 LYS A CA 1
ATOM 6486 C C . LYS A 1 367 ? 4.30292 31.89692 40.17509 1.000 40.58475 402 LYS A C 1
ATOM 6487 O O . LYS A 1 367 ? 3.64677 31.35437 41.07120 1.000 40.67868 402 LYS A O 1
ATOM 6506 N N . GLU A 1 368 ? 3.72803 32.60788 39.20433 1.000 39.76398 403 GLU A N 1
ATOM 6507 C CA . GLU A 1 368 ? 2.27263 32.72823 39.14632 1.000 41.76551 403 GLU A CA 1
ATOM 6508 C C . GLU A 1 368 ? 1.62035 31.36145 38.98681 1.000 38.93855 403 GLU A C 1
ATOM 6509 O O . GLU A 1 368 ? 0.61981 31.05928 39.64655 1.000 40.60522 403 GLU A O 1
ATOM 6521 N N . LEU A 1 369 ? 2.18268 30.51932 38.12453 1.000 36.33467 404 LEU A N 1
ATOM 6522 C CA . LEU A 1 369 ? 1.62026 29.18602 37.92208 1.000 38.56310 404 LEU A CA 1
ATOM 6523 C C . LEU A 1 369 ? 1.70266 28.34520 39.19474 1.000 37.54010 404 LEU A C 1
ATOM 6524 O O . LEU A 1 369 ? 0.73500 27.66692 39.56290 1.000 32.00081 404 LEU A O 1
ATOM 6540 N N . PHE A 1 370 ? 2.85272 28.36941 39.88249 1.000 33.20839 405 PHE A N 1
ATOM 6541 C CA . PHE A 1 370 ? 2.97566 27.59356 41.10906 1.000 37.20326 405 PHE A CA 1
ATOM 6542 C C . PHE A 1 370 ? 2.02282 28.09721 42.18506 1.000 34.86939 405 PHE A C 1
ATOM 6543 O O . PHE A 1 370 ? 1.52120 27.30423 42.99433 1.000 33.78987 405 PHE A O 1
ATOM 6560 N N . ASN A 1 371 ? 1.73852 29.39603 42.20184 1.000 38.63325 406 ASN A N 1
ATOM 6561 C CA . ASN A 1 371 ? 0.76500 29.90906 43.16291 1.000 40.51243 406 ASN A CA 1
ATOM 6562 C C . ASN A 1 371 ? -0.63075 29.35511 42.89305 1.000 38.59275 406 ASN A C 1
ATOM 6563 O O . ASN A 1 371 ? -1.37673 29.05860 43.83104 1.000 37.13812 406 ASN A O 1
ATOM 6574 N N . GLU A 1 372 ? -1.01880 29.25546 41.61826 1.000 37.64429 407 GLU A N 1
ATOM 6575 C CA . GLU A 1 372 ? -2.30070 28.63963 41.27923 1.000 38.37820 407 GLU A CA 1
ATOM 6576 C C . GLU A 1 372 ? -2.29547 27.15541 41.63340 1.000 35.37769 407 GLU A C 1
ATOM 6577 O O . GLU A 1 372 ? -3.29016 26.61384 42.12568 1.000 34.19288 407 GLU A O 1
ATOM 6589 N N . MET A 1 373 ? -1.18098 26.47934 41.38638 1.000 31.21243 408 MET A N 1
ATOM 6590 C CA . MET A 1 373 ? -1.08489 25.07014 41.74646 1.000 31.65471 408 MET A CA 1
ATOM 6591 C C . MET A 1 373 ? -1.09296 24.86092 43.25629 1.000 32.88058 408 MET A C 1
ATOM 6592 O O . MET A 1 373 ? -1.66439 23.88605 43.74650 1.000 29.38045 408 MET A O 1
ATOM 6606 N N . LEU A 1 374 ? -0.44902 25.75574 44.01816 1.000 29.53111 409 LEU A N 1
ATOM 6607 C CA . LEU A 1 374 ? -0.48425 25.62934 45.47109 1.000 27.83192 409 LEU A CA 1
ATOM 6608 C C . LEU A 1 374 ? -1.91165 25.73877 46.00059 1.000 32.49801 409 LEU A C 1
ATOM 6609 O O . LEU A 1 374 ? -2.29315 25.01458 46.92384 1.000 30.27727 409 LEU A O 1
ATOM 6625 N N . ILE A 1 375 ? -2.70791 26.66748 45.45004 1.000 31.05125 410 ILE A N 1
ATOM 6626 C CA . ILE A 1 375 ? -4.08541 26.80666 45.92289 1.000 35.28669 410 ILE A CA 1
ATOM 6627 C C . ILE A 1 375 ? -4.88565 25.56624 45.54374 1.000 33.35311 410 ILE A C 1
ATOM 6628 O O . ILE A 1 375 ? -5.72263 25.08323 46.31510 1.000 35.23645 410 ILE A O 1
ATOM 6644 N N . THR A 1 376 ? -4.61705 25.01385 44.36875 1.000 31.40320 411 THR A N 1
ATOM 6645 C CA . THR A 1 376 ? -5.32686 23.80738 43.94353 1.000 33.28870 411 THR A CA 1
ATOM 6646 C C . THR A 1 376 ? -4.93094 22.61449 44.81258 1.000 31.62881 411 THR A C 1
ATOM 6647 O O . THR A 1 376 ? -5.76154 21.75870 45.13050 1.000 31.46212 411 THR A O 1
ATOM 6658 N N . ALA A 1 377 ? -3.66329 22.54676 45.20829 1.000 29.83185 412 ALA A N 1
ATOM 6659 C CA . ALA A 1 377 ? -3.23760 21.49925 46.13287 1.000 31.27724 412 ALA A CA 1
ATOM 6660 C C . ALA A 1 377 ? -3.93782 21.62569 47.48074 1.000 30.31306 412 ALA A C 1
ATOM 6661 O O . ALA A 1 377 ? -4.36664 20.62520 48.06384 1.000 29.46625 412 ALA A O 1
ATOM 6668 N N . LYS A 1 378 ? -4.02342 22.84591 48.00429 1.000 30.52893 413 LYS A N 1
ATOM 6669 C CA . LYS A 1 378 ? -4.78343 23.09205 49.22618 1.000 34.76242 413 LYS A CA 1
ATOM 6670 C C . LYS A 1 378 ? -6.22984 22.63241 49.07892 1.000 38.63541 413 LYS A C 1
ATOM 6671 O O . LYS A 1 378 ? -6.79563 21.99863 49.98127 1.000 36.00232 413 LYS A O 1
ATOM 6690 N N . ASN A 1 379 ? -6.86814 22.97771 47.95478 1.000 36.30637 414 ASN A N 1
ATOM 6691 C CA . ASN A 1 379 ? -8.26013 22.58968 47.77217 1.000 41.65900 414 ASN A CA 1
ATOM 6692 C C . ASN A 1 379 ? -8.41763 21.09179 47.56777 1.000 40.35614 414 ASN A C 1
ATOM 6693 O O . ASN A 1 379 ? -9.52851 20.57902 47.68530 1.000 47.26780 414 ASN A O 1
ATOM 6704 N N . ASN A 1 380 ? -7.33961 20.38194 47.25870 1.000 35.11553 415 ASN A N 1
ATOM 6705 C CA . ASN A 1 380 ? -7.36052 18.92351 47.23655 1.000 39.27314 415 ASN A CA 1
ATOM 6706 C C . ASN A 1 380 ? -6.94685 18.30652 48.56779 1.000 38.53261 415 ASN A C 1
ATOM 6707 O O . ASN A 1 380 ? -6.60300 17.11664 48.60891 1.000 39.24470 415 ASN A O 1
ATOM 6718 N N A ASN A 1 381 ? -6.95745 19.09715 49.64300 0.460 37.93796 416 ASN A N 1
ATOM 6719 N N B ASN A 1 381 ? -6.96700 19.07758 49.65173 0.540 37.95332 416 ASN A N 1
ATOM 6720 C CA A ASN A 1 381 ? -6.69751 18.61601 51.00237 0.460 39.43905 416 ASN A CA 1
ATOM 6721 C CA B ASN A 1 381 ? -6.71167 18.55534 50.99330 0.540 39.43115 416 ASN A CA 1
ATOM 6722 C C A ASN A 1 381 ? -5.29242 18.03154 51.13160 0.460 36.29507 416 ASN A C 1
ATOM 6723 C C B ASN A 1 381 ? -5.28250 18.04323 51.15326 0.540 36.27670 416 ASN A C 1
ATOM 6724 O O A ASN A 1 381 ? -5.06771 17.05895 51.85240 0.460 36.62043 416 ASN A O 1
ATOM 6725 O O B ASN A 1 381 ? -5.02855 17.12504 51.93256 0.540 36.59745 416 ASN A O 1
ATOM 6746 N N . CYS A 1 382 ? -4.33317 18.62744 50.43305 1.000 34.81668 417 CYS A N 1
ATOM 6747 C CA . CYS A 1 382 ? -2.93051 18.29847 50.63367 1.000 30.89901 417 CYS A CA 1
ATOM 6748 C C . CYS A 1 382 ? -2.38932 19.12896 51.78446 1.000 30.65252 417 CYS A C 1
ATOM 6749 O O . CYS A 1 382 ? -2.68920 20.32535 51.90560 1.000 31.51966 417 CYS A O 1
ATOM 6757 N N . ASP A 1 383 ? -1.59796 18.48809 52.64356 1.000 28.81761 418 ASP A N 1
ATOM 6758 C CA . ASP A 1 383 ? -1.09525 19.15999 53.84039 1.000 27.26084 418 ASP A CA 1
ATOM 6759 C C . ASP A 1 383 ? 0.20657 19.89561 53.58073 1.000 26.30884 418 ASP A C 1
ATOM 6760 O O . ASP A 1 383 ? 0.56918 20.79383 54.34961 1.000 25.56545 418 ASP A O 1
ATOM 6769 N N . ALA A 1 384 ? 0.91339 19.52064 52.52731 1.000 28.64757 419 ALA A N 1
ATOM 6770 C CA . ALA A 1 384 ? 2.15670 20.15784 52.15035 1.000 25.73695 419 ALA A CA 1
ATOM 6771 C C . ALA A 1 384 ? 2.32361 19.93133 50.66417 1.000 26.79836 419 ALA A C 1
ATOM 6772 O O . ALA A 1 384 ? 1.75094 18.99801 50.08978 1.000 25.45019 419 ALA A O 1
ATOM 6779 N N . PHE A 1 385 ? 3.11278 20.79349 50.05313 1.000 24.70156 420 PHE A N 1
ATOM 6780 C CA . PHE A 1 385 ? 3.43523 20.71290 48.63924 1.000 24.14084 420 PHE A CA 1
ATOM 6781 C C . PHE A 1 385 ? 4.94462 20.57376 48.51952 1.000 23.03764 420 PHE A C 1
ATOM 6782 O O . PHE A 1 385 ? 5.68929 21.45193 48.98010 1.000 26.69950 420 PHE A O 1
ATOM 6799 N N . ASN A 1 386 ? 5.38389 19.46783 47.91280 1.000 21.80184 421 ASN A N 1
ATOM 6800 C CA . ASN A 1 386 ? 6.77670 19.10045 47.78654 1.000 25.48825 421 ASN A CA 1
ATOM 6801 C C . ASN A 1 386 ? 7.27785 19.29512 46.37236 1.000 22.77014 421 ASN A C 1
ATOM 6802 O O . ASN A 1 386 ? 6.60484 18.91128 45.41360 1.000 27.31140 421 ASN A O 1
ATOM 6813 N N A THR A 1 387 ? 8.46924 19.87389 46.25263 0.350 23.67579 422 THR A N 1
ATOM 6814 N N B THR A 1 387 ? 8.45631 19.88602 46.24262 0.650 23.22484 422 THR A N 1
ATOM 6815 C CA A THR A 1 387 ? 9.06722 20.18207 44.96361 0.350 25.90909 422 THR A CA 1
ATOM 6816 C CA B THR A 1 387 ? 9.04733 20.09098 44.93422 0.650 25.94647 422 THR A CA 1
ATOM 6817 C C A THR A 1 387 ? 10.56318 19.89698 45.01396 0.350 26.01221 422 THR A C 1
ATOM 6818 C C B THR A 1 387 ? 10.55296 19.89500 45.00212 0.650 25.81486 422 THR A C 1
ATOM 6819 O O A THR A 1 387 ? 11.21056 20.06969 46.05409 0.350 26.35665 422 THR A O 1
ATOM 6820 O O B THR A 1 387 ? 11.19581 20.15887 46.02930 0.650 27.08881 422 THR A O 1
ATOM 6841 N N . LEU A 1 388 ? 11.10878 19.46819 43.87849 1.000 26.22006 423 LEU A N 1
ATOM 6842 C CA . LEU A 1 388 ? 12.54099 19.36685 43.68234 1.000 24.49751 423 LEU A CA 1
ATOM 6843 C C . LEU A 1 388 ? 13.00844 20.56378 42.87270 1.000 25.14704 423 LEU A C 1
ATOM 6844 O O . LEU A 1 388 ? 12.21714 21.20070 42.18137 1.000 27.74098 423 LEU A O 1
ATOM 6860 N N . ASP A 1 389 ? 14.30721 20.85822 42.95306 1.000 27.11777 424 ASP A N 1
ATOM 6861 C CA . ASP A 1 389 ? 14.87199 21.94715 42.14973 1.000 26.10933 424 ASP A CA 1
ATOM 6862 C C . ASP A 1 389 ? 15.21531 21.50463 40.73054 1.000 27.19966 424 ASP A C 1
ATOM 6863 O O . ASP A 1 389 ? 16.24285 21.88176 40.17664 1.000 27.32491 424 ASP A O 1
ATOM 6872 N N . LEU A 1 390 ? 14.34116 20.71403 40.11162 1.000 24.00194 425 LEU A N 1
ATOM 6873 C CA . LEU A 1 390 ? 14.48998 20.31439 38.72779 1.000 27.95865 425 LEU A CA 1
ATOM 6874 C C . LEU A 1 390 ? 13.94265 21.38233 37.79371 1.000 29.53211 425 LEU A C 1
ATOM 6875 O O . LEU A 1 390 ? 13.13683 22.23398 38.18475 1.000 26.57543 425 LEU A O 1
ATOM 6891 N N . MET A 1 391 ? 14.37354 21.30453 36.53444 1.000 28.84276 426 MET A N 1
ATOM 6892 C CA . MET A 1 391 ? 13.89107 22.18675 35.44898 1.000 29.48439 426 MET A CA 1
ATOM 6893 C C . MET A 1 391 ? 14.01937 23.62249 35.94942 1.000 29.62162 426 MET A C 1
ATOM 6894 O O . MET A 1 391 ? 15.10083 23.99842 36.41726 1.000 33.46196 426 MET A O 1
ATOM 6908 N N . GLN A 1 392 ? 12.98608 24.45563 35.85005 1.000 29.98479 427 GLN A N 1
ATOM 6909 C CA . GLN A 1 392 ? 13.09758 25.86225 36.23739 1.000 32.94232 427 GLN A CA 1
ATOM 6910 C C . GLN A 1 392 ? 12.48093 26.12762 37.60847 1.000 32.70118 427 GLN A C 1
ATOM 6911 O O . GLN A 1 392 ? 12.18864 27.28664 37.94763 1.000 31.22249 427 GLN A O 1
ATOM 6925 N N . ASN A 1 393 ? 12.29335 25.07231 38.40990 1.000 30.48690 428 ASN A N 1
ATOM 6926 C CA . ASN A 1 393 ? 11.60599 25.21394 39.68898 1.000 29.53867 428 ASN A CA 1
ATOM 6927 C C . ASN A 1 393 ? 12.35471 26.11726 40.65639 1.000 31.28097 428 ASN A C 1
ATOM 6928 O O . ASN A 1 393 ? 11.74363 26.69373 41.56958 1.000 30.43984 428 ASN A O 1
ATOM 6939 N N . LEU A 1 394 ? 13.67446 26.24664 40.49395 1.000 31.66907 429 LEU A N 1
ATOM 6940 C CA . LEU A 1 394 ? 14.41483 27.11676 41.40843 1.000 35.09169 429 LEU A CA 1
ATOM 6941 C C . LEU A 1 394 ? 13.92068 28.55367 41.30040 1.000 36.84328 429 LEU A C 1
ATOM 6942 O O . LEU A 1 394 ? 13.93694 29.28970 42.29088 1.000 39.48145 429 LEU A O 1
ATOM 6958 N N . GLN A 1 395 ? 13.45595 28.95521 40.11672 1.000 38.43288 430 GLN A N 1
ATOM 6959 C CA . GLN A 1 395 ? 12.89650 30.29758 39.94412 1.000 43.71750 430 GLN A CA 1
ATOM 6960 C C . GLN A 1 395 ? 11.74904 30.52947 40.92127 1.000 41.11526 430 GLN A C 1
ATOM 6961 O O . GLN A 1 395 ? 11.57714 31.63417 41.44594 1.000 45.16012 430 GLN A O 1
ATOM 6975 N N . VAL A 1 396 ? 10.96298 29.48406 41.18707 1.000 37.29189 431 VAL A N 1
ATOM 6976 C CA . VAL A 1 396 ? 9.86334 29.58908 42.13227 1.000 37.13262 431 VAL A CA 1
ATOM 6977 C C . VAL A 1 396 ? 10.33818 29.36417 43.55684 1.000 38.83939 431 VAL A C 1
ATOM 6978 O O . VAL A 1 396 ? 9.84479 29.99514 44.49466 1.000 43.08992 431 VAL A O 1
ATOM 6991 N N . ILE A 1 397 ? 11.26947 28.44087 43.75008 1.000 34.90575 432 ILE A N 1
ATOM 6992 C CA . ILE A 1 397 ? 11.72738 28.13472 45.09732 1.000 33.36212 432 ILE A CA 1
ATOM 6993 C C . ILE A 1 397 ? 12.44780 29.33489 45.69786 1.000 38.07069 432 ILE A C 1
ATOM 6994 O O . ILE A 1 397 ? 12.29253 29.63624 46.88713 1.000 39.73445 432 ILE A O 1
ATOM 7010 N N . GLN A 1 398 ? 13.23375 30.04655 44.88918 1.000 36.18815 433 GLN A N 1
ATOM 7011 C CA . GLN A 1 398 ? 13.82625 31.29487 45.34837 1.000 43.68110 433 GLN A CA 1
ATOM 7012 C C . GLN A 1 398 ? 12.73874 32.29040 45.72972 1.000 48.28497 433 GLN A C 1
ATOM 7013 O O . GLN A 1 398 ? 11.64652 32.30178 45.15431 1.000 52.94533 433 GLN A O 1
ATOM 7027 N N . ASP A 1 399 ? 13.05414 33.15146 46.69226 1.000 52.86506 434 ASP A N 1
ATOM 7028 C CA . ASP A 1 399 ? 12.15203 34.22857 47.09226 1.000 63.60808 434 ASP A CA 1
ATOM 7029 C C . ASP A 1 399 ? 10.74357 33.69146 47.32688 1.000 70.98208 434 ASP A C 1
ATOM 7030 O O . ASP A 1 399 ? 9.74265 34.29883 46.93753 1.000 78.57217 434 ASP A O 1
ATOM 7034 N N . SER A 1 400 ? 10.67218 32.52814 47.96265 1.000 63.70329 435 SER A N 1
ATOM 7035 C CA . SER A 1 400 ? 9.41758 31.87507 48.28707 1.000 58.79059 435 SER A CA 1
ATOM 7036 C C . SER A 1 400 ? 9.46504 31.42867 49.73826 1.000 47.81634 435 SER A C 1
ATOM 7037 O O . SER A 1 400 ? 10.46761 31.61739 50.43653 1.000 49.95837 435 SER A O 1
ATOM 7045 N N . LYS A 1 401 ? 8.37918 30.79997 50.18615 1.000 38.07242 436 LYS A N 1
ATOM 7046 C CA . LYS A 1 401 ? 8.29877 30.30447 51.54968 1.000 35.00292 436 LYS A CA 1
ATOM 7047 C C . LYS A 1 401 ? 8.48898 28.79321 51.62088 1.000 31.96178 436 LYS A C 1
ATOM 7048 O O . LYS A 1 401 ? 8.11961 28.16895 52.62330 1.000 33.01217 436 LYS A O 1
ATOM 7067 N N . PHE A 1 402 ? 9.08808 28.18919 50.59824 1.000 30.62076 437 PHE A N 1
ATOM 7068 C CA . PHE A 1 402 ? 9.47580 26.79088 50.70618 1.000 27.32903 437 PHE A CA 1
ATOM 7069 C C . PHE A 1 402 ? 10.59387 26.64670 51.73210 1.000 31.51169 437 PHE A C 1
ATOM 7070 O O . PHE A 1 402 ? 11.45679 27.52503 51.86207 1.000 30.37999 437 PHE A O 1
ATOM 7087 N N . ILE A 1 403 ? 10.58565 25.52572 52.45939 1.000 26.31330 438 ILE A N 1
ATOM 7088 C CA . ILE A 1 403 ? 11.60296 25.22451 53.46055 1.000 30.51705 438 ILE A CA 1
ATOM 7089 C C . ILE A 1 403 ? 12.37602 24.00468 52.98678 1.000 25.24472 438 ILE A C 1
ATOM 7090 O O . ILE A 1 403 ? 11.79644 23.05703 52.43037 1.000 24.91547 438 ILE A O 1
ATOM 7106 N N . ILE A 1 404 ? 13.69309 24.03863 53.17850 1.000 26.32294 439 ILE A N 1
ATOM 7107 C CA . ILE A 1 404 ? 14.50912 22.94862 52.66298 1.000 26.60496 439 ILE A CA 1
ATOM 7108 C C . ILE A 1 404 ? 14.21037 21.64558 53.40531 1.000 24.21918 439 ILE A C 1
ATOM 7109 O O . ILE A 1 404 ? 13.91984 21.62297 54.61618 1.000 27.34551 439 ILE A O 1
ATOM 7125 N N . GLY A 1 405 ? 14.28963 20.55506 52.67991 1.000 22.63575 440 GLY A N 1
ATOM 7126 C CA . GLY A 1 405 ? 14.12266 19.23468 53.25652 1.000 27.21469 440 GLY A CA 1
ATOM 7127 C C . GLY A 1 405 ? 15.44480 18.63673 53.68451 1.000 27.76830 440 GLY A C 1
ATOM 7128 O O . GLY A 1 405 ? 16.50951 19.25106 53.60181 1.000 31.39678 440 GLY A O 1
ATOM 7132 N N . THR A 1 406 ? 15.35577 17.41407 54.17509 1.000 24.53103 441 THR A N 1
ATOM 7133 C CA . THR A 1 406 ? 16.49887 16.69234 54.70756 1.000 28.22701 441 THR A CA 1
ATOM 7134 C C . THR A 1 406 ? 17.01233 15.72208 53.66267 1.000 27.99536 441 THR A C 1
ATOM 7135 O O . THR A 1 406 ? 16.22312 14.99951 53.04736 1.000 27.47896 441 THR A O 1
ATOM 7146 N N . GLY A 1 407 ? 18.32223 15.69491 53.49329 1.000 28.43716 442 GLY A N 1
ATOM 7147 C CA . GLY A 1 407 ? 18.89470 14.78184 52.53091 1.000 30.51624 442 GLY A CA 1
ATOM 7148 C C . GLY A 1 407 ? 18.83416 15.35648 51.12796 1.000 30.40272 442 GLY A C 1
ATOM 7149 O O . GLY A 1 407 ? 18.52977 16.52434 50.90835 1.000 27.65739 442 GLY A O 1
ATOM 7153 N N . ARG A 1 408 ? 19.16119 14.49576 50.16784 1.000 31.21634 443 ARG A N 1
ATOM 7154 C CA . ARG A 1 408 ? 19.19396 14.86761 48.76078 1.000 28.30254 443 ARG A CA 1
ATOM 7155 C C . ARG A 1 408 ? 18.77143 13.65940 47.93355 1.000 28.83296 443 ARG A C 1
ATOM 7156 O O . ARG A 1 408 ? 18.99364 12.51769 48.32673 1.000 27.66108 443 ARG A O 1
ATOM 7177 N N . LEU A 1 409 ? 18.23289 13.93211 46.74566 1.000 24.09754 444 LEU A N 1
ATOM 7178 C CA . LEU A 1 409 ? 17.77747 12.90349 45.82092 1.000 25.10511 444 LEU A CA 1
ATOM 7179 C C . LEU A 1 409 ? 18.80742 12.74913 44.70473 1.000 24.22427 444 LEU A C 1
ATOM 7180 O O . LEU A 1 409 ? 19.03589 13.68207 43.92581 1.000 27.77693 444 LEU A O 1
ATOM 7196 N N . ARG A 1 410 ? 19.46557 11.60002 44.66731 1.000 21.48171 445 ARG A N 1
ATOM 7197 C CA . ARG A 1 410 ? 20.52722 11.33236 43.69499 1.000 23.35211 445 ARG A CA 1
ATOM 7198 C C . ARG A 1 410 ? 19.90723 10.68488 42.47069 1.000 23.19051 445 ARG A C 1
ATOM 7199 O O . ARG A 1 410 ? 19.09353 9.77238 42.59092 1.000 22.64566 445 ARG A O 1
ATOM 7220 N N . TYR A 1 411 ? 20.27755 11.17754 41.29713 1.000 22.27154 446 TYR A N 1
ATOM 7221 C CA . TYR A 1 411 ? 19.75953 10.64471 40.04250 1.000 23.28912 446 TYR A CA 1
ATOM 7222 C C . TYR A 1 411 ? 20.84373 9.80464 39.39080 1.000 23.06821 446 TYR A C 1
ATOM 7223 O O . TYR A 1 411 ? 21.96838 10.27006 39.25344 1.000 23.00031 446 TYR A O 1
ATOM 7241 N N . TYR A 1 412 ? 20.47372 8.62544 38.90993 1.000 20.73335 447 TYR A N 1
ATOM 7242 C CA . TYR A 1 412 ? 21.40377 7.71669 38.28094 1.000 23.29368 447 TYR A CA 1
ATOM 7243 C C . TYR A 1 412 ? 20.86582 7.26369 36.93510 1.000 22.78406 447 TYR A C 1
ATOM 7244 O O . TYR A 1 412 ? 19.66468 7.13037 36.73548 1.000 22.56201 447 TYR A O 1
ATOM 7262 N N . VAL A 1 413 ? 21.77549 7.01698 36.01418 1.000 23.56115 448 VAL A N 1
ATOM 7263 C CA . VAL A 1 413 ? 21.44637 6.35919 34.76951 1.000 22.93610 448 VAL A CA 1
ATOM 7264 C C . VAL A 1 413 ? 22.28962 5.09165 34.68383 1.000 25.13185 448 VAL A C 1
ATOM 7265 O O . VAL A 1 413 ? 23.50820 5.13463 34.87678 1.000 28.85947 448 VAL A O 1
ATOM 7278 N N . PHE A 1 414 ? 21.62846 3.96416 34.43909 1.000 25.38104 449 PHE A N 1
ATOM 7279 C CA . PHE A 1 414 ? 22.30017 2.68859 34.25848 1.000 25.01805 449 PHE A CA 1
ATOM 7280 C C . PHE A 1 414 ? 22.75812 2.56297 32.80919 1.000 26.93431 449 PHE A C 1
ATOM 7281 O O . PHE A 1 414 ? 21.95546 2.72652 31.87540 1.000 25.73163 449 PHE A O 1
ATOM 7298 N N . ASN A 1 415 ? 24.06464 2.32807 32.63703 1.000 26.75300 450 ASN A N 1
ATOM 7299 C CA . ASN A 1 415 ? 24.71129 2.01148 31.36939 1.000 28.32964 450 ASN A CA 1
ATOM 7300 C C . ASN A 1 415 ? 24.65959 3.17739 30.38379 1.000 27.27237 450 ASN A C 1
ATOM 7301 O O . ASN A 1 415 ? 24.57109 2.97926 29.17367 1.000 27.68355 450 ASN A O 1
ATOM 7312 N N . TRP A 1 416 ? 24.78493 4.38715 30.90576 1.000 26.28588 451 TRP A N 1
ATOM 7313 C CA . TRP A 1 416 ? 24.93502 5.56347 30.06967 1.000 28.36488 451 TRP A CA 1
ATOM 7314 C C . TRP A 1 416 ? 25.83748 6.53743 30.79916 1.000 30.22239 451 TRP A C 1
ATOM 7315 O O . TRP A 1 416 ? 25.87247 6.56957 32.02635 1.000 25.92678 451 TRP A O 1
ATOM 7336 N N . LYS A 1 417 ? 26.56240 7.33255 30.02954 1.000 27.67189 452 LYS A N 1
ATOM 7337 C CA . LYS A 1 417 ? 27.39284 8.40698 30.55540 1.000 31.27251 452 LYS A CA 1
ATOM 7338 C C . LYS A 1 417 ? 26.64342 9.72620 30.39366 1.000 30.97633 452 LYS A C 1
ATOM 7339 O O . LYS A 1 417 ? 26.22770 10.07260 29.28056 1.000 29.71158 452 LYS A O 1
ATOM 7358 N N . ILE A 1 418 ? 26.44951 10.43612 31.49772 1.000 30.64263 453 ILE A N 1
ATOM 7359 C CA . ILE A 1 418 ? 25.94622 11.80675 31.48513 1.000 29.66367 453 ILE A CA 1
ATOM 7360 C C . ILE A 1 418 ? 26.90789 12.61217 32.34883 1.000 30.44198 453 ILE A C 1
ATOM 7361 O O . ILE A 1 418 ? 27.15733 12.21300 33.49489 1.000 30.57683 453 ILE A O 1
ATOM 7377 N N . PRO A 1 419 ? 27.45055 13.73127 31.88131 1.000 31.23458 454 PRO A N 1
ATOM 7378 C CA . PRO A 1 419 ? 28.25180 14.58214 32.77272 1.000 33.64253 454 PRO A CA 1
ATOM 7379 C C . PRO A 1 419 ? 27.42551 14.99880 33.97588 1.000 31.88289 454 PRO A C 1
ATOM 7380 O O . PRO A 1 419 ? 26.20442 15.06689 33.91754 1.000 30.98084 454 PRO A O 1
ATOM 7391 N N . GLN A 1 420 ? 28.10168 15.28317 35.08240 1.000 32.32993 455 GLN A N 1
ATOM 7392 C CA . GLN A 1 420 ? 27.38681 15.84842 36.21611 1.000 35.28058 455 GLN A CA 1
ATOM 7393 C C . GLN A 1 420 ? 26.81460 17.19725 35.80192 1.000 31.92065 455 GLN A C 1
ATOM 7394 O O . GLN A 1 420 ? 27.52970 18.06428 35.30171 1.000 33.24104 455 GLN A O 1
ATOM 7408 N N . ILE A 1 421 ? 25.50631 17.35314 35.96881 1.000 27.41333 456 ILE A N 1
ATOM 7409 C CA . ILE A 1 421 ? 24.79188 18.53698 35.51751 1.000 31.11287 456 ILE A CA 1
ATOM 7410 C C . ILE A 1 421 ? 23.92068 19.05105 36.65796 1.000 30.20886 456 ILE A C 1
ATOM 7411 O O . ILE A 1 421 ? 23.58906 18.32676 37.59397 1.000 30.13761 456 ILE A O 1
ATOM 7427 N N . SER A 1 422 ? 23.54390 20.32337 36.56235 1.000 31.32318 457 SER A N 1
ATOM 7428 C CA . SER A 1 422 ? 22.58548 20.86586 37.50652 1.000 30.94019 457 SER A CA 1
ATOM 7429 C C . SER A 1 422 ? 21.26247 20.11687 37.37326 1.000 30.10452 457 SER A C 1
ATOM 7430 O O . SER A 1 422 ? 20.91243 19.63595 36.28935 1.000 29.34236 457 SER A O 1
ATOM 7438 N N . PRO A 1 423 ? 20.48995 20.01033 38.45698 1.000 29.54393 458 PRO A N 1
ATOM 7439 C CA . PRO A 1 423 ? 19.12932 19.45989 38.32192 1.000 25.90351 458 PRO A CA 1
ATOM 7440 C C . PRO A 1 423 ? 18.22283 20.32792 37.45157 1.000 29.89442 458 PRO A C 1
ATOM 7441 O O . PRO A 1 423 ? 17.19237 19.83532 36.97952 1.000 27.87226 458 PRO A O 1
ATOM 7452 N N . SER A 1 424 ? 18.57413 21.58605 37.20400 1.000 28.62835 459 SER A N 1
ATOM 7453 C CA . SER A 1 424 ? 17.76960 22.36068 36.26526 1.000 30.67901 459 SER A CA 1
ATOM 7454 C C . SER A 1 424 ? 17.83923 21.78179 34.85610 1.000 31.97339 459 SER A C 1
ATOM 7455 O O . SER A 1 424 ? 16.98434 22.09744 34.02458 1.000 35.20806 459 SER A O 1
ATOM 7463 N N A ASN A 1 425 ? 18.83578 20.94586 34.57332 0.310 30.79772 460 ASN A N 1
ATOM 7464 N N B ASN A 1 425 ? 18.83630 20.93983 34.57619 0.690 30.40909 460 ASN A N 1
ATOM 7465 C CA A ASN A 1 425 ? 19.00999 20.35121 33.25748 0.310 31.76010 460 ASN A CA 1
ATOM 7466 C CA B ASN A 1 425 ? 19.02798 20.33002 33.26794 0.690 31.89825 460 ASN A CA 1
ATOM 7467 C C A ASN A 1 425 ? 18.30560 19.00605 33.12745 0.310 31.28998 460 ASN A C 1
ATOM 7468 C C B ASN A 1 425 ? 18.27540 19.01775 33.11414 0.690 31.41706 460 ASN A C 1
ATOM 7469 O O A ASN A 1 425 ? 18.47556 18.32525 32.11129 0.310 30.68678 460 ASN A O 1
ATOM 7470 O O B ASN A 1 425 ? 18.38696 18.36900 32.06997 0.690 30.60434 460 ASN A O 1
ATOM 7491 N N . VAL A 1 426 ? 17.51991 18.61426 34.12574 1.000 29.15536 461 VAL A N 1
ATOM 7492 C CA . VAL A 1 426 ? 16.93307 17.28944 34.20262 1.000 28.07896 461 VAL A CA 1
ATOM 7493 C C . VAL A 1 426 ? 15.41919 17.41023 34.26044 1.000 29.84827 461 VAL A C 1
ATOM 7494 O O . VAL A 1 426 ? 14.87550 18.07454 35.14784 1.000 30.65044 461 VAL A O 1
ATOM 7507 N N . GLY A 1 427 ? 14.74628 16.74456 33.31788 1.000 28.24935 462 GLY A N 1
ATOM 7508 C CA . GLY A 1 427 ? 13.30099 16.74896 33.20877 1.000 29.21913 462 GLY A CA 1
ATOM 7509 C C . GLY A 1 427 ? 12.75216 15.34139 33.35046 1.000 29.95447 462 GLY A C 1
ATOM 7510 O O . GLY A 1 427 ? 12.04912 14.83080 32.48090 1.000 30.31262 462 GLY A O 1
ATOM 7514 N N . ILE A 1 428 ? 13.09776 14.71474 34.46741 1.000 29.31752 463 ILE A N 1
ATOM 7515 C CA . ILE A 1 428 ? 12.76902 13.32825 34.77675 1.000 28.86592 463 ILE A CA 1
ATOM 7516 C C . ILE A 1 428 ? 12.20158 13.36076 36.18187 1.000 27.64225 463 ILE A C 1
ATOM 7517 O O . ILE A 1 428 ? 12.90899 13.76043 37.11864 1.000 29.18937 463 ILE A O 1
ATOM 7533 N N . ILE A 1 429 ? 10.94283 12.96523 36.33329 1.000 28.34927 464 ILE A N 1
ATOM 7534 C CA . ILE A 1 429 ? 10.28441 12.90054 37.63678 1.000 26.30681 464 ILE A CA 1
ATOM 7535 C C . ILE A 1 429 ? 9.87755 11.45395 37.85986 1.000 34.89288 464 ILE A C 1
ATOM 7536 O O . ILE A 1 429 ? 9.12993 10.88758 37.05299 1.000 32.43088 464 ILE A O 1
ATOM 7552 N N . LEU A 1 430 ? 10.35003 10.86739 38.96063 1.000 30.46200 465 LEU A N 1
ATOM 7553 C CA . LEU A 1 430 ? 10.01763 9.49737 39.31996 1.000 35.79872 465 LEU A CA 1
ATOM 7554 C C . LEU A 1 430 ? 9.05277 9.50433 40.50281 1.000 36.83012 465 LEU A C 1
ATOM 7555 O O . LEU A 1 430 ? 9.05471 10.42288 41.33319 1.000 36.92392 465 LEU A O 1
ATOM 7571 N N . PHE A 1 431 ? 8.21870 8.47140 40.56303 1.000 35.92105 466 PHE A N 1
ATOM 7572 C CA . PHE A 1 431 ? 7.10734 8.45040 41.50493 1.000 35.54994 466 PHE A CA 1
ATOM 7573 C C . PHE A 1 431 ? 7.46974 7.94687 42.90177 1.000 36.96969 466 PHE A C 1
ATOM 7574 O O . PHE A 1 431 ? 8.46186 7.24747 43.13949 1.000 36.13396 466 PHE A O 1
ATOM 7592 N N . PRO B 1 6 ? 18.44254 6.20824 4.00982 1.000 58.87803 41 PRO B N 1
ATOM 7593 C CA . PRO B 1 6 ? 17.13857 6.40210 3.36157 1.000 62.24572 41 PRO B CA 1
ATOM 7594 C C . PRO B 1 6 ? 16.90351 5.43386 2.20974 1.000 55.01382 41 PRO B C 1
ATOM 7595 O O . PRO B 1 6 ? 17.82443 5.11245 1.45873 1.000 61.72460 41 PRO B O 1
ATOM 7606 N N . HIS B 1 7 ? 15.66058 5.00422 2.06370 1.000 48.49709 42 HIS B N 1
ATOM 7607 C CA . HIS B 1 7 ? 15.32732 4.02107 1.04510 1.000 47.40177 42 HIS B CA 1
ATOM 7608 C C . HIS B 1 7 ? 15.39846 4.62187 -0.35658 1.000 49.66448 42 HIS B C 1
ATOM 7609 O O . HIS B 1 7 ? 15.05501 5.78771 -0.57469 1.000 58.92361 42 HIS B O 1
ATOM 7624 N N . LYS B 1 8 ? 15.85589 3.81347 -1.31082 1.000 47.21246 43 LYS B N 1
ATOM 7625 C CA . LYS B 1 8 ? 15.71341 4.12252 -2.72480 1.000 43.24582 43 LYS B CA 1
ATOM 7626 C C . LYS B 1 8 ? 14.69800 3.21614 -3.40384 1.000 39.75504 43 LYS B C 1
ATOM 7627 O O . LYS B 1 8 ? 14.25346 3.53105 -4.51282 1.000 40.48435 43 LYS B O 1
ATOM 7646 N N . PHE B 1 9 ? 14.29734 2.12248 -2.76576 1.000 35.15250 44 PHE B N 1
ATOM 7647 C CA . PHE B 1 9 ? 13.28902 1.23875 -3.32045 1.000 36.85332 44 PHE B CA 1
ATOM 7648 C C . PHE B 1 9 ? 12.02415 1.21929 -2.48242 1.000 34.95970 44 PHE B C 1
ATOM 7649 O O . PHE B 1 9 ? 10.93180 1.49756 -2.99808 1.000 32.15545 44 PHE B O 1
ATOM 7666 N N . TRP B 1 10 ? 12.14467 0.92594 -1.18847 1.000 31.61639 45 TRP B N 1
ATOM 7667 C CA . TRP B 1 10 ? 10.96080 0.70700 -0.37148 1.000 32.47023 45 TRP B CA 1
ATOM 7668 C C . TRP B 1 10 ? 10.11462 1.95613 -0.23858 1.000 32.26961 45 TRP B C 1
ATOM 7669 O O . TRP B 1 10 ? 8.91440 1.82812 0.01925 1.000 34.11227 45 TRP B O 1
ATOM 7690 N N . ASN B 1 11 ? 10.70564 3.13949 -0.41637 1.000 33.58457 46 ASN B N 1
ATOM 7691 C CA . ASN B 1 11 ? 9.94868 4.37808 -0.42418 1.000 36.19068 46 ASN B CA 1
ATOM 7692 C C . ASN B 1 11 ? 8.96189 4.45932 -1.57719 1.000 35.37326 46 ASN B C 1
ATOM 7693 O O . ASN B 1 11 ? 8.09496 5.34633 -1.56294 1.000 38.59487 46 ASN B O 1
ATOM 7704 N N . THR B 1 12 ? 9.08586 3.58857 -2.57811 1.000 35.94796 47 THR B N 1
ATOM 7705 C CA . THR B 1 12 ? 8.25834 3.65625 -3.77577 1.000 38.86620 47 THR B CA 1
ATOM 7706 C C . THR B 1 12 ? 7.12752 2.63523 -3.77738 1.000 34.02325 47 THR B C 1
ATOM 7707 O O . THR B 1 12 ? 6.32966 2.62002 -4.71576 1.000 35.13196 47 THR B O 1
ATOM 7718 N N . GLN B 1 13 ? 7.01396 1.80408 -2.74264 1.000 31.60636 48 GLN B N 1
ATOM 7719 C CA . GLN B 1 13 ? 6.15582 0.63621 -2.73111 1.000 32.56162 48 GLN B CA 1
ATOM 7720 C C . GLN B 1 13 ? 4.93771 0.83469 -1.83056 1.000 34.12070 48 GLN B C 1
ATOM 7721 O O . GLN B 1 13 ? 4.96900 1.63467 -0.88545 1.000 32.76433 48 GLN B O 1
ATOM 7735 N N . PRO B 1 14 ? 3.85403 0.10842 -2.09139 1.000 32.99956 49 PRO B N 1
ATOM 7736 C CA . PRO B 1 14 ? 2.63198 0.20060 -1.26219 1.000 34.20707 49 PRO B CA 1
ATOM 7737 C C . PRO B 1 14 ? 2.79062 -0.54357 0.05840 1.000 35.36138 49 PRO B C 1
ATOM 7738 O O . PRO B 1 14 ? 2.27925 -1.63156 0.27473 1.000 29.42400 49 PRO B O 1
ATOM 7749 N N . VAL B 1 15 ? 3.55317 0.05753 0.97245 1.000 33.00956 50 VAL B N 1
ATOM 7750 C CA . VAL B 1 15 ? 3.69522 -0.45322 2.32775 1.000 36.21717 50 VAL B CA 1
ATOM 7751 C C . VAL B 1 15 ? 3.66017 0.74260 3.25641 1.000 36.67755 50 VAL B C 1
ATOM 7752 O O . VAL B 1 15 ? 3.93380 1.87392 2.85225 1.000 35.55157 50 VAL B O 1
ATOM 7765 N N . VAL B 1 16 ? 3.29485 0.48977 4.51099 1.000 36.88233 51 VAL B N 1
ATOM 7766 C CA . VAL B 1 16 ? 3.31846 1.56179 5.50712 1.000 41.14496 51 VAL B CA 1
ATOM 7767 C C . VAL B 1 16 ? 4.76437 1.95439 5.75425 1.000 39.08942 51 VAL B C 1
ATOM 7768 O O . VAL B 1 16 ? 5.61345 1.09515 6.02708 1.000 38.58789 51 VAL B O 1
ATOM 7781 N N . GLN B 1 17 ? 5.05758 3.24791 5.65104 1.000 42.49929 52 GLN B N 1
ATOM 7782 C CA . GLN B 1 17 ? 6.41379 3.75620 5.81158 1.000 51.41548 52 GLN B CA 1
ATOM 7783 C C . GLN B 1 17 ? 6.70032 4.07942 7.27712 1.000 53.31469 52 GLN B C 1
ATOM 7784 O O . GLN B 1 17 ? 5.78947 4.38230 8.05708 1.000 50.32522 52 GLN B O 1
ATOM 7798 N N . ASN B 1 18 ? 7.98775 4.02910 7.63728 1.000 56.15148 53 ASN B N 1
ATOM 7799 C CA . ASN B 1 18 ? 8.38577 4.28498 9.02035 1.000 63.18635 53 ASN B CA 1
ATOM 7800 C C . ASN B 1 18 ? 7.91629 5.64608 9.51737 1.000 72.55661 53 ASN B C 1
ATOM 7801 O O . ASN B 1 18 ? 7.73038 5.82954 10.72597 1.000 77.13915 53 ASN B O 1
ATOM 7812 N N . ASP B 1 19 ? 7.72270 6.61077 8.61699 1.000 78.46970 54 ASP B N 1
ATOM 7813 C CA . ASP B 1 19 ? 7.24504 7.93664 8.99332 1.000 89.62188 54 ASP B CA 1
ATOM 7814 C C . ASP B 1 19 ? 5.79957 8.17932 8.55993 1.000 96.63705 54 ASP B C 1
ATOM 7815 O O . ASP B 1 19 ? 5.36199 9.33311 8.48249 1.000 95.30300 54 ASP B O 1
ATOM 7824 N N . ASP B 1 20 ? 5.04735 7.11582 8.28163 1.000 95.25400 55 ASP B N 1
ATOM 7825 C CA . ASP B 1 20 ? 3.64563 7.25038 7.90689 1.000 98.97104 55 ASP B CA 1
ATOM 7826 C C . ASP B 1 20 ? 2.79401 7.46198 9.15327 1.000 100.43396 55 ASP B C 1
ATOM 7827 O O . ASP B 1 20 ? 2.85569 6.66932 10.09911 1.000 92.94103 55 ASP B O 1
ATOM 7831 N N . SER B 1 21 ? 1.99813 8.53302 9.15097 1.000 91.98861 56 SER B N 1
ATOM 7832 C CA . SER B 1 21 ? 1.17106 8.89773 10.29330 1.000 84.74371 56 SER B CA 1
ATOM 7833 C C . SER B 1 21 ? -0.31693 8.78231 9.98995 1.000 98.07873 56 SER B C 1
ATOM 7834 O O . SER B 1 21 ? -1.03366 8.05019 10.67902 1.000 100.30689 56 SER B O 1
ATOM 7838 N N . SER B 1 22 ? -0.80445 9.49637 8.97784 1.000 110.11010 57 SER B N 1
ATOM 7839 C CA . SER B 1 22 ? -2.22613 9.47411 8.66054 1.000 104.94227 57 SER B CA 1
ATOM 7840 C C . SER B 1 22 ? -2.66250 8.07376 8.24550 1.000 109.10377 57 SER B C 1
ATOM 7841 O O . SER B 1 22 ? -1.88339 7.29418 7.69014 1.000 102.31680 57 SER B O 1
ATOM 7845 N N . SER B 1 23 ? -3.93144 7.75855 8.51819 1.000 126.65277 58 SER B N 1
ATOM 7846 C CA . SER B 1 23 ? -4.46705 6.43635 8.21478 1.000 124.24348 58 SER B CA 1
ATOM 7847 C C . SER B 1 23 ? -5.97431 6.46852 7.98118 1.000 104.54954 58 SER B C 1
ATOM 7848 O O . SER B 1 23 ? -6.45722 5.98028 6.95169 1.000 87.60610 58 SER B O 1
ATOM 7852 N N . GLU B 1 24 ? -6.71924 7.03474 8.93373 1.000 92.02892 59 GLU B N 1
ATOM 7853 C CA . GLU B 1 24 ? -8.17880 7.04109 8.90907 1.000 86.29140 59 GLU B CA 1
ATOM 7854 C C . GLU B 1 24 ? -8.72599 5.63164 9.11149 1.000 78.05574 59 GLU B C 1
ATOM 7855 O O . GLU B 1 24 ? -9.35672 5.34584 10.13378 1.000 71.11607 59 GLU B O 1
ATOM 7867 N N . TYR B 1 25 ? -8.50209 4.74880 8.14263 1.000 68.31972 60 TYR B N 1
ATOM 7868 C CA . TYR B 1 25 ? -8.90768 3.35520 8.26483 1.000 66.00657 60 TYR B CA 1
ATOM 7869 C C . TYR B 1 25 ? -7.73486 2.54533 8.80037 1.000 54.08693 60 TYR B C 1
ATOM 7870 O O . TYR B 1 25 ? -6.61570 2.65198 8.29427 1.000 53.51216 60 TYR B O 1
ATOM 7888 N N . SER B 1 26 ? -7.99883 1.72898 9.81935 1.000 46.88970 61 SER B N 1
ATOM 7889 C CA . SER B 1 26 ? -6.93501 0.95285 10.43466 1.000 42.34042 61 SER B CA 1
ATOM 7890 C C . SER B 1 26 ? -6.56332 -0.27705 9.61769 1.000 38.06476 61 SER B C 1
ATOM 7891 O O . SER B 1 26 ? -5.40880 -0.72152 9.66081 1.000 37.11555 61 SER B O 1
ATOM 7899 N N . PHE B 1 27 ? -7.51542 -0.86054 8.89948 1.000 39.25826 62 PHE B N 1
ATOM 7900 C CA . PHE B 1 27 ? -7.25148 -2.03520 8.08743 1.000 33.95193 62 PHE B CA 1
ATOM 7901 C C . PHE B 1 27 ? -7.67811 -1.77137 6.65211 1.000 35.59598 62 PHE B C 1
ATOM 7902 O O . PHE B 1 27 ? -8.58601 -0.98264 6.40101 1.000 34.67796 62 PHE B O 1
ATOM 7919 N N . GLY B 1 28 ? -7.03896 -2.46800 5.71758 1.000 32.94922 63 GLY B N 1
ATOM 7920 C CA . GLY B 1 28 ? -7.47193 -2.40500 4.34060 1.000 35.23487 63 GLY B CA 1
ATOM 7921 C C . GLY B 1 28 ? -6.30810 -2.29652 3.37927 1.000 31.40490 63 GLY B C 1
ATOM 7922 O O . GLY B 1 28 ? -5.15729 -2.08164 3.77536 1.000 34.71808 63 GLY B O 1
ATOM 7926 N N . PRO B 1 29 ? -6.59274 -2.42903 2.08672 1.000 32.56181 64 PRO B N 1
ATOM 7927 C CA . PRO B 1 29 ? -5.52298 -2.32791 1.08804 1.000 34.14502 64 PRO B CA 1
ATOM 7928 C C . PRO B 1 29 ? -4.97501 -0.91699 1.02616 1.000 33.35636 64 PRO B C 1
ATOM 7929 O O . PRO B 1 29 ? -5.68593 0.06826 1.24510 1.000 34.87203 64 PRO B O 1
ATOM 7940 N N . ILE B 1 30 ? -3.68385 -0.82764 0.72706 1.000 34.79889 65 ILE B N 1
ATOM 7941 C CA . ILE B 1 30 ? -3.05949 0.48485 0.57854 1.000 33.89544 65 ILE B CA 1
ATOM 7942 C C . ILE B 1 30 ? -3.38904 1.05567 -0.78369 1.000 34.57623 65 ILE B C 1
ATOM 7943 O O . ILE B 1 30 ? -3.67207 2.24958 -0.91881 1.000 35.55348 65 ILE B O 1
ATOM 7959 N N . GLU B 1 31 ? -3.37541 0.21122 -1.80983 1.000 33.22347 66 GLU B N 1
ATOM 7960 C CA . GLU B 1 31 ? -3.75560 0.60996 -3.15504 1.000 35.40593 66 GLU B CA 1
ATOM 7961 C C . GLU B 1 31 ? -4.53178 -0.53385 -3.78337 1.000 37.59671 66 GLU B C 1
ATOM 7962 O O . GLU B 1 31 ? -4.30659 -1.69994 -3.47104 1.000 34.64823 66 GLU B O 1
ATOM 7974 N N . ILE B 1 32 ? -5.47047 -0.18556 -4.64616 1.000 37.00133 67 ILE B N 1
ATOM 7975 C CA . ILE B 1 32 ? -6.23369 -1.14739 -5.44409 1.000 38.56955 67 ILE B CA 1
ATOM 7976 C C . ILE B 1 32 ? -5.87206 -0.83095 -6.88869 1.000 41.41861 67 ILE B C 1
ATOM 7977 O O . ILE B 1 32 ? -6.43260 0.09593 -7.48802 1.000 44.05209 67 ILE B O 1
ATOM 7993 N N . GLU B 1 33 ? -4.90679 -1.55955 -7.43357 1.000 41.23949 68 GLU B N 1
ATOM 7994 C CA . GLU B 1 33 ? -4.39271 -1.30658 -8.78355 1.000 48.21358 68 GLU B CA 1
ATOM 7995 C C . GLU B 1 33 ? -4.41363 -2.62104 -9.55293 1.000 46.49734 68 GLU B C 1
ATOM 7996 O O . GLU B 1 33 ? -3.36497 -3.18242 -9.88135 1.000 41.88422 68 GLU B O 1
ATOM 8008 N N . PRO B 1 34 ? -5.60530 -3.14080 -9.85748 1.000 42.19435 69 PRO B N 1
ATOM 8009 C CA . PRO B 1 34 ? -5.67848 -4.46873 -10.48765 1.000 46.76854 69 PRO B CA 1
ATOM 8010 C C . PRO B 1 34 ? -5.24247 -4.48616 -11.93667 1.000 50.87984 69 PRO B C 1
ATOM 8011 O O . PRO B 1 34 ? -4.95466 -5.56845 -12.45890 1.000 47.35297 69 PRO B O 1
ATOM 8022 N N . ASP B 1 35 ? -5.17074 -3.32703 -12.60430 1.000 46.44062 70 ASP B N 1
ATOM 8023 C CA . ASP B 1 35 ? -4.92503 -3.28911 -14.03667 1.000 52.53865 70 ASP B CA 1
ATOM 8024 C C . ASP B 1 35 ? -3.63107 -2.59664 -14.44499 1.000 53.32167 70 ASP B C 1
ATOM 8025 O O . ASP B 1 35 ? -3.14354 -2.85265 -15.55023 1.000 58.89185 70 ASP B O 1
ATOM 8034 N N . SER B 1 36 ? -3.05012 -1.75610 -13.59421 1.000 48.17657 71 SER B N 1
ATOM 8035 C CA . SER B 1 36 ? -2.00684 -0.83331 -14.02249 1.000 54.28936 71 SER B CA 1
ATOM 8036 C C . SER B 1 36 ? -0.59735 -1.26997 -13.63066 1.000 49.03268 71 SER B C 1
ATOM 8037 O O . SER B 1 36 ? 0.34039 -0.47881 -13.77010 1.000 54.06646 71 SER B O 1
ATOM 8045 N N . PHE B 1 37 ? -0.41386 -2.49843 -13.16598 1.000 47.32912 72 PHE B N 1
ATOM 8046 C CA . PHE B 1 37 ? 0.92365 -2.91373 -12.76449 1.000 42.16610 72 PHE B CA 1
ATOM 8047 C C . PHE B 1 37 ? 1.74119 -3.37574 -13.96651 1.000 39.95823 72 PHE B C 1
ATOM 8048 O O . PHE B 1 37 ? 1.20278 -3.73231 -15.02370 1.000 40.81456 72 PHE B O 1
ATOM 8065 N N . ARG B 1 38 ? 3.06012 -3.34134 -13.80089 1.000 40.73837 73 ARG B N 1
ATOM 8066 C CA . ARG B 1 38 ? 3.96040 -3.79323 -14.85019 1.000 39.45761 73 ARG B CA 1
ATOM 8067 C C . ARG B 1 38 ? 3.89211 -5.30668 -15.01236 1.000 37.82427 73 ARG B C 1
ATOM 8068 O O . ARG B 1 38 ? 3.90591 -6.05344 -14.03528 1.000 35.92766 73 ARG B O 1
ATOM 8089 N N . LYS B 1 39 ? 3.82478 -5.75547 -16.27228 1.000 40.34460 74 LYS B N 1
ATOM 8090 C CA . LYS B 1 39 ? 3.75674 -7.17141 -16.59864 1.000 42.53860 74 LYS B CA 1
ATOM 8091 C C . LYS B 1 39 ? 4.95670 -7.66610 -17.39210 1.000 40.48209 74 LYS B C 1
ATOM 8092 O O . LYS B 1 39 ? 5.12561 -8.88406 -17.53381 1.000 41.19495 74 LYS B O 1
ATOM 8111 N N . GLU B 1 40 ? 5.79100 -6.77426 -17.90979 1.000 39.06248 75 GLU B N 1
ATOM 8112 C CA . GLU B 1 40 ? 6.98847 -7.19408 -18.62811 1.000 40.17136 75 GLU B CA 1
ATOM 8113 C C . GLU B 1 40 ? 8.08874 -7.58526 -17.64699 1.000 41.44241 75 GLU B C 1
ATOM 8114 O O . GLU B 1 40 ? 8.30618 -6.91637 -16.63280 1.000 38.58897 75 GLU B O 1
ATOM 8126 N N . ILE B 1 41 ? 8.80473 -8.66108 -17.97923 1.000 39.63693 76 ILE B N 1
ATOM 8127 C CA . ILE B 1 41 ? 9.82867 -9.19346 -17.08865 1.000 38.40175 76 ILE B CA 1
ATOM 8128 C C . ILE B 1 41 ? 10.93106 -8.16259 -16.88114 1.000 35.78882 76 ILE B C 1
ATOM 8129 O O . ILE B 1 41 ? 11.29173 -7.41004 -17.79690 1.000 38.96351 76 ILE B O 1
ATOM 8145 N N . TYR B 1 42 ? 11.47851 -8.12961 -15.66859 1.000 36.43663 77 TYR B N 1
ATOM 8146 C CA . TYR B 1 42 ? 12.50637 -7.14562 -15.34278 1.000 38.90427 77 TYR B CA 1
ATOM 8147 C C . TYR B 1 42 ? 13.85627 -7.56932 -15.90043 1.000 40.75275 77 TYR B C 1
ATOM 8148 O O . TYR B 1 42 ? 14.18272 -8.75662 -15.98213 1.000 39.60225 77 TYR B O 1
ATOM 8166 N N A LYS B 1 43 ? 14.63507 -6.56919 -16.30170 0.570 38.39211 78 LYS B N 1
ATOM 8167 N N B LYS B 1 43 ? 14.64171 -6.58328 -16.30713 0.430 38.40801 78 LYS B N 1
ATOM 8168 C CA A LYS B 1 43 ? 15.96269 -6.79385 -16.84975 0.570 43.10353 78 LYS B CA 1
ATOM 8169 C CA B LYS B 1 43 ? 15.94960 -6.85101 -16.87985 0.430 43.10202 78 LYS B CA 1
ATOM 8170 C C A LYS B 1 43 ? 16.96790 -7.02340 -15.72777 0.570 44.12023 78 LYS B C 1
ATOM 8171 C C B LYS B 1 43 ? 16.98551 -7.00232 -15.77166 0.430 44.00768 78 LYS B C 1
ATOM 8172 O O A LYS B 1 43 ? 16.91395 -6.37701 -14.67202 0.570 41.14571 78 LYS B O 1
ATOM 8173 O O B LYS B 1 43 ? 16.96451 -6.27721 -14.76812 0.430 41.37417 78 LYS B O 1
ATOM 8210 N N . LEU B 1 44 ? 17.86890 -7.96037 -15.95177 1.000 43.47442 79 LEU B N 1
ATOM 8211 C CA . LEU B 1 44 ? 18.99863 -8.18707 -15.07197 1.000 42.90263 79 LEU B CA 1
ATOM 8212 C C . LEU B 1 44 ? 20.21905 -7.54517 -15.69049 1.000 44.75039 79 LEU B C 1
ATOM 8213 O O . LEU B 1 44 ? 20.21373 -7.20828 -16.87620 1.000 45.75501 79 LEU B O 1
ATOM 8229 N N . PRO B 1 45 ? 21.28212 -7.32799 -14.92306 1.000 47.54640 80 PRO B N 1
ATOM 8230 C CA . PRO B 1 45 ? 22.52811 -6.84921 -15.54173 1.000 53.68539 80 PRO B CA 1
ATOM 8231 C C . PRO B 1 45 ? 23.00386 -7.83153 -16.60178 1.000 56.10656 80 PRO B C 1
ATOM 8232 O O . PRO B 1 45 ? 22.73629 -9.03384 -16.53046 1.000 51.53070 80 PRO B O 1
ATOM 8243 N N . ASP B 1 46 ? 23.70292 -7.30122 -17.60532 1.000 54.42629 81 ASP B N 1
ATOM 8244 C CA . ASP B 1 46 ? 24.20579 -8.13365 -18.69346 1.000 54.89216 81 ASP B CA 1
ATOM 8245 C C . ASP B 1 46 ? 24.97739 -9.32461 -18.13485 1.000 54.08724 81 ASP B C 1
ATOM 8246 O O . ASP B 1 46 ? 25.70435 -9.20884 -17.14507 1.000 53.53383 81 ASP B O 1
ATOM 8255 N N . GLY B 1 47 ? 24.78850 -10.47998 -18.76609 1.000 53.25113 82 GLY B N 1
ATOM 8256 C CA . GLY B 1 47 ? 25.40847 -11.70639 -18.31863 1.000 50.10819 82 GLY B CA 1
ATOM 8257 C C . GLY B 1 47 ? 24.62403 -12.51459 -17.31334 1.000 48.14822 82 GLY B C 1
ATOM 8258 O O . GLY B 1 47 ? 25.16197 -13.50178 -16.79779 1.000 51.39625 82 GLY B O 1
ATOM 8262 N N . PHE B 1 48 ? 23.37775 -12.12610 -16.99383 1.000 44.39979 83 PHE B N 1
ATOM 8263 C CA . PHE B 1 48 ? 22.55338 -12.82773 -16.02319 1.000 44.54752 83 PHE B CA 1
ATOM 8264 C C . PHE B 1 48 ? 21.20314 -13.19807 -16.63318 1.000 41.88848 83 PHE B C 1
ATOM 8265 O O . PHE B 1 48 ? 20.68938 -12.50644 -17.50568 1.000 42.16809 83 PHE B O 1
ATOM 8282 N N . SER B 1 49 ? 20.61368 -14.29083 -16.14312 1.000 38.27452 84 SER B N 1
ATOM 8283 C CA . SER B 1 49 ? 19.34758 -14.76979 -16.67830 1.000 39.51267 84 SER B CA 1
ATOM 8284 C C . SER B 1 49 ? 18.43139 -15.24108 -15.56907 1.000 37.93244 84 SER B C 1
ATOM 8285 O O . SER B 1 49 ? 18.88768 -15.77356 -14.54662 1.000 37.77728 84 SER B O 1
ATOM 8293 N N . TRP B 1 50 ? 17.12887 -15.09423 -15.79319 1.000 34.23571 85 TRP B N 1
ATOM 8294 C CA . TRP B 1 50 ? 16.15902 -15.66578 -14.87893 1.000 33.84592 85 TRP B CA 1
ATOM 8295 C C . TRP B 1 50 ? 15.94541 -17.13250 -15.20575 1.000 33.08996 85 TRP B C 1
ATOM 8296 O O . TRP B 1 50 ? 16.12301 -17.55458 -16.35022 1.000 36.64536 85 TRP B O 1
ATOM 8317 N N . PHE B 1 51 ? 15.52474 -17.90684 -14.20627 1.000 32.81333 86 PHE B N 1
ATOM 8318 C CA . PHE B 1 51 ? 15.02860 -19.23662 -14.51125 1.000 38.33443 86 PHE B CA 1
ATOM 8319 C C . PHE B 1 51 ? 14.02869 -19.65368 -13.45015 1.000 35.08940 86 PHE B C 1
ATOM 8320 O O . PHE B 1 51 ? 14.08535 -19.20491 -12.30878 1.000 32.36366 86 PHE B O 1
ATOM 8337 N N . ASP B 1 52 ? 13.06869 -20.48640 -13.86699 1.000 35.03467 87 ASP B N 1
ATOM 8338 C CA . ASP B 1 52 ? 12.14832 -21.12282 -12.93687 1.000 35.14892 87 ASP B CA 1
ATOM 8339 C C . ASP B 1 52 ? 12.88626 -22.29543 -12.30088 1.000 35.93089 87 ASP B C 1
ATOM 8340 O O . ASP B 1 52 ? 13.33058 -23.20566 -13.00381 1.000 34.61013 87 ASP B O 1
ATOM 8349 N N A CYS B 1 53 ? 12.98181 -22.29503 -10.98665 0.730 34.49771 88 CYS B N 1
ATOM 8350 N N B CYS B 1 53 ? 13.02560 -22.26839 -10.97745 0.270 34.61162 88 CYS B N 1
ATOM 8351 C CA A CYS B 1 53 ? 13.78548 -23.28336 -10.29230 0.730 36.41110 88 CYS B CA 1
ATOM 8352 C CA B CYS B 1 53 ? 13.78563 -23.28795 -10.27303 0.270 36.28394 88 CYS B CA 1
ATOM 8353 C C A CYS B 1 53 ? 13.00650 -24.57803 -10.15511 0.730 35.92189 88 CYS B C 1
ATOM 8354 C C B CYS B 1 53 ? 12.98666 -24.57602 -10.18436 0.270 35.91970 88 CYS B C 1
ATOM 8355 O O A CYS B 1 53 ? 11.90551 -24.59022 -9.59325 0.730 35.32840 88 CYS B O 1
ATOM 8356 O O B CYS B 1 53 ? 11.85016 -24.58240 -9.70242 0.270 35.13957 88 CYS B O 1
ATOM 8371 N N . ASN B 1 54 ? 13.58547 -25.67166 -10.65186 1.000 37.59952 89 ASN B N 1
ATOM 8372 C CA . ASN B 1 54 ? 12.92650 -26.97021 -10.62266 1.000 40.33599 89 ASN B CA 1
ATOM 8373 C C . ASN B 1 54 ? 13.19182 -27.63009 -9.27538 1.000 38.95926 89 ASN B C 1
ATOM 8374 O O . ASN B 1 54 ? 14.08429 -28.46173 -9.11982 1.000 39.43630 89 ASN B O 1
ATOM 8385 N N . LEU B 1 55 ? 12.37781 -27.26009 -8.28970 1.000 34.93095 90 LEU B N 1
ATOM 8386 C CA . LEU B 1 55 ? 12.37929 -27.94567 -7.00730 1.000 38.10614 90 LEU B CA 1
ATOM 8387 C C . LEU B 1 55 ? 11.39349 -29.10284 -6.97913 1.000 40.67777 90 LEU B C 1
ATOM 8388 O O . LEU B 1 55 ? 11.19609 -29.71402 -5.92918 1.000 39.76252 90 LEU B O 1
ATOM 8404 N N . TRP B 1 56 ? 10.76184 -29.40176 -8.10823 1.000 37.66048 91 TRP B N 1
ATOM 8405 C CA . TRP B 1 56 ? 9.81860 -30.51072 -8.22310 1.000 40.56824 91 TRP B CA 1
ATOM 8406 C C . TRP B 1 56 ? 10.51149 -31.84783 -8.39237 1.000 43.17926 91 TRP B C 1
ATOM 8407 O O . TRP B 1 56 ? 9.84292 -32.89184 -8.33772 1.000 47.51959 91 TRP B O 1
ATOM 8428 N N . ASP B 1 57 ? 11.81618 -31.83560 -8.62418 1.000 40.48349 92 ASP B N 1
ATOM 8429 C CA . ASP B 1 57 ? 12.63851 -33.04092 -8.68223 1.000 42.24158 92 ASP B CA 1
ATOM 8430 C C . ASP B 1 57 ? 13.78346 -32.81824 -7.70129 1.000 43.63341 92 ASP B C 1
ATOM 8431 O O . ASP B 1 57 ? 14.68164 -32.00763 -7.96300 1.000 40.31208 92 ASP B O 1
ATOM 8440 N N . ILE B 1 58 ? 13.74051 -33.52879 -6.57034 1.000 43.57572 93 ILE B N 1
ATOM 8441 C CA . ILE B 1 58 ? 14.74319 -33.31946 -5.52675 1.000 41.64383 93 ILE B CA 1
ATOM 8442 C C . ILE B 1 58 ? 16.13011 -33.71430 -6.01395 1.000 41.37346 93 ILE B C 1
ATOM 8443 O O . ILE B 1 58 ? 17.12814 -33.32515 -5.40364 1.000 39.84928 93 ILE B O 1
ATOM 8459 N N . GLU B 1 59 ? 16.22256 -34.44841 -7.11893 1.000 41.11356 94 GLU B N 1
ATOM 8460 C CA . GLU B 1 59 ? 17.50837 -34.80097 -7.70934 1.000 45.86814 94 GLU B CA 1
ATOM 8461 C C . GLU B 1 59 ? 17.95678 -33.82147 -8.79397 1.000 43.14373 94 GLU B C 1
ATOM 8462 O O . GLU B 1 59 ? 19.02865 -34.02032 -9.37815 1.000 42.38080 94 GLU B O 1
ATOM 8474 N N . SER B 1 60 ? 17.19911 -32.75741 -9.05393 1.000 41.22170 95 SER B N 1
ATOM 8475 C CA . SER B 1 60 ? 17.52461 -31.87104 -10.15680 1.000 41.54201 95 SER B CA 1
ATOM 8476 C C . SER B 1 60 ? 18.77660 -31.04989 -9.85377 1.000 43.42887 95 SER B C 1
ATOM 8477 O O . SER B 1 60 ? 19.12550 -30.79821 -8.69608 1.000 39.67942 95 SER B O 1
ATOM 8485 N N . GLN B 1 61 ? 19.44399 -30.60952 -10.92503 1.000 42.37111 96 GLN B N 1
ATOM 8486 C CA . GLN B 1 61 ? 20.56964 -29.69126 -10.77015 1.000 38.73987 96 GLN B CA 1
ATOM 8487 C C . GLN B 1 61 ? 20.12409 -28.38500 -10.13813 1.000 38.92220 96 GLN B C 1
ATOM 8488 O O . GLN B 1 61 ? 20.83096 -27.82051 -9.29074 1.000 37.74505 96 GLN B O 1
ATOM 8502 N N . ASP B 1 62 ? 18.94318 -27.88826 -10.53502 1.000 36.69137 97 ASP B N 1
ATOM 8503 C CA . ASP B 1 62 ? 18.42591 -26.66071 -9.92781 1.000 36.23024 97 ASP B CA 1
ATOM 8504 C C . ASP B 1 62 ? 18.35486 -26.78552 -8.41073 1.000 34.78363 97 ASP B C 1
ATOM 8505 O O . ASP B 1 62 ? 18.67496 -25.84234 -7.67795 1.000 32.15052 97 ASP B O 1
ATOM 8514 N N . PHE B 1 63 ? 17.89844 -27.93775 -7.91630 1.000 33.13549 98 PHE B N 1
ATOM 8515 C CA . PHE B 1 63 ? 17.76252 -28.12450 -6.47361 1.000 33.69753 98 PHE B CA 1
ATOM 8516 C C . PHE B 1 63 ? 19.12764 -28.17802 -5.80227 1.000 34.52871 98 PHE B C 1
ATOM 8517 O O . PHE B 1 63 ? 19.30987 -27.62474 -4.71645 1.000 31.65287 98 PHE B O 1
ATOM 8534 N N . GLU B 1 64 ? 20.10306 -28.82429 -6.43798 1.000 37.54526 99 GLU B N 1
ATOM 8535 C CA . GLU B 1 64 ? 21.46307 -28.78515 -5.91547 1.000 38.27282 99 GLU B CA 1
ATOM 8536 C C . GLU B 1 64 ? 21.98494 -27.35369 -5.87463 1.000 36.52134 99 GLU B C 1
ATOM 8537 O O . GLU B 1 64 ? 22.52430 -26.90454 -4.85392 1.000 38.42833 99 GLU B O 1
ATOM 8549 N N . ASP B 1 65 ? 21.82258 -26.61766 -6.97695 1.000 34.57858 100 ASP B N 1
ATOM 8550 C CA . ASP B 1 65 ? 22.27273 -25.23002 -7.01404 1.000 36.02878 100 ASP B CA 1
ATOM 8551 C C . ASP B 1 65 ? 21.57979 -24.38400 -5.95366 1.000 33.68390 100 ASP B C 1
ATOM 8552 O O . ASP B 1 65 ? 22.21998 -23.55796 -5.29906 1.000 31.65656 100 ASP B O 1
ATOM 8561 N N . THR B 1 66 ? 20.26225 -24.54460 -5.79928 1.000 30.39613 101 THR B N 1
ATOM 8562 C CA . THR B 1 66 ? 19.55003 -23.77099 -4.77973 1.000 30.11597 101 THR B CA 1
ATOM 8563 C C . THR B 1 66 ? 20.01826 -24.15318 -3.38804 1.000 31.17447 101 THR B C 1
ATOM 8564 O O . THR B 1 66 ? 20.27747 -23.28244 -2.55651 1.000 27.91541 101 THR B O 1
ATOM 8575 N N . TYR B 1 67 ? 20.14634 -25.45163 -3.13271 1.000 30.16515 102 TYR B N 1
ATOM 8576 C CA . TYR B 1 67 ? 20.62855 -25.91774 -1.83649 1.000 32.92431 102 TYR B CA 1
ATOM 8577 C C . TYR B 1 67 ? 21.98555 -25.31224 -1.48718 1.000 33.39368 102 TYR B C 1
ATOM 8578 O O . TYR B 1 67 ? 22.19941 -24.84039 -0.35996 1.000 32.93789 102 TYR B O 1
ATOM 8596 N N . GLN B 1 68 ? 22.91755 -25.33725 -2.44103 1.000 31.51543 103 GLN B N 1
ATOM 8597 C CA . GLN B 1 68 ? 24.24551 -24.78906 -2.21645 1.000 33.62934 103 GLN B CA 1
ATOM 8598 C C . GLN B 1 68 ? 24.19773 -23.27395 -2.03401 1.000 30.72481 103 GLN B C 1
ATOM 8599 O O . GLN B 1 68 ? 24.88839 -22.71959 -1.16532 1.000 33.53805 103 GLN B O 1
ATOM 8613 N N . LEU B 1 69 ? 23.45453 -22.57456 -2.89147 1.000 30.39684 104 LEU B N 1
ATOM 8614 C CA . LEU B 1 69 ? 23.36522 -21.12212 -2.73181 1.000 30.33329 104 LEU B CA 1
ATOM 8615 C C . LEU B 1 69 ? 22.91528 -20.77641 -1.31780 1.000 27.70267 104 LEU B C 1
ATOM 8616 O O . LEU B 1 69 ? 23.53112 -19.95965 -0.63168 1.000 27.90082 104 LEU B O 1
ATOM 8632 N N . LEU B 1 70 ? 21.83116 -21.39748 -0.86101 1.000 27.14012 105 LEU B N 1
ATOM 8633 C CA . LEU B 1 70 ? 21.30834 -21.03040 0.44598 1.000 28.08445 105 LEU B CA 1
ATOM 8634 C C . LEU B 1 70 ? 22.26890 -21.45552 1.54695 1.000 29.15602 105 LEU B C 1
ATOM 8635 O O . LEU B 1 70 ? 22.42943 -20.74696 2.54359 1.000 26.78782 105 LEU B O 1
ATOM 8651 N N A LYS B 1 71 ? 22.91721 -22.61158 1.37793 0.510 30.30058 106 LYS B N 1
ATOM 8652 N N B LYS B 1 71 ? 22.92138 -22.60858 1.37607 0.490 30.30929 106 LYS B N 1
ATOM 8653 C CA A LYS B 1 71 ? 23.81195 -23.11572 2.41220 0.510 31.69313 106 LYS B CA 1
ATOM 8654 C CA B LYS B 1 71 ? 23.80941 -23.11493 2.41507 0.490 31.69398 106 LY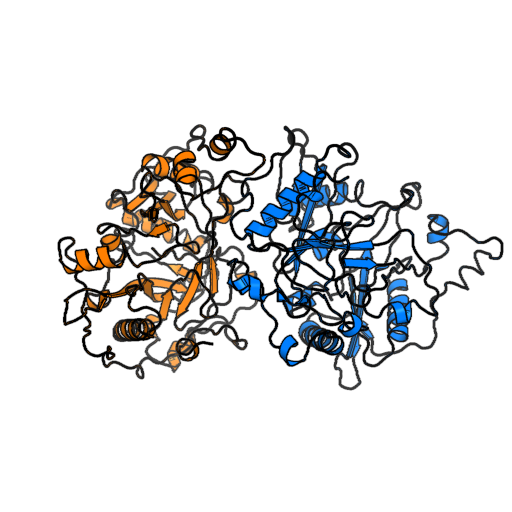S B CA 1
ATOM 8655 C C A LYS B 1 71 ? 24.96042 -22.14974 2.67938 0.510 31.89365 106 LYS B C 1
ATOM 8656 C C B LYS B 1 71 ? 24.96653 -22.15752 2.67895 0.490 31.90848 106 LYS B C 1
ATOM 8657 O O A LYS B 1 71 ? 25.38531 -21.98183 3.82539 0.510 32.00383 106 LYS B O 1
ATOM 8658 O O B LYS B 1 71 ? 25.40149 -22.00022 3.82273 0.490 31.99019 106 LYS B O 1
ATOM 8695 N N . ASP B 1 72 ? 25.49313 -21.53008 1.63707 1.000 29.52452 107 ASP B N 1
ATOM 8696 C CA . ASP B 1 72 ? 26.66239 -20.67739 1.76929 1.000 33.92762 107 ASP B CA 1
ATOM 8697 C C . ASP B 1 72 ? 26.33217 -19.19550 1.83730 1.000 32.64904 107 ASP B C 1
ATOM 8698 O O . ASP B 1 72 ? 27.21729 -18.39888 2.16774 1.000 34.70579 107 ASP B O 1
ATOM 8707 N N . HIS B 1 73 ? 25.09290 -18.81439 1.53567 1.000 28.75707 108 HIS B N 1
ATOM 8708 C CA . HIS B 1 73 ? 24.79029 -17.40038 1.37227 1.000 32.18844 108 HIS B CA 1
ATOM 8709 C C . HIS B 1 73 ? 23.45788 -16.97489 1.96565 1.000 30.23443 108 HIS B C 1
ATOM 8710 O O . HIS B 1 73 ? 23.07906 -15.81532 1.78743 1.000 30.32568 108 HIS B O 1
ATOM 8724 N N . TYR B 1 74 ? 22.73520 -17.84212 2.67574 1.000 28.99295 109 TYR B N 1
ATOM 8725 C CA . TYR B 1 74 ? 21.43634 -17.43820 3.19688 1.000 26.85954 109 TYR B CA 1
ATOM 8726 C C . TYR B 1 74 ? 21.65137 -16.83316 4.58966 1.000 23.51546 109 TYR B C 1
ATOM 8727 O O . TYR B 1 74 ? 22.73836 -16.36553 4.90893 1.000 28.13690 109 TYR B O 1
ATOM 8745 N N . VAL B 1 75 ? 20.60704 -16.78472 5.40690 1.000 29.49406 110 VAL B N 1
ATOM 8746 C CA . VAL B 1 75 ? 20.58732 -15.91920 6.57848 1.000 27.23333 110 VAL B CA 1
ATOM 8747 C C . VAL B 1 75 ? 21.59401 -16.38743 7.61282 1.000 28.72248 110 VAL B C 1
ATOM 8748 O O . VAL B 1 75 ? 21.66867 -17.57729 7.94049 1.000 28.50612 110 VAL B O 1
ATOM 8761 N N . GLU B 1 76 ? 22.35910 -15.43973 8.14865 1.000 28.46302 111 GLU B N 1
ATOM 8762 C CA . GLU B 1 76 ? 23.22979 -15.66780 9.28137 1.000 32.01538 111 GLU B CA 1
ATOM 8763 C C . GLU B 1 76 ? 22.71375 -14.81478 10.42363 1.000 36.33467 111 GLU B C 1
ATOM 8764 O O . GLU B 1 76 ? 21.88524 -13.91449 10.22677 1.000 41.17862 111 GLU B O 1
ATOM 8776 N N . ASP B 1 77 ? 23.16081 -15.12558 11.62306 1.000 38.41921 112 ASP B N 1
ATOM 8777 C CA . ASP B 1 77 ? 22.83757 -14.25751 12.74101 1.000 43.64467 112 ASP B CA 1
ATOM 8778 C C . ASP B 1 77 ? 23.68042 -12.98417 12.66464 1.000 48.56298 112 ASP B C 1
ATOM 8779 O O . ASP B 1 77 ? 24.59837 -12.85399 11.84837 1.000 46.73753 112 ASP B O 1
ATOM 8788 N N . ASP B 1 78 ? 23.38622 -12.05545 13.57774 1.000 62.94339 113 ASP B N 1
ATOM 8789 C CA . ASP B 1 78 ? 24.10635 -10.78657 13.61448 1.000 68.52790 113 ASP B CA 1
ATOM 8790 C C . ASP B 1 78 ? 25.61064 -10.99338 13.75393 1.000 73.16280 113 ASP B C 1
ATOM 8791 O O . ASP B 1 78 ? 26.40299 -10.33590 13.06781 1.000 73.81845 113 ASP B O 1
ATOM 8795 N N . ASP B 1 79 ? 26.02515 -11.89243 14.64175 1.000 66.03602 114 ASP B N 1
ATOM 8796 C CA . ASP B 1 79 ? 27.44319 -12.12042 14.88435 1.000 64.41936 114 ASP B CA 1
ATOM 8797 C C . ASP B 1 79 ? 28.10337 -12.97505 13.81429 1.000 54.73147 114 ASP B C 1
ATOM 8798 O O . ASP B 1 79 ? 29.30338 -13.21648 13.88804 1.000 51.67153 114 ASP B O 1
ATOM 8807 N N . SER B 1 80 ? 27.36448 -13.43318 12.81025 1.000 51.43894 115 SER B N 1
ATOM 8808 C CA . SER B 1 80 ? 27.93436 -14.29434 11.78068 1.000 47.53216 115 SER B CA 1
ATOM 8809 C C . SER B 1 80 ? 28.56312 -15.54803 12.38589 1.000 41.88305 115 SER B C 1
ATOM 8810 O O . SER B 1 80 ? 29.60785 -16.00834 11.94100 1.000 43.99075 115 SER B O 1
ATOM 8818 N N A GLN B 1 81 ? 27.90799 -16.12057 13.39511 0.490 41.70423 116 GLN B N 1
ATOM 8819 N N B GLN B 1 81 ? 27.91163 -16.10465 13.41344 0.510 41.65630 116 GLN B N 1
ATOM 8820 C CA A GLN B 1 81 ? 28.38115 -17.36753 13.98778 0.490 41.30130 116 GLN B CA 1
ATOM 8821 C CA B GLN B 1 81 ? 28.36282 -17.35710 14.01305 0.510 41.28639 116 GLN B CA 1
ATOM 8822 C C A GLN B 1 81 ? 27.65326 -18.59484 13.45736 0.490 37.93636 116 GLN B C 1
ATOM 8823 C C B GLN B 1 81 ? 27.66789 -18.57928 13.42246 0.510 37.91617 116 GLN B C 1
ATOM 8824 O O A GLN B 1 81 ? 28.22554 -19.69326 13.46347 0.490 36.66525 116 GLN B O 1
ATOM 8825 O O B GLN B 1 81 ? 28.27489 -19.65886 13.35613 0.510 36.70503 116 GLN B O 1
ATOM 8852 N N . PHE B 1 82 ? 26.41691 -18.42545 13.01738 1.000 35.52209 117 PHE B N 1
ATOM 8853 C CA . PHE B 1 82 ? 25.56833 -19.50891 12.50155 1.000 33.21322 117 PHE B CA 1
ATOM 8854 C C . PHE B 1 82 ? 24.92697 -19.07832 11.19722 1.000 35.62354 117 PHE B C 1
ATOM 8855 O O . PHE B 1 82 ? 24.59784 -17.90464 11.00965 1.000 34.37228 117 PHE B O 1
ATOM 8872 N N . ARG B 1 83 ? 24.74299 -20.04503 10.30172 1.000 31.64116 118 ARG B N 1
ATOM 8873 C CA . ARG B 1 83 ? 24.00820 -19.83231 9.05849 1.000 28.68157 118 ARG B CA 1
ATOM 8874 C C . ARG B 1 83 ? 23.04148 -21.00289 8.86664 1.000 29.73230 118 ARG B C 1
ATOM 8875 O O . ARG B 1 83 ? 23.38938 -22.15350 9.14181 1.000 29.82772 118 ARG B O 1
ATOM 8896 N N . PHE B 1 84 ? 21.83993 -20.70699 8.41413 1.000 27.79092 119 PHE B N 1
ATOM 8897 C CA . PHE B 1 84 ? 20.88467 -21.77537 8.14661 1.000 30.46505 119 PHE B CA 1
ATOM 8898 C C . PHE B 1 84 ? 21.42914 -22.72465 7.08556 1.000 30.73826 119 PHE B C 1
ATOM 8899 O O . PHE B 1 84 ? 22.08206 -22.30177 6.13282 1.000 27.82890 119 PHE B O 1
ATOM 8916 N N . ASN B 1 85 ? 21.14537 -24.02107 7.26481 1.000 29.64632 120 ASN B N 1
ATOM 8917 C CA . ASN B 1 85 ? 21.50954 -25.07638 6.31541 1.000 30.36774 120 ASN B CA 1
ATOM 8918 C C . ASN B 1 85 ? 20.23612 -25.88774 6.01334 1.000 29.00648 120 ASN B C 1
ATOM 8919 O O . ASN B 1 85 ? 20.10414 -27.04708 6.38345 1.000 31.99619 120 ASN B O 1
ATOM 8930 N N . TYR B 1 86 ? 19.28637 -25.24038 5.35434 1.000 27.50048 121 TYR B N 1
ATOM 8931 C CA . TYR B 1 86 ? 18.02100 -25.86256 5.02222 1.000 26.01218 121 TYR B CA 1
ATOM 8932 C C . TYR B 1 86 ? 18.28121 -27.07229 4.14650 1.000 26.90147 121 TYR B C 1
ATOM 8933 O O . TYR B 1 86 ? 19.00218 -26.96952 3.15224 1.000 28.58339 121 TYR B O 1
ATOM 8951 N N . SER B 1 87 ? 17.71715 -28.21863 4.52254 1.000 27.37996 122 SER B N 1
ATOM 8952 C CA . SER B 1 87 ? 17.86114 -29.42442 3.72269 1.000 30.29657 122 SER B CA 1
ATOM 8953 C C . SER B 1 87 ? 16.97983 -29.35018 2.47837 1.000 25.51498 122 SER B C 1
ATOM 8954 O O . SER B 1 87 ? 16.00094 -28.61413 2.41619 1.000 24.69031 122 SER B O 1
ATOM 8962 N N . LYS B 1 88 ? 17.33655 -30.16138 1.47600 1.000 27.11603 123 LYS B N 1
ATOM 8963 C CA . LYS B 1 88 ? 16.48242 -30.28663 0.29587 1.000 27.80357 123 LYS B CA 1
ATOM 8964 C C . LYS B 1 88 ? 15.07463 -30.74075 0.67621 1.000 27.36971 123 LYS B C 1
ATOM 8965 O O . LYS B 1 88 ? 14.07843 -30.19881 0.18259 1.000 27.59535 123 LYS B O 1
ATOM 8984 N N A GLU B 1 89 ? 14.97660 -31.73598 1.55060 0.550 27.63736 124 GLU B N 1
ATOM 8985 N N B GLU B 1 89 ? 14.96635 -31.74924 1.54074 0.450 27.65375 124 GLU B N 1
ATOM 8986 C CA A GLU B 1 89 ? 13.67183 -32.23682 1.96393 0.550 29.22855 124 GLU B CA 1
ATOM 8987 C CA B GLU B 1 89 ? 13.64299 -32.22445 1.93707 0.450 29.21449 124 GLU B CA 1
ATOM 8988 C C A GLU B 1 89 ? 12.86084 -31.15078 2.65432 0.550 27.58437 124 GLU B C 1
ATOM 8989 C C B GLU B 1 89 ? 12.85237 -31.12607 2.63385 0.450 27.56767 124 GLU B C 1
ATOM 8990 O O A GLU B 1 89 ? 11.64167 -31.05439 2.45889 0.550 26.41217 124 GLU B O 1
ATOM 8991 O O B GLU B 1 89 ? 11.63803 -30.99865 2.42730 0.450 26.60907 124 GLU B O 1
ATOM 9014 N N . PHE B 1 90 ? 13.51830 -30.31530 3.46465 1.000 26.84049 125 PHE B N 1
ATOM 9015 C CA . PHE B 1 90 ? 12.82137 -29.19341 4.06749 1.000 23.98012 125 PHE B CA 1
ATOM 9016 C C . PHE B 1 90 ? 12.33339 -28.21731 2.99571 1.000 23.80525 125 PHE B C 1
ATOM 9017 O O . PHE B 1 90 ? 11.18890 -27.74536 3.03614 1.000 23.91701 125 PHE B O 1
ATOM 9034 N N . LEU B 1 91 ? 13.21508 -27.86760 2.05145 1.000 23.06847 126 LEU B N 1
ATOM 9035 C CA . LEU B 1 91 ? 12.86538 -26.90220 1.02504 1.000 23.52947 126 LEU B CA 1
ATOM 9036 C C . LEU B 1 91 ? 11.70974 -27.40119 0.18046 1.000 25.20844 126 LEU B C 1
ATOM 9037 O O . LEU B 1 91 ? 10.80245 -26.63701 -0.16221 1.000 25.42355 126 LEU B O 1
ATOM 9053 N N . ARG B 1 92 ? 11.70030 -28.68644 -0.12274 1.000 26.03042 127 ARG B N 1
ATOM 9054 C CA . ARG B 1 92 ? 10.59273 -29.24560 -0.86857 1.000 27.96283 127 ARG B CA 1
ATOM 9055 C C . ARG B 1 92 ? 9.28521 -29.11488 -0.09388 1.000 31.45255 127 ARG B C 1
ATOM 9056 O O . ARG B 1 92 ? 8.23440 -28.82210 -0.67853 1.000 28.92371 127 ARG B O 1
ATOM 9077 N N . TRP B 1 93 ? 9.32703 -29.35960 1.22008 1.000 28.57964 128 TRP B N 1
ATOM 9078 C CA . TRP B 1 93 ? 8.12819 -29.24374 2.03447 1.000 26.64007 128 TRP B CA 1
ATOM 9079 C C . TRP B 1 93 ? 7.69553 -27.79454 2.16105 1.000 26.70717 128 TRP B C 1
ATOM 9080 O O . TRP B 1 93 ? 6.49352 -27.48919 2.09966 1.000 27.19300 128 TRP B O 1
ATOM 9101 N N . ALA B 1 94 ? 8.65342 -26.89260 2.32027 1.000 23.48796 129 ALA 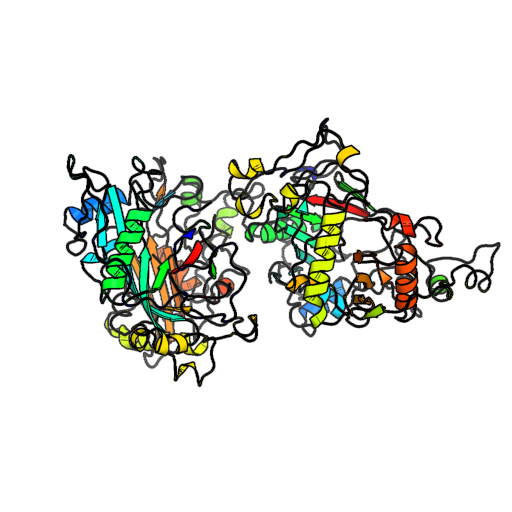B N 1
ATOM 9102 C CA . ALA B 1 94 ? 8.32046 -25.49232 2.53585 1.000 24.29309 129 ALA B CA 1
ATOM 9103 C C . ALA B 1 94 ? 7.84638 -24.79130 1.27392 1.000 26.85516 129 ALA B C 1
ATOM 9104 O O . ALA B 1 94 ? 7.19809 -23.74243 1.37547 1.000 27.59052 129 ALA B O 1
ATOM 9111 N N . LEU B 1 95 ? 8.18475 -25.30312 0.09595 1.000 25.33156 130 LEU B N 1
ATOM 9112 C CA . LEU B 1 95 ? 7.98255 -24.54264 -1.12887 1.000 23.80405 130 LEU B CA 1
ATOM 9113 C C . LEU B 1 95 ? 7.04970 -25.20307 -2.12305 1.000 27.18376 130 LEU B C 1
ATOM 9114 O O . LEU B 1 95 ? 6.39087 -24.48277 -2.89035 1.000 27.22480 130 LEU B O 1
ATOM 9130 N N . CYS B 1 96 ? 6.98955 -26.53062 -2.14300 1.000 27.43187 131 CYS B N 1
ATOM 9131 C CA . CYS B 1 96 ? 6.11940 -27.28141 -3.04378 1.000 29.02543 131 CYS B CA 1
ATOM 9132 C C . CYS B 1 96 ? 4.80025 -27.58127 -2.33612 1.000 30.03801 131 CYS B C 1
ATOM 9133 O O . CYS B 1 96 ? 4.43343 -28.71515 -2.05346 1.000 33.07349 131 CYS B O 1
ATOM 9141 N N . VAL B 1 97 ? 4.09966 -26.49634 -2.02337 1.000 29.27989 132 VAL B N 1
ATOM 9142 C CA . VAL B 1 97 ? 2.89335 -26.55110 -1.20663 1.000 30.92705 132 VAL B CA 1
ATOM 9143 C C . VAL B 1 97 ? 1.66782 -26.64222 -2.10796 1.000 34.28628 132 VAL B C 1
ATOM 9144 O O . VAL B 1 97 ? 1.75844 -26.34347 -3.30479 1.000 32.67571 132 VAL B O 1
ATOM 9157 N N . PRO B 1 98 ? 0.51047 -27.06996 -1.59488 1.000 32.78171 133 PRO B N 1
ATOM 9158 C CA . PRO B 1 98 ? -0.68510 -27.13667 -2.44368 1.000 34.90104 133 PRO B CA 1
ATOM 9159 C C . PRO B 1 98 ? -1.00874 -25.77880 -3.04277 1.000 36.12454 133 PRO B C 1
ATOM 9160 O O . PRO B 1 98 ? -0.99137 -24.75359 -2.36778 1.000 32.59626 133 PRO B O 1
ATOM 9171 N N . GLY B 1 99 ? -1.30075 -25.78765 -4.33805 1.000 35.49884 134 GLY B N 1
ATOM 9172 C CA . GLY B 1 99 ? -1.59295 -24.57447 -5.05524 1.000 38.10821 134 GLY B CA 1
ATOM 9173 C C . GLY B 1 99 ? -0.38591 -23.84542 -5.59725 1.000 30.95658 134 GLY B C 1
ATOM 9174 O O . GLY B 1 99 ? -0.55866 -22.81694 -6.27396 1.000 30.15616 134 GLY B O 1
ATOM 9178 N N . GLN B 1 100 ? 0.82552 -24.32488 -5.33354 1.000 35.59647 135 GLN B N 1
ATOM 9179 C CA . GLN B 1 100 ? 2.01793 -23.58255 -5.72878 1.000 31.11782 135 GLN B CA 1
ATOM 9180 C C . GLN B 1 100 ? 2.09332 -23.45142 -7.25067 1.000 29.25684 135 GLN B C 1
ATOM 9181 O O . GLN B 1 100 ? 1.60638 -24.30022 -7.99651 1.000 30.05783 135 GLN B O 1
ATOM 9195 N N . LYS B 1 101 ? 2.73148 -22.37076 -7.69644 1.000 33.36863 136 LYS B N 1
ATOM 9196 C CA . LYS B 1 101 ? 2.96339 -22.08228 -9.10553 1.000 34.47396 136 LYS B CA 1
ATOM 9197 C C . LYS B 1 101 ? 4.43223 -22.32616 -9.44627 1.000 31.82798 136 LYS B C 1
ATOM 9198 O O . LYS B 1 101 ? 5.32784 -21.94237 -8.68866 1.000 30.92323 136 LYS B O 1
ATOM 9217 N N . LYS B 1 102 ? 4.65518 -22.94331 -10.60455 1.000 33.50902 137 LYS B N 1
ATOM 9218 C CA . LYS B 1 102 ? 6.01163 -23.23573 -11.05282 1.000 38.47308 137 LYS B CA 1
ATOM 9219 C C . LYS B 1 102 ? 6.87419 -21.98691 -11.08699 1.000 37.18963 137 LYS B C 1
ATOM 9220 O O . LYS B 1 102 ? 8.04061 -22.01122 -10.67933 1.000 35.10113 137 LYS B O 1
ATOM 9239 N N . ASN B 1 103 ? 6.32696 -20.88440 -11.57139 1.000 34.46000 138 ASN B N 1
ATOM 9240 C CA . ASN B 1 103 ? 7.12602 -19.68363 -11.76604 1.000 35.06761 138 ASN B CA 1
ATOM 9241 C C . ASN B 1 103 ? 7.21618 -18.81488 -10.52378 1.000 33.30629 138 ASN B C 1
ATOM 9242 O O . ASN B 1 103 ? 7.78539 -17.72408 -10.59556 1.000 33.05374 138 ASN B O 1
ATOM 9253 N N . TRP B 1 104 ? 6.70490 -19.27495 -9.37567 1.000 31.79842 139 TRP B N 1
ATOM 9254 C CA . TRP B 1 104 ? 6.95563 -18.58341 -8.12412 1.000 28.14275 139 TRP B CA 1
ATOM 9255 C C . TRP B 1 104 ? 8.24778 -19.03559 -7.45176 1.000 28.64175 139 TRP B C 1
ATOM 9256 O O . TRP B 1 104 ? 8.52956 -18.59802 -6.34245 1.000 25.68953 139 TRP B O 1
ATOM 9277 N N . LEU B 1 105 ? 9.02715 -19.90150 -8.09079 1.000 28.65734 140 LEU B N 1
ATOM 9278 C CA . LEU B 1 105 ? 10.34008 -20.32457 -7.59469 1.000 29.88379 140 LEU B CA 1
ATOM 9279 C C . LEU B 1 105 ? 11.35643 -19.75940 -8.58306 1.000 30.43018 140 LEU B C 1
ATOM 9280 O O . LEU B 1 105 ? 11.52350 -20.29597 -9.67785 1.000 32.98741 140 LEU B O 1
ATOM 9296 N N . VAL B 1 106 ? 12.01515 -18.66580 -8.20180 1.000 28.82042 141 VAL B N 1
ATOM 9297 C CA . VAL B 1 106 ? 12.69746 -17.78232 -9.14949 1.000 26.70514 141 VAL B CA 1
ATOM 9298 C C . VAL B 1 106 ? 14.19152 -17.75034 -8.84326 1.000 30.65004 141 VAL B C 1
ATOM 9299 O O . VAL B 1 106 ? 14.60771 -17.26050 -7.77840 1.000 28.68997 141 VAL B O 1
ATOM 9312 N N . GLY B 1 107 ? 14.99374 -18.18535 -9.81150 1.000 34.40701 142 GLY B N 1
ATOM 9313 C CA . GLY B 1 107 ? 16.43171 -18.09887 -9.68194 1.000 36.07004 142 GLY B CA 1
ATOM 9314 C C . GLY B 1 107 ? 17.06736 -17.08964 -10.61025 1.000 31.97541 142 GLY B C 1
ATOM 9315 O O . GLY B 1 107 ? 16.47686 -16.67405 -11.61226 1.000 30.04569 142 GLY B O 1
ATOM 9319 N N . VAL B 1 108 ? 18.29541 -16.71696 -10.29078 1.000 31.39803 143 VAL B N 1
ATOM 9320 C CA . VAL B 1 108 ? 19.14748 -15.92345 -11.15868 1.000 30.59479 143 VAL B CA 1
ATOM 9321 C C . VAL B 1 108 ? 20.42072 -16.72121 -11.40835 1.000 34.41427 143 VAL B C 1
ATOM 9322 O O . VAL B 1 108 ? 21.05939 -17.19803 -10.45633 1.000 32.22676 143 VAL B O 1
ATOM 9335 N N A ARG B 1 109 ? 20.78365 -16.85768 -12.67302 0.700 35.19004 144 ARG B N 1
ATOM 9336 N N B ARG B 1 109 ? 20.78612 -16.85648 -12.67485 0.300 35.28582 144 ARG B N 1
ATOM 9337 C CA A ARG B 1 109 ? 21.95464 -17.60975 -13.09784 0.700 38.23206 144 ARG B CA 1
ATOM 9338 C CA B ARG B 1 109 ? 21.96790 -17.60204 -13.07551 0.300 38.34025 144 ARG B CA 1
ATOM 9339 C C A ARG B 1 109 ? 22.91363 -16.68393 -13.82808 0.700 39.36670 144 ARG B C 1
ATOM 9340 C C B ARG B 1 109 ? 22.92037 -16.69167 -13.83476 0.300 39.59842 144 ARG B C 1
ATOM 9341 O O A ARG B 1 109 ? 22.49810 -15.75265 -14.52467 0.700 38.87076 144 ARG B O 1
ATOM 9342 O O B ARG B 1 109 ? 22.49637 -15.78166 -14.55706 0.300 39.19673 144 ARG B O 1
ATOM 9383 N N . VAL B 1 110 ? 24.21544 -16.94683 -13.66674 1.000 41.64277 145 VAL B N 1
ATOM 9384 C CA . VAL B 1 110 ? 25.25052 -16.27832 -14.46304 1.000 38.95681 145 VAL B CA 1
ATOM 9385 C C . VAL B 1 110 ? 25.42448 -17.06409 -15.75108 1.000 44.28223 145 VAL B C 1
ATOM 9386 O O . VAL B 1 110 ? 25.65243 -18.27878 -15.71572 1.000 41.78284 145 VAL B O 1
ATOM 9399 N N . ASN B 1 111 ? 25.30866 -16.37857 -16.89752 1.000 42.80688 146 ASN B N 1
ATOM 9400 C CA . ASN B 1 111 ? 25.39080 -17.07107 -18.17393 1.000 45.21747 146 ASN B CA 1
ATOM 9401 C C . ASN B 1 111 ? 26.76808 -17.69180 -18.38356 1.000 50.00903 146 ASN B C 1
ATOM 9402 O O . ASN B 1 111 ? 26.88043 -18.82591 -18.86244 1.000 53.51281 146 ASN B O 1
ATOM 9413 N N . GLU B 1 112 ? 27.82859 -16.95627 -18.04804 1.000 48.32101 147 GLU B N 1
ATOM 9414 C CA . GLU B 1 112 ? 29.18478 -17.43023 -18.32046 1.000 59.50837 147 GLU B CA 1
ATOM 9415 C C . GLU B 1 112 ? 29.47093 -18.73229 -17.58142 1.000 53.33523 147 GLU B C 1
ATOM 9416 O O . GLU B 1 112 ? 30.08494 -19.65130 -18.13804 1.000 54.22710 147 GLU B O 1
ATOM 9428 N N . THR B 1 113 ? 29.04471 -18.82511 -16.33056 1.000 48.25301 148 THR B N 1
ATOM 9429 C CA . THR B 1 113 ? 29.44398 -19.92271 -15.46837 1.000 47.16031 148 THR B CA 1
ATOM 9430 C C . THR B 1 113 ? 28.31865 -20.89586 -15.16712 1.000 46.20929 148 THR B C 1
ATOM 9431 O O . THR B 1 113 ? 28.58015 -21.97412 -14.61442 1.000 46.82549 148 THR B O 1
ATOM 9442 N N . LYS B 1 114 ? 27.08041 -20.54508 -15.48849 1.000 45.49123 149 LYS B N 1
ATOM 9443 C CA . LYS B 1 114 ? 25.89299 -21.32653 -15.14396 1.000 45.64980 149 LYS B CA 1
ATOM 9444 C C . LYS B 1 114 ? 25.66516 -21.42792 -13.64390 1.000 47.03539 149 LYS B C 1
ATOM 9445 O O . LYS B 1 114 ? 24.81054 -22.20638 -13.19734 1.000 47.41115 149 LYS B O 1
ATOM 9464 N N . LYS B 1 115 ? 26.36922 -20.63111 -12.84760 1.000 44.70112 150 LYS B N 1
ATOM 9465 C CA . LYS B 1 115 ? 26.21272 -20.68143 -11.40599 1.000 44.97331 150 LYS B CA 1
ATOM 9466 C C . LYS B 1 115 ? 24.96727 -19.90891 -10.98940 1.000 40.32019 150 LYS B C 1
ATOM 9467 O O . LYS B 1 115 ? 24.69569 -18.81744 -11.49395 1.000 39.55036 150 LYS B O 1
ATOM 9486 N N . MET B 1 116 ? 24.19888 -20.48663 -10.08228 1.000 38.92629 151 MET B N 1
ATOM 9487 C CA . MET B 1 116 ? 23.05951 -19.78237 -9.51872 1.000 34.68988 151 MET B CA 1
ATOM 9488 C C . MET B 1 116 ? 23.54955 -18.80893 -8.44936 1.000 34.78230 151 MET B C 1
ATOM 9489 O O . MET B 1 116 ? 24.26341 -19.20454 -7.52335 1.000 35.46899 151 MET B O 1
ATOM 9503 N N . VAL B 1 117 ? 23.15176 -17.53962 -8.58005 1.000 33.39709 152 VAL B N 1
ATOM 9504 C CA . VAL B 1 117 ? 23.60757 -16.47649 -7.69442 1.000 30.58358 152 VAL B CA 1
ATOM 9505 C C . VAL B 1 117 ? 22.47588 -15.73599 -7.00304 1.000 31.58199 152 VAL B C 1
ATOM 9506 O O . VAL B 1 117 ? 22.74412 -14.82510 -6.20785 1.000 28.21204 152 VAL B O 1
ATOM 9519 N N . GLY B 1 118 ? 21.22836 -16.07246 -7.28685 1.000 31.66004 153 GLY B N 1
ATOM 9520 C CA . GLY B 1 118 ? 20.10737 -15.39677 -6.65903 1.000 29.21940 153 GLY B CA 1
ATOM 9521 C C . GLY B 1 118 ? 18.90150 -16.29759 -6.63225 1.000 28.15119 153 GLY B C 1
ATOM 9522 O O . GLY B 1 118 ? 18.72514 -17.16132 -7.49750 1.000 29.30016 153 GLY B O 1
ATOM 9526 N N . PHE B 1 119 ? 18.05543 -16.08295 -5.63325 1.000 25.85391 154 PHE B N 1
ATOM 9527 C CA . PHE B 1 119 ? 16.84110 -16.86828 -5.46807 1.000 26.00539 154 PHE B CA 1
ATOM 9528 C C . PHE B 1 119 ? 15.82885 -16.00352 -4.73534 1.000 25.19540 154 PHE B C 1
ATOM 9529 O O . PHE B 1 119 ? 16.18817 -15.19111 -3.88537 1.000 21.66879 154 PHE B O 1
ATOM 9546 N N . ILE B 1 120 ? 14.56318 -16.18700 -5.07931 1.000 24.45203 155 ILE B N 1
ATOM 9547 C CA . ILE B 1 120 ? 13.45429 -15.61943 -4.32293 1.000 26.17543 155 ILE B CA 1
ATOM 9548 C C . ILE B 1 120 ? 12.26822 -16.52511 -4.58142 1.000 24.85700 155 ILE B C 1
ATOM 9549 O O . ILE B 1 120 ? 12.11108 -17.05200 -5.68417 1.000 24.33907 155 ILE B O 1
ATOM 9565 N N . SER B 1 121 ? 11.43495 -16.72313 -3.56164 1.000 25.00197 156 SER B N 1
ATOM 9566 C CA . SER B 1 121 ? 10.30117 -17.62087 -3.69551 1.000 26.01875 156 SER B CA 1
ATOM 9567 C C . SER B 1 121 ? 9.06705 -16.97829 -3.07988 1.000 24.52619 156 SER B C 1
ATOM 9568 O O . SER B 1 121 ? 9.15438 -16.11981 -2.19548 1.000 25.33910 156 SER B O 1
ATOM 9576 N N . ALA B 1 122 ? 7.92411 -17.40004 -3.58810 1.000 25.59110 157 ALA B N 1
ATOM 9577 C CA . ALA B 1 122 ? 6.64213 -17.12320 -2.97125 1.000 26.81656 157 ALA B CA 1
ATOM 9578 C C . ALA B 1 122 ? 5.89049 -18.43881 -2.85973 1.000 24.54128 157 ALA B C 1
ATOM 9579 O O . ALA B 1 122 ? 6.03308 -19.32711 -3.70390 1.000 25.78890 157 ALA B O 1
ATOM 9586 N N . ILE B 1 123 ? 5.09400 -18.56150 -1.80785 1.000 22.91009 158 ILE B N 1
ATOM 9587 C CA . ILE B 1 123 ? 4.12706 -19.65162 -1.73632 1.000 24.73926 158 ILE B CA 1
ATOM 9588 C C . ILE B 1 123 ? 2.74122 -19.04153 -1.57869 1.000 24.98725 158 ILE B C 1
ATOM 9589 O O . ILE B 1 123 ? 2.59469 -17.95097 -0.99540 1.000 23.70988 158 ILE B O 1
ATOM 9605 N N . PRO B 1 124 ? 1.71056 -19.68319 -2.10124 1.000 24.57714 159 PRO B N 1
ATOM 9606 C CA . PRO B 1 124 ? 0.34482 -19.20471 -1.85499 1.000 26.09658 159 PRO B CA 1
ATOM 9607 C C . PRO B 1 124 ? -0.09001 -19.65136 -0.47746 1.000 26.70179 159 PRO B C 1
ATOM 9608 O O . PRO B 1 124 ? 0.20517 -20.77097 -0.06218 1.000 31.79848 159 PRO B O 1
ATOM 9619 N N . ILE B 1 125 ? -0.76719 -18.76351 0.24671 1.000 27.87993 160 ILE B N 1
ATOM 9620 C CA . ILE B 1 125 ? -1.47228 -19.14576 1.47006 1.000 27.37970 160 ILE B CA 1
ATOM 9621 C C . ILE B 1 125 ? -2.80263 -18.40003 1.53822 1.000 28.11888 160 ILE B C 1
ATOM 9622 O O . ILE B 1 125 ? -3.01146 -17.39952 0.85805 1.000 27.94550 160 ILE B O 1
ATOM 9638 N N . LYS B 1 126 ? -3.69719 -18.89231 2.37373 1.000 28.49809 161 LYS B N 1
ATOM 9639 C CA . LYS B 1 126 ? -4.94600 -18.19969 2.70093 1.000 28.67264 161 LYS B CA 1
ATOM 9640 C C . LYS B 1 126 ? -4.81040 -17.54631 4.07326 1.000 29.34420 161 LYS B C 1
ATOM 9641 O O . LYS B 1 126 ? -4.23541 -18.14338 4.99749 1.000 27.10924 161 LYS B O 1
ATOM 9660 N N . VAL B 1 127 ? -5.30329 -16.31109 4.20610 1.000 27.67310 162 VAL B N 1
ATOM 9661 C CA . VAL B 1 127 ? -5.18726 -15.59828 5.47743 1.000 24.29624 162 VAL B CA 1
ATOM 9662 C C . VAL B 1 127 ? -6.50563 -14.90586 5.78380 1.000 30.37154 162 VAL B C 1
ATOM 9663 O O . VAL B 1 127 ? -7.27366 -14.56798 4.88194 1.000 27.16634 162 VAL B O 1
ATOM 9676 N N . ARG B 1 128 ? -6.77927 -14.75932 7.08108 1.000 25.53882 163 ARG B N 1
ATOM 9677 C CA . ARG B 1 128 ? -7.77106 -13.81929 7.57917 1.000 25.08767 163 ARG B CA 1
ATOM 9678 C C . ARG B 1 128 ? -6.97144 -12.65323 8.13299 1.000 24.93482 163 ARG B C 1
ATOM 9679 O O . ARG B 1 128 ? -6.00032 -12.87594 8.85357 1.000 25.12081 163 ARG B O 1
ATOM 9700 N N . ILE B 1 129 ? -7.37415 -11.43735 7.79145 1.000 26.26077 164 ILE B N 1
ATOM 9701 C CA . ILE B 1 129 ? -6.84183 -10.22428 8.40895 1.000 25.47972 164 ILE B CA 1
ATOM 9702 C C . ILE B 1 129 ? -8.05725 -9.49091 8.94652 1.000 27.31700 164 ILE B C 1
ATOM 9703 O O . ILE B 1 129 ? -8.79824 -8.86339 8.18306 1.000 28.28843 164 ILE B O 1
ATOM 9719 N N . HIS B 1 130 ? -8.25663 -9.55272 10.25658 1.000 27.99469 165 HIS B N 1
ATOM 9720 C CA . HIS B 1 130 ? -9.43350 -8.92490 10.86919 1.000 30.04854 165 HIS B CA 1
ATOM 9721 C C . HIS B 1 130 ? -10.72638 -9.37288 10.19100 1.000 33.62845 165 HIS B C 1
ATOM 9722 O O . HIS B 1 130 ? -11.11092 -10.54333 10.30485 1.000 30.98921 165 HIS B O 1
ATOM 9736 N N . ASN B 1 131 ? -11.43778 -8.46107 9.52982 1.000 32.25967 166 ASN B N 1
ATOM 9737 C CA . ASN B 1 131 ? -12.75156 -8.79064 8.94903 1.000 33.68368 166 ASN B CA 1
ATOM 9738 C C . ASN B 1 131 ? -12.66710 -9.23122 7.48625 1.000 32.94314 166 ASN B C 1
ATOM 9739 O O . ASN B 1 131 ? -13.70084 -9.38939 6.83467 1.000 34.27139 166 ASN B O 1
ATOM 9750 N N A CYS B 1 132 ? -11.46112 -9.42371 6.95835 0.760 31.06872 167 CYS B N 1
ATOM 9751 N N B CYS B 1 132 ? -11.46406 -9.48275 6.98476 0.240 31.04599 167 CYS B N 1
ATOM 9752 C CA A CYS B 1 132 ? -11.24670 -9.83010 5.57809 0.760 30.43890 167 CYS B CA 1
ATOM 9753 C CA B CYS B 1 132 ? -11.23536 -9.82962 5.59270 0.240 30.42455 167 CYS B CA 1
ATOM 9754 C C A CYS B 1 132 ? -10.57175 -11.19474 5.51522 0.760 30.08289 167 CYS B C 1
ATOM 9755 C C B CYS B 1 132 ? -10.53127 -11.17640 5.49435 0.240 30.10050 167 CYS B C 1
ATOM 9756 O O A CYS B 1 132 ? -9.83390 -11.58435 6.42675 0.760 27.94485 167 CYS B O 1
ATOM 9757 O O B CYS B 1 132 ? -9.72973 -11.53904 6.36056 0.240 27.82487 167 CYS B O 1
ATOM 9772 N N . ILE B 1 133 ? -10.84079 -11.91975 4.42979 1.000 31.90064 168 ILE B N 1
ATOM 9773 C CA . ILE B 1 133 ? -10.11037 -13.13439 4.09107 1.000 30.67063 168 ILE B CA 1
ATOM 9774 C C . ILE B 1 133 ? -9.61467 -12.96655 2.66777 1.000 29.64108 168 ILE B C 1
ATOM 9775 O O . ILE B 1 133 ? -10.26661 -12.31769 1.85334 1.000 31.64070 168 ILE B O 1
ATOM 9791 N N . MET B 1 134 ? -8.47516 -13.57452 2.35588 1.000 29.23411 169 MET B N 1
ATOM 9792 C CA . MET B 1 134 ? -7.95346 -13.46680 1.00435 1.000 33.84497 169 MET B CA 1
ATOM 9793 C C . MET B 1 134 ? -6.95762 -14.58456 0.77631 1.000 30.17445 169 MET B C 1
ATOM 9794 O O . MET B 1 134 ? -6.31690 -15.06169 1.71669 1.000 29.29734 169 MET B O 1
ATOM 9808 N N . ASN B 1 135 ? -6.81753 -14.97681 -0.48113 1.000 27.23194 170 ASN B N 1
ATOM 9809 C CA . ASN B 1 135 ? -5.62184 -15.67715 -0.93702 1.000 28.56840 170 ASN B CA 1
ATOM 9810 C C . ASN B 1 135 ? -4.50679 -14.65040 -1.04967 1.000 30.98296 170 ASN B C 1
ATOM 9811 O O . ASN B 1 135 ? -4.71218 -13.55989 -1.58733 1.000 32.15066 170 ASN B O 1
ATOM 9822 N N . THR B 1 136 ? -3.32886 -14.97640 -0.52968 1.000 28.36839 171 THR B N 1
ATOM 9823 C CA . THR B 1 136 ? -2.21956 -14.06024 -0.63141 1.000 29.57253 171 THR B CA 1
ATOM 9824 C C . THR B 1 136 ? -0.96875 -14.89783 -0.86332 1.000 27.07710 171 THR B C 1
ATOM 9825 O O . THR B 1 136 ? -1.04347 -16.07080 -1.26333 1.000 26.42298 171 THR B O 1
ATOM 9836 N N . SER B 1 137 ? 0.17611 -14.28784 -0.62643 1.000 28.21126 172 SER B N 1
ATOM 9837 C CA . SER B 1 137 ? 1.46577 -14.91087 -0.86694 1.000 26.71337 172 SER B CA 1
ATOM 9838 C C . SER B 1 137 ? 2.35436 -14.67946 0.34172 1.000 23.84567 172 SER B C 1
ATOM 9839 O O . SER B 1 137 ? 2.16239 -13.73848 1.12355 1.000 24.67541 172 SER B O 1
ATOM 9847 N N . VAL B 1 138 ? 3.35848 -15.53769 0.47034 1.000 24.47071 173 VAL B N 1
ATOM 9848 C CA . VAL B 1 138 ? 4.42601 -15.37315 1.44205 1.000 22.28172 173 VAL B CA 1
ATOM 9849 C C . VAL B 1 138 ? 5.74627 -15.39762 0.67482 1.000 24.18575 173 VAL B C 1
ATOM 9850 O O . VAL B 1 138 ? 6.04916 -16.37380 -0.01413 1.000 24.42588 173 VAL B O 1
ATOM 9863 N N . VAL B 1 139 ? 6.49900 -14.33748 0.76749 1.000 22.04055 174 VAL B N 1
ATOM 9864 C CA . VAL B 1 139 ? 7.81700 -14.27731 0.13170 1.000 23.92562 174 VAL B CA 1
ATOM 9865 C C . VAL B 1 139 ? 8.86627 -14.69190 1.14796 1.000 25.77134 174 VAL B C 1
ATOM 9866 O O . VAL B 1 139 ? 8.88208 -14.20322 2.28999 1.000 24.28005 174 VAL B O 1
ATOM 9879 N N . ASN B 1 140 ? 9.74197 -15.59893 0.72731 1.000 23.11401 175 ASN B N 1
ATOM 9880 C CA . ASN B 1 140 ? 10.76123 -16.15000 1.61524 1.000 25.35386 175 ASN B CA 1
ATOM 9881 C C . ASN B 1 140 ? 11.96040 -16.56254 0.77714 1.000 24.43027 175 ASN B C 1
ATOM 9882 O O . ASN B 1 140 ? 11.88841 -16.62097 -0.46144 1.000 23.22831 175 ASN B O 1
ATOM 9893 N N . PHE B 1 141 ? 13.05617 -16.87001 1.45938 1.000 23.94187 176 PHE B N 1
ATOM 9894 C CA . PHE B 1 141 ? 14.26810 -17.42104 0.84297 1.000 24.22833 176 PHE B CA 1
ATOM 9895 C C . PHE B 1 141 ? 14.89537 -16.48363 -0.18158 1.000 24.86803 176 PHE B C 1
ATOM 9896 O O . PHE B 1 141 ? 15.60064 -16.91738 -1.08807 1.000 23.92423 176 PHE B O 1
ATOM 9913 N N . LEU B 1 142 ? 14.68454 -15.17388 -0.01911 1.000 23.95224 177 LEU B N 1
ATOM 9914 C CA . LEU B 1 142 ? 15.43148 -14.20010 -0.79457 1.000 24.32742 177 LEU B CA 1
ATOM 9915 C C . LEU B 1 142 ? 16.91777 -14.30390 -0.47408 1.000 24.67019 177 LEU B C 1
ATOM 9916 O O . LEU B 1 142 ? 17.32318 -14.17243 0.68414 1.000 26.49928 177 LEU B O 1
ATOM 9932 N N . CYS B 1 143 ? 17.72747 -14.48770 -1.51037 1.000 26.00387 178 CYS B N 1
ATOM 9933 C CA . CYS B 1 143 ? 19.14118 -14.75097 -1.31134 1.000 28.58387 178 CYS B CA 1
ATOM 9934 C C . CYS B 1 143 ? 19.92937 -14.26875 -2.51469 1.000 28.05642 178 CYS B C 1
ATOM 9935 O O . CYS B 1 143 ? 19.62313 -14.64262 -3.65221 1.000 25.93106 178 CYS B O 1
ATOM 9943 N N . VAL B 1 144 ? 20.94827 -13.46301 -2.25951 1.000 25.66302 179 VAL B N 1
ATOM 9944 C CA . VAL B 1 144 ? 21.90129 -13.04611 -3.27599 1.000 27.38865 179 VAL B CA 1
ATOM 9945 C C . VAL B 1 144 ? 23.29296 -13.47220 -2.84483 1.000 29.16887 179 VAL B C 1
ATOM 9946 O O . VAL B 1 144 ? 23.68270 -13.27874 -1.68322 1.000 28.34242 179 VAL B O 1
ATOM 9959 N N . HIS B 1 145 ? 24.03195 -14.07111 -3.77901 1.000 30.63062 180 HIS B N 1
ATOM 9960 C CA . HIS B 1 145 ? 25.40338 -14.49305 -3.52736 1.000 32.37643 180 HIS B CA 1
ATOM 9961 C C . HIS B 1 145 ? 26.20668 -13.36445 -2.89838 1.000 31.66593 180 HIS B C 1
ATOM 9962 O O . HIS B 1 145 ? 26.09273 -12.20265 -3.29793 1.000 32.59899 180 HIS B O 1
ATOM 9976 N N . LYS B 1 146 ? 27.04921 -13.72167 -1.92149 1.000 31.75088 181 LYS B N 1
ATOM 9977 C CA . LYS B 1 146 ? 27.75353 -12.70092 -1.15017 1.000 33.93644 181 LYS B CA 1
ATOM 9978 C C . LYS B 1 146 ? 28.58600 -11.78915 -2.04535 1.000 36.92290 181 LYS B C 1
ATOM 9979 O O . LYS B 1 146 ? 28.68333 -10.58512 -1.79012 1.000 37.95425 181 LYS B O 1
ATOM 9998 N N . LYS B 1 147 ? 29.19515 -12.34344 -3.09793 1.000 34.58778 182 LYS B N 1
ATOM 9999 C CA . LYS B 1 147 ? 30.00836 -11.54007 -3.99302 1.000 38.87664 182 LYS B CA 1
ATOM 10000 C C . LYS B 1 147 ? 29.20111 -10.59107 -4.86242 1.000 39.49879 182 LYS B C 1
ATOM 10001 O O . LYS B 1 147 ? 29.80820 -9.79401 -5.58094 1.000 38.63033 182 LYS B O 1
ATOM 10020 N N . LEU B 1 148 ? 27.86870 -10.66447 -4.83760 1.000 39.61890 183 LEU B N 1
ATOM 10021 C CA . LEU B 1 148 ? 27.02399 -9.75585 -5.59883 1.000 44.15497 183 LEU B CA 1
ATOM 10022 C C . LEU B 1 148 ? 26.22081 -8.81204 -4.71331 1.000 41.78477 183 LEU B C 1
ATOM 10023 O O . LEU B 1 148 ? 25.30878 -8.14046 -5.21240 1.000 39.40210 183 LEU B O 1
ATOM 10039 N N . ARG B 1 149 ? 26.54545 -8.73066 -3.42399 1.000 35.30516 184 ARG B N 1
ATOM 10040 C CA . ARG B 1 149 ? 25.75926 -7.94216 -2.48780 1.000 36.75520 184 ARG B CA 1
ATOM 10041 C C . ARG B 1 149 ? 26.03538 -6.44950 -2.67124 1.000 36.84918 184 ARG B C 1
ATOM 10042 O O . ARG B 1 149 ? 27.08893 -6.04274 -3.15714 1.000 38.75824 184 ARG B O 1
ATOM 10063 N N . SER B 1 150 ? 25.05613 -5.64122 -2.25570 1.000 38.03904 185 SER B N 1
ATOM 10064 C CA . SER B 1 150 ? 25.13421 -4.18306 -2.30336 1.000 44.81510 185 SER B CA 1
ATOM 10065 C C . SER B 1 150 ? 25.28135 -3.65619 -3.72664 1.000 42.39848 185 SER B C 1
ATOM 10066 O O . SER B 1 150 ? 25.87944 -2.60589 -3.95130 1.000 46.06664 185 SER B O 1
ATOM 10074 N N . LYS B 1 151 ? 24.70664 -4.36218 -4.69998 1.000 41.77861 186 LYS B N 1
ATOM 10075 C CA . LYS B 1 151 ? 24.66261 -3.88642 -6.07707 1.000 40.39992 186 LYS B CA 1
ATOM 10076 C C . LYS B 1 151 ? 23.23998 -3.57970 -6.53494 1.000 41.36256 186 LYS B C 1
ATOM 10077 O O . LYS B 1 151 ? 23.01365 -3.34156 -7.72904 1.000 40.10710 186 LYS B O 1
ATOM 10096 N N . ARG B 1 152 ? 22.28836 -3.54317 -5.60625 1.000 41.32586 187 ARG B N 1
ATOM 10097 C CA . ARG B 1 152 ? 20.88916 -3.23303 -5.89295 1.000 37.81611 187 ARG B CA 1
ATOM 10098 C C . ARG B 1 152 ? 20.20251 -4.33787 -6.68705 1.000 38.58005 187 ARG B C 1
ATOM 10099 O O . ARG B 1 152 ? 19.25879 -4.07780 -7.43316 1.000 38.74493 187 ARG B O 1
ATOM 10120 N N A LEU B 1 153 ? 20.66485 -5.58164 -6.53861 0.630 34.89144 188 LEU B N 1
ATOM 10121 N N B LEU B 1 153 ? 20.65961 -5.57814 -6.52172 0.370 34.89951 188 LEU B N 1
ATOM 10122 C CA A LEU B 1 153 ? 19.98974 -6.70226 -7.17867 0.630 35.16674 188 LEU B CA 1
ATOM 10123 C CA B LEU B 1 153 ? 20.00747 -6.70300 -7.17731 0.370 35.14611 188 LEU B CA 1
ATOM 10124 C C A LEU B 1 153 ? 18.73563 -7.11700 -6.42908 0.630 33.13099 188 LEU B C 1
ATOM 10125 C C B LEU B 1 153 ? 18.76233 -7.15199 -6.42590 0.370 33.10941 188 LEU B C 1
ATOM 10126 O O A LEU B 1 153 ? 17.77738 -7.60186 -7.04189 0.630 33.08997 188 LEU B O 1
ATOM 10127 O O B LEU B 1 153 ? 17.82868 -7.67988 -7.04111 0.370 32.97437 188 LEU B O 1
ATOM 10158 N N . ALA B 1 154 ? 18.72740 -6.96471 -5.10569 1.000 30.69890 189 ALA B N 1
ATOM 10159 C CA . ALA B 1 154 ? 17.58449 -7.44560 -4.33763 1.000 31.01836 189 ALA B CA 1
ATOM 10160 C C . ALA B 1 154 ? 16.28875 -6.78713 -4.78351 1.000 29.92466 189 ALA B C 1
ATOM 10161 O O . ALA B 1 154 ? 15.28162 -7.50508 -4.90847 1.000 27.04649 189 ALA B O 1
ATOM 10168 N N . PRO B 1 155 ? 16.24003 -5.47909 -5.04806 1.000 28.71184 190 PRO B N 1
ATOM 10169 C CA . PRO B 1 155 ? 14.97975 -4.88422 -5.52900 1.000 28.49288 190 PRO B CA 1
ATOM 10170 C C . PRO B 1 155 ? 14.52093 -5.46376 -6.84825 1.000 29.49735 190 PRO B C 1
ATOM 10171 O O . PRO B 1 155 ? 13.31491 -5.53143 -7.09138 1.000 29.18550 190 PRO B O 1
ATOM 10182 N N . VAL B 1 156 ? 15.45663 -5.84052 -7.72771 1.000 28.21835 191 VAL B N 1
ATOM 10183 C CA . VAL B 1 156 ? 15.08070 -6.45352 -8.99865 1.000 30.42130 191 VAL B CA 1
ATOM 10184 C C . VAL B 1 156 ? 14.36887 -7.77195 -8.73471 1.000 31.34342 191 VAL B C 1
ATOM 10185 O O . VAL B 1 156 ? 13.31114 -8.05685 -9.30167 1.000 28.65733 191 VAL B O 1
ATOM 10198 N N . LEU B 1 157 ? 14.91849 -8.58143 -7.82852 1.000 27.13594 192 LEU B N 1
ATOM 10199 C CA . LEU B 1 157 ? 14.27453 -9.83474 -7.46895 1.000 28.26952 192 LEU B CA 1
ATOM 10200 C C . LEU B 1 157 ? 12.90774 -9.60156 -6.85232 1.000 26.90875 192 LEU B C 1
ATOM 10201 O O . LEU B 1 157 ? 11.96010 -10.33301 -7.14227 1.000 24.87623 192 LEU B O 1
ATOM 10217 N N . ILE B 1 158 ? 12.79260 -8.60060 -5.98807 1.000 24.69871 193 ILE B N 1
ATOM 10218 C CA . ILE B 1 158 ? 11.51098 -8.30488 -5.35384 1.000 25.79969 193 ILE B CA 1
ATOM 10219 C C . ILE B 1 158 ? 10.49311 -7.84803 -6.39907 1.000 25.79367 193 ILE B C 1
ATOM 10220 O O . ILE B 1 158 ? 9.34120 -8.28793 -6.40638 1.000 24.88309 193 ILE B O 1
ATOM 10236 N N . LYS B 1 159 ? 10.90913 -6.95167 -7.27866 1.000 26.59034 194 LYS B N 1
ATOM 10237 C CA . LYS B 1 159 ? 10.00329 -6.47643 -8.31690 1.000 27.17120 194 LYS B CA 1
ATOM 10238 C C . LYS B 1 159 ? 9.54756 -7.63282 -9.18693 1.000 27.73661 194 LYS B C 1
ATOM 10239 O O . LYS B 1 159 ? 8.38477 -7.69851 -9.58909 1.000 28.26906 194 LYS B O 1
ATOM 10258 N N . GLU B 1 160 ? 10.46323 -8.55668 -9.47501 1.000 26.94268 195 GLU B N 1
ATOM 10259 C CA . GLU B 1 160 ? 10.14437 -9.65271 -10.36535 1.000 27.36222 195 GLU B CA 1
ATOM 10260 C C . GLU B 1 160 ? 9.16910 -10.61937 -9.70585 1.000 26.13842 195 GLU B C 1
ATOM 10261 O O . GLU B 1 160 ? 8.18318 -11.01306 -10.32544 1.000 28.25057 195 GLU B O 1
ATOM 10273 N N . ILE B 1 161 ? 9.39955 -10.98489 -8.44279 1.000 25.99608 196 ILE B N 1
ATOM 10274 C CA . ILE B 1 161 ? 8.44626 -11.87209 -7.79536 1.000 27.60958 196 ILE B CA 1
ATOM 10275 C C . ILE B 1 161 ? 7.11187 -11.15667 -7.62005 1.000 26.47019 196 ILE B C 1
ATOM 10276 O O . ILE B 1 161 ? 6.06007 -11.78467 -7.73129 1.000 26.36772 196 ILE B O 1
ATOM 10292 N N . THR B 1 162 ? 7.12531 -9.85147 -7.36773 1.000 24.96507 197 THR B N 1
ATOM 10293 C CA . THR B 1 162 ? 5.88677 -9.07802 -7.28775 1.000 25.31500 197 THR B CA 1
ATOM 10294 C C . THR B 1 162 ? 5.08692 -9.19045 -8.57843 1.000 25.49085 197 THR B C 1
ATOM 10295 O O . THR B 1 162 ? 3.86697 -9.40261 -8.54867 1.000 27.24033 197 THR B O 1
ATOM 10306 N N . ARG B 1 163 ? 5.76450 -9.03522 -9.72011 1.000 27.05434 198 ARG B N 1
ATOM 10307 C CA . ARG B 1 163 ? 5.10741 -9.12735 -11.00832 1.000 28.82635 198 ARG B CA 1
ATOM 10308 C C . ARG B 1 163 ? 4.45049 -10.49389 -11.18509 1.000 30.44685 198 ARG B C 1
ATOM 10309 O O . ARG B 1 163 ? 3.30342 -10.59607 -11.64210 1.000 29.63789 198 ARG B O 1
ATOM 10330 N N . ARG B 1 164 ? 5.17052 -11.55226 -10.80982 1.000 27.10609 199 ARG B N 1
ATOM 10331 C CA . ARG B 1 164 ? 4.67942 -12.90790 -10.98833 1.000 28.38231 199 ARG B CA 1
ATOM 10332 C C . ARG B 1 164 ? 3.49231 -13.20013 -10.08742 1.000 26.54388 199 ARG B C 1
ATOM 10333 O O . ARG B 1 164 ? 2.59433 -13.95735 -10.47441 1.000 29.88351 199 ARG B O 1
ATOM 10354 N N . ILE B 1 165 ? 3.46779 -12.61506 -8.90670 1.000 30.01829 200 ILE B N 1
ATOM 10355 C CA . ILE B 1 165 ? 2.35838 -12.80504 -7.98508 1.000 29.71527 200 ILE B CA 1
ATOM 10356 C C . ILE B 1 165 ? 1.13902 -12.03449 -8.46767 1.000 29.35643 200 ILE B C 1
ATOM 10357 O O . ILE B 1 165 ? 0.02874 -12.57343 -8.49379 1.000 27.58311 200 ILE B O 1
ATOM 10373 N N . ARG B 1 166 ? 1.33609 -10.78506 -8.90767 1.000 28.13691 201 ARG B N 1
ATOM 10374 C CA . ARG B 1 166 ? 0.22447 -9.99577 -9.40070 1.000 29.39259 201 ARG B CA 1
ATOM 10375 C C . ARG B 1 166 ? -0.39502 -10.61044 -10.64179 1.000 34.38590 201 ARG B C 1
ATOM 10376 O O . ARG B 1 166 ? -1.60056 -10.45114 -10.87719 1.000 32.63553 201 ARG B O 1
ATOM 10397 N N . CYS B 1 167 ? 0.40918 -11.26181 -11.47512 1.000 31.85721 202 CYS B N 1
ATOM 10398 C CA . CYS B 1 167 ? -0.14454 -11.94009 -12.64133 1.000 35.95467 202 CYS B CA 1
ATOM 10399 C C . CYS B 1 167 ? -1.05387 -13.10021 -12.26231 1.000 32.85483 202 CYS B C 1
ATOM 10400 O O . CYS B 1 167 ? -1.77851 -13.60469 -13.13213 1.000 37.33108 202 CYS B O 1
ATOM 10408 N N . GLU B 1 168 ? -1.02694 -13.55098 -11.01273 1.000 33.58019 203 GLU B N 1
ATOM 10409 C CA . GLU B 1 168 ? -1.96704 -14.54949 -10.51012 1.000 34.46406 203 GLU B CA 1
ATOM 10410 C C . GLU B 1 168 ? -3.13785 -13.90479 -9.77850 1.000 36.96112 203 GLU B C 1
ATOM 10411 O O . GLU B 1 168 ? -3.86889 -14.59668 -9.05158 1.000 36.31528 203 GLU B O 1
ATOM 10423 N N . LYS B 1 169 ? -3.31327 -12.58695 -9.95312 1.000 34.90964 204 LYS B N 1
ATOM 10424 C CA . LYS B 1 169 ? -4.38910 -11.80050 -9.35295 1.000 35.73228 204 LYS B CA 1
ATOM 10425 C C . LYS B 1 169 ? -4.27183 -11.71581 -7.83112 1.000 33.19969 204 LYS B C 1
ATOM 10426 O O . LYS B 1 169 ? -5.27144 -11.61698 -7.12034 1.000 32.22725 204 LYS B O 1
ATOM 10445 N N . ILE B 1 170 ? -3.05147 -11.72231 -7.32705 1.000 31.31397 205 ILE B N 1
ATOM 10446 C CA . ILE B 1 170 ? -2.77288 -11.57493 -5.90461 1.000 31.12643 205 ILE B CA 1
ATOM 10447 C C . ILE B 1 170 ? -1.96906 -10.29041 -5.72102 1.000 29.27694 205 ILE B C 1
ATOM 10448 O O . ILE B 1 170 ? -0.94255 -10.09614 -6.37798 1.000 29.04962 205 ILE B O 1
ATOM 10464 N N . PHE B 1 171 ? -2.44429 -9.40580 -4.85153 1.000 30.01329 206 PHE B N 1
ATOM 10465 C CA . PHE B 1 171 ? -1.81651 -8.09550 -4.72609 1.000 25.68969 206 PHE B CA 1
ATOM 10466 C C . PHE B 1 171 ? -1.29138 -7.78842 -3.33591 1.000 27.20406 206 PHE B C 1
ATOM 10467 O O . PHE B 1 171 ? -0.83192 -6.66717 -3.09605 1.000 25.21901 206 PHE B O 1
ATOM 10484 N N . GLN B 1 172 ? -1.31054 -8.75797 -2.43378 1.000 29.01610 207 GLN B N 1
ATOM 10485 C CA . GLN B 1 172 ? -0.72024 -8.61006 -1.12016 1.000 23.60879 207 GLN B CA 1
ATOM 10486 C C . GLN B 1 172 ? 0.29299 -9.73149 -0.90993 1.000 24.50236 207 GLN B C 1
ATOM 10487 O O . GLN B 1 172 ? 0.25040 -10.77407 -1.56746 1.000 25.25047 207 GLN B O 1
ATOM 10501 N N . SER B 1 173 ? 1.17954 -9.52808 0.05166 1.000 25.27487 208 SER B N 1
ATOM 10502 C CA . SER B 1 173 ? 2.13667 -10.55512 0.42597 1.000 25.97517 208 SER B CA 1
ATOM 10503 C C . SER B 1 173 ? 2.47302 -10.35709 1.89447 1.000 25.74198 208 SER B C 1
ATOM 10504 O O . SER B 1 173 ? 2.32201 -9.26479 2.43653 1.000 27.58965 208 SER B O 1
ATOM 10512 N N . ILE B 1 174 ? 2.93759 -11.42090 2.52853 1.000 25.25977 209 ILE B N 1
ATOM 10513 C CA . ILE B 1 174 ? 3.45764 -11.35465 3.88661 1.000 24.96978 209 ILE B CA 1
ATOM 10514 C C . ILE B 1 174 ? 4.92467 -11.77763 3.84812 1.000 23.53433 209 ILE B C 1
ATOM 10515 O O . ILE B 1 174 ? 5.29940 -12.68769 3.10901 1.000 23.79228 209 ILE B O 1
ATOM 10531 N N . TYR B 1 175 ? 5.75003 -11.09450 4.62182 1.000 24.42191 210 TYR B N 1
ATOM 10532 C CA . TYR B 1 175 ? 7.16799 -11.43449 4.65998 1.000 24.60726 210 TYR B CA 1
ATOM 10533 C C . TYR B 1 175 ? 7.71546 -10.98152 5.99905 1.000 26.82006 210 TYR B C 1
ATOM 10534 O O . TYR B 1 175 ? 7.15166 -10.11225 6.67025 1.000 24.19239 210 TYR B O 1
ATOM 10552 N N . THR B 1 176 ? 8.80587 -11.60820 6.39507 1.000 27.85538 211 THR B N 1
ATOM 10553 C CA . THR B 1 176 ? 9.45385 -11.26711 7.65017 1.000 29.96783 211 THR B CA 1
ATOM 10554 C C . THR B 1 176 ? 10.91340 -10.99511 7.36389 1.000 31.43695 211 THR B C 1
ATOM 10555 O O . THR B 1 176 ? 11.47730 -11.46690 6.37804 1.000 34.25804 211 THR B O 1
ATOM 10566 N N A CYS B 1 177 ? 11.52084 -10.23182 8.26620 0.710 31.27840 212 CYS B N 1
ATOM 10567 N N B CYS B 1 177 ? 11.53080 -10.22504 8.24999 0.290 31.34314 212 CYS B N 1
ATOM 10568 C CA A CYS B 1 177 ? 12.91395 -9.84392 8.15188 0.710 32.03015 212 CYS B CA 1
ATOM 10569 C CA B CYS B 1 177 ? 12.94647 -9.92131 8.12926 0.290 31.98908 212 CYS B CA 1
ATOM 10570 C C A CYS B 1 177 ? 13.45724 -9.67113 9.56330 0.710 31.48868 212 CYS B C 1
ATOM 10571 C C B CYS B 1 177 ? 13.47867 -9.62274 9.52109 0.290 31.66283 212 CYS B C 1
ATOM 10572 O O A CYS B 1 177 ? 12.72226 -9.29168 10.47805 0.710 29.52469 212 CYS B O 1
ATOM 10573 O O B CYS B 1 177 ? 12.76531 -9.09402 10.37857 0.290 30.18927 212 CYS B O 1
ATOM 10588 N N . GLY B 1 178 ? 14.73132 -9.97752 9.73251 1.000 33.79199 213 GLY B N 1
ATOM 10589 C CA . GLY B 1 178 ? 15.37985 -9.78773 11.02254 1.000 34.31647 213 GLY B CA 1
ATOM 10590 C C . GLY B 1 178 ? 15.81490 -8.36840 11.28066 1.000 38.23742 213 GLY B C 1
ATOM 10591 O O . GLY B 1 178 ? 16.45462 -8.09671 12.29884 1.000 41.95980 213 GLY B O 1
ATOM 10595 N N . LYS B 1 179 ? 15.49273 -7.44997 10.37741 1.000 37.13610 214 LYS B N 1
ATOM 10596 C CA . LYS B 1 179 ? 15.84560 -6.04777 10.52897 1.000 40.76198 214 LYS B CA 1
ATOM 10597 C C . LYS B 1 179 ? 14.64050 -5.19825 10.17722 1.000 38.71838 214 LYS B C 1
ATOM 10598 O O . LYS B 1 179 ? 13.67549 -5.65670 9.55008 1.000 37.74519 214 LYS B O 1
ATOM 10606 N N . ASN B 1 180 ? 14.69938 -3.94698 10.59907 1.000 39.69552 215 ASN B N 1
ATOM 10607 C CA . ASN B 1 180 ? 13.67372 -2.98971 10.23898 1.000 40.38984 215 ASN B CA 1
ATOM 10608 C C . ASN B 1 180 ? 13.90387 -2.53428 8.80808 1.000 42.14069 215 ASN B C 1
ATOM 10609 O O . ASN B 1 180 ? 15.02147 -2.17434 8.43736 1.000 42.85397 215 ASN B O 1
ATOM 10620 N N . ILE B 1 181 ? 12.84762 -2.54795 8.00537 1.000 40.08305 216 ILE B N 1
ATOM 10621 C CA . ILE B 1 181 ? 12.92625 -2.04184 6.63980 1.000 37.31871 216 ILE B CA 1
ATOM 10622 C C . ILE B 1 181 ? 11.97983 -0.85260 6.55521 1.000 40.98381 216 ILE B C 1
ATOM 10623 O O . ILE B 1 181 ? 12.40569 0.30800 6.62465 1.000 43.36286 216 ILE B O 1
ATOM 10639 N N . THR B 1 182 ? 10.69841 -1.13825 6.40573 1.000 38.31788 217 THR B N 1
ATOM 10640 C CA . THR B 1 182 ? 9.60961 -0.18072 6.56385 1.000 37.88922 217 THR B CA 1
ATOM 10641 C C . THR B 1 182 ? 8.98208 -0.41952 7.94561 1.000 31.61683 217 THR B C 1
ATOM 10642 O O . THR B 1 182 ? 9.60054 -1.02500 8.81871 1.000 39.80059 217 THR B O 1
ATOM 10653 N N . LYS B 1 183 ? 7.75976 0.03675 8.15128 1.000 36.95153 218 LYS B N 1
ATOM 10654 C CA . LYS B 1 183 ? 7.13162 -0.13456 9.45999 1.000 38.90770 218 LYS B CA 1
ATOM 10655 C C . LYS B 1 183 ? 6.52718 -1.53164 9.57417 1.000 33.11741 218 LYS B C 1
ATOM 10656 O O . LYS B 1 183 ? 5.64913 -1.87904 8.77566 1.000 34.99363 218 LYS B O 1
ATOM 10675 N N . PRO B 1 184 ? 6.95542 -2.35398 10.53124 1.000 31.45209 219 PRO B N 1
ATOM 10676 C CA . PRO B 1 184 ? 6.36578 -3.69501 10.68057 1.000 28.38543 219 PRO B CA 1
ATOM 10677 C C . PRO B 1 184 ? 5.06171 -3.62039 11.45088 1.000 29.51346 219 PRO B C 1
ATOM 10678 O O . PRO B 1 184 ? 4.83159 -2.69734 12.23900 1.000 28.38448 219 PRO B O 1
ATOM 10689 N N . PHE B 1 185 ? 4.17860 -4.58424 11.21299 1.000 27.95098 220 PHE B N 1
ATOM 10690 C CA . PHE B 1 185 ? 2.92237 -4.54524 11.96843 1.000 28.46763 220 PHE B CA 1
ATOM 10691 C C . PHE B 1 185 ? 3.04777 -5.27666 13.29165 1.000 26.21412 220 PHE B C 1
ATOM 10692 O O . PHE B 1 185 ? 2.25417 -5.02625 14.19711 1.000 30.38375 220 PHE B O 1
ATOM 10709 N N . THR B 1 186 ? 4.05667 -6.11719 13.43564 1.000 28.50830 221 THR B N 1
ATOM 10710 C CA . THR B 1 186 ? 4.38912 -6.66459 14.74257 1.000 26.84288 221 THR B CA 1
ATOM 10711 C C . THR B 1 186 ? 5.85182 -7.04299 14.69326 1.000 25.84866 221 THR B C 1
ATOM 10712 O O . THR B 1 186 ? 6.47406 -7.08132 13.63181 1.000 23.63285 221 THR B O 1
ATOM 10723 N N . ILE B 1 187 ? 6.40190 -7.27267 15.87040 1.000 25.99079 222 ILE B N 1
ATOM 10724 C CA . ILE B 1 187 ? 7.74865 -7.78041 16.00641 1.000 25.93344 222 ILE B CA 1
ATOM 10725 C C . ILE B 1 187 ? 7.66871 -9.01373 16.88014 1.000 29.23548 222 ILE B C 1
ATOM 10726 O O . ILE B 1 187 ? 7.09888 -8.96769 17.97389 1.000 30.19658 222 ILE B O 1
ATOM 10742 N N . GLY B 1 188 ? 8.19628 -10.11435 16.37889 1.000 26.71030 223 GLY B N 1
ATOM 10743 C CA . GLY B 1 188 ? 8.28539 -11.35092 17.12008 1.000 28.97141 223 GLY B CA 1
ATOM 10744 C C . GLY B 1 188 ? 9.65649 -11.45152 17.76412 1.000 30.31561 223 GLY B C 1
ATOM 10745 O O . GLY B 1 188 ? 10.66969 -11.08436 17.16722 1.000 31.03353 223 GLY B O 1
ATOM 10749 N N . THR B 1 189 ? 9.66685 -11.93675 18.98743 1.000 27.32447 224 THR B N 1
ATOM 10750 C CA . THR B 1 189 ? 10.90172 -12.14949 19.72939 1.000 28.18804 224 THR B CA 1
ATOM 10751 C C . THR B 1 189 ? 11.18547 -13.63757 19.82633 1.000 26.75143 224 THR B C 1
ATOM 10752 O O . THR B 1 189 ? 10.30426 -14.41855 20.18866 1.000 27.66130 224 THR B O 1
ATOM 10763 N N A TYR B 1 190 ? 12.41775 -14.02241 19.52336 0.420 26.76128 225 TYR B N 1
ATOM 10764 N N B TYR B 1 190 ? 12.42501 -14.01032 19.49694 0.580 26.42468 225 TYR B N 1
ATOM 10765 C CA A TYR B 1 190 ? 12.80658 -15.41928 19.61200 0.420 27.01487 225 TYR B CA 1
ATOM 10766 C CA B TYR B 1 190 ? 12.88236 -15.38624 19.62955 0.580 26.90141 225 TYR B CA 1
ATOM 10767 C C A TYR B 1 190 ? 13.18879 -15.78589 21.03702 0.420 26.39981 225 TYR B C 1
ATOM 10768 C C B TYR B 1 190 ? 13.13082 -15.74006 21.08970 0.580 26.32637 225 TYR B C 1
ATOM 10769 O O A TYR B 1 190 ? 13.96453 -15.07673 21.68403 0.420 26.02629 225 TYR B O 1
ATOM 10770 O O B TYR B 1 190 ? 13.78323 -14.97718 21.80994 0.580 25.65670 225 TYR B O 1
ATOM 10805 N N . TRP B 1 191 ? 12.65813 -16.91694 21.49520 1.000 25.79528 226 TRP B N 1
ATOM 10806 C CA . TRP B 1 191 ? 12.98065 -17.52921 22.78213 1.000 24.94607 226 TRP B CA 1
ATOM 10807 C C . TRP B 1 191 ? 13.47832 -18.94876 22.52223 1.000 28.03528 226 TRP B C 1
ATOM 10808 O O . TRP B 1 191 ? 12.97849 -19.63957 21.62255 1.000 27.36406 226 TRP B O 1
ATOM 10829 N N . HIS B 1 192 ? 14.48324 -19.37099 23.30008 1.000 27.61497 227 HIS B N 1
ATOM 10830 C CA . HIS B 1 192 ? 15.16049 -20.64617 23.12244 1.000 27.10238 227 HIS B CA 1
ATOM 10831 C C . HIS B 1 192 ? 14.94976 -21.53834 24.34840 1.000 27.63847 227 HIS B C 1
ATOM 10832 O O . HIS B 1 192 ? 15.06446 -21.08679 25.49517 1.000 26.81013 227 HIS B O 1
ATOM 10846 N N . ARG B 1 193 ? 14.66716 -22.80271 24.10179 1.000 24.91760 228 ARG B N 1
ATOM 10847 C CA . ARG B 1 193 ? 14.67811 -23.82007 25.13858 1.000 26.20319 228 ARG B CA 1
ATOM 10848 C C . ARG B 1 193 ? 15.85072 -24.74140 24.82211 1.000 27.24300 228 ARG B C 1
ATOM 10849 O O . ARG B 1 193 ? 15.84827 -25.43744 23.80744 1.000 25.28751 228 ARG B O 1
ATOM 10870 N N . ILE B 1 194 ? 16.84805 -24.73261 25.71130 1.000 25.22638 229 ILE B N 1
ATOM 10871 C CA . ILE B 1 194 ? 18.13093 -25.37867 25.48799 1.000 26.56814 229 ILE B CA 1
ATOM 10872 C C . ILE B 1 194 ? 18.01337 -26.84035 25.89888 1.000 26.13892 229 ILE B C 1
ATOM 10873 O O . ILE B 1 194 ? 17.67193 -27.14925 27.04886 1.000 27.11742 229 ILE B O 1
ATOM 10889 N N . ILE B 1 195 ? 18.27411 -27.73431 24.94958 1.000 25.77746 230 ILE B N 1
ATOM 10890 C CA . ILE B 1 195 ? 18.20257 -29.16870 25.19983 1.000 26.18394 230 ILE B CA 1
ATOM 10891 C C . ILE B 1 195 ? 19.61600 -29.69608 25.45615 1.000 31.23305 230 ILE B C 1
ATOM 10892 O O . ILE B 1 195 ? 19.90279 -30.26554 26.51461 1.000 31.98939 230 ILE B O 1
ATOM 10908 N N . ASN B 1 196 ? 20.51475 -29.52381 24.49005 1.000 30.65104 231 ASN B N 1
ATOM 10909 C CA . ASN B 1 196 ? 21.87497 -30.05112 24.62732 1.000 31.51129 231 ASN B CA 1
ATOM 10910 C C . ASN B 1 196 ? 22.79993 -28.90931 25.03898 1.000 30.79595 231 ASN B C 1
ATOM 10911 O O . ASN B 1 196 ? 23.37788 -28.20725 24.20565 1.000 28.70236 231 ASN B O 1
ATOM 10922 N N . VAL B 1 197 ? 22.95768 -28.75361 26.35519 1.000 29.68949 232 VAL B N 1
ATOM 10923 C CA . VAL B 1 197 ? 23.65405 -27.58635 26.89275 1.000 29.94833 232 VAL B CA 1
ATOM 10924 C C . VAL B 1 197 ? 25.11722 -27.56235 26.45420 1.000 31.60901 232 VAL B C 1
ATOM 10925 O O . VAL B 1 197 ? 25.61019 -26.54937 25.95103 1.000 30.69641 232 VAL B O 1
ATOM 10938 N N . LYS B 1 198 ? 25.84320 -28.66385 26.66906 1.000 36.67010 233 LYS B N 1
ATOM 10939 C CA . LYS B 1 198 ? 27.28305 -28.66714 26.41624 1.000 36.18138 233 LYS B CA 1
ATOM 10940 C C . LYS B 1 198 ? 27.58252 -28.41482 24.94579 1.000 39.46095 233 LYS B C 1
ATOM 10941 O O . LYS B 1 198 ? 28.46800 -27.62090 24.60584 1.000 37.08360 233 LYS B O 1
ATOM 10960 N N . LYS B 1 199 ? 26.86013 -29.09994 24.05722 1.000 36.79436 234 LYS B N 1
ATOM 10961 C CA . LYS B 1 199 ? 27.03916 -28.87721 22.62514 1.000 38.10873 234 LYS B CA 1
ATOM 10962 C C . LYS B 1 199 ? 26.84783 -27.41077 22.27427 1.000 33.14549 234 LYS B C 1
ATOM 10963 O O . LYS B 1 199 ? 27.66513 -26.82131 21.55192 1.000 36.10423 234 LYS B O 1
ATOM 10982 N N . LEU B 1 200 ? 25.78170 -26.79604 22.79272 1.000 29.31565 235 LEU B N 1
ATOM 10983 C CA . LEU B 1 200 ? 25.46602 -25.42253 22.40878 1.000 30.74887 235 LEU B CA 1
ATOM 10984 C C . LEU B 1 200 ? 26.40155 -24.42385 23.07102 1.000 32.66550 235 LEU B C 1
ATOM 10985 O O . LEU B 1 200 ? 26.68916 -23.36958 22.49558 1.000 30.50505 235 LEU B O 1
ATOM 11001 N N . LEU B 1 201 ? 26.90251 -24.73342 24.26858 1.000 30.53892 236 LEU B N 1
ATOM 11002 C CA . LEU B 1 201 ? 27.98571 -23.93938 24.83061 1.000 33.82584 236 LEU B CA 1
ATOM 11003 C C . LEU B 1 201 ? 29.22218 -24.01426 23.93556 1.000 35.92170 236 LEU B C 1
ATOM 11004 O O . LEU B 1 201 ? 29.82973 -22.98924 23.60156 1.000 35.73948 236 LEU B O 1
ATOM 11020 N N . GLU B 1 202 ? 29.58610 -25.22106 23.49529 1.000 36.28298 237 GLU B N 1
ATOM 11021 C CA . GLU B 1 202 ? 30.79466 -25.37704 22.68947 1.000 40.81095 237 GLU B CA 1
ATOM 11022 C C . GLU B 1 202 ? 30.64470 -24.74354 21.31577 1.000 42.43845 237 GLU B C 1
ATOM 11023 O O . GLU B 1 202 ? 31.63332 -24.29491 20.72591 1.000 41.57059 237 GLU B O 1
ATOM 11035 N N . ALA B 1 203 ? 29.42497 -24.68821 20.79957 1.000 37.12384 238 ALA B N 1
ATOM 11036 C CA . ALA B 1 203 ? 29.16594 -24.03199 19.53176 1.000 36.97973 238 ALA B CA 1
ATOM 11037 C C . ALA B 1 203 ? 29.04428 -22.52361 19.66427 1.000 37.77663 238 ALA B C 1
ATOM 11038 O O . ALA B 1 203 ? 28.94006 -21.83960 18.64156 1.000 39.83186 238 ALA B O 1
ATOM 11045 N N . GLY B 1 204 ? 29.04315 -21.98854 20.88116 1.000 36.82358 239 GLY B N 1
ATOM 11046 C CA . GLY B 1 204 ? 28.84251 -20.56422 21.06968 1.000 33.69507 239 GLY B CA 1
ATOM 11047 C C . GLY B 1 204 ? 27.41249 -20.09792 20.99280 1.000 34.50890 239 GLY B C 1
ATOM 11048 O O . GLY B 1 204 ? 27.16951 -18.88755 20.93781 1.000 37.11270 239 GLY B O 1
ATOM 11052 N N . PHE B 1 205 ? 26.44459 -21.00984 20.97216 1.000 32.68108 240 PHE B N 1
ATOM 11053 C CA . PHE B 1 205 ? 25.04885 -20.61880 20.88165 1.000 30.98650 240 PHE B CA 1
ATOM 11054 C C . PHE B 1 205 ? 24.53500 -20.06436 22.19954 1.000 32.96060 240 PHE B C 1
ATOM 11055 O O . PHE B 1 205 ? 23.62646 -19.22076 22.21397 1.000 35.10532 240 PHE B O 1
ATOM 11072 N N . ILE B 1 206 ? 25.07588 -20.54601 23.30275 1.000 30.68650 241 ILE B N 1
ATOM 11073 C CA . ILE B 1 206 ? 24.76719 -20.00352 24.61018 1.000 33.93420 241 ILE B CA 1
ATOM 11074 C C . ILE B 1 206 ? 26.08095 -19.73451 25.30714 1.000 33.49628 241 ILE B C 1
ATOM 11075 O O . ILE B 1 206 ? 27.13256 -20.27336 24.94444 1.000 33.72328 241 ILE B O 1
ATOM 11091 N N . GLY B 1 207 ? 25.99789 -18.91005 26.34786 1.000 33.02028 242 GLY B N 1
ATOM 11092 C CA . GLY B 1 207 ? 27.11112 -18.65204 27.21255 1.000 33.54301 242 GLY B CA 1
ATOM 11093 C C . GLY B 1 207 ? 26.76710 -19.13314 28.61528 1.000 30.11174 242 GLY B C 1
ATOM 11094 O O . GLY B 1 207 ? 25.61772 -19.45602 28.92976 1.000 34.56313 242 GLY B O 1
ATOM 11098 N N . ILE B 1 208 ? 27.78161 -19.17814 29.45382 1.000 30.03187 243 ILE B N 1
ATOM 11099 C CA . ILE B 1 208 ? 27.60274 -19.49544 30.85998 1.000 28.15332 243 ILE B CA 1
ATOM 11100 C C . ILE B 1 208 ? 27.74087 -18.19710 31.64920 1.000 30.04368 243 ILE B C 1
ATOM 11101 O O . ILE B 1 208 ? 28.71273 -17.45396 31.42912 1.000 30.37547 243 ILE B O 1
ATOM 11117 N N A PRO B 1 209 ? 26.81615 -17.88751 32.55759 0.580 29.87966 244 PRO B N 1
ATOM 11118 N N B PRO B 1 209 ? 26.77206 -17.84928 32.48898 0.420 29.85482 244 PRO B N 1
ATOM 11119 C CA A PRO B 1 209 ? 26.98086 -16.70760 33.41431 0.580 31.32293 244 PRO B CA 1
ATOM 11120 C CA B PRO B 1 209 ? 26.86454 -16.59236 33.22734 0.420 31.41902 244 PRO B CA 1
ATOM 11121 C C A PRO B 1 209 ? 28.20772 -16.78031 34.31206 0.580 31.86938 244 PRO B C 1
ATOM 11122 C C B PRO B 1 209 ? 27.98079 -16.62724 34.24972 0.420 31.93969 244 PRO B C 1
ATOM 11123 O O A PRO B 1 209 ? 28.71984 -17.85006 34.64356 0.580 31.19689 244 PRO B O 1
ATOM 11124 O O B PRO B 1 209 ? 28.35752 -17.68360 34.76484 0.420 31.63274 244 PRO B O 1
ATOM 11145 N N A ARG B 1 210 ? 28.64255 -15.60001 34.76616 0.580 33.51177 245 ARG B N 1
ATOM 11146 N N B ARG B 1 210 ? 28.50387 -15.44462 34.55861 0.420 33.56104 245 ARG B N 1
ATOM 11147 C CA A ARG B 1 210 ? 29.84228 -15.51648 35.58783 0.580 34.52659 245 ARG B CA 1
ATOM 11148 C CA B ARG B 1 210 ? 29.33575 -15.31838 35.74145 0.420 34.22536 245 ARG B CA 1
ATOM 11149 C C A ARG B 1 210 ? 29.68624 -16.26321 36.91267 0.580 33.63527 245 ARG B C 1
ATOM 11150 C C B ARG B 1 210 ? 28.57779 -15.86398 36.94567 0.420 34.04412 245 ARG B C 1
ATOM 11151 O O A ARG B 1 210 ? 30.62755 -16.90365 37.38574 0.580 33.56072 245 ARG B O 1
ATOM 11152 O O B ARG B 1 210 ? 27.34556 -15.81181 37.00416 0.420 34.09459 245 ARG B O 1
ATOM 11176 N N A ASN B 1 211 ? 28.52360 -16.16691 37.54564 0.580 33.35823 246 ASN B N 1
ATOM 11177 N N B ASN B 1 211 ? 29.32695 -16.41735 37.89755 0.420 33.80186 246 ASN B N 1
ATOM 11178 C CA A ASN B 1 211 ? 28.33557 -16.72469 38.88046 0.580 34.12003 246 ASN B CA 1
ATOM 11179 C CA B ASN B 1 211 ? 28.76785 -16.87573 39.17062 0.420 34.52589 246 ASN B CA 1
ATOM 11180 C C A ASN B 1 211 ? 27.53922 -18.01797 38.84087 0.580 32.65448 246 ASN B C 1
ATOM 11181 C C B ASN B 1 211 ? 27.78679 -18.03039 38.98160 0.420 32.61722 246 ASN B C 1
ATOM 11182 O O A ASN B 1 211 ? 26.69068 -18.26501 39.70052 0.580 32.67701 246 ASN B O 1
ATOM 11183 O O B ASN B 1 211 ? 26.82392 -18.17070 39.73993 0.420 32.82354 246 ASN B O 1
ATOM 11204 N N A MET B 1 212 ? 27.80739 -18.86596 37.85468 0.580 31.19520 247 MET B N 1
ATOM 11205 N N B MET B 1 212 ? 28.02792 -18.87416 37.98311 0.420 31.33712 247 MET B N 1
ATOM 11206 C CA A MET B 1 212 ? 27.12993 -20.14233 37.69824 0.580 29.43936 247 MET B CA 1
ATOM 11207 C CA B MET B 1 212 ? 27.24374 -20.08172 37.76391 0.420 29.74227 247 MET B CA 1
ATOM 11208 C C A MET B 1 212 ? 28.16782 -21.19733 37.33323 0.580 29.04595 247 MET B C 1
ATOM 11209 C C B MET B 1 212 ? 28.19624 -21.19192 37.34009 0.420 28.98117 247 MET B C 1
ATOM 11210 O O A MET B 1 212 ? 29.02264 -20.96871 36.47561 0.580 28.84812 247 MET B O 1
ATOM 11211 O O B MET B 1 212 ? 29.01616 -20.99883 36.43936 0.420 28.87012 247 MET B O 1
ATOM 11238 N N . THR B 1 213 ? 28.10106 -22.34464 37.99310 1.000 28.11129 248 THR B N 1
ATOM 11239 C CA . THR B 1 213 ? 28.92904 -23.45312 37.57913 1.000 25.65407 248 THR B CA 1
ATOM 11240 C C . THR B 1 213 ? 28.32996 -24.15925 36.36833 1.000 27.12447 248 THR B C 1
ATOM 11241 O O . THR B 1 213 ? 27.14957 -24.02556 36.04588 1.000 27.51686 248 THR B O 1
ATOM 11252 N N . MET B 1 214 ? 29.16833 -24.95184 35.71053 1.000 25.19105 249 MET B N 1
ATOM 11253 C CA . MET B 1 214 ? 28.70499 -25.76379 34.59502 1.000 23.36395 249 MET B CA 1
ATOM 11254 C C . MET B 1 214 ? 27.56155 -26.68630 35.02381 1.000 28.67738 249 MET B C 1
ATOM 11255 O O . MET B 1 214 ? 26.54436 -26.77990 34.34684 1.000 24.91814 249 MET B O 1
ATOM 11269 N N A SER B 1 215 ? 27.71428 -27.39262 36.14965 0.620 27.18172 250 SER B N 1
ATOM 11270 N N B SER B 1 215 ? 27.71885 -27.37994 36.15393 0.380 27.44144 250 SER B N 1
ATOM 11271 C CA A SER B 1 215 ? 26.63803 -28.30051 36.53535 0.620 29.53237 250 SER B CA 1
ATOM 11272 C CA B SER B 1 215 ? 26.66004 -28.28652 36.58789 0.380 29.38646 250 SER B CA 1
ATOM 11273 C C A SER B 1 215 ? 25.34153 -27.53949 36.80719 0.620 27.41663 250 SER B C 1
ATOM 11274 C C B SER B 1 215 ? 25.35194 -27.53674 36.80531 0.380 28.05673 250 SER B C 1
ATOM 11275 O O A SER B 1 215 ? 24.25771 -28.06452 36.56043 0.620 27.14325 250 SER B O 1
ATOM 11276 O O B SER B 1 215 ? 24.27348 -28.06088 36.52066 0.380 27.59401 250 SER B O 1
ATOM 11291 N N . SER B 1 216 ? 25.42932 -26.31338 37.32157 1.000 25.57990 251 SER B N 1
ATOM 11292 C CA . SER B 1 216 ? 24.21951 -25.52170 37.53395 1.000 27.62078 251 SER B CA 1
ATOM 11293 C C . SER B 1 216 ? 23.57847 -25.11632 36.21246 1.000 25.26777 251 SER B C 1
ATOM 11294 O O . SER B 1 216 ? 22.35411 -25.11815 36.09080 1.000 26.71028 251 SER B O 1
ATOM 11302 N N . LEU B 1 217 ? 24.38834 -24.78328 35.20297 1.000 23.31052 252 LEU B N 1
ATOM 11303 C CA . LEU B 1 217 ? 23.81793 -24.43569 33.90949 1.000 23.61304 252 LEU B CA 1
ATOM 11304 C C . LEU B 1 217 ? 23.10432 -25.64641 33.30594 1.000 25.93191 252 LEU B C 1
ATOM 11305 O O . LEU B 1 217 ? 22.00198 -25.53765 32.75213 1.000 24.19862 252 LEU B O 1
ATOM 11321 N N . ILE B 1 218 ? 23.73197 -26.81957 33.41350 1.000 25.94066 253 ILE B N 1
ATOM 11322 C CA . ILE B 1 218 ? 23.12543 -28.02086 32.86288 1.000 25.04241 253 ILE B CA 1
ATOM 11323 C C . ILE B 1 218 ? 21.81640 -28.31733 33.57538 1.000 27.58691 253 ILE B C 1
ATOM 11324 O O . ILE B 1 218 ? 20.81393 -28.69678 32.94627 1.000 26.96951 253 ILE B O 1
ATOM 11340 N N . LYS B 1 219 ? 21.80046 -28.14791 34.89776 1.000 28.48191 254 LYS B N 1
ATOM 11341 C CA . LYS B 1 219 ? 20.59523 -28.44569 35.65589 1.000 28.91592 254 LYS B CA 1
ATOM 11342 C C . LYS B 1 219 ? 19.49171 -27.44323 35.35271 1.000 28.22799 254 LYS B C 1
ATOM 11343 O O . LYS B 1 219 ? 18.31831 -27.81458 35.27370 1.000 28.59274 254 LYS B O 1
ATOM 11362 N N . TYR B 1 220 ? 19.85177 -26.17103 35.20677 1.000 27.04528 255 TYR B N 1
ATOM 11363 C CA . TYR B 1 220 ? 18.86669 -25.14232 34.88993 1.000 26.41938 255 TYR B CA 1
ATOM 11364 C C . TYR B 1 220 ? 18.02819 -25.53462 33.68123 1.000 28.09757 255 TYR B C 1
ATOM 11365 O O . TYR B 1 220 ? 16.80353 -25.38050 33.68376 1.000 26.95087 255 TYR B O 1
ATOM 11383 N N . HIS B 1 221 ? 18.67559 -26.03215 32.64686 1.000 25.66526 256 HIS B N 1
ATOM 11384 C CA . HIS B 1 221 ? 18.02409 -26.27603 31.36275 1.000 26.63693 256 HIS B CA 1
ATOM 11385 C C . HIS B 1 221 ? 17.48450 -27.68932 31.22389 1.000 30.11889 256 HIS B C 1
ATOM 11386 O O . HIS B 1 221 ? 16.91142 -28.00830 30.19300 1.000 27.42533 256 HIS B O 1
ATOM 11400 N N A ARG B 1 222 ? 17.66056 -28.53688 32.23061 0.520 30.66956 257 ARG B N 1
ATOM 11401 N N B ARG B 1 222 ? 17.64083 -28.53025 32.23948 0.480 30.71713 257 ARG B N 1
ATOM 11402 C CA A ARG B 1 222 ? 17.24624 -29.92919 32.11739 0.520 34.55388 257 ARG B CA 1
ATOM 11403 C CA B ARG B 1 222 ? 17.24605 -29.93250 32.13847 0.480 34.58043 257 ARG B CA 1
ATOM 11404 C C A ARG B 1 222 ? 15.76793 -30.01537 31.77251 0.520 37.19044 257 ARG B C 1
ATOM 11405 C C B ARG B 1 222 ? 15.76134 -30.05937 31.83710 0.480 37.19971 257 ARG B C 1
ATOM 11406 O O A ARG B 1 222 ? 14.95240 -29.18256 32.18183 0.520 36.58467 257 ARG B O 1
ATOM 11407 O O B ARG B 1 222 ? 14.93515 -29.29250 32.34095 0.480 36.68266 257 ARG B O 1
ATOM 11448 N N . ILE B 1 223 ? 15.41273 -31.05578 31.01927 1.000 37.78499 258 ILE B N 1
ATOM 11449 C CA . ILE B 1 223 ? 14.03858 -31.31600 30.64051 1.000 43.83271 258 ILE B CA 1
ATOM 11450 C C . ILE B 1 223 ? 13.47584 -32.33448 31.65636 1.000 51.30289 258 ILE B C 1
ATOM 11451 O O . ILE B 1 223 ? 13.95214 -33.48046 31.65561 1.000 51.63916 258 ILE B O 1
ATOM 11467 N N . PRO B 1 224 ? 12.53204 -31.95578 32.49779 1.000 57.17728 259 PRO B N 1
ATOM 11468 C CA . PRO B 1 224 ? 11.91343 -32.95505 33.38626 1.000 68.65989 259 PRO B CA 1
ATOM 11469 C C . PRO B 1 224 ? 10.91892 -33.80625 32.60688 1.000 60.08540 259 PRO B C 1
ATOM 11470 O O . PRO B 1 224 ? 9.99018 -33.28882 31.98087 1.000 58.38561 259 PRO B O 1
ATOM 11481 N N . ALA B 1 225 ? 11.13484 -35.11302 32.61879 1.000 64.65132 260 ALA B N 1
ATOM 11482 C CA . ALA B 1 225 ? 10.19222 -36.07466 32.05660 1.000 72.29630 260 ALA B CA 1
ATOM 11483 C C . ALA B 1 225 ? 9.51898 -36.88025 33.16729 1.000 79.41347 260 ALA B C 1
ATOM 11484 O O . ALA B 1 225 ? 9.37113 -38.10039 33.07350 1.000 75.18001 260 ALA B O 1
ATOM 11491 N N . ASP B 1 226 ? 9.10558 -36.19218 34.23563 1.000 77.82777 261 ASP B N 1
ATOM 11492 C CA . ASP B 1 226 ? 8.48446 -36.82786 35.38870 1.000 79.95632 261 ASP B CA 1
ATOM 11493 C C . ASP B 1 226 ? 6.96677 -36.71954 35.39226 1.000 83.10495 261 ASP B C 1
ATOM 11494 O O . ASP B 1 226 ? 6.29773 -37.62296 35.90281 1.000 99.09062 261 ASP B O 1
ATOM 11503 N N . LYS B 1 227 ? 6.40971 -35.64111 34.83516 1.000 79.22900 262 LYS B N 1
ATOM 11504 C CA . LYS B 1 227 ? 4.96683 -35.43187 34.83530 1.000 79.66231 262 LYS B CA 1
ATOM 11505 C C . LYS B 1 227 ? 4.40628 -35.47617 33.41812 1.000 76.14056 262 LYS B C 1
ATOM 11506 O O . LYS B 1 227 ? 3.83948 -34.49007 32.93433 1.000 71.18283 262 LYS B O 1
ATOM 11510 N N . ARG B 1 228 ? 4.55429 -36.61646 32.75262 1.000 74.08184 263 ARG B N 1
ATOM 11511 C CA . ARG B 1 228 ? 4.07767 -36.76004 31.38618 1.000 67.13701 263 ARG B CA 1
ATOM 11512 C C . ARG B 1 228 ? 2.55408 -36.73191 31.34057 1.000 61.91451 263 ARG B C 1
ATOM 11513 O O . ARG B 1 228 ? 1.87285 -37.14340 32.28259 1.000 67.76468 263 ARG B O 1
ATOM 11534 N N . ILE B 1 229 ? 2.01584 -36.23971 30.22679 1.000 55.90490 264 ILE B N 1
ATOM 11535 C CA . ILE B 1 229 ? 0.59095 -36.34831 29.93933 1.000 53.25352 264 ILE B CA 1
ATOM 11536 C C . ILE B 1 229 ? 0.42486 -37.34833 28.80277 1.000 48.75669 264 ILE B C 1
ATOM 11537 O O . ILE B 1 229 ? 1.23094 -37.37283 27.86527 1.000 47.42570 264 ILE B O 1
ATOM 11553 N N . GLU B 1 230 ? -0.61358 -38.17304 28.89190 1.000 43.79298 265 GLU B N 1
ATOM 11554 C CA . GLU B 1 230 ? -0.78809 -39.28540 27.97858 1.000 43.75453 265 GLU B CA 1
ATOM 11555 C C . GLU B 1 230 ? -1.67303 -38.89168 26.78575 1.000 41.68245 265 GLU B C 1
ATOM 11556 O O . GLU B 1 230 ? -2.36070 -37.87155 26.79153 1.000 46.44459 265 GLU B O 1
ATOM 11568 N N . GLY B 1 231 ? -1.62514 -39.71842 25.75060 1.000 38.71653 266 GLY B N 1
ATOM 11569 C CA . GLY B 1 231 ? -2.53118 -39.60186 24.64489 1.000 39.75973 266 GLY B CA 1
ATOM 11570 C C . GLY B 1 231 ? -1.97820 -39.00232 23.36836 1.000 36.31775 266 GLY B C 1
ATOM 11571 O O . GLY B 1 231 ? -2.67531 -39.00586 22.37105 1.000 38.59424 266 GLY B O 1
ATOM 11575 N N . PHE B 1 232 ? -0.76136 -38.48754 23.36682 1.000 34.60994 267 PHE B N 1
ATOM 11576 C CA . PHE B 1 232 ? -0.23264 -37.86029 22.15776 1.000 34.75665 267 PHE B CA 1
ATOM 11577 C C . PHE B 1 232 ? 0.40713 -38.90356 21.24916 1.000 35.63144 267 PHE B C 1
ATOM 11578 O O . PHE B 1 232 ? 1.14031 -39.77812 21.71570 1.000 37.72593 267 PHE B O 1
ATOM 11595 N N . ARG B 1 233 ? 0.10232 -38.83173 19.96295 1.000 33.98696 268 ARG B N 1
ATOM 11596 C CA . ARG B 1 233 ? 0.63020 -39.74998 18.96957 1.000 29.77175 268 ARG B CA 1
ATOM 11597 C C . ARG B 1 233 ? 0.96610 -38.95697 17.73257 1.000 31.24844 268 ARG B C 1
ATOM 11598 O O . ARG B 1 233 ? 0.40663 -37.87184 17.51158 1.000 31.08473 268 ARG B O 1
ATOM 11619 N N . PRO B 1 234 ? 1.88375 -39.43628 16.88696 1.000 33.80409 269 PRO B N 1
ATOM 11620 C CA . PRO B 1 234 ? 2.12382 -38.77051 15.59561 1.000 31.50776 269 PRO B CA 1
ATOM 11621 C C . PRO B 1 234 ? 0.85099 -38.68662 14.75743 1.000 31.48869 269 PRO B C 1
ATOM 11622 O O . PRO B 1 234 ? 0.08269 -39.64788 14.65132 1.000 35.79996 269 PRO B O 1
ATOM 11633 N N . SER B 1 235 ? 0.65290 -37.54267 14.11152 1.000 31.74415 270 SER B N 1
ATOM 11634 C CA . SER B 1 235 ? -0.43511 -37.42675 13.15034 1.000 30.45834 270 SER B CA 1
ATOM 11635 C C . SER B 1 235 ? -0.20415 -38.35123 11.95397 1.000 34.52833 270 SER B C 1
ATOM 11636 O O . SER B 1 235 ? 0.92718 -38.71043 11.61952 1.000 33.74175 270 SER B O 1
ATOM 11644 N N . VAL B 1 236 ? -1.29964 -38.77721 11.34444 1.000 33.96923 271 VAL B N 1
ATOM 11645 C CA . VAL B 1 236 ? -1.29174 -39.56184 10.12010 1.000 33.96211 271 VAL B CA 1
ATOM 11646 C C . VAL B 1 236 ? -2.15062 -38.83879 9.08589 1.000 36.54742 271 VAL B C 1
ATOM 11647 O O . VAL B 1 236 ? -2.94446 -37.95507 9.41512 1.000 36.41503 271 VAL B O 1
ATOM 11660 N N . ASP B 1 237 ? -1.97947 -39.22207 7.82159 1.000 40.97546 272 ASP B N 1
ATOM 11661 C CA . ASP B 1 237 ? -2.69584 -38.54128 6.74366 1.000 45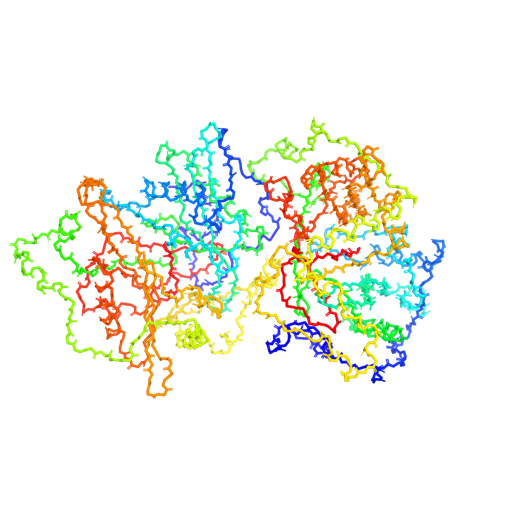.35310 272 ASP B CA 1
ATOM 11662 C C . ASP B 1 237 ? -4.19904 -38.51580 6.98183 1.000 39.20188 272 ASP B C 1
ATOM 11663 O O . ASP B 1 237 ? -4.86443 -37.54314 6.61707 1.000 39.48412 272 ASP B O 1
ATOM 11672 N N . SER B 1 238 ? -4.74794 -39.56208 7.59477 1.000 36.62898 273 SER B N 1
ATOM 11673 C CA . SER B 1 238 ? -6.18703 -39.67141 7.79757 1.000 39.15282 273 SER B CA 1
ATOM 11674 C C . SER B 1 238 ? -6.70793 -38.79314 8.92696 1.000 38.09542 273 SER B C 1
ATOM 11675 O O . SER B 1 238 ? -7.93085 -38.70610 9.11846 1.000 37.13565 273 SER B O 1
ATOM 11683 N N . ASP B 1 239 ? -5.81980 -38.14157 9.68035 1.000 35.74574 274 ASP B N 1
ATOM 11684 C CA . ASP B 1 239 ? -6.26296 -37.18135 10.66991 1.000 35.51359 274 ASP B CA 1
ATOM 11685 C C . ASP B 1 239 ? -6.66292 -35.84187 10.06880 1.000 31.67532 274 ASP B C 1
ATOM 11686 O O . ASP B 1 239 ? -7.06480 -34.95447 10.81964 1.000 34.64498 274 ASP B O 1
ATOM 11695 N N . ALA B 1 240 ? -6.51861 -35.64884 8.75780 1.000 33.19773 275 ALA B N 1
ATOM 11696 C CA . ALA B 1 240 ? -6.48896 -34.26903 8.24829 1.000 31.89692 275 ALA B CA 1
ATOM 11697 C C . ALA B 1 240 ? -7.82503 -33.56757 8.45350 1.000 32.50100 275 ALA B C 1
ATOM 11698 O O . ALA B 1 240 ? -7.85550 -32.38938 8.80552 1.000 29.17215 275 ALA B O 1
ATOM 11705 N N . GLU B 1 241 ? -8.94058 -34.26248 8.22466 1.000 33.81349 276 GLU B N 1
ATOM 11706 C CA . GLU B 1 241 ? -10.24008 -33.64250 8.46991 1.000 39.14841 276 GLU B CA 1
ATOM 11707 C C . GLU B 1 241 ? -10.37263 -33.18143 9.92078 1.000 34.84235 276 GLU B C 1
ATOM 11708 O O . GLU B 1 241 ? -10.77103 -32.04605 10.18938 1.000 36.20261 276 GLU B O 1
ATOM 11720 N N . GLN B 1 242 ? -10.03113 -34.04652 10.87458 1.000 35.27320 277 GLN B N 1
ATOM 11721 C CA . GLN B 1 242 ? -10.16768 -33.67168 12.28031 1.000 34.78871 277 GLN B CA 1
ATOM 11722 C C . GLN B 1 242 ? -9.22163 -32.54262 12.65248 1.000 33.02680 277 GLN B C 1
ATOM 11723 O O . GLN B 1 242 ? -9.57409 -31.65806 13.44609 1.000 33.34857 277 GLN B O 1
ATOM 11737 N N . ILE B 1 243 ? -8.00919 -32.54806 12.09979 1.000 30.76705 278 ILE B N 1
ATOM 11738 C CA . ILE B 1 243 ? -7.08295 -31.46458 12.35881 1.000 28.98269 278 ILE B CA 1
ATOM 11739 C C . ILE B 1 243 ? -7.62599 -30.16800 11.77635 1.000 30.01001 278 ILE B C 1
ATOM 11740 O O . ILE B 1 243 ? -7.56190 -29.09533 12.39993 1.000 26.88577 278 ILE B O 1
ATOM 11756 N N . CYS B 1 244 ? -8.14479 -30.24075 10.56525 1.000 28.61072 279 CYS B N 1
ATOM 11757 C CA . CYS B 1 244 ? -8.72963 -29.05377 9.94971 1.000 29.28876 279 CYS B CA 1
ATOM 11758 C C . CYS B 1 244 ? -9.78164 -28.43367 10.86139 1.000 30.19306 279 CYS B C 1
ATOM 11759 O O . CYS B 1 244 ? -9.80111 -27.21072 11.05879 1.000 32.92373 279 CYS B O 1
ATOM 11767 N N . LYS B 1 245 ? -10.64356 -29.26293 11.45426 1.000 28.53654 280 LYS B N 1
ATOM 11768 C CA . LYS B 1 245 ? -11.68278 -28.73646 12.32851 1.000 34.35545 280 LYS B CA 1
ATOM 11769 C C . LYS B 1 245 ? -11.10118 -28.19883 13.62324 1.000 34.82597 280 LYS B C 1
ATOM 11770 O O . LYS B 1 245 ? -11.62147 -27.22518 14.17915 1.000 35.09094 280 LYS B O 1
ATOM 11789 N N . LEU B 1 246 ? -10.02960 -28.82675 14.11149 1.000 31.49330 281 LEU B N 1
ATOM 11790 C CA . LEU B 1 246 ? -9.35431 -28.33154 15.30372 1.000 33.81501 281 LEU B CA 1
ATOM 11791 C C . LEU B 1 246 ? -8.89576 -26.89689 15.10927 1.000 30.33019 281 LEU B C 1
ATOM 11792 O O . LEU B 1 246 ? -9.09346 -26.04093 15.98561 1.000 29.21119 281 LEU B O 1
ATOM 11808 N N . PHE B 1 247 ? -8.28937 -26.61678 13.94812 1.000 28.53956 282 PHE B N 1
ATOM 11809 C CA . PHE B 1 247 ? -7.82496 -25.26708 13.63237 1.000 29.06053 282 PHE B CA 1
ATOM 11810 C C . PHE B 1 247 ? -8.97394 -24.29072 13.46212 1.000 30.51416 282 PHE B C 1
ATOM 11811 O O . PHE B 1 247 ? -8.89157 -23.14682 13.93834 1.000 29.97011 282 PHE B O 1
ATOM 11828 N N . GLU B 1 248 ? -10.03928 -24.70342 12.77187 1.000 30.68675 283 GLU B N 1
ATOM 11829 C CA . GLU B 1 248 ? -11.20836 -23.83451 12.61935 1.000 34.66045 283 GLU B CA 1
ATOM 11830 C C . GLU B 1 248 ? -11.74185 -23.41173 13.97542 1.000 32.39132 283 GLU B C 1
ATOM 11831 O O . GLU B 1 248 ? -11.99324 -22.22486 14.21604 1.000 32.95399 283 GLU B O 1
ATOM 11843 N N A ASN B 1 249 ? -11.90648 -24.37364 14.88569 0.600 32.29580 284 ASN B N 1
ATOM 11844 N N B ASN B 1 249 ? -11.90397 -24.36955 14.89050 0.400 32.43917 284 ASN B N 1
ATOM 11845 C CA A ASN B 1 249 ? -12.39546 -24.05645 16.22312 0.600 33.32277 284 ASN B CA 1
ATOM 11846 C CA B ASN B 1 249 ? -12.40644 -24.04069 16.22095 0.400 33.39919 284 ASN B CA 1
ATOM 11847 C C A ASN B 1 249 ? -11.42884 -23.13069 16.94762 0.600 33.73370 284 ASN B C 1
ATOM 11848 C C B ASN B 1 249 ? -11.42891 -23.14136 16.96766 0.400 33.65857 284 ASN B C 1
ATOM 11849 O O A ASN B 1 249 ? -11.84792 -22.21454 17.66549 0.600 33.87834 284 ASN B O 1
ATOM 11850 O O B ASN B 1 249 ? -11.84151 -22.24914 17.71845 0.400 34.01303 284 ASN B O 1
ATOM 11871 N N . TYR B 1 250 ? -10.12716 -23.37216 16.78239 1.000 28.53761 285 TYR B N 1
ATOM 11872 C CA . TYR B 1 250 ? -9.11733 -22.56966 17.45867 1.000 30.52883 285 TYR B CA 1
ATOM 11873 C C . TYR B 1 250 ? -9.21556 -21.11178 17.03050 1.000 33.68707 285 TYR B C 1
ATOM 11874 O O . TYR B 1 250 ? -9.28521 -20.20515 17.86793 1.000 33.62059 285 TYR B O 1
ATOM 11892 N N . PHE B 1 251 ? -9.27589 -20.87381 15.72316 1.000 30.38458 286 PHE B N 1
ATOM 11893 C CA . PHE B 1 251 ? -9.33435 -19.50477 15.22138 1.000 30.09124 286 PHE B CA 1
ATOM 11894 C C . PHE B 1 251 ? -10.67532 -18.84604 15.53807 1.000 34.57229 286 PHE B C 1
ATOM 11895 O O . PHE B 1 251 ? -10.73183 -17.63065 15.75429 1.000 33.95759 286 PHE B O 1
ATOM 11912 N N . MET B 1 252 ? -11.75438 -19.61708 15.57073 1.000 32.68314 287 MET B N 1
ATOM 11913 C CA . MET B 1 252 ? -13.03111 -19.08885 16.03827 1.000 36.10044 287 MET B CA 1
ATOM 11914 C C . MET B 1 252 ? -12.95568 -18.68957 17.50619 1.000 36.31619 287 MET B C 1
ATOM 11915 O O . MET B 1 252 ? -13.55140 -17.69303 17.92358 1.000 39.26386 287 MET B O 1
ATOM 11929 N N . LYS B 1 253 ? -12.24554 -19.47872 18.30864 1.000 32.84179 288 LYS B N 1
ATOM 11930 C CA . LYS B 1 253 ? -12.12247 -19.17475 19.72733 1.000 35.45352 288 LYS B CA 1
ATOM 11931 C C . LYS B 1 253 ? -11.41823 -17.83849 19.94058 1.000 38.16183 288 LYS B C 1
ATOM 11932 O O . LYS B 1 253 ? -11.86593 -17.01688 20.75163 1.000 38.09019 288 LYS B O 1
ATOM 11951 N N . TYR B 1 254 ? -10.34850 -17.58361 19.18601 1.000 34.10401 289 TYR B N 1
ATOM 11952 C CA . TYR B 1 254 ? -9.49705 -16.43195 19.41132 1.000 35.85302 289 TYR B CA 1
ATOM 11953 C C . TYR B 1 254 ? -9.73289 -15.28799 18.43131 1.000 34.61728 289 TYR B C 1
ATOM 11954 O O . TYR B 1 254 ? -8.92753 -14.35806 18.39407 1.000 36.39085 289 TYR B O 1
ATOM 11972 N N . LYS B 1 255 ? -10.81781 -15.31046 17.66512 1.000 34.69919 290 LYS B N 1
ATOM 11973 C CA . LYS B 1 255 ? -11.03152 -14.26918 16.66852 1.000 36.98541 290 LYS B CA 1
ATOM 11974 C C . LYS B 1 255 ? -11.15829 -12.88738 17.31746 1.000 38.68210 290 LYS B C 1
ATOM 11975 O O . LYS B 1 255 ? -11.67026 -12.73396 18.43558 1.000 36.05867 290 LYS B O 1
ATOM 11994 N N . ASP B 1 256 ? -10.72526 -11.87082 16.58009 1.000 37.57796 291 ASP B N 1
ATOM 11995 C CA . ASP B 1 256 ? -10.75606 -10.48655 17.03897 1.000 39.64542 291 ASP B CA 1
ATOM 11996 C C . ASP B 1 256 ? -11.96144 -9.71512 16.51810 1.000 39.70533 291 ASP B C 1
ATOM 11997 O O . ASP B 1 256 ? -12.04817 -8.49629 16.70789 1.000 38.79641 291 ASP B O 1
ATOM 12006 N N . VAL B 1 257 ? -12.90420 -10.39348 15.87872 1.000 36.90505 292 VAL B N 1
ATOM 12007 C CA . VAL B 1 257 ? -14.09238 -9.74513 15.35364 1.000 35.08516 292 VAL B CA 1
ATOM 12008 C C . VAL B 1 257 ? -15.30142 -10.43978 15.96589 1.000 38.21712 292 VAL B C 1
ATOM 12009 O O . VAL B 1 257 ? -15.18111 -11.47684 16.61503 1.000 42.08439 292 VAL B O 1
ATOM 12022 N N . SER B 1 258 ? -16.46483 -9.84116 15.76266 1.000 37.77368 293 SER B N 1
ATOM 12023 C CA . SER B 1 258 ? -17.69629 -10.37639 16.34095 1.000 45.23254 293 SER B CA 1
ATOM 12024 C C . SER B 1 258 ? -18.10301 -11.68941 15.66800 1.000 48.32398 293 SER B C 1
ATOM 12025 O O . SER B 1 258 ? -17.65376 -12.03343 14.56930 1.000 44.50643 293 SER B O 1
ATOM 12033 N N . ASN B 1 259 ? -18.96859 -12.43959 16.35640 1.000 46.54618 294 ASN B N 1
ATOM 12034 C CA . ASN B 1 259 ? -19.51410 -13.64612 15.74967 1.000 52.33538 294 ASN B CA 1
ATOM 12035 C C . ASN B 1 259 ? -20.15838 -13.32603 14.40862 1.000 45.55620 294 ASN B C 1
ATOM 12036 O O . ASN B 1 259 ? -20.00682 -14.07389 13.43886 1.000 46.17050 294 ASN B O 1
ATOM 12047 N N A GLU B 1 260 ? -20.86999 -12.20081 14.33522 0.570 46.76254 295 GLU B N 1
ATOM 12048 N N B GLU B 1 260 ? -20.87987 -12.20499 14.33512 0.430 46.75361 295 GLU B N 1
ATOM 12049 C CA A GLU B 1 260 ? -21.55822 -11.82978 13.10414 0.570 48.51983 295 GLU B CA 1
ATOM 12050 C CA B GLU B 1 260 ? -21.55515 -11.83612 13.09523 0.430 48.59093 295 GLU B CA 1
ATOM 12051 C C A GLU B 1 260 ? -20.57050 -11.54127 11.98201 0.570 47.20265 295 GLU B C 1
ATOM 12052 C C B GLU B 1 260 ? -20.54751 -11.57630 11.98354 0.430 47.22964 295 GLU B C 1
ATOM 12053 O O A GLU B 1 260 ? -20.78146 -11.96191 10.83885 0.570 46.49923 295 GLU B O 1
ATOM 12054 O O B GLU B 1 260 ? -20.71595 -12.04787 10.85312 0.430 46.56409 295 GLU B O 1
ATOM 12077 N N . THR B 1 261 ? -19.48682 -10.82005 12.28580 1.000 48.65517 296 THR B N 1
ATOM 12078 C CA . THR B 1 261 ? -18.48442 -10.51843 11.26763 1.000 43.19821 296 THR B CA 1
ATOM 12079 C C . THR B 1 261 ? -17.75894 -11.78234 10.82506 1.000 41.96887 296 THR B C 1
ATOM 12080 O O . THR B 1 261 ? -17.46786 -11.95422 9.63851 1.000 41.29913 296 THR B O 1
ATOM 12091 N N . MET B 1 262 ? -17.42546 -12.66459 11.76969 1.000 41.81762 297 MET B N 1
ATOM 12092 C CA . MET B 1 262 ? -16.68129 -13.86550 11.40884 1.000 38.83332 297 MET B CA 1
ATOM 12093 C C . MET B 1 262 ? -17.48134 -14.72027 10.43145 1.000 38.04886 297 MET B C 1
ATOM 12094 O O . MET B 1 262 ? -16.88935 -15.40516 9.58670 1.000 40.09195 297 MET B O 1
ATOM 12108 N N . ASN B 1 263 ? -18.79962 -14.67250 10.51409 1.000 42.41528 298 ASN B N 1
ATOM 12109 C CA . ASN B 1 263 ? -19.66699 -15.42314 9.61416 1.000 42.88550 298 ASN B CA 1
ATOM 12110 C C . ASN B 1 263 ? -20.00467 -14.64210 8.35037 1.000 48.34589 298 ASN B C 1
ATOM 12111 O O . ASN B 1 263 ? -20.81044 -15.11159 7.53797 1.000 47.08516 298 ASN B O 1
ATOM 12122 N N . ASN B 1 264 ? -19.41104 -13.46001 8.17820 1.000 44.07352 299 ASN B N 1
ATOM 12123 C CA . ASN B 1 264 ? -19.66001 -12.60510 7.02343 1.000 44.95837 299 ASN B CA 1
ATOM 12124 C C . ASN B 1 264 ? -18.37550 -11.89370 6.61761 1.000 44.48043 299 ASN B C 1
ATOM 12125 O O . ASN B 1 264 ? -18.37400 -10.69442 6.33011 1.000 43.66280 299 ASN B O 1
ATOM 12136 N N . LEU B 1 265 ? -17.26246 -12.62037 6.61841 1.000 39.65201 300 LEU B N 1
ATOM 12137 C CA . LEU B 1 265 ? -15.97274 -12.02569 6.28343 1.000 36.79236 300 LEU B CA 1
ATOM 12138 C C . LEU B 1 265 ? -15.99125 -11.49425 4.85860 1.000 34.90192 300 LEU B C 1
ATOM 12139 O O . LEU B 1 265 ? -16.69513 -12.00859 3.98401 1.000 37.91459 300 LEU B O 1
ATOM 12155 N N . ILE B 1 266 ? -15.23947 -10.42287 4.63939 1.000 37.90757 301 ILE B N 1
ATOM 12156 C CA .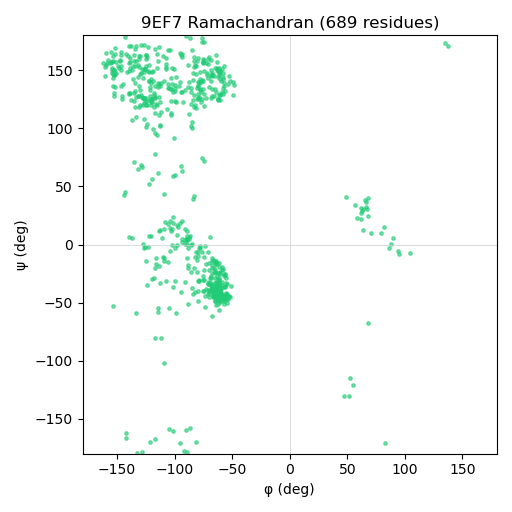 ILE B 1 266 ? -15.14015 -9.81990 3.31270 1.000 41.53628 301 ILE B CA 1
ATOM 12157 C C . ILE B 1 266 ? -14.09621 -10.60095 2.52539 1.000 37.69045 301 ILE B C 1
ATOM 12158 O O . ILE B 1 266 ? -12.92601 -10.65927 2.90975 1.000 32.57260 301 ILE B O 1
ATOM 12174 N N . ASN B 1 267 ? -14.51145 -11.21211 1.42940 1.000 37.27242 302 ASN B N 1
ATOM 12175 C CA . ASN B 1 267 ? -13.60468 -11.98063 0.58643 1.000 37.27567 302 ASN B CA 1
ATOM 12176 C C . ASN B 1 267 ? -12.92217 -11.02269 -0.38563 1.000 35.33460 302 ASN B C 1
ATOM 12177 O O . ASN B 1 267 ? -13.54869 -10.59931 -1.35995 1.000 34.39128 302 ASN B O 1
ATOM 12188 N N . TYR B 1 268 ? -11.64769 -10.71060 -0.13964 1.000 36.26734 303 TYR B N 1
ATOM 12189 C CA . TYR B 1 268 ? -10.97602 -9.71874 -0.98217 1.000 36.65766 303 TYR B CA 1
ATOM 12190 C C . TYR B 1 268 ? -10.74006 -10.23861 -2.40193 1.000 38.96459 303 TYR B C 1
ATOM 12191 O O . TYR B 1 268 ? -10.73032 -9.44424 -3.35880 1.000 34.83351 303 TYR B O 1
ATOM 12209 N N . ASP B 1 269 ? -10.57972 -11.56405 -2.56078 1.000 37.31573 304 ASP B N 1
ATOM 12210 C CA . ASP B 1 269 ? -10.38659 -12.14838 -3.88710 1.000 37.58753 304 ASP B CA 1
ATOM 12211 C C . ASP B 1 269 ? -11.51043 -11.77403 -4.84576 1.000 42.59797 304 ASP B C 1
ATOM 12212 O O . ASP B 1 269 ? -11.30424 -11.73428 -6.06432 1.000 45.50494 304 ASP B O 1
ATOM 12221 N N . GLU B 1 270 ? -12.71479 -11.54244 -4.32925 1.000 37.58246 305 GLU B N 1
ATOM 12222 C CA . GLU B 1 270 ? -13.85383 -11.28818 -5.19115 1.000 40.69965 305 GLU B CA 1
ATOM 12223 C C . GLU B 1 270 ? -14.04244 -9.81922 -5.53749 1.000 38.62193 305 GLU B C 1
ATOM 12224 O O . GLU B 1 270 ? -14.85274 -9.51743 -6.41270 1.000 41.82307 305 GLU B O 1
ATOM 12236 N N . ILE B 1 271 ? -13.33698 -8.90644 -4.86866 1.000 40.40347 306 ILE B N 1
ATOM 12237 C CA . ILE B 1 271 ? -13.54729 -7.47762 -5.05309 1.000 40.84981 306 ILE B CA 1
ATOM 12238 C C . ILE B 1 271 ? -12.26920 -6.72435 -5.37494 1.000 40.46225 306 ILE B C 1
ATOM 12239 O O . ILE B 1 271 ? -12.31714 -5.50177 -5.53623 1.000 43.83507 306 ILE B O 1
ATOM 12255 N N . ASN B 1 272 ? -11.12646 -7.40202 -5.46368 1.000 39.82680 307 ASN B N 1
ATOM 12256 C CA . ASN B 1 272 ? -9.84796 -6.73165 -5.69073 1.000 37.42258 307 ASN B CA 1
ATOM 12257 C C . ASN B 1 272 ? -9.65988 -6.35438 -7.15019 1.000 38.64950 307 ASN B C 1
ATOM 12258 O O . ASN B 1 272 ? -8.65303 -5.71845 -7.48790 1.000 40.85532 307 ASN B O 1
ATOM 12269 N N . HIS B 1 273 ? -10.60725 -6.70983 -8.01613 1.000 43.59566 308 HIS B N 1
ATOM 12270 C CA . HIS B 1 273 ? -10.53781 -6.34697 -9.41974 1.000 42.89612 308 HIS B CA 1
ATOM 12271 C C . HIS B 1 273 ? -11.08728 -4.95949 -9.69032 1.000 43.00076 308 HIS B C 1
ATOM 12272 O O . HIS B 1 273 ? -11.10200 -4.53585 -10.85340 1.000 44.63736 308 HIS B O 1
ATOM 12286 N N . SER B 1 274 ? -11.54251 -4.24808 -8.65889 1.000 41.15993 309 SER B N 1
ATOM 12287 C CA . SER B 1 274 ? -12.25394 -2.98971 -8.86608 1.000 46.34697 309 SER B CA 1
ATOM 12288 C C . SER B 1 274 ? -11.94397 -2.00914 -7.74814 1.000 42.98456 309 SER B C 1
ATOM 12289 O O . SER B 1 274 ? -12.08466 -2.33614 -6.56927 1.000 43.18641 309 SER B O 1
ATOM 12297 N N . LYS B 1 275 ? -11.53867 -0.80255 -8.11757 1.000 43.04535 310 LYS B N 1
ATOM 12298 C CA . LYS B 1 275 ? -11.30169 0.21338 -7.10009 1.000 49.10765 310 LYS B CA 1
ATOM 12299 C C . LYS B 1 275 ? -12.56652 0.49193 -6.28902 1.000 49.04599 310 LYS B C 1
ATOM 12300 O O . LYS B 1 275 ? -12.49152 0.69535 -5.07394 1.000 53.95770 310 LYS B O 1
ATOM 12319 N N . GLU B 1 276 ? -13.73730 0.46736 -6.92748 1.000 46.57754 311 GLU B N 1
ATOM 12320 C CA . GLU B 1 276 ? -14.97430 0.74109 -6.19546 1.000 49.33340 311 GLU B CA 1
ATOM 12321 C C . GLU B 1 276 ? -15.27956 -0.36423 -5.18562 1.000 47.88291 311 GLU B C 1
ATOM 12322 O O . GLU B 1 276 ? -15.28849 -0.12728 -3.97191 1.000 49.74961 311 GLU B O 1
ATOM 12334 N N . LEU B 1 277 ? -15.46880 -1.59388 -5.66428 1.000 47.35149 312 LEU B N 1
ATOM 12335 C CA . LEU B 1 277 ? -15.80230 -2.69934 -4.76720 1.000 48.28443 312 LEU B CA 1
ATOM 12336 C C . LEU B 1 277 ? -14.74005 -2.93290 -3.70027 1.000 49.66684 312 LEU B C 1
ATOM 12337 O O . LEU B 1 277 ? -15.07225 -3.21987 -2.54276 1.000 47.07438 312 LEU B O 1
ATOM 12353 N N . GLY B 1 278 ? -13.45883 -2.87408 -4.07682 1.000 44.87608 313 GLY B N 1
ATOM 12354 C CA . GLY B 1 278 ? -12.38789 -3.12594 -3.13434 1.000 42.18802 313 GLY B CA 1
ATOM 12355 C C . GLY B 1 278 ? -12.41072 -2.20770 -1.93421 1.000 39.59432 313 GLY B C 1
ATOM 12356 O O . GLY B 1 278 ? -11.84787 -2.54846 -0.89605 1.000 41.67735 313 GLY B O 1
ATOM 12360 N N . LYS B 1 279 ? -13.06785 -1.05317 -2.04802 1.000 43.11540 314 LYS B N 1
ATOM 12361 C CA . LYS B 1 279 ? -13.20663 -0.16812 -0.90129 1.000 47.69685 314 LYS B CA 1
ATOM 12362 C C . LYS B 1 279 ? -13.96586 -0.81165 0.24878 1.000 44.90293 314 LYS B C 1
ATOM 12363 O O . LYS B 1 279 ? -13.85110 -0.35295 1.38332 1.000 42.16928 314 LYS B O 1
ATOM 12382 N N . GLN B 1 280 ? -14.72723 -1.87304 -0.00982 1.000 42.88178 315 GLN B N 1
ATOM 12383 C CA . GLN B 1 280 ? -15.44631 -2.53299 1.07277 1.000 44.87864 315 GLN B CA 1
ATOM 12384 C C . GLN B 1 280 ? -14.51180 -3.15424 2.09046 1.000 41.44250 315 GLN B C 1
ATOM 12385 O O . GLN B 1 280 ? -14.93907 -3.43086 3.21501 1.000 42.98344 315 GLN B O 1
ATOM 12399 N N . ALA B 1 281 ? -13.22613 -3.34890 1.74951 1.000 36.25054 316 ALA B N 1
ATOM 12400 C CA . ALA B 1 281 ? -12.27524 -3.96477 2.65328 1.000 37.87647 316 ALA B CA 1
ATOM 12401 C C . ALA B 1 281 ? -11.73043 -3.00247 3.70445 1.000 37.24073 316 ALA B C 1
ATOM 12402 O O . ALA B 1 281 ? -10.99001 -3.43841 4.59036 1.000 40.37120 316 ALA B O 1
ATOM 12409 N N . TYR B 1 282 ? -12.04750 -1.71583 3.62103 1.000 37.93101 317 TYR B N 1
ATOM 12410 C CA . TYR B 1 282 ? -11.54624 -0.76228 4.60132 1.000 40.45501 317 TYR B CA 1
ATOM 12411 C C . TYR B 1 282 ? -12.37320 -0.82686 5.87334 1.000 40.67757 317 TYR B C 1
ATOM 12412 O O . TYR B 1 282 ? -13.60525 -0.85489 5.82625 1.000 40.12365 317 TYR B O 1
ATOM 12430 N N . MET B 1 283 ? -11.69254 -0.80057 7.01318 1.000 42.12873 318 MET B N 1
ATOM 12431 C CA . MET B 1 283 ? -12.35604 -0.93693 8.30236 1.000 40.93351 318 MET B CA 1
ATOM 12432 C C . MET B 1 283 ? -11.62779 -0.08861 9.33260 1.000 44.24720 318 MET B C 1
ATOM 12433 O O . MET B 1 283 ? -10.41861 -0.23803 9.52330 1.000 42.90681 318 MET B O 1
ATOM 12447 N N . LYS B 1 284 ? -12.36885 0.78516 10.00016 1.000 51.05452 319 LYS B N 1
ATOM 12448 C CA . LYS B 1 284 ? -11.82937 1.51740 11.13045 1.000 52.42775 319 LYS B CA 1
ATOM 12449 C C . LYS B 1 284 ? -11.85219 0.63553 12.37743 1.000 54.82323 319 LYS B C 1
ATOM 12450 O O . LYS B 1 284 ? -12.59336 -0.34690 12.46981 1.000 57.54700 319 LYS B O 1
ATOM 12469 N N . LEU B 1 285 ? -11.01079 0.98580 13.33627 1.000 56.19064 320 LEU B N 1
ATOM 12470 C CA . LEU B 1 285 ? -10.94060 0.30168 14.61697 1.000 56.64656 320 LEU B CA 1
ATOM 12471 C C . LEU B 1 285 ? -11.25917 1.31401 15.70705 1.000 65.40336 320 LEU B C 1
ATOM 12472 O O . LEU B 1 285 ? -10.63992 2.38021 15.76567 1.000 62.17376 320 LEU B O 1
ATOM 12488 N N . ASP B 1 286 ? -12.25138 0.99723 16.54106 1.000 72.26570 321 ASP B N 1
ATOM 12489 C CA . ASP B 1 286 ? -12.60424 1.89705 17.63353 1.000 78.91438 321 ASP B CA 1
ATOM 12490 C C . ASP B 1 286 ? -11.39756 2.15978 18.52611 1.000 77.62340 321 ASP B C 1
ATOM 12491 O O . ASP B 1 286 ? -11.05015 3.31344 18.80141 1.000 74.35293 321 ASP B O 1
ATOM 12500 N N . LYS B 1 287 ? -10.73360 1.09781 18.97288 1.000 74.06139 322 LYS B N 1
ATOM 12501 C CA . LYS B 1 287 ? -9.56916 1.23318 19.83469 1.000 67.37352 322 LYS B CA 1
ATOM 12502 C C . LYS B 1 287 ? -8.76206 -0.05262 19.77071 1.000 65.79602 322 LYS B C 1
ATOM 12503 O O . LYS B 1 287 ? -9.31835 -1.14792 19.64651 1.000 65.65040 322 LYS B O 1
ATOM 12522 N N . ILE B 1 288 ? -7.43785 0.09605 19.85127 1.000 54.99711 323 ILE B N 1
ATOM 12523 C CA . ILE B 1 288 ? -6.55024 -1.05523 19.74738 1.000 57.48514 323 ILE B CA 1
ATOM 12524 C C . ILE B 1 288 ? -6.81109 -2.06620 20.85468 1.000 60.02610 323 ILE B C 1
ATOM 12525 O O . ILE B 1 288 ? -6.48750 -3.25142 20.69973 1.000 54.99781 323 ILE B O 1
ATOM 12541 N N . GLU B 1 289 ? -7.38116 -1.62813 21.98261 1.000 57.59161 324 GLU B N 1
ATOM 12542 C CA . GLU B 1 289 ? -7.69447 -2.55560 23.06276 1.000 57.38800 324 GLU B CA 1
ATOM 12543 C C . GLU B 1 289 ? -8.75784 -3.57487 22.65794 1.000 53.16878 324 GLU B C 1
ATOM 12544 O O . GLU B 1 289 ? -8.84827 -4.63973 23.27791 1.000 50.87181 324 GLU B O 1
ATOM 12556 N N . ASP B 1 290 ? -9.56722 -3.27487 21.64029 1.000 53.73537 325 ASP B N 1
ATOM 12557 C CA . ASP B 1 290 ? -10.53277 -4.26117 21.16950 1.000 55.63711 325 ASP B CA 1
ATOM 12558 C C . ASP B 1 290 ? -9.85138 -5.56038 20.76010 1.000 52.64379 325 ASP B C 1
ATOM 12559 O O . ASP B 1 290 ? -10.46321 -6.63228 20.83884 1.000 54.51489 325 ASP B O 1
ATOM 12568 N N . LEU B 1 291 ? -8.58328 -5.49451 20.34995 1.000 47.14533 326 LEU B N 1
ATOM 12569 C CA . LEU B 1 291 ? -7.85795 -6.65804 19.84420 1.000 45.05692 326 LEU B CA 1
ATOM 12570 C C . LEU B 1 291 ? -7.09602 -7.41879 20.91932 1.000 41.06615 326 LEU B C 1
ATOM 12571 O O . LEU B 1 291 ? -6.44009 -8.41885 20.61054 1.000 37.77277 326 LEU B O 1
ATOM 12587 N N . GLN B 1 292 ? -7.16908 -6.98548 22.16906 1.000 42.69699 327 GLN B N 1
ATOM 12588 C CA . GLN B 1 292 ? -6.31209 -7.56157 23.19473 1.000 47.67296 327 GLN B CA 1
ATOM 12589 C C . GLN B 1 292 ? -6.57212 -9.05285 23.35846 1.000 43.02364 327 GLN B C 1
ATOM 12590 O O . GLN B 1 292 ? -7.71503 -9.48563 23.53286 1.000 43.11175 327 GLN B O 1
ATOM 12604 N N . ASP B 1 293 ? -5.49704 -9.83719 23.32849 0.920 39.72243 328 ASP B N 1
ATOM 12605 C CA . ASP B 1 293 ? -5.51588 -11.26933 23.60774 0.890 38.98397 328 ASP B CA 1
ATOM 12606 C C . ASP B 1 293 ? -6.27464 -12.06225 22.54846 0.720 36.89016 328 ASP B C 1
ATOM 12607 O O . ASP B 1 293 ? -6.59090 -13.23620 22.77617 0.900 38.02875 328 ASP B O 1
ATOM 12616 N N A LYS B 1 294 ? -6.55749 -11.46909 21.39556 0.540 35.57132 329 LYS B N 1
ATOM 12617 N N B LYS B 1 294 ? -6.57869 -11.46006 21.40300 0.460 35.57112 329 LYS B N 1
ATOM 12618 C CA A LYS B 1 294 ? -7.20085 -12.15855 20.28442 0.540 33.69780 329 LYS B CA 1
ATOM 12619 C CA B LYS B 1 294 ? -7.21204 -12.14287 20.28135 0.460 33.77417 329 LYS B CA 1
ATOM 12620 C C A LYS B 1 294 ? -6.23778 -12.25086 19.11365 0.540 33.11424 329 LYS B C 1
ATOM 12621 C C B LYS B 1 294 ? -6.20342 -12.31334 19.15398 0.460 33.03258 329 LYS B C 1
ATOM 12622 O O A LYS B 1 294 ? -5.19490 -11.59477 19.07741 0.540 33.05357 329 LYS B O 1
ATOM 12623 O O B LYS B 1 294 ? -5.08922 -11.78622 19.19619 0.460 33.01723 329 LYS B O 1
ATOM 12660 N N . ILE B 1 295 ? -6.58851 -13.08274 18.14707 1.000 29.53516 330 ILE B N 1
ATOM 12661 C CA . ILE B 1 295 ? -5.79109 -13.23236 16.92429 1.000 30.04554 330 ILE B CA 1
ATOM 12662 C C . ILE B 1 295 ? -6.41307 -12.36500 15.84049 1.000 31.37037 330 ILE B C 1
ATOM 12663 O O . ILE B 1 295 ? -7.61480 -12.45927 15.56966 1.000 30.68978 330 ILE B O 1
ATOM 12679 N N . THR B 1 296 ? -5.60109 -11.51400 15.23573 1.000 28.50317 331 THR B N 1
ATOM 12680 C CA . THR B 1 296 ? -6.04643 -10.57891 14.20924 1.000 28.47103 331 THR B CA 1
ATOM 12681 C C . THR B 1 296 ? -5.70707 -11.03615 12.80058 1.000 28.05496 331 THR B C 1
ATOM 12682 O O . THR B 1 296 ? -6.47632 -10.77750 11.88231 1.000 29.96303 331 THR B O 1
ATOM 12693 N N . ILE B 1 297 ? -4.54741 -11.66716 12.60438 1.000 24.20244 332 ILE B N 1
ATOM 12694 C CA . ILE B 1 297 ? -4.11924 -12.12733 11.28885 1.000 25.10971 332 ILE B CA 1
ATOM 12695 C C . ILE B 1 297 ? -3.56639 -13.53420 11.43642 1.000 24.57795 332 ILE B C 1
ATOM 12696 O O . ILE B 1 297 ? -2.73206 -13.80517 12.31647 1.000 25.17010 332 ILE B O 1
ATOM 12712 N N . HIS B 1 298 ? -4.02999 -14.42984 10.58347 1.000 25.64048 333 HIS B N 1
ATOM 12713 C CA . HIS B 1 298 ? -3.55335 -15.79622 10.67049 1.000 27.21660 333 HIS B CA 1
ATOM 12714 C C . HIS B 1 298 ? -3.75377 -16.48803 9.33987 1.000 24.42286 333 HIS B C 1
ATOM 12715 O O . HIS B 1 298 ? -4.60453 -16.10247 8.51959 1.000 22.16690 333 HIS B O 1
ATOM 12729 N N . GLN B 1 299 ? -2.97272 -17.54307 9.16665 1.000 21.95170 334 GLN B N 1
ATOM 12730 C CA . GLN B 1 299 ? -3.18802 -18.47181 8.06497 1.000 26.51341 334 GLN B CA 1
ATOM 12731 C C . GLN B 1 299 ? -4.43133 -19.31198 8.30248 1.000 27.59632 334 GLN B C 1
ATOM 12732 O O . GLN B 1 299 ? -4.77920 -19.65332 9.44090 1.000 24.44349 334 GLN B O 1
ATOM 12746 N N . CYS B 1 300 ? -5.11347 -19.62854 7.20633 1.000 28.05319 335 CYS B N 1
ATOM 12747 C CA . CYS B 1 300 ? -6.25650 -20.52853 7.19213 1.000 30.23707 335 CYS B CA 1
ATOM 12748 C C . CYS B 1 300 ? -5.90113 -21.77856 6.39757 1.000 29.82833 335 CYS B C 1
ATOM 12749 O O . CYS B 1 300 ? -5.32811 -21.68934 5.30836 1.000 30.35795 335 CYS B O 1
ATOM 12757 N N . PHE B 1 301 ? -6.25759 -22.93602 6.93190 1.000 30.26238 336 PHE B N 1
ATOM 12758 C CA . PHE B 1 301 ? -5.89736 -24.22863 6.35672 1.000 32.58867 336 PHE B CA 1
ATOM 12759 C C . PHE B 1 301 ? -7.15076 -24.98793 5.94154 1.000 32.35269 336 PHE B C 1
ATOM 12760 O O . PHE B 1 301 ? -8.06520 -25.16491 6.74804 1.000 33.57590 336 PHE B O 1
ATOM 12777 N N . ASN B 1 302 ? -7.19973 -25.43723 4.68330 1.000 31.80812 337 ASN B N 1
ATOM 12778 C CA . ASN B 1 302 ? -8.17967 -26.42646 4.27438 1.000 32.60068 337 ASN B CA 1
ATOM 12779 C C . ASN B 1 302 ? -7.58142 -27.82890 4.47230 1.000 32.39607 337 ASN B C 1
ATOM 12780 O O . ASN B 1 302 ? -6.42849 -27.98459 4.86662 1.000 32.72650 337 ASN B O 1
ATOM 12791 N N . VAL B 1 303 ? -8.36106 -28.86935 4.16251 1.000 33.37932 338 VAL B N 1
ATOM 12792 C CA . VAL B 1 303 ? -7.89026 -30.21727 4.46367 1.000 35.78972 338 VAL B CA 1
ATOM 12793 C C . VAL B 1 303 ? -6.63826 -30.54724 3.65932 1.000 34.65478 338 VAL B C 1
ATOM 12794 O O . VAL B 1 303 ? -5.74187 -31.24729 4.14279 1.000 34.46999 338 VAL B O 1
ATOM 12807 N N A GLU B 1 304 ? -6.55953 -30.06630 2.42010 0.590 35.21029 339 GLU B N 1
ATOM 12808 N N B GLU B 1 304 ? -6.56216 -30.06324 2.41930 0.410 35.25272 339 GLU B N 1
ATOM 12809 C CA A GLU B 1 304 ? -5.36685 -30.31928 1.61812 0.590 37.28920 339 GLU B CA 1
ATOM 12810 C CA B GLU B 1 304 ? -5.37650 -30.31625 1.60807 0.410 37.25634 339 GLU B CA 1
ATOM 12811 C C A GLU B 1 304 ? -4.14585 -29.64356 2.23068 0.590 34.47849 339 GLU B C 1
ATOM 12812 C C B GLU B 1 304 ? -4.14847 -29.63801 2.20989 0.410 34.51692 339 GLU B C 1
ATOM 12813 O O A GLU B 1 304 ? -3.04394 -30.20986 2.23029 0.590 35.15271 339 GLU B O 1
ATOM 12814 O O B GLU B 1 304 ? -3.04597 -30.20123 2.18944 0.410 34.85558 339 GLU B O 1
ATOM 12837 N N . ASP B 1 305 ? -4.31419 -28.43102 2.75413 1.000 32.67880 340 ASP B N 1
ATOM 12838 C CA . ASP B 1 305 ? -3.20571 -27.75926 3.38297 1.000 29.87234 340 ASP B CA 1
ATOM 12839 C C . ASP B 1 305 ? -2.79338 -28.50256 4.64887 1.000 30.37629 340 ASP B C 1
ATOM 12840 O O . ASP B 1 305 ? -1.60257 -28.65713 4.92459 1.000 28.04631 340 ASP B O 1
ATOM 12849 N N . VAL B 1 306 ? -3.77379 -28.96519 5.43165 1.000 28.98138 341 VAL B N 1
ATOM 12850 C CA . VAL B 1 306 ? -3.46276 -29.67182 6.67308 1.000 30.93089 341 VAL B CA 1
ATOM 12851 C C . VAL B 1 306 ? -2.65251 -30.92279 6.36880 1.000 32.21778 341 VAL B C 1
ATOM 12852 O O . VAL B 1 306 ? -1.69156 -31.24938 7.07140 1.000 28.97210 341 VAL B O 1
ATOM 12865 N N A LYS B 1 307 ? -3.03470 -31.64183 5.31737 0.600 32.81997 342 LYS B N 1
ATOM 12866 N N B LYS B 1 307 ? -3.02523 -31.63481 5.30744 0.400 32.96855 342 LYS B N 1
ATOM 12867 C CA A LYS B 1 307 ? -2.31580 -32.84520 4.91862 0.600 34.61828 342 LYS B CA 1
ATOM 12868 C CA B LYS B 1 307 ? -2.31651 -32.85089 4.92874 0.400 34.63844 342 LYS B CA 1
ATOM 12869 C C A LYS B 1 307 ? -0.85464 -32.54992 4.63015 0.600 34.81253 342 LYS B C 1
ATOM 12870 C C B LYS B 1 307 ? -0.85733 -32.56505 4.60653 0.400 34.69252 342 LYS B C 1
ATOM 12871 O O A LYS B 1 307 ? 0.03486 -33.33383 4.99455 0.600 35.89488 342 LYS B O 1
ATOM 12872 O O B LYS B 1 307 ? 0.02907 -33.36975 4.92663 0.400 35.77749 342 LYS B O 1
ATOM 12909 N N . HIS B 1 308 ? -0.58828 -31.42984 3.96157 1.000 31.63814 343 HIS B N 1
ATOM 12910 C CA . HIS B 1 308 ? 0.78361 -31.09337 3.60276 1.000 33.96311 343 HIS B CA 1
ATOM 12911 C C . HIS B 1 308 ? 1.59429 -30.58677 4.79382 1.000 28.11635 343 HIS B C 1
ATOM 12912 O O . HIS B 1 308 ? 2.71905 -31.03176 5.01182 1.000 27.82564 343 HIS B O 1
ATOM 12926 N N . TYR B 1 309 ? 1.02524 -29.67928 5.57524 1.000 26.42045 344 TYR B N 1
ATOM 12927 C CA . TYR B 1 309 ? 1.77733 -28.97795 6.60052 1.000 24.50729 344 TYR B CA 1
ATOM 12928 C C . TYR B 1 309 ? 1.88288 -29.76797 7.89470 1.000 26.66026 344 TYR B C 1
ATOM 12929 O O . TYR B 1 309 ? 2.96183 -29.81630 8.48611 1.000 27.50646 344 TYR B O 1
ATOM 12947 N N . PHE B 1 310 ? 0.79942 -30.40516 8.34667 1.000 26.87202 345 PHE B N 1
ATOM 12948 C CA . PHE B 1 310 ? 0.75256 -30.96530 9.70361 1.000 26.55116 345 PHE B CA 1
ATOM 12949 C C . PHE B 1 310 ? 0.97652 -32.46878 9.67184 1.000 27.82309 345 PHE B C 1
ATOM 12950 O O . PHE B 1 310 ? 0.17852 -33.30761 10.11786 1.000 30.61412 345 PHE B O 1
ATOM 12967 N N . THR B 1 311 ? 2.13340 -32.77899 9.13715 1.000 28.40117 346 THR B N 1
ATOM 12968 C CA . THR B 1 311 ? 2.52139 -34.12793 8.82363 1.000 30.59829 346 THR B CA 1
ATOM 12969 C C . THR B 1 311 ? 3.79874 -34.44549 9.59871 1.000 29.81844 346 THR B C 1
ATOM 12970 O O . THR B 1 311 ? 4.22639 -33.69606 10.47108 1.000 27.68163 346 THR B O 1
ATOM 12981 N N . ASN B 1 312 ? 4.40547 -35.57701 9.26094 1.000 30.12721 347 ASN B N 1
ATOM 12982 C CA . ASN B 1 312 ? 5.63421 -36.00875 9.90497 1.000 31.04140 347 ASN B CA 1
ATOM 12983 C C . ASN B 1 312 ? 6.61646 -36.44160 8.83520 1.000 30.78358 347 ASN B C 1
ATOM 12984 O O . ASN B 1 312 ? 6.42182 -37.47552 8.18687 1.000 31.31648 347 ASN B O 1
ATOM 12995 N N . ILE B 1 313 ? 7.66267 -35.64579 8.65854 1.000 31.11849 348 ILE B N 1
ATOM 12996 C CA . ILE B 1 313 ? 8.73580 -35.91076 7.71875 1.000 32.99500 348 ILE B CA 1
ATOM 12997 C C . ILE B 1 313 ? 10.01780 -35.86422 8.52158 1.000 33.70317 348 ILE B C 1
ATOM 12998 O O . ILE B 1 313 ? 10.29846 -34.86172 9.18852 1.000 28.28925 348 ILE B O 1
ATOM 13014 N N . ASP B 1 314 ? 10.77974 -36.95419 8.47662 1.000 36.49306 349 ASP B N 1
ATOM 13015 C CA . ASP B 1 314 ? 12.00442 -37.06173 9.24179 1.000 37.70942 349 ASP B CA 1
ATOM 13016 C C . ASP B 1 314 ? 12.88876 -35.84180 9.06087 1.000 35.36918 349 ASP B C 1
ATOM 13017 O O . ASP B 1 314 ? 13.20299 -35.44997 7.93528 1.000 35.52717 349 ASP B O 1
ATOM 13026 N N . LYS B 1 315 ? 13.31383 -35.26968 10.18733 1.000 36.00686 350 LYS B N 1
ATOM 13027 C CA . LYS B 1 315 ? 14.24931 -34.16126 10.22300 1.000 38.07671 350 LYS B CA 1
ATOM 13028 C C . LYS B 1 315 ? 13.69402 -32.92675 9.53118 1.000 34.09600 350 LYS B C 1
ATOM 13029 O O . LYS B 1 315 ? 14.47084 -32.07461 9.09280 1.000 30.78074 350 LYS B O 1
ATOM 13048 N N . VAL B 1 316 ? 12.36343 -32.82168 9.40556 1.000 31.04761 351 VAL B N 1
ATOM 13049 C CA . VAL B 1 316 ? 11.76320 -31.65695 8.76901 1.000 25.59205 351 VAL B CA 1
ATOM 13050 C C . VAL B 1 316 ? 10.59096 -31.11776 9.57757 1.000 24.23902 351 VAL B C 1
ATOM 13051 O O . VAL B 1 316 ? 10.59096 -29.94107 9.95049 1.000 23.72656 351 VAL B O 1
ATOM 13064 N N . ILE B 1 317 ? 9.57080 -31.94733 9.80597 1.000 26.13475 352 ILE B N 1
ATOM 13065 C CA . ILE B 1 317 ? 8.34024 -31.51233 10.44715 1.000 23.74804 352 ILE B CA 1
ATOM 13066 C C . ILE B 1 317 ? 7.81686 -32.64764 11.31844 1.000 23.82775 352 ILE B C 1
ATOM 13067 O O . ILE B 1 317 ? 7.86266 -33.81961 10.93713 1.000 25.70790 352 ILE B O 1
ATOM 13083 N N . VAL B 1 318 ? 7.34621 -32.28735 12.49784 1.000 24.37133 353 VAL B N 1
ATOM 13084 C CA . VAL B 1 318 ? 6.85027 -33.23441 13.48814 1.000 25.03552 353 VAL B CA 1
ATOM 13085 C C . VAL B 1 318 ? 5.49832 -32.70424 13.95514 1.000 24.96512 353 VAL B C 1
ATOM 13086 O O . VAL B 1 318 ? 5.39876 -31.54823 14.37100 1.000 23.47108 353 VAL B O 1
ATOM 13099 N N . THR B 1 319 ? 4.47495 -33.54924 13.90022 1.000 25.84047 354 THR B N 1
ATOM 13100 C CA . THR B 1 319 ? 3.12395 -33.16676 14.31050 1.000 26.76306 354 THR B CA 1
ATOM 13101 C C . THR B 1 319 ? 2.56330 -34.30432 15.15223 1.000 21.28126 354 THR B C 1
ATOM 13102 O O . THR B 1 319 ? 2.48703 -35.44324 14.68962 1.000 25.56310 354 THR B O 1
ATOM 13113 N N . TYR B 1 320 ? 2.15858 -33.98370 16.37242 1.000 23.36000 355 TYR B N 1
ATOM 13114 C CA . TYR B 1 320 ? 1.47841 -34.91268 17.24481 1.000 24.90032 355 TYR B CA 1
ATOM 13115 C C . TYR B 1 320 ? 0.08753 -34.39820 17.59333 1.000 26.27901 355 TYR B C 1
ATOM 13116 O O . TYR B 1 320 ? -0.16358 -33.19189 17.64897 1.000 24.60068 355 TYR B O 1
ATOM 13134 N N . VAL B 1 321 ? -0.81365 -35.33557 17.80846 1.000 25.55728 356 VAL B N 1
ATOM 13135 C CA . VAL B 1 321 ? -2.18452 -35.03598 18.17562 1.000 29.44829 356 VAL B CA 1
ATOM 13136 C C . VAL B 1 321 ? -2.56071 -35.87224 19.38164 1.000 30.60580 356 VAL B C 1
ATOM 13137 O O . VAL B 1 321 ? -2.01127 -36.95932 19.61169 1.000 28.35323 356 VAL B O 1
ATOM 13150 N N . ARG B 1 322 ? -3.49730 -35.33750 20.15613 1.000 31.02840 357 ARG B N 1
ATOM 13151 C CA . ARG B 1 322 ? -4.14180 -36.02905 21.25210 1.000 35.69960 357 ARG B CA 1
ATOM 13152 C C . ARG B 1 322 ? -5.59872 -36.27111 20.88965 1.000 34.14115 357 ARG B C 1
ATOM 13153 O O . ARG B 1 322 ? -6.26145 -35.39988 20.32807 1.000 38.70600 357 ARG B O 1
ATOM 13174 N N . GLU B 1 323 ? -6.10291 -37.45249 21.21602 1.000 41.18644 358 GLU B N 1
ATOM 13175 C CA . GLU B 1 323 ? -7.48376 -37.80278 20.90844 1.000 47.71890 358 GLU B CA 1
ATOM 13176 C C . GLU B 1 323 ? -8.17779 -38.29095 22.17327 1.000 47.00944 358 GLU B C 1
ATOM 13177 O O . GLU B 1 323 ? -7.55749 -38.92529 23.02570 1.000 49.26595 358 GLU B O 1
ATOM 13189 N N . ASN B 1 324 ? -9.45108 -37.95162 22.30685 1.000 51.36913 359 ASN B N 1
ATOM 13190 C CA . ASN B 1 324 ? -10.22542 -38.34071 23.47972 1.000 51.67753 359 ASN B CA 1
ATOM 13191 C C . ASN B 1 324 ? -10.70625 -39.78295 23.30906 1.000 61.27144 359 ASN B C 1
ATOM 13192 O O . ASN B 1 324 ? -10.28043 -40.49984 22.39961 1.000 60.77174 359 ASN B O 1
ATOM 13203 N N . LYS B 1 325 ? -11.60540 -40.22452 24.19590 1.000 66.97586 360 LYS B N 1
ATOM 13204 C CA . LYS B 1 325 ? -12.11783 -41.59065 24.11917 1.000 65.73774 360 LYS B CA 1
ATOM 13205 C C . LYS B 1 325 ? -12.87096 -41.82773 22.81297 1.000 64.05930 360 LYS B C 1
ATOM 13206 O O . LYS B 1 325 ? -12.79104 -42.91343 22.22823 1.000 70.12018 360 LYS B O 1
ATOM 13210 N N . ASN B 1 326 ? -13.59835 -40.82750 22.33760 1.000 61.78611 361 ASN B N 1
ATOM 13211 C CA . ASN B 1 326 ? -14.30838 -40.85910 21.06095 1.000 60.39590 361 ASN B CA 1
ATOM 13212 C C . ASN B 1 326 ? -13.36577 -40.83779 19.83599 1.000 65.78723 361 ASN B C 1
ATOM 13213 O O . ASN B 1 326 ? -13.81730 -40.73473 18.68760 1.000 65.28740 361 ASN B O 1
ATOM 13224 N N . LYS B 1 327 ? -12.04886 -40.93042 20.01129 1.000 75.18352 362 LYS B N 1
ATOM 13225 C CA . LYS B 1 327 ? -11.09523 -40.81179 18.90980 1.000 73.26656 362 LYS B CA 1
ATOM 13226 C C . LYS B 1 327 ? -11.22913 -39.47445 18.18101 1.000 72.90065 362 LYS B C 1
ATOM 13227 O O . LYS B 1 327 ? -10.84299 -39.34711 17.01390 1.000 73.43447 362 LYS B O 1
ATOM 13246 N N . GLU B 1 328 ? -11.77266 -38.46959 18.85634 1.000 67.69889 363 GLU B N 1
ATOM 13247 C CA . GLU B 1 328 ? -11.82615 -37.10980 18.34241 1.000 63.63145 363 GLU B CA 1
ATOM 13248 C C . GLU B 1 328 ? -10.54462 -36.38477 18.74251 1.000 55.66057 363 GLU B C 1
ATOM 13249 O O . GLU B 1 328 ? -10.07813 -36.49723 19.87440 1.000 50.69296 363 GLU B O 1
ATOM 13261 N N . ILE B 1 329 ? -9.96308 -35.65267 17.79994 1.000 50.59648 364 ILE B N 1
ATOM 13262 C CA . ILE B 1 329 ? -8.69686 -34.97832 18.05718 1.000 48.79717 364 ILE B CA 1
ATOM 13263 C C . ILE B 1 329 ? -8.97004 -33.71598 18.85937 1.000 42.76600 364 ILE B C 1
ATOM 13264 O O . ILE B 1 329 ? -9.76706 -32.86063 18.45388 1.000 43.78201 364 ILE B O 1
ATOM 13280 N N . THR B 1 330 ? -8.29925 -33.59089 20.00315 1.000 37.72734 365 THR B N 1
ATOM 13281 C CA . THR B 1 330 ? -8.55322 -32.48799 20.90845 1.000 38.05816 365 THR B CA 1
ATOM 13282 C C . THR B 1 330 ? -7.37156 -31.55658 21.09770 1.000 34.49667 365 THR B C 1
ATOM 13283 O O . THR B 1 330 ? -7.56764 -30.45789 21.62014 1.000 35.05420 365 THR B O 1
ATOM 13294 N N . ASP B 1 331 ? -6.15516 -31.97473 20.73706 1.000 31.42100 366 ASP B N 1
ATOM 13295 C CA . ASP B 1 331 ? -4.96381 -31.16537 20.91178 1.000 30.83403 366 ASP B CA 1
ATOM 13296 C C . ASP B 1 331 ? -3.99505 -31.48067 19.78840 1.000 28.28238 366 ASP B C 1
ATOM 13297 O O . ASP B 1 331 ? -4.03841 -32.56165 19.19547 1.000 26.86981 366 ASP B O 1
ATOM 13306 N N . LEU B 1 332 ? -3.09325 -30.53193 19.53267 1.000 26.27209 367 LEU B N 1
ATOM 13307 C CA . LEU B 1 332 ? -2.07249 -30.70185 18.51170 1.000 27.51558 367 LEU B CA 1
ATOM 13308 C C . LEU B 1 332 ? -0.83610 -29.88788 18.86980 1.000 24.08803 367 LEU B C 1
ATOM 13309 O O . LEU B 1 332 ? -0.93456 -28.72241 19.28644 1.000 22.97733 367 LEU B O 1
ATOM 13325 N N . PHE B 1 333 ? 0.33245 -30.50524 18.70941 1.000 24.08132 368 PHE B N 1
ATOM 13326 C CA . PHE B 1 333 ? 1.57287 -29.74870 18.69873 1.000 22.43066 368 PHE B CA 1
ATOM 13327 C C . PHE B 1 333 ? 2.35934 -30.08280 17.43980 1.000 20.99776 368 PHE B C 1
ATOM 13328 O O . PHE B 1 333 ? 2.25408 -31.18564 16.88383 1.000 24.80369 368 PHE B O 1
ATOM 13345 N N . SER B 1 334 ? 3.13634 -29.10743 16.99066 1.000 21.84857 369 SER B N 1
ATOM 13346 C CA . SER B 1 334 ? 3.96025 -29.28814 15.81272 1.000 22.56258 369 SER B CA 1
ATOM 13347 C C . SER B 1 334 ? 5.16083 -28.35575 15.84689 1.000 20.56983 369 SER B C 1
ATOM 13348 O O . SER B 1 334 ? 5.09785 -27.25327 16.38942 1.000 21.77415 369 SER B O 1
ATOM 13356 N N . PHE B 1 335 ? 6.25104 -28.81004 15.23668 1.000 21.60624 370 PHE B N 1
ATOM 13357 C CA . PHE B 1 335 ? 7.44989 -28.01363 15.11268 1.000 21.44597 370 PHE B CA 1
ATOM 13358 C C . PHE B 1 335 ? 8.20927 -28.50024 13.89464 1.000 21.37167 370 PHE B C 1
ATOM 13359 O O . PHE B 1 335 ? 8.12601 -29.67934 13.51563 1.000 21.28522 370 PHE B O 1
ATOM 13376 N N . PHE B 1 336 ? 8.89405 -27.58457 13.24085 1.000 20.95129 371 PHE B N 1
ATOM 13377 C CA . PHE B 1 336 ? 9.76356 -27.96620 12.14911 1.000 22.26421 371 PHE B CA 1
ATOM 13378 C C . PHE B 1 336 ? 11.21158 -27.87225 12.60542 1.000 22.93550 371 PHE B C 1
ATOM 13379 O O . PHE B 1 336 ? 11.53768 -27.35019 13.67815 1.000 22.74644 371 PHE B O 1
ATOM 13396 N N . ILE B 1 337 ? 12.08657 -28.45158 11.78901 1.000 23.53074 372 ILE B N 1
ATOM 13397 C CA . ILE B 1 337 ? 13.46840 -28.70916 12.17316 1.000 25.45102 372 ILE B CA 1
ATOM 13398 C C . ILE B 1 337 ? 14.36575 -28.14549 11.09138 1.000 27.09957 372 ILE B C 1
ATOM 13399 O O . ILE B 1 337 ? 14.18248 -28.45881 9.90727 1.000 25.45229 372 ILE B O 1
ATOM 13415 N N . ILE B 1 338 ? 15.32254 -27.30099 11.49421 1.000 23.63858 373 ILE B N 1
ATOM 13416 C CA . ILE B 1 338 ? 16.31250 -26.74842 10.57426 1.000 23.96659 373 ILE B CA 1
ATOM 13417 C C . ILE B 1 338 ? 17.69932 -26.89590 11.17458 1.000 28.75353 373 ILE B C 1
ATOM 13418 O O . ILE B 1 338 ? 17.95448 -26.43455 12.29850 1.000 27.43478 373 ILE B O 1
ATOM 13434 N N . GLU B 1 339 ? 18.60284 -27.47653 10.39372 1.000 30.85554 374 GLU B N 1
ATOM 13435 C CA . GLU B 1 339 ? 20.01679 -27.53505 10.72694 1.000 33.36522 374 GLU B CA 1
ATOM 13436 C C . GLU B 1 339 ? 20.65695 -26.17957 10.46448 1.000 32.14981 374 GLU B C 1
ATOM 13437 O O . GLU B 1 339 ? 20.32425 -25.49645 9.49281 1.000 29.87916 374 GLU B O 1
ATOM 13449 N N . SER B 1 340 ? 21.57141 -25.78254 11.33505 1.000 30.37008 375 SER B N 1
ATOM 13450 C CA . SER B 1 340 ? 22.36206 -24.57678 11.12933 1.000 32.26521 375 SER B CA 1
ATOM 13451 C C . SER B 1 340 ? 23.84309 -24.91961 11.09845 1.000 35.11509 375 SER B C 1
ATOM 13452 O O . SER B 1 340 ? 24.30714 -25.80282 11.82616 1.000 37.33676 375 SER B O 1
ATOM 13460 N N . THR B 1 341 ? 24.57192 -24.22885 10.22224 1.000 31.64793 376 THR B N 1
ATOM 13461 C CA . THR B 1 341 ? 26.02329 -24.33162 10.15537 1.000 34.16945 376 THR B CA 1
ATOM 13462 C C . THR B 1 341 ? 26.63230 -23.47778 11.26204 1.000 33.84693 376 THR B C 1
ATOM 13463 O O . THR B 1 341 ? 26.25485 -22.31356 11.42861 1.000 32.75927 376 THR B O 1
ATOM 13474 N N . VAL B 1 342 ? 27.53397 -24.06370 12.03451 1.000 32.01272 377 VAL B N 1
ATOM 13475 C CA . VAL B 1 342 ? 28.36841 -23.31806 12.97566 1.000 36.33922 377 VAL B CA 1
ATOM 13476 C C . VAL B 1 342 ? 29.56685 -22.83882 12.17853 1.000 34.87823 377 VAL B C 1
ATOM 13477 O O . VAL B 1 342 ? 30.49170 -23.59811 11.90903 1.000 40.42507 377 VAL B O 1
ATOM 13490 N N . ILE B 1 343 ? 29.54934 -21.56498 11.79425 1.000 35.53154 378 ILE B N 1
ATOM 13491 C CA . ILE B 1 343 ? 30.54302 -21.07411 10.85278 1.000 37.46471 378 ILE B CA 1
ATOM 13492 C C . ILE B 1 343 ? 31.93947 -21.20992 11.43988 1.000 43.29257 378 ILE B C 1
ATOM 13493 O O . ILE B 1 343 ? 32.20705 -20.77422 12.56517 1.000 43.86675 378 ILE B O 1
ATOM 13509 N N . ASN B 1 344 ? 32.83614 -21.82684 10.66944 1.000 47.27022 379 ASN B N 1
ATOM 13510 C CA . ASN B 1 344 ? 34.25526 -21.95803 11.01315 1.000 55.99139 379 ASN B CA 1
ATOM 13511 C C . ASN B 1 344 ? 34.47029 -22.64267 12.36021 1.000 54.87480 379 ASN B C 1
ATOM 13512 O O . ASN B 1 344 ? 35.42538 -22.33539 13.07906 1.000 54.61915 379 ASN B O 1
ATOM 13523 N N . ASN B 1 345 ? 33.60969 -23.58910 12.70574 1.000 49.51109 380 ASN B N 1
ATOM 13524 C CA . ASN B 1 345 ? 33.79979 -24.43191 13.87944 1.000 54.66023 380 ASN B CA 1
ATOM 13525 C C . ASN B 1 345 ? 34.03759 -25.85893 13.39775 1.000 57.50998 380 ASN B C 1
ATOM 13526 O O . ASN B 1 345 ? 33.12217 -26.50189 12.87194 1.000 59.22703 380 ASN B O 1
ATOM 13537 N N . GLU B 1 346 ? 35.26323 -26.34763 13.58014 1.000 57.58709 381 GLU B N 1
ATOM 13538 C CA . GLU B 1 346 ? 35.61665 -27.67634 13.09557 1.000 65.77146 381 GLU B CA 1
ATOM 13539 C C . GLU B 1 346 ? 35.12470 -28.77611 14.02958 1.000 72.57331 381 GLU B C 1
ATOM 13540 O O . GLU B 1 346 ? 34.79420 -29.87022 13.56011 1.000 68.05082 381 GLU B O 1
ATOM 13544 N N . ARG B 1 347 ? 35.05096 -28.50808 15.33801 1.000 93.00815 382 ARG B N 1
ATOM 13545 C CA . ARG B 1 347 ? 34.65856 -29.54682 16.28978 1.000 88.81810 382 ARG B CA 1
ATOM 13546 C C . ARG B 1 347 ? 33.16431 -29.84363 16.20751 1.000 86.96049 382 ARG B C 1
ATOM 13547 O O . ARG B 1 347 ? 32.76000 -31.00042 16.04765 1.000 86.68272 382 ARG B O 1
ATOM 13551 N N . PHE B 1 348 ? 32.32577 -28.81270 16.33110 1.000 86.39214 383 PHE B N 1
ATOM 13552 C CA . PHE B 1 348 ? 30.87389 -28.93494 16.19686 1.000 75.39705 383 PHE B CA 1
ATOM 13553 C C . PHE B 1 348 ? 30.46568 -28.12156 14.97708 1.000 66.08122 383 PHE B C 1
ATOM 13554 O O . PHE B 1 348 ? 30.25212 -26.90374 15.07542 1.000 55.42870 383 PHE B O 1
ATOM 13571 N N . PRO B 1 349 ? 30.35232 -28.74900 13.80043 1.000 60.62865 384 PRO B N 1
ATOM 13572 C CA . PRO B 1 349 ? 30.11143 -27.96563 12.58095 1.000 58.20410 384 PRO B CA 1
ATOM 13573 C C . PRO B 1 349 ? 28.65871 -27.62644 12.33546 1.000 49.39136 384 PRO B C 1
ATOM 13574 O O . PRO B 1 349 ? 28.39214 -26.70846 11.54636 1.000 42.42500 384 PRO B O 1
ATOM 13585 N N A THR B 1 350 ? 27.71083 -28.32592 12.96345 0.990 51.61034 385 THR B N 1
ATOM 13586 N N B THR B 1 350 ? 27.72020 -28.31464 12.98924 0.010 51.71905 385 THR B N 1
ATOM 13587 C CA A THR B 1 350 ? 26.29664 -28.06081 12.74336 0.990 50.02665 385 THR B CA 1
ATOM 13588 C CA B THR B 1 350 ? 26.29325 -28.14921 12.74482 0.010 49.91030 385 THR B CA 1
ATOM 13589 C C A THR B 1 350 ? 25.52940 -28.20170 14.05209 0.990 48.35226 385 THR B C 1
ATOM 13590 C C B THR B 1 350 ? 25.53700 -28.19590 14.06665 0.010 48.11642 385 THR B C 1
ATOM 13591 O O A THR B 1 350 ? 25.97704 -28.85864 14.99663 0.990 46.62547 385 THR B O 1
ATOM 13592 O O B THR B 1 350 ? 26.02005 -28.76748 15.04699 0.010 47.11751 385 THR B O 1
ATOM 13613 N N . ILE B 1 351 ? 24.36342 -27.56146 14.09665 1.000 42.11949 386 ILE B N 1
ATOM 13614 C CA . ILE B 1 351 ? 23.42496 -27.70803 15.20108 1.000 39.20720 386 ILE B CA 1
ATOM 13615 C C . ILE B 1 351 ? 22.02715 -27.87947 14.61572 1.000 39.33747 386 ILE B C 1
ATOM 13616 O O . ILE B 1 351 ? 21.70796 -27.33055 13.55892 1.000 40.29863 386 ILE B O 1
ATOM 13632 N N . ASN B 1 352 ? 21.19485 -28.66685 15.30400 1.000 36.26761 387 ASN B N 1
ATOM 13633 C CA . ASN B 1 352 ? 19.85007 -28.99493 14.85085 1.000 35.50993 387 ASN B CA 1
ATOM 13634 C C . ASN B 1 352 ? 18.85479 -28.30841 15.76399 1.000 31.13004 387 ASN B C 1
ATOM 13635 O O . ASN B 1 352 ? 18.84500 -28.55987 16.97117 1.000 29.51654 387 ASN B O 1
ATOM 13646 N N A ILE B 1 353 ? 18.02742 -27.43561 15.19976 0.410 28.18600 388 ILE B N 1
ATOM 13647 N N B ILE B 1 353 ? 18.01437 -27.45476 15.19566 0.590 28.16346 388 ILE B N 1
ATOM 13648 C CA A ILE B 1 353 ? 17.10463 -26.62156 15.98267 0.410 26.69297 388 ILE B CA 1
ATOM 13649 C CA B ILE B 1 353 ? 17.10599 -26.63106 15.98322 0.590 26.51625 388 ILE B CA 1
ATOM 13650 C C A ILE B 1 353 ? 15.67727 -26.94201 15.56556 0.410 25.83991 388 ILE B C 1
ATOM 13651 C C B ILE B 1 353 ? 15.67293 -26.92116 15.56368 0.590 25.75394 388 ILE B C 1
ATOM 13652 O O A ILE B 1 353 ? 15.37961 -27.05761 14.36912 0.410 25.01242 388 ILE B O 1
ATOM 13653 O O B ILE B 1 353 ? 15.36930 -27.01053 14.36587 0.590 25.10398 388 ILE B O 1
ATOM 13684 N N . ALA B 1 354 ? 14.80881 -27.11872 16.56170 1.000 24.42130 389 ALA B N 1
ATOM 13685 C CA . ALA B 1 354 ? 13.37647 -27.25428 16.36826 1.000 23.55291 389 ALA B CA 1
ATOM 13686 C C . ALA B 1 354 ? 12.73530 -25.88935 16.54504 1.000 24.06725 389 ALA B C 1
ATOM 13687 O O . ALA B 1 354 ? 13.13468 -25.12100 17.40622 1.000 23.35308 389 ALA B O 1
ATOM 13694 N N . TYR B 1 355 ? 11.77416 -25.58694 15.70292 1.000 20.71550 390 TYR B N 1
ATOM 13695 C CA . TYR B 1 355 ? 11.05912 -24.32083 15.69903 1.000 21.92837 390 TYR B CA 1
ATOM 13696 C C . TYR B 1 355 ? 9.57358 -24.59333 15.89331 1.000 22.44086 390 TYR B C 1
ATOM 13697 O O . TYR B 1 355 ? 8.97960 -25.35453 15.13549 1.000 21.17402 390 TYR B O 1
ATOM 13715 N N . SER B 1 356 ? 8.98889 -23.97322 16.89673 1.000 21.56396 391 SER B N 1
ATOM 13716 C CA . SER B 1 356 ? 7.56869 -24.12296 17.15382 1.000 21.73143 391 SER B CA 1
ATOM 13717 C C . SER B 1 356 ? 6.78577 -23.70532 15.92218 1.000 21.64968 391 SER B C 1
ATOM 13718 O O . SER B 1 356 ? 7.10809 -22.71054 15.27516 1.000 22.73602 391 SER B O 1
ATOM 13726 N N . TYR B 1 357 ? 5.77773 -24.49704 15.57039 1.000 21.66743 392 TYR B N 1
ATOM 13727 C CA . TYR B 1 357 ? 4.97801 -24.21653 14.38314 1.000 21.55004 392 TYR B CA 1
ATOM 13728 C C . TYR B 1 357 ? 3.61407 -23.77217 14.86214 1.000 23.29789 392 TYR B C 1
ATOM 13729 O O . TYR B 1 357 ? 3.45803 -22.62348 15.28792 1.000 25.04305 392 TYR B O 1
ATOM 13747 N N . PHE B 1 358 ? 2.57996 -24.63245 14.82637 1.000 21.93847 393 PHE B N 1
ATOM 13748 C CA . PHE B 1 358 ? 1.26254 -24.31859 15.37590 1.000 23.30725 393 PHE B CA 1
ATOM 13749 C C . PHE B 1 358 ? 0.89957 -25.31570 16.46720 1.000 23.86627 393 PHE B C 1
ATOM 13750 O O . PHE B 1 358 ? 1.11676 -26.52233 16.32728 1.000 22.53344 393 PHE B O 1
ATOM 13767 N N . ASN B 1 359 ? 0.31801 -24.79987 17.53810 1.000 23.51432 394 ASN B N 1
ATOM 13768 C CA . ASN B 1 359 ? 0.03740 -25.58072 18.72504 1.000 25.86783 394 ASN B CA 1
ATOM 13769 C C . ASN B 1 359 ? -1.33445 -25.20844 19.27690 1.000 27.85827 394 ASN B C 1
ATOM 13770 O O . ASN B 1 359 ? -1.65654 -24.02680 19.43419 1.000 27.33256 394 ASN B O 1
ATOM 13781 N N . ILE B 1 360 ? -2.14858 -26.21942 19.54578 1.000 24.45165 395 ILE B N 1
ATOM 13782 C CA . ILE B 1 360 ? -3.49793 -26.01936 20.05979 1.000 27.69764 395 ILE B CA 1
ATOM 13783 C C . ILE B 1 360 ? -3.65350 -26.92516 21.26370 1.000 27.26752 395 ILE B C 1
ATOM 13784 O O . ILE B 1 360 ? -3.54671 -28.15647 21.13319 1.000 25.70906 395 ILE B O 1
ATOM 13800 N N . ALA B 1 361 ? -3.93231 -26.32356 22.41480 1.000 27.21484 396 ALA B N 1
ATOM 13801 C CA . ALA B 1 361 ? -4.15280 -27.03054 23.66838 1.000 29.15012 396 ALA B CA 1
ATOM 13802 C C . ALA B 1 361 ? -5.58217 -26.77264 24.12854 1.000 36.22984 396 ALA B C 1
ATOM 13803 O O . ALA B 1 361 ? -5.94225 -25.63806 24.46018 1.000 39.21419 396 ALA B O 1
ATOM 13810 N N . ASN B 1 362 ? -6.39635 -27.82258 24.12785 1.000 33.70358 397 ASN B N 1
ATOM 13811 C CA . ASN B 1 362 ? -7.75738 -27.76981 24.65333 1.000 34.23777 397 ASN B CA 1
ATOM 13812 C C . ASN B 1 362 ? -7.94476 -28.60275 25.90608 1.000 40.74562 397 ASN B C 1
ATOM 13813 O O . ASN B 1 362 ? -8.75015 -28.23177 26.76334 1.000 41.37840 397 ASN B O 1
ATOM 13824 N N . THR B 1 363 ? -7.23834 -29.72890 26.03517 1.000 34.92120 398 THR B N 1
ATOM 13825 C CA . THR B 1 363 ? -7.44998 -30.61848 27.17601 1.000 38.78366 398 THR B CA 1
ATOM 13826 C C . THR B 1 363 ? -6.26144 -30.62803 28.12728 1.000 39.54718 398 THR B C 1
ATOM 13827 O O . THR B 1 363 ? -6.25391 -31.40085 29.09852 1.000 40.71285 398 THR B O 1
ATOM 13838 N N . CYS B 1 364 ? -5.27422 -29.78197 27.88173 1.000 37.16247 399 CYS B N 1
ATOM 13839 C CA . CYS B 1 364 ? -4.13048 -29.63643 28.76085 1.000 37.02523 399 CYS B CA 1
ATOM 13840 C C . CYS B 1 364 ? -3.69942 -28.18322 28.69090 1.000 34.10541 399 CYS B C 1
ATOM 13841 O O . CYS B 1 364 ? -4.08795 -27.44483 27.78161 1.000 32.64463 399 CYS B O 1
ATOM 13849 N N . SER B 1 365 ? -2.89785 -27.76621 29.66268 1.000 35.23279 400 SER B N 1
ATOM 13850 C CA . SER B 1 365 ? -2.35708 -26.41829 29.58881 1.000 33.03416 400 SER B CA 1
ATOM 13851 C C . SER B 1 365 ? -1.37405 -26.33104 28.42476 1.000 33.06768 400 SER B C 1
ATOM 13852 O O . SER B 1 365 ? -0.83953 -27.33359 27.94451 1.000 31.45824 400 SER B O 1
ATOM 13860 N N . LEU B 1 366 ? -1.14263 -25.10203 27.94980 1.000 33.52113 401 LEU B N 1
ATOM 13861 C CA . LEU B 1 366 ? -0.13511 -24.91191 26.91261 1.000 32.79140 401 LEU B CA 1
ATOM 13862 C C . LEU B 1 366 ? 1.25132 -25.29083 27.42855 1.000 29.85520 401 LEU B C 1
ATOM 13863 O O . LEU B 1 366 ? 2.06330 -25.83339 26.66438 1.000 29.55489 401 LEU B O 1
ATOM 13879 N N . LYS B 1 367 ? 1.52299 -25.08514 28.72003 1.000 30.23054 402 LYS B N 1
ATOM 13880 C CA . LYS B 1 367 ? 2.80462 -25.51868 29.25866 1.000 33.37219 402 LYS B CA 1
ATOM 13881 C C . LYS B 1 367 ? 2.94040 -27.03345 29.20423 1.000 29.71272 402 LYS B C 1
ATOM 13882 O O . LYS B 1 367 ? 4.01328 -27.55523 28.89132 1.000 30.12900 402 LYS B O 1
ATOM 13901 N N . GLU B 1 368 ? 1.87232 -27.76126 29.53905 1.000 29.47184 403 GLU B N 1
ATOM 13902 C CA . GLU B 1 368 ? 1.92977 -29.21682 29.44028 1.000 32.76876 403 GLU B CA 1
ATOM 13903 C C . GLU B 1 368 ? 2.12765 -29.65355 28.00704 1.000 29.43339 403 GLU B C 1
ATOM 13904 O O . GLU B 1 368 ? 2.91175 -30.56502 27.73428 1.000 28.54933 403 GLU B O 1
ATOM 13916 N N A LEU B 1 369 ? 1.41422 -29.01962 27.07343 0.650 28.72313 404 LEU B N 1
ATOM 13917 N N B LEU B 1 369 ? 1.42014 -29.01812 27.07241 0.350 28.76824 404 LEU B N 1
ATOM 13918 C CA A LEU B 1 369 ? 1.58466 -29.34142 25.65849 0.650 27.17035 404 LEU B CA 1
ATOM 13919 C CA B LEU B 1 369 ? 1.59338 -29.35333 25.66326 0.350 27.46491 404 LEU B CA 1
ATOM 13920 C C A LEU B 1 369 ? 3.02125 -29.09311 25.21319 0.650 26.63650 404 LEU B C 1
ATOM 13921 C C B LEU B 1 369 ? 3.02716 -29.09554 25.21706 0.350 26.60779 404 LEU B C 1
ATOM 13922 O O A LEU B 1 369 ? 3.63290 -29.93520 24.54364 0.650 24.85211 404 LEU B O 1
ATOM 13923 O O B LEU B 1 369 ? 3.64183 -29.93461 24.54726 0.350 25.17180 404 LEU B O 1
ATOM 13954 N N . PHE B 1 370 ? 3.58245 -27.93308 25.58203 1.000 26.07268 405 PHE B N 1
ATOM 13955 C CA . PHE B 1 370 ? 4.94498 -27.63179 25.17660 1.000 26.13175 405 PHE B CA 1
ATOM 13956 C C . PHE B 1 370 ? 5.93803 -28.56573 25.83962 1.000 25.79315 405 PHE B C 1
ATOM 13957 O O . PHE B 1 370 ? 6.97316 -28.86627 25.24267 1.000 25.25958 405 PHE B O 1
ATOM 13974 N N . ASN B 1 371 ? 5.63898 -29.04323 27.05072 1.000 27.13725 406 ASN B N 1
ATOM 13975 C CA . ASN B 1 371 ? 6.55020 -29.98423 27.68712 1.000 31.62668 406 ASN B CA 1
ATOM 13976 C C . ASN B 1 371 ? 6.61518 -31.29244 26.91468 1.000 30.32917 406 ASN B C 1
ATOM 13977 O O . ASN B 1 371 ? 7.70431 -31.84262 26.70559 1.000 29.10059 406 ASN B O 1
ATOM 13988 N N . GLU B 1 372 ? 5.46249 -31.81255 26.48106 1.000 28.84591 407 GLU B N 1
ATOM 13989 C CA . GLU B 1 372 ? 5.47672 -33.01004 25.65382 1.000 30.58074 407 GLU B CA 1
ATOM 13990 C C . GLU B 1 372 ? 6.18941 -32.73664 24.33732 1.000 27.14091 407 GLU B C 1
ATOM 13991 O O . GLU B 1 372 ? 6.92959 -33.58328 23.83325 1.000 26.81410 407 GLU B O 1
ATOM 14003 N N . MET B 1 373 ? 5.97203 -31.55009 23.76030 1.000 24.31134 408 MET B N 1
ATOM 14004 C CA . MET B 1 373 ? 6.63579 -31.21685 22.51349 1.000 25.56088 408 MET B CA 1
ATOM 14005 C C . MET B 1 373 ? 8.14667 -31.16097 22.69721 1.000 23.71543 408 MET B C 1
ATOM 14006 O O . MET B 1 373 ? 8.89653 -31.64074 21.84572 1.000 24.54860 408 MET B O 1
ATOM 14020 N N . LEU B 1 374 ? 8.60309 -30.55240 23.80106 1.000 26.79156 409 LEU B N 1
ATOM 14021 C CA . LEU B 1 374 ? 10.02795 -30.44781 24.05939 1.000 26.27707 409 LEU B CA 1
ATOM 14022 C C . LEU B 1 374 ? 10.67105 -31.82052 24.14865 1.000 26.14883 409 LEU B C 1
ATOM 14023 O O . LEU B 1 374 ? 11.75594 -32.05504 23.59831 1.000 25.48453 409 LEU B O 1
ATOM 14039 N N . ILE B 1 375 ? 10.03252 -32.73068 24.87420 1.000 24.91557 410 ILE B N 1
ATOM 14040 C CA . ILE B 1 375 ? 10.56759 -34.08949 24.98589 1.000 26.62337 410 ILE B CA 1
ATOM 14041 C C . ILE B 1 375 ? 10.63218 -34.74412 23.61517 1.000 28.71713 410 ILE B C 1
ATOM 14042 O O . ILE B 1 375 ? 11.58957 -35.44494 23.27348 1.000 27.28610 410 ILE B O 1
ATOM 14058 N N . THR B 1 376 ? 9.62963 -34.48456 22.78817 1.000 26.10265 411 THR B N 1
ATOM 14059 C CA . THR B 1 376 ? 9.62057 -35.03496 21.43973 1.000 27.30109 411 THR B CA 1
ATOM 14060 C C . THR B 1 376 ? 10.73952 -34.43280 20.59323 1.000 24.23492 411 THR B C 1
ATOM 14061 O O . THR B 1 376 ? 11.39559 -35.15328 19.83314 1.000 26.97926 411 THR B O 1
ATOM 14072 N N . ALA B 1 377 ? 10.99557 -33.13323 20.72713 1.000 27.46222 412 ALA B N 1
ATOM 14073 C CA . ALA B 1 377 ? 12.11169 -32.53365 19.99419 1.000 25.74808 412 ALA B CA 1
ATOM 14074 C C . ALA B 1 377 ? 13.43980 -33.12550 20.45328 1.000 27.12598 412 ALA B C 1
ATOM 14075 O O . ALA B 1 377 ? 14.31771 -33.41204 19.63080 1.000 26.88732 412 ALA B O 1
ATOM 14082 N N . LYS B 1 378 ? 13.59475 -33.31983 21.76637 1.000 27.22878 413 LYS B N 1
ATOM 14083 C CA . LYS B 1 378 ? 14.78208 -33.99227 22.28370 1.000 29.06624 413 LYS B CA 1
ATOM 14084 C C . LYS B 1 378 ? 14.93592 -35.37341 21.65382 1.000 32.80218 413 LYS B C 1
ATOM 14085 O O . LYS B 1 378 ? 16.02251 -35.74845 21.19897 1.000 30.99214 413 LYS B O 1
ATOM 14104 N N . ASN B 1 379 ? 13.84632 -36.13167 21.58501 1.000 31.48123 414 ASN B N 1
ATOM 14105 C CA . ASN B 1 379 ? 13.89264 -37.45605 20.97153 1.000 33.55593 4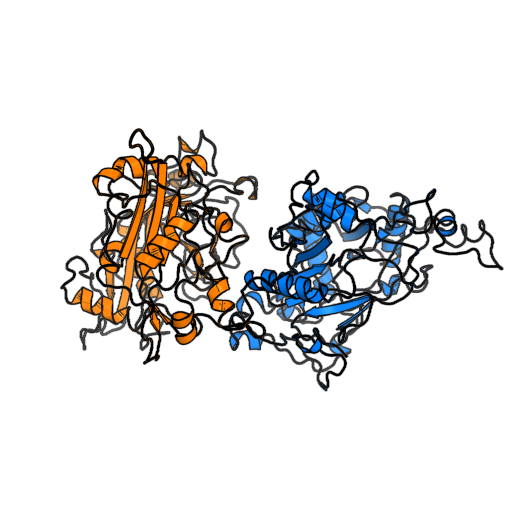14 ASN B CA 1
ATOM 14106 C C . ASN B 1 379 ? 14.13321 -37.40900 19.47171 1.000 36.71614 414 ASN B C 1
ATOM 14107 O O . ASN B 1 379 ? 14.49774 -38.43344 18.88812 1.000 36.48650 414 ASN B O 1
ATOM 14118 N N . ASN B 1 380 ? 13.92896 -36.26004 18.83202 1.000 32.71984 415 ASN B N 1
ATOM 14119 C CA . ASN B 1 380 ? 14.24158 -36.07222 17.42623 1.000 32.21634 415 ASN B CA 1
ATOM 14120 C C . ASN B 1 380 ? 15.61368 -35.44711 17.22484 1.000 34.53159 415 ASN B C 1
ATOM 14121 O O . ASN B 1 380 ? 15.88637 -34.88331 16.15845 1.000 32.04830 415 ASN B O 1
ATOM 14132 N N . ASN B 1 381 ? 16.46651 -35.49838 18.24200 1.000 34.63797 416 ASN B N 1
ATOM 14133 C CA . ASN B 1 381 ? 17.85929 -35.07913 18.13983 1.000 37.92265 416 ASN B CA 1
ATOM 14134 C C . ASN B 1 381 ? 18.00661 -33.58411 17.91194 1.000 34.08233 416 ASN B C 1
ATOM 14135 O O . ASN B 1 381 ? 18.96403 -33.14494 17.28507 1.000 35.71118 416 ASN B O 1
ATOM 14146 N N . CYS B 1 382 ? 17.08390 -32.77536 18.41910 1.000 29.17572 417 CYS B N 1
ATOM 14147 C CA . CYS B 1 382 ? 17.24116 -31.33445 18.35170 1.000 27.73187 417 CYS B CA 1
ATOM 14148 C C . CYS B 1 382 ? 18.03713 -30.85841 19.55986 1.000 28.14615 417 CYS B C 1
ATOM 14149 O O . CYS B 1 382 ? 17.87017 -31.37449 20.66081 1.000 28.46785 417 CYS B O 1
ATOM 14157 N N . ASP B 1 383 ? 18.93953 -29.90229 19.32512 1.000 28.62875 418 ASP B N 1
ATOM 14158 C CA . ASP B 1 383 ? 19.78232 -29.35836 20.38849 1.000 29.13214 418 ASP B CA 1
ATOM 14159 C C . ASP B 1 383 ? 19.10959 -28.22360 21.13934 1.000 27.08388 418 ASP B C 1
ATOM 14160 O O . ASP B 1 383 ? 19.50618 -27.89550 22.26614 1.000 24.60778 418 ASP B O 1
ATOM 14169 N N . ALA B 1 384 ? 18.15440 -27.56863 20.50728 1.000 25.82039 419 ALA B N 1
ATOM 14170 C CA . ALA B 1 384 ? 17.39709 -26.49765 21.13066 1.000 25.07411 419 ALA B CA 1
ATOM 14171 C C . ALA B 1 384 ? 16.04517 -26.43754 20.43542 1.000 25.12636 419 ALA B C 1
ATOM 14172 O O . ALA B 1 384 ? 15.85428 -26.96933 19.33322 1.000 22.89331 419 ALA B O 1
ATOM 14179 N N . PHE B 1 385 ? 15.11542 -25.78909 21.11730 1.000 27.00445 420 PHE B N 1
ATOM 14180 C CA . PHE B 1 385 ? 13.74521 -25.60202 20.66759 1.000 24.78668 420 PHE B CA 1
ATOM 14181 C C . PHE B 1 385 ? 13.49007 -24.10605 20.67612 1.000 25.78374 420 PHE B C 1
ATOM 14182 O O . PHE B 1 385 ? 13.63378 -23.45793 21.72044 1.000 28.02407 420 PHE B O 1
ATOM 14199 N N . ASN B 1 386 ? 13.16724 -23.56313 19.51992 1.000 23.37029 421 ASN B N 1
ATOM 14200 C CA . ASN B 1 386 ? 12.98589 -22.12982 19.33085 1.000 25.78625 421 ASN B CA 1
ATOM 14201 C C . ASN B 1 386 ? 11.50626 -21.81619 19.20308 1.000 26.10996 421 ASN B C 1
ATOM 14202 O O . ASN B 1 386 ? 10.76385 -22.52612 18.52052 1.000 26.55945 421 ASN B O 1
ATOM 14213 N N A THR B 1 387 ? 11.06985 -20.76260 19.87706 0.450 26.39035 422 THR B N 1
ATOM 14214 N N B THR B 1 387 ? 11.09225 -20.74333 19.87197 0.550 26.28183 422 THR B N 1
ATOM 14215 C CA A THR B 1 387 ? 9.68802 -20.34170 19.73728 0.450 27.16651 422 THR B CA 1
ATOM 14216 C CA B THR B 1 387 ? 9.70515 -20.30450 19.88687 0.550 26.99924 422 THR B CA 1
ATOM 14217 C C A THR B 1 387 ? 9.60614 -18.83035 19.76625 0.450 26.96376 422 THR B C 1
ATOM 14218 C C B THR B 1 387 ? 9.67479 -18.79480 19.72528 0.550 27.01924 422 THR B C 1
ATOM 14219 O O A THR B 1 387 ? 10.30384 -18.16517 20.53820 0.450 26.36137 422 THR B O 1
ATOM 14220 O O B THR B 1 387 ? 10.51148 -18.08585 20.29275 0.550 26.39031 422 THR B O 1
ATOM 14241 N N . LEU B 1 388 ? 8.72352 -18.30757 18.93790 1.000 25.36532 423 LEU B N 1
ATOM 14242 C CA . LEU B 1 388 ? 8.41466 -16.89513 18.90920 1.000 24.84018 423 LEU B CA 1
ATOM 14243 C C . LEU B 1 388 ? 7.33159 -16.63739 19.94626 1.000 24.81056 423 LEU B C 1
ATOM 14244 O O . LEU B 1 388 ? 6.60556 -17.54691 20.34401 1.000 27.97862 423 LEU B O 1
ATOM 14260 N N . ASP B 1 389 ? 7.21404 -15.38776 20.37319 1.000 24.57704 424 ASP B N 1
ATOM 14261 C CA . ASP B 1 389 ? 6.10583 -15.01398 21.24854 1.000 27.89386 424 ASP B CA 1
ATOM 14262 C C . ASP B 1 389 ? 4.81851 -14.69341 20.46701 1.000 27.19732 424 ASP B C 1
ATOM 14263 O O . ASP B 1 389 ? 4.08851 -13.77272 20.80787 1.000 28.29901 424 ASP B O 1
ATOM 14272 N N . LEU B 1 390 ? 4.52564 -15.44926 19.41790 1.000 23.42219 425 LEU B N 1
ATOM 14273 C CA . LEU B 1 390 ? 3.27342 -15.29120 18.69160 1.000 24.73030 425 LEU B CA 1
ATOM 14274 C C . LEU B 1 390 ? 2.14632 -16.08431 19.36401 1.000 27.88542 425 LEU B C 1
ATOM 14275 O O . LEU B 1 390 ? 2.36646 -16.95993 20.20972 1.000 25.85463 425 LEU B O 1
ATOM 14291 N N . MET B 1 391 ? 0.91758 -15.79922 18.93595 1.000 23.84375 426 MET B N 1
ATOM 14292 C CA . MET B 1 391 ? -0.28842 -16.45314 19.47220 1.000 26.46190 426 MET B CA 1
ATOM 14293 C C . MET B 1 391 ? -0.20550 -16.44265 20.99703 1.000 28.22389 426 MET B C 1
ATOM 14294 O O . MET B 1 391 ? 0.04122 -15.38108 21.57252 1.000 28.36052 426 MET B O 1
ATOM 14308 N N . GLN B 1 392 ? -0.41478 -17.57796 21.67486 1.000 27.06692 427 GLN B N 1
ATOM 14309 C CA . GLN B 1 392 ? -0.44018 -17.63795 23.12380 1.000 28.00453 427 GLN B CA 1
ATOM 14310 C C . GLN B 1 392 ? 0.85751 -18.17217 23.71061 1.000 30.33103 427 GLN B C 1
ATOM 14311 O O . GLN B 1 392 ? 0.86613 -18.62574 24.85897 1.000 30.66691 427 GLN B O 1
ATOM 14325 N N . ASN B 1 393 ? 1.96190 -18.06232 22.97433 1.000 27.03121 428 ASN B N 1
ATOM 14326 C CA . ASN B 1 393 ? 3.19977 -18.69786 23.38475 1.000 26.71450 428 ASN B CA 1
ATOM 14327 C C . ASN B 1 393 ? 3.81517 -18.02689 24.59679 1.000 28.38701 428 ASN B C 1
ATOM 14328 O O . ASN B 1 393 ? 4.60885 -18.66169 25.29426 1.000 27.99391 428 ASN B O 1
ATOM 14339 N N . LEU B 1 394 ? 3.47436 -16.75782 24.85978 1.000 27.48629 429 LEU B N 1
ATOM 14340 C CA . LEU B 1 394 ? 3.98689 -16.11290 26.06419 1.000 33.37558 429 LEU B CA 1
ATOM 14341 C C . LEU B 1 394 ? 3.52364 -16.84540 27.31135 1.000 33.60217 429 LEU B C 1
ATOM 14342 O O . LEU B 1 394 ? 4.18974 -16.76569 28.34578 1.000 38.16609 429 LEU B O 1
ATOM 14358 N N . GLN B 1 395 ? 2.39780 -17.56396 27.22226 1.000 34.11161 430 GLN B N 1
ATOM 14359 C CA . GLN B 1 395 ? 1.94503 -18.38334 28.33540 1.000 37.19131 430 GLN B CA 1
ATOM 14360 C C . GLN B 1 395 ? 2.95219 -19.46953 28.67867 1.000 34.11908 430 GLN B C 1
ATOM 14361 O O . GLN B 1 395 ? 3.03672 -19.88959 29.83698 1.000 37.63454 430 GLN B O 1
ATOM 14375 N N . VAL B 1 396 ? 3.71974 -19.93312 27.70702 1.000 34.39053 431 VAL B N 1
ATOM 14376 C CA . VAL B 1 396 ? 4.72095 -20.95387 27.98955 1.000 34.04420 431 VAL B CA 1
ATOM 14377 C C . VAL B 1 396 ? 6.06134 -20.32903 28.33982 1.000 37.37185 431 VAL B C 1
ATOM 14378 O O . VAL B 1 396 ? 6.81729 -20.89074 29.13893 1.000 37.32542 431 VAL B O 1
ATOM 14391 N N . ILE B 1 397 ? 6.36990 -19.18309 27.74985 1.000 33.53610 432 ILE B N 1
ATOM 14392 C CA . ILE B 1 397 ? 7.65065 -18.53769 27.98666 1.000 37.95486 432 ILE B CA 1
ATOM 14393 C C . ILE B 1 397 ? 7.72333 -18.00242 29.40728 1.000 36.38488 432 ILE B C 1
ATOM 14394 O O . ILE B 1 397 ? 8.75357 -18.13438 30.08141 1.000 37.80288 432 ILE B O 1
ATOM 14410 N N A GLN B 1 398 ? 6.63091 -17.42082 29.90265 0.550 41.20303 433 GLN B N 1
ATOM 14411 N N B GLN B 1 398 ? 6.62871 -17.42036 29.89824 0.450 41.22339 433 GLN B N 1
ATOM 14412 C CA A GLN B 1 398 ? 6.64471 -16.81930 31.22814 0.550 45.06125 433 GLN B CA 1
ATOM 14413 C CA B GLN B 1 398 ? 6.60877 -16.84542 31.23599 0.450 45.11066 433 GLN B CA 1
ATOM 14414 C C A GLN B 1 398 ? 6.91902 -17.86699 32.30415 0.550 46.24971 433 GLN B C 1
ATOM 14415 C C B GLN B 1 398 ? 6.93998 -17.89166 32.29449 0.450 46.24775 433 GLN B C 1
ATOM 14416 O O A GLN B 1 398 ? 6.40594 -18.98894 32.25508 0.550 45.20144 433 GLN B O 1
ATOM 14417 O O B GLN B 1 398 ? 6.48116 -19.03563 32.22875 0.450 45.27012 433 GLN B O 1
ATOM 14444 N N . ASP B 1 399 ? 7.73100 -17.48322 33.28847 1.000 44.67021 434 ASP B N 1
ATOM 14445 C CA . ASP B 1 399 ? 8.09747 -18.33644 34.41902 1.000 47.81272 434 ASP B CA 1
ATOM 14446 C C . ASP B 1 399 ? 8.49462 -19.74193 33.95860 1.000 44.84004 434 ASP B C 1
ATOM 14447 O O . ASP B 1 399 ? 7.94647 -20.75548 34.38637 1.000 44.53374 434 ASP B O 1
ATOM 14456 N N . SER B 1 400 ? 9.48138 -19.78249 33.07621 1.000 40.78516 435 SER B N 1
ATOM 14457 C CA . SER B 1 400 ? 9.88316 -21.01880 32.43310 1.000 38.46155 435 SER B CA 1
ATOM 14458 C C . SER B 1 400 ? 11.39365 -21.00858 32.26959 1.000 30.83750 435 SER B C 1
ATOM 14459 O O . SER B 1 400 ? 12.05847 -20.03269 32.60196 1.000 32.49444 435 SER B O 1
ATOM 14467 N N . LYS B 1 401 ? 11.92882 -22.09851 31.71470 1.000 28.83162 436 LYS B N 1
ATOM 14468 C CA . LYS B 1 401 ? 13.34589 -22.19616 31.43836 1.000 29.75552 436 LYS B CA 1
ATOM 14469 C C . LYS B 1 401 ? 13.72603 -21.67460 30.06584 1.000 27.61663 436 LYS B C 1
ATOM 14470 O O . LYS B 1 401 ? 14.91435 -21.68990 29.72873 1.000 28.19634 436 LYS B O 1
ATOM 14489 N N . PHE B 1 402 ? 12.77482 -21.18965 29.27447 1.000 24.93421 437 PHE B N 1
ATOM 14490 C CA . PHE B 1 402 ? 13.13524 -20.53030 28.03075 1.000 26.26827 437 PHE B CA 1
ATOM 14491 C C . PHE B 1 402 ? 14.05410 -19.34825 28.34903 1.000 24.86402 437 PHE B C 1
ATOM 14492 O O . PHE B 1 402 ? 13.88900 -18.68186 29.36691 1.000 26.82023 437 PHE B O 1
ATOM 14509 N N . ILE B 1 403 ? 15.02787 -19.09006 27.47260 1.000 26.91686 438 ILE B N 1
ATOM 14510 C CA . ILE B 1 403 ? 15.84794 -17.90136 27.59635 1.000 26.94853 438 ILE B CA 1
ATOM 14511 C C . ILE B 1 403 ? 15.72525 -17.09418 26.31204 1.000 23.82857 438 ILE B C 1
ATOM 14512 O O . ILE B 1 403 ? 15.44328 -17.61630 25.22500 1.000 24.90354 438 ILE B O 1
ATOM 14528 N N . ILE B 1 404 ? 15.96060 -15.78746 26.44785 1.000 27.03464 439 ILE B N 1
ATOM 14529 C CA . ILE B 1 404 ? 15.74764 -14.89011 25.31888 1.000 27.14069 439 ILE B CA 1
ATOM 14530 C C . ILE B 1 404 ? 16.77901 -15.18089 24.23739 1.000 28.58405 439 ILE B C 1
ATOM 14531 O O . ILE B 1 404 ? 17.94578 -15.45631 24.51895 1.000 28.21711 439 ILE B O 1
ATOM 14547 N N . GLY B 1 405 ? 16.33872 -15.12816 22.98071 1.000 26.74171 440 GLY B N 1
ATOM 14548 C CA . GLY B 1 405 ? 17.23327 -15.24071 21.85245 1.000 31.49722 440 GLY B CA 1
ATOM 14549 C C . GLY B 1 405 ? 17.87095 -13.90011 21.53888 1.000 36.69699 440 GLY B C 1
ATOM 14550 O O . GLY B 1 405 ? 17.74807 -12.92413 22.27676 1.000 41.21540 440 GLY B O 1
ATOM 14554 N N A THR B 1 406 ? 18.61634 -13.89234 20.43983 0.660 37.02651 441 THR B N 1
ATOM 14555 N N B THR B 1 406 ? 18.54302 -13.83976 20.38674 0.340 37.45248 441 THR B N 1
ATOM 14556 C CA A THR B 1 406 ? 19.20303 -12.69117 19.88156 0.660 41.63269 441 THR B CA 1
ATOM 14557 C CA B THR B 1 406 ? 19.34461 -12.65364 20.05646 0.340 41.64049 441 THR B CA 1
ATOM 14558 C C A THR B 1 406 ? 18.33008 -12.24758 18.71515 0.660 43.03201 441 THR B C 1
ATOM 14559 C C B THR B 1 406 ? 18.52090 -11.54987 19.39335 0.340 43.99601 441 THR B C 1
ATOM 14560 O O A THR B 1 406 ? 17.83593 -13.07778 17.94781 0.660 41.67680 441 THR B O 1
ATOM 14561 O O B THR B 1 406 ? 18.35526 -10.46538 19.95894 0.340 45.50768 441 THR B O 1
ATOM 14582 N N A GLY B 1 407 ? 18.11594 -10.95136 18.60437 0.660 45.03215 442 GLY B N 1
ATOM 14583 N N B GLY B 1 407 ? 18.01785 -11.80347 18.18943 0.340 45.10274 442 GLY B N 1
ATOM 14584 C CA A GLY B 1 407 ? 17.38017 -10.42128 17.47318 0.660 49.20002 442 GLY B CA 1
ATOM 14585 C CA B GLY B 1 407 ? 17.36951 -10.78919 17.38284 0.340 48.44745 442 GLY B CA 1
ATOM 14586 C C A GLY B 1 407 ? 15.88364 -10.70151 17.52856 0.660 50.54152 442 GLY B C 1
ATOM 14587 C C B GLY B 1 407 ? 15.85726 -10.81367 17.49025 0.340 50.27264 442 GLY B C 1
ATOM 14588 O O A GLY B 1 407 ? 15.35079 -11.35060 18.42827 0.660 46.79642 442 GLY B O 1
ATOM 14589 O O B GLY B 1 407 ? 15.27680 -11.38709 18.41889 0.340 46.49686 442 GLY B O 1
ATOM 14596 N N . ARG B 1 408 ? 15.19863 -10.20965 16.49745 1.000 40.20588 443 ARG B N 1
ATOM 14597 C CA . ARG B 1 408 ? 13.75082 -10.15229 16.48708 1.000 36.12458 443 ARG B CA 1
ATOM 14598 C C . ARG B 1 408 ? 13.27954 -10.23091 15.04390 1.000 32.50701 443 ARG B C 1
ATOM 14599 O O . ARG B 1 408 ? 13.99427 -9.81849 14.12787 1.000 33.38432 443 ARG B O 1
ATOM 14620 N N . LEU B 1 409 ? 12.08460 -10.73931 14.87142 1.000 29.00874 444 LEU B N 1
ATOM 14621 C CA . LEU B 1 409 ? 11.49243 -10.95903 13.55985 1.000 26.53891 444 LEU B CA 1
ATOM 14622 C C . LEU B 1 409 ? 10.47145 -9.86669 13.28365 1.000 27.58542 444 LEU B C 1
ATOM 14623 O O . LEU B 1 409 ? 9.42245 -9.81877 13.93014 1.000 26.44083 444 LEU B O 1
ATOM 14639 N N . ARG B 1 410 ? 10.77292 -8.99911 12.32429 1.000 25.72596 445 ARG B N 1
ATOM 14640 C CA . ARG B 1 410 ? 9.81261 -7.98743 11.90913 1.000 25.65684 445 ARG B CA 1
ATOM 14641 C C . ARG B 1 410 ? 8.83442 -8.58810 10.90964 1.000 26.44746 445 ARG B C 1
ATOM 14642 O O . ARG B 1 410 ? 9.25094 -9.17661 9.91430 1.000 27.32456 445 ARG B O 1
ATOM 14663 N N . TYR B 1 411 ? 7.54263 -8.42180 11.15939 1.000 23.14475 446 TYR B N 1
ATOM 14664 C CA . TYR B 1 411 ? 6.50226 -8.89840 10.25928 1.000 22.29532 446 TYR B CA 1
ATOM 14665 C C . TYR B 1 411 ? 6.00520 -7.74651 9.40451 1.000 22.40257 446 TYR B C 1
ATOM 14666 O O . TYR B 1 411 ? 5.68973 -6.67384 9.92743 1.000 23.57219 446 TYR B O 1
ATOM 14684 N N . TYR B 1 412 ? 5.90750 -7.98635 8.10060 1.000 23.24671 447 TYR B N 1
ATOM 14685 C CA . TYR B 1 412 ? 5.44504 -6.99581 7.14179 1.000 23.69137 447 TYR B CA 1
ATOM 14686 C C . TYR B 1 412 ? 4.33232 -7.56795 6.29400 1.000 25.36865 447 TYR B C 1
ATOM 14687 O O . TYR B 1 412 ? 4.27326 -8.77330 6.04830 1.000 25.05074 447 TYR B O 1
ATOM 14705 N N . VAL B 1 413 ? 3.45052 -6.69045 5.84061 1.000 24.73492 448 VAL B N 1
ATOM 14706 C CA . VAL B 1 413 ? 2.45344 -7.05042 4.84960 1.000 25.30228 448 VAL B CA 1
ATOM 14707 C C . VAL B 1 413 ? 2.60250 -6.06951 3.69873 1.000 26.27915 448 VAL B C 1
ATOM 14708 O O . VAL B 1 413 ? 2.59755 -4.85036 3.90291 1.000 26.73748 448 VAL B O 1
ATOM 14721 N N . PHE B 1 414 ? 2.76859 -6.60103 2.49587 1.000 26.02422 449 PHE B N 1
ATOM 14722 C CA . PHE B 1 414 ? 2.79860 -5.77828 1.29523 1.000 25.67123 449 PHE B CA 1
ATOM 14723 C C . PHE B 1 414 ? 1.37391 -5.43944 0.86702 1.000 25.30554 449 PHE B C 1
ATOM 14724 O O . PHE B 1 414 ? 0.52879 -6.32923 0.72324 1.000 25.06736 449 PHE B O 1
ATOM 14741 N N . ASN B 1 415 ? 1.11678 -4.13758 0.72385 1.000 25.83710 450 ASN B N 1
ATOM 14742 C CA . ASN B 1 415 ? -0.10687 -3.57676 0.16669 1.000 27.61159 450 ASN B CA 1
ATOM 14743 C C . ASN B 1 415 ? -1.32386 -3.86801 1.04374 1.000 29.12104 450 ASN B C 1
ATOM 14744 O O . ASN B 1 415 ? -2.42740 -4.09950 0.54634 1.000 28.03315 450 ASN B O 1
ATOM 14755 N N . TRP B 1 416 ? -1.13258 -3.81783 2.35532 1.000 28.65739 451 TRP B N 1
ATOM 14756 C CA . TRP B 1 416 ? -2.26418 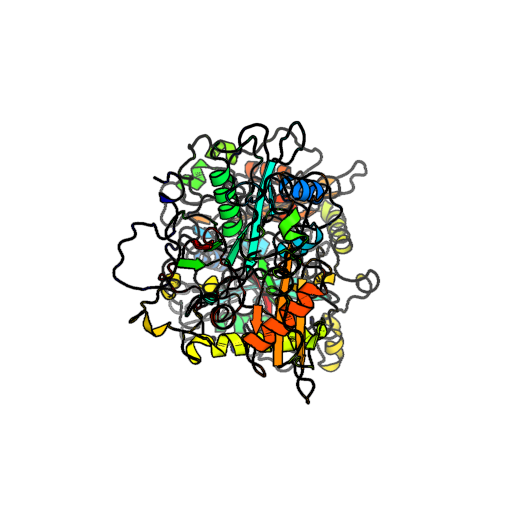-3.85462 3.26189 1.000 27.28004 451 TRP B CA 1
ATOM 14757 C C . TRP B 1 416 ? -1.91329 -3.06494 4.50071 1.000 29.75443 451 TRP B C 1
ATOM 14758 O O . TRP B 1 416 ? -0.75523 -2.97011 4.87262 1.000 29.84497 451 TRP B O 1
ATOM 14779 N N . LYS B 1 417 ? -2.94548 -2.54081 5.15514 1.000 29.63835 452 LYS B N 1
ATOM 14780 C CA . LYS B 1 417 ? -2.79940 -1.76598 6.37603 1.000 31.66276 452 LYS B CA 1
ATOM 14781 C C . LYS B 1 417 ? -3.17940 -2.63274 7.56405 1.000 32.15100 452 LYS B C 1
ATOM 14782 O O . LYS B 1 417 ? -4.29575 -3.16812 7.61265 1.000 30.97711 452 LYS B O 1
ATOM 14801 N N . ILE B 1 418 ? -2.26032 -2.76438 8.50740 1.000 30.96035 453 ILE B N 1
ATOM 14802 C CA . ILE B 1 418 ? -2.50241 -3.44899 9.77897 1.000 32.56181 453 ILE B CA 1
ATOM 14803 C C . ILE B 1 418 ? -1.94636 -2.53912 10.85347 1.000 30.80156 453 ILE B C 1
ATOM 14804 O O . ILE B 1 418 ? -0.78380 -2.13148 10.75610 1.000 29.72387 453 ILE B O 1
ATOM 14820 N N . PRO B 1 419 ? -2.70810 -2.17721 11.87207 1.000 30.97665 454 PRO B N 1
ATOM 14821 C CA . PRO B 1 419 ? -2.12473 -1.36487 12.94446 1.000 34.38488 454 PRO B CA 1
ATOM 14822 C C . PRO B 1 419 ? -1.02696 -2.14938 13.63812 1.000 30.63228 454 PRO B C 1
ATOM 14823 O O . PRO B 1 419 ? -0.99212 -3.37520 13.60919 1.000 31.35995 454 PRO B O 1
ATOM 14834 N N . GLN B 1 420 ? -0.11639 -1.43768 14.26914 1.000 32.49708 455 GLN B N 1
ATOM 14835 C CA . GLN B 1 420 ? 0.88789 -2.15073 15.03642 1.000 31.09634 455 GLN B CA 1
ATOM 14836 C C . GLN B 1 420 ? 0.18886 -2.91779 16.15081 1.000 31.70675 455 GLN B C 1
ATOM 14837 O O . GLN B 1 420 ? -0.57846 -2.34315 16.93131 1.000 32.65776 455 GLN B O 1
ATOM 14851 N N . ILE B 1 421 ? 0.42225 -4.23036 16.18247 1.000 28.16446 456 ILE B N 1
ATOM 14852 C CA . ILE B 1 421 ? -0.23818 -5.13390 17.10722 1.000 30.40631 456 ILE B CA 1
ATOM 14853 C C . ILE B 1 421 ? 0.79133 -6.01771 17.80236 1.000 30.25588 456 ILE B C 1
ATOM 14854 O O . ILE B 1 421 ? 1.91615 -6.18781 17.34214 1.000 29.76626 456 ILE B O 1
ATOM 14870 N N . SER B 1 422 ? 0.36489 -6.60431 18.90909 1.000 32.20257 457 SER B N 1
ATOM 14871 C CA . SER B 1 422 ? 1.19907 -7.53284 19.63433 1.000 29.29762 457 SER B CA 1
ATOM 14872 C C . SER B 1 422 ? 1.42090 -8.79734 18.81215 1.000 28.91625 457 SER B C 1
ATOM 14873 O O . SER B 1 422 ? 0.52032 -9.24408 18.09289 1.000 29.01336 457 SER B O 1
ATOM 14881 N N . PRO B 1 423 ? 2.60007 -9.41966 18.92521 1.000 29.18278 458 PRO B N 1
ATOM 14882 C CA . PRO B 1 423 ? 2.77157 -10.72454 18.27038 1.000 28.30211 458 PRO B CA 1
ATOM 14883 C C . PRO B 1 423 ? 1.74272 -11.75113 18.73166 1.000 27.28550 458 PRO B C 1
ATOM 14884 O O . PRO B 1 423 ? 1.41768 -12.67713 17.96665 1.000 27.22573 458 PRO B O 1
ATOM 14895 N N . SER B 1 424 ? 1.18925 -11.60487 19.93515 1.000 27.92999 459 SER B N 1
ATOM 14896 C CA . SER B 1 424 ? 0.14014 -12.51904 20.36386 1.000 28.71911 459 SER B CA 1
ATOM 14897 C C . SER B 1 424 ? -1.05996 -12.46822 19.43671 1.000 28.45969 459 SER B C 1
ATOM 14898 O O . SER B 1 424 ? -1.84076 -13.42908 19.39127 1.000 27.48180 459 SER B O 1
ATOM 14906 N N A ASN B 1 425 ? -1.22863 -11.37816 18.69104 0.460 28.66885 460 ASN B N 1
ATOM 14907 N N B ASN B 1 425 ? -1.22692 -11.37846 18.68969 0.540 28.63020 460 ASN B N 1
ATOM 14908 C CA A ASN B 1 425 ? -2.33146 -11.23353 17.75689 0.460 28.56272 460 ASN B CA 1
ATOM 14909 C CA B ASN B 1 425 ? -2.32338 -11.22687 17.74851 0.540 28.59598 460 ASN B CA 1
ATOM 14910 C C A ASN B 1 425 ? -2.03387 -11.82603 16.37871 0.460 27.46082 460 ASN B C 1
ATOM 14911 C C B ASN B 1 425 ? -2.03402 -11.83158 16.37712 0.540 27.43839 460 ASN B C 1
ATOM 14912 O O A ASN B 1 425 ? -2.83088 -11.64161 15.45759 0.460 26.83771 460 ASN B O 1
ATOM 14913 O O B ASN B 1 425 ? -2.83961 -11.66536 15.46054 0.540 26.63136 460 ASN B O 1
ATOM 14934 N N . VAL B 1 426 ? -0.92111 -12.53718 16.21378 1.000 24.37582 461 VAL B N 1
ATOM 14935 C CA . VAL B 1 426 ? -0.46061 -12.98782 14.90467 1.000 26.72973 461 VAL B CA 1
ATOM 14936 C C . VAL B 1 426 ? -0.31518 -14.50242 14.90068 1.000 27.89413 461 VAL B C 1
ATOM 14937 O O . VAL B 1 426 ? 0.34009 -15.07301 15.77547 1.000 28.31986 461 VAL B O 1
ATOM 14950 N N . GLY B 1 427 ? -0.92347 -15.13862 13.90648 1.000 25.57011 462 GLY B N 1
ATOM 14951 C CA . GLY B 1 427 ? -0.88085 -16.56892 13.70370 1.000 24.63179 462 GLY B CA 1
ATOM 14952 C C . GLY B 1 427 ? -0.32633 -16.94828 12.34980 1.000 26.49662 462 GLY B C 1
ATOM 14953 O O . GLY B 1 427 ? -0.94609 -17.67111 11.56570 1.000 28.18968 462 GLY B O 1
ATOM 14957 N N . ILE B 1 428 ? 0.83794 -16.38960 12.05838 1.000 26.00012 463 ILE B N 1
ATOM 14958 C CA . ILE B 1 428 ? 1.54904 -16.58634 10.81176 1.000 28.30609 463 ILE B CA 1
ATOM 14959 C C . ILE B 1 428 ? 2.94008 -17.03594 11.19092 1.000 29.50104 463 ILE B C 1
ATOM 14960 O O . ILE B 1 428 ? 3.64426 -16.30682 11.90132 1.000 27.57719 463 ILE B O 1
ATOM 14976 N N . ILE B 1 429 ? 3.33659 -18.21110 10.71028 1.000 27.22155 464 ILE B N 1
ATOM 14977 C CA . ILE B 1 429 ? 4.67289 -18.76190 10.92066 1.000 29.68713 464 ILE B CA 1
ATOM 14978 C C . ILE B 1 429 ? 5.30975 -18.94632 9.55791 1.000 33.15303 464 ILE B C 1
ATOM 14979 O O . ILE B 1 429 ? 4.73542 -19.60093 8.67720 1.000 30.63755 464 ILE B O 1
ATOM 14995 N N . LEU B 1 430 ? 6.48637 -18.36011 9.36704 1.000 31.76794 465 LEU B N 1
ATOM 14996 C CA . LEU B 1 430 ? 7.22765 -18.52984 8.12392 1.000 36.25945 465 LEU B CA 1
ATOM 14997 C C . LEU B 1 430 ? 8.43494 -19.42717 8.36383 1.000 38.01959 465 LEU B C 1
ATOM 14998 O O . LEU B 1 430 ? 8.95007 -19.52413 9.48490 1.000 33.53312 465 LEU B O 1
ATOM 15014 N N . PHE B 1 431 ? 8.86254 -20.11566 7.31227 1.000 34.10816 466 PHE B N 1
ATOM 15015 C CA . PHE B 1 431 ? 9.91353 -21.12411 7.44715 1.000 37.48137 466 PHE B CA 1
ATOM 15016 C C . PHE B 1 431 ? 11.31170 -20.54178 7.31385 1.000 38.38332 466 PHE B C 1
ATOM 15017 O O . PHE B 1 431 ? 11.52035 -19.44721 6.77702 1.000 38.75218 466 PHE B O 1
#

Radius of gyration: 30.26 Å; Cα contacts (8 Å, |Δi|>4): 1770; chains: 2; bounding box: 60×80×89 Å

InterPro domains:
  IPR000903 Glycylpeptide N-tetradecanoyltransferase [PIRSF015892] (13-469)
  IPR000903 Glycylpeptide N-tetradecanoyltransferase [PTHR11377] (10-293)
  IPR016181 Acyl-CoA N-acyltransferase [SSF55729] (42-226)
  IPR016181 Acyl-CoA N-acyltransferase [SSF55729] (228-468)
  IPR022676 Glycylpeptide N-tetradecanoyltransferase, N-terminal [PF01233] (71-224)
  IPR022677 Glycylpeptide N-tetradecanoyltransferase, C-terminal [PF02799] (240-293)
  IPR022677 Glycylpeptide N-tetradecanoyltransferase, C-terminal [PF02799] (327-460)

Foldseek 3Di:
DDPQPVVFQFAFQPHDDPFFKKAFSDQDLDPADQDQFDDPPQKDKDQQPLVDLPDPSLVLLQVQQQVWNDADPVRQKGFRFDSVQCCLAAVAPPHDSRQWMWMAGNVPRHTFWTKGKGWFWKFFALAIEIAIEIDDTTGHPVCPPVPCSSSVVSNSCSVRSVVVHNKYKYKDLDDDGAFLEWKWKWKQFDAQVLCCVSVVDHADPPGDSVRVCVVSHLDDPPADDQKDFDDLVCLVLVLVLVVVVLVVQHLDDPVSVVVGHYCSVQSNDSVSSCVRMGTDPDPCSNPLGARMATHADSSRSSSQQHDDQQFKTKMFGADPVRGTNWIWMWTKIWMDRRVPNPRDIAIEIETADTGDDPDDPLNVVSVVSVVCVVSVHRMYMYIPAAPCVVNVPPHPIDTDPTIMGMTMGRMRGHRDYNNNYHYDHD/DDPQVVVFQFAFQPHDDDQFQWAFSDQCLDPADQDAFDDPPQKDKDQQCLVDLPDPSVVLLQVQQQQWNDADPVNQKGFRFDSVQCCLQAVAPPHDRRQWMWMAGNVPRHTFWTKGKGWFWKFFALAIEIAIEIDDTTGHPVCPPPPVSSSVVSRSQSVRSVVVHNKYKYKDLDDDGAFLEKWFKWKQFDAVVLCCLLVQDDDDPPADPVRVCVLRYQDPPDADDFKDFDDLVCLVLVLVLVVVVLVVQRLYDPVSVVVGHYQSVQSNDPVSSVVRTHHDPDQCSNPLGARMATHDDSSRSSSQQHDDQQFKTKMFGADPVRRTAWMWMWTKIKMARPPDPPNGIAIETETADIGDDPDDVLSVVSVVVVVVVVSVHRMYMYIPAAPCVSNVPPHSIGTGDTMMGMTMGRIRHHRHYNNNYHDDHD

Organism: Cryptosporidium parvum (strain Iowa II) (NCBI:txid353152)

B-factor: mean 43.63, std 16.81, range [19.42, 157.64]

Nearest PDB structures (foldseek):
  8fbu-assembly2_B  TM=9.910E-01  e=1.088E-90  Cryptosporidium parvum Iowa II
  1iic-assembly1_A  TM=8.518E-01  e=8.191E-43  Saccharomyces cerevisiae
  4caw-assembly1_A  TM=8.823E-01  e=1.101E-40  Aspergillus fumigatus
  4cax-assembly1_A  TM=8.842E-01  e=1.479E-39  Aspergillus fumigatus
  4uwj-assembly1_A  TM=8.772E-01  e=6.866E-40  Aspergillus fumigatus

Sequence (852 aa):
PHKFWNTQPVVQNDDSSSEYSFGPIEIEPDDSFRKEIYKLPDGFSSWFDCCNLWDDIESQDFEDTYQLLKKKDHYVEDDDDSQQFRFNYSKEFLRWALCVPGQKKNWLVGVRRVNETKKKMVGFISAIPIKVVRIHNCCIMNTSVVNFLCVHKKLRSKKRLAPVLIKEITRRIRCEKIFQSIYTCCGKNITKPFTIGTYWHRIINNVKKKLLEAGFIGIPRNMTMSSLIKKYHRRIPADKRIEGFRPSVDSDAEQICKLFENYFMKYKDVSNETMNNLINYDEINHSKELGKQAYYMKLDKIEDLQDKITIHQCFNVEDVKHYFTNIDKKKVIVTYVRENKNKEITDLFSFFIIESTVIINNNNEERRFFPPTTIINNIIAYSSYFNIANTCSLKELFNEMLITAKNNNNCDAFNTTLDLMQNLQVIQDSKFIIGTGRLRYYVFNWKIPQISPSNNVGIILFPHKFWNTQPVVQNDDSSSEYSFGPIEIEPDSFRKEIYKKLPDGFSWFDCCNLWDIESQDFEDTYQLLKKDHYVEDDDSQQFRFNYSKEEFLRWALCVPGQKKNWLVGVRRVNETKKMVGFISAIPIKVRIHNCCIMNTSVVNFLCVHKKLRSKRLLAPVLIKEITRRIRCEKIFQSIYTCCGKNITKPFTIGTYYWHRIINVKKLLEAGFIGIPPRRNNMMTMSSSLIKYHRRIPADKRIEGFRPSVDSDAEQICKLFENNYFMKYKDVSNEETMNNLINYDEINHSKELGKQAYMKLDKIEDLQDKKITIHQCFNVEEDVKKHYFTNIDKVIVTYVRENKNKEITDLFSFFIIESTVINNERFPTTINIIAYSYFNIANTCSLKELLFNEMLITAKNNNCDAFNTTLDLMQNLQVIQQDSKFIIGTTGGRLRYYVFNWKIPQISPSNNVGIILF